Protein AF-A0A813GYJ6-F1 (afdb_monomer)

Solvent-accessible surface area (backbone atoms only — not comparable to full-atom values): 48438 Å² total; per-residue (Å²): 131,76,67,43,45,33,41,33,26,39,100,90,42,81,72,50,76,47,83,39,53,48,81,35,29,43,44,55,50,35,51,55,42,21,75,72,71,69,50,52,55,85,28,58,43,46,24,49,91,55,98,48,74,62,54,53,83,43,44,44,58,82,70,64,86,51,88,63,38,58,32,37,53,44,82,45,87,69,61,91,58,54,68,61,47,43,58,45,17,66,75,37,11,62,54,47,69,80,47,57,72,74,53,24,58,31,66,66,51,41,42,46,9,17,68,64,26,30,72,26,41,68,48,37,31,71,70,56,26,58,33,64,69,54,44,48,54,11,23,77,77,35,34,76,28,43,68,46,38,29,72,71,56,27,57,29,64,69,62,46,48,58,14,30,75,75,38,10,62,36,45,65,46,37,27,70,74,55,25,56,31,66,69,56,44,47,54,13,14,57,73,31,30,78,26,47,80,48,35,30,74,71,55,58,71,31,59,69,52,46,15,43,17,29,60,48,69,42,58,73,91,75,51,60,74,88,46,57,77,30,68,62,33,44,46,28,37,15,63,77,38,8,66,55,51,70,74,46,53,72,79,54,29,61,35,63,71,55,43,45,44,9,16,74,58,28,11,66,24,45,66,51,42,27,74,70,49,27,62,30,67,69,55,44,50,50,11,16,70,63,14,3,59,28,52,69,49,36,31,76,70,57,30,59,33,66,65,58,48,54,47,13,47,74,27,50,31,86,57,73,78,74,85,83,87,80,90,83,92,78,88,88,80,94,82,84,89,85,71,98,60,63,71,51,54,58,30,51,66,55,35,39,73,71,57,33,58,32,64,72,58,46,47,55,34,12,67,72,37,8,65,36,49,67,53,40,35,72,69,54,24,61,32,66,70,52,41,44,48,8,22,73,63,26,32,76,22,44,67,48,36,32,71,70,59,26,56,32,66,68,55,44,50,56,13,37,73,75,37,69,77,36,48,81,47,35,29,72,77,52,41,67,68,53,56,75,75,74,77,86,80,84,83,74,95,66,98,70,82,81,82,76,77,84,78,94,68,98,67,93,71,71,86,70,76,76,80,74,92,62,87,78,75,62,69,39,79,38,47,56,84,46,48,72,58,52,54,54,53,29,49,78,67,40,25,20,40,35,40,29,38,52,92,42,69,68,57,59,53,52,56,71,71,46,88,45,42,74,44,55,48,49,58,51,49,39,33,42,72,71,66,56,77,42,52,71,68,55,52,47,52,52,50,25,51,48,52,32,52,20,58,62,47,86,88,31,30,29,30,38,34,40,36,24,77,74,46,82,64,52,44,65,82,64,42,44,86,66,43,51,60,43,65,43,31,48,80,67,46,44,72,68,56,40,39,77,59,67,55,46,54,76,68,57,46,55,54,36,69,77,39,56,69,38,53,64,50,43,44,40,37,36,40,34,40,39,47,82,77,56,44,62,71,39,53,88,18,39,53,58,48,91,61,36,39,36,36,33,52,40,72,75,32,43,62,50,37,58,75,70,40,91,59,71,84,77,83,82,78,80,76,72,51,60,67,55,48,49,54,46,45,51,51,50,19,63,74,69,76,49,56,62,67,64,57,50,60,65,59,66,75,76,75,84,86,80,90,84,85,87,84,90,83,84,92,82,87,82,86,85,64,84,74,58,51,62,65,44,44,61,63,69,72,43,93,82,64,59,68,72,57,55,53,53,51,49,54,50,50,54,51,50,55,44,51,55,50,39,47,51,34,49,52,42,33,73,44,53,27,72,73,74,42,84,64,62,80,67,76,74,80,78,58,80,64,61,68,70,60,50,51,53,48,52,53,48,52,53,46,40,22,47,62,70,72,20,50,31,67,77,66,85,46,76,92,31,54,43,73,47,66,84,58,98,74,48,46,78,42,80,47,78,67,86,51,67,48,78,50,54,72,69,56,28,53,51,51,53,49,50,54,51,30,63,75,65,69,57,133

Foldseek 3Di:
DDWAWEFEAEPVGTQDIDTHDQADFVLNVLVVCCVRRVQHSVQWFKAFPPRDTGDRGDGNVVQPPDGRGYIYTDGDDDDVCPVVLLVVLLVALLCLQVDPLVLLAVLVSNLSSCLNPVCSLLSHDLVNLAVPVSLLSNLLVALVSLQSHDLVVLQVPVSLVSSLVVALLSLQSHHLVVLAVPVSLLSSLLRPVVSLVSHDPVLLLDLVSLLSNLLSPDAPVPRDPVCLAPPSSLLSNLQAALLCLQSHDLVVLAVPVSNLSSLLRALLSLLNHDLVLLADPVSNLSSLQAALVSLLSHDLVVLQPLVSLLSSLVRQGPDQPDDDDDDDDDDDDPDPDPDRDRPSLCSLLSHDLVSLAPLVSLLSNLLSALLNLQNHDLVLLAVLVSQLSSLLRALVSLLSHDLVNLQPPVSLVSSVVVPVVSLVSHDPVVNVVCVVVPDDDDDDPDDDDPDPPDDPDDDPDDPDDPPPPDPDDDDDADAPVCVVVLCVVCLVVLAFAEEAEAPDVVVVVVVVPAPALEDELVVLCCCVPPVVVDDLVRSLVVLLVSLLCQLPVPLAHGEYEYEQEAHLAAVVVNADLSRHLLLRTSVSDDLVSCVVSVSDDPVSSVSCVVPVVRVSNYHYYYYDNDAPVRCVSNPNRRRPPVRHHYYYHDPVSVVVCVVQPPPPPPDPPPPVCPVVVVVLLVVVCVVVVHDSVVVVVVVVPPDDDDDDDDDDDDDDDDDDDPPSCPVCCVVVVPPPDDVVVVVVVVVVVVVVVLVVVQVVLVVCCVPVVVVPDPRDDRDDDDQDDDVVVVVVVVCVVQLCCVQPVQKHQPDPDPVQWDQDHDDNHRDIDGHCSVDIDGDDNVRSVVVVVVVVCVSVVPD

Sequence (859 aa):
MAKLELRVTNLAGNVCTVLAEASWTVLDVKRSLEESCGVPVDEQRLLGKAPAELSNLAVLSTYAEQEPLELTLVRVPVSPNRDRWLARVQRDGCGLCHAPKTLQADREIVGFAVHRSPQALRFAADELRADREIVTSAVSRNWMALRYAAPGLQADRELVIQALLQDGRALEFAAPVLRADRALVSLAVQQNWPALIHAGDELKVDPDIVALAVQSGMPLARAPEDLHSNRQVLAASFSRDGRSLRLAADEFKEDWQLVAAAVMRSGQALKHAGEVLKNDFGLVMLAIQQDGNALRHASVELRRNRELVSMAVQHPGQGKMDAVDDGIHHDGDLGMQRLGLGHSYSALQYAADSLRSDKDLVLIAVACNGRALQYTSAELRADREVVLAAVRQNWAALRSAAPELRAEREIVSEALRQDSRALRFAAEALQGELGGVAATPRRRRDGRPPAATALRSGLLVRPRPKPVSGLSDYPLTIPFADLAFRIEEAKEQSRMVLVLASDVPAVEAYFSYQMGVVIDCKQLLGEVFIRRRTSMEQAQQELKASLMQALDSHNFCKPLHLRMAGTAFDWHGFCFEGFPAEVFSGTRWTVQEAFVRGLMDESQRMTLELDPARFKDFQTVITSTFDLEGASHLTDKIPFFSELATLVIDPASIDDFVSTSNLTVFGANARGDHDGIMHMAEAIAKMRGKSVEDLIAECGASATKTDAEGPDGQLEPPLKGKRRRWRLRIASAMPSVSDSKKLKLLQLCLSTSRSARNFGVALYNNSAGMLGASPLQYARALPNFDPAEMSRTLWRVHGQQLLLDGLFSTDPHPGNILVCGGDKSGGLGLIDFGQVCELSVQTRVRFARLIVALAAEDD

Radius of gyration: 41.88 Å; Cα contacts (8 Å, |Δi|>4): 1200; chains: 1; bounding box: 97×94×120 Å

Organism: Polarella glacialis (NCBI:txid89957)

pLDDT: mean 70.24, std 20.84, range [22.36, 95.0]

Mean predicted aligned error: 23.68 Å

Nearest PDB structures (foldseek):
  6njd-assembly2_C  TM=9.201E-01  e=1.677E-04  Homo sapiens
  6d4p-assembly1_C  TM=9.053E-01  e=3.407E-04  Homo sapiens
  6oar-assembly4_H  TM=8.679E-01  e=3.411E-03  Ovis aries
  3rcz-assembly1_A  TM=8.480E-01  e=5.810E-02  Schizosaccharomyces pombe

Secondary structure (DSSP, 8-state):
-PEEEEEEEETTEEEEEEEEETT-BHHHHHHHHHHHH---GGGEEEE-SSSPBPPTT-BGGGT-SSSSEEEEEEE-PPPTTHHHHHHHHHH-GGGGGGS-HHHHT-HHHHHHHHHH-GGGGGGS-HHHHS-HHHHHHHHHH-GGGGGGS-HHHHT-HHHHHHHHTT-GGGGGGS-HHHHT-HHHHHHHHHH-GGGGGGS-HHHHS-HHHHHHHHHTT--GGGS-GGGTT-HHHHHHHHHH-GGGGGGS-HHHHS-HHHHHHHHHH-GGGGGGS-HHHHT-HHHHHHHHHH-GGGGGGS-HHHHT-HHHHHHHHHS---------------------SS-----TTTTGGGS-HHHHT-HHHHHHHHHH-GGGGGGS-HHHHS-HHHHHHHHHH-GGGGGGS-TTGGG-HHHHHHHHHH-GGGGGGS-HHHHHHHTTT--------------------------PPPP--SPPPSPEEE-GGGHHHHHHHHHHTT--EEEE-TT-HHHHHHHHHS-PEEEEHHHHHI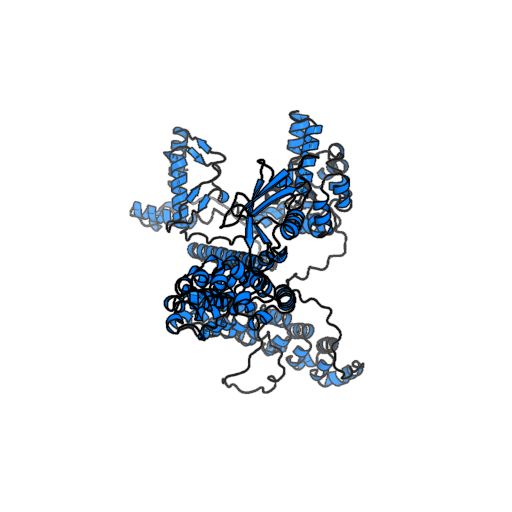IIIIS--S-HHHHHHHHHHHHHHHH-BTTBPPPEEEE-TT----HHHH-BTTB-GGGG-TTT--HHHHHHTTSS-HHHHHHHHH-HHHHHT--EEEEE---TTGGGGGTTTSTTGGGSEEEEE-THHHHHHHHHS--TTSS--SSSHHHHHHHHHHHHHHHHT--HHHHHHHHTTS-------------------TTHHHHHHHHHS-TT--HHHHHHHHHHHHHHHHHHHHHHHHHHHTTTGGGTSPPPPP-PPPP---HHHHHHHHHHHHHIIIIII-EEES---GGGEEEE-SSTT-EEEE----SEEEPPHHHHHHHHHHHHHHHHT--

Structure (mmCIF, N/CA/C/O backbone):
data_AF-A0A813GYJ6-F1
#
_entry.id   AF-A0A813GYJ6-F1
#
loop_
_atom_site.group_PDB
_atom_site.id
_atom_site.type_symbol
_atom_site.label_atom_id
_atom_site.label_alt_id
_atom_site.label_comp_id
_atom_site.label_asym_id
_atom_site.label_entity_id
_atom_site.label_seq_id
_atom_site.pdbx_PDB_ins_code
_atom_site.Cartn_x
_atom_site.Cartn_y
_atom_site.Cartn_z
_atom_site.occupancy
_atom_site.B_iso_or_equiv
_atom_site.auth_seq_id
_atom_site.auth_comp_id
_atom_site.auth_asym_id
_atom_site.auth_atom_id
_atom_site.pdbx_PDB_model_num
ATOM 1 N N . MET A 1 1 ? -14.495 -17.233 73.148 1.00 50.34 1 MET A N 1
ATOM 2 C CA . MET A 1 1 ? -14.587 -16.544 71.844 1.00 50.34 1 MET A CA 1
ATOM 3 C C . MET A 1 1 ? -15.549 -15.380 72.014 1.00 50.34 1 MET A C 1
ATOM 5 O O . MET A 1 1 ? -16.573 -15.583 72.656 1.00 50.34 1 MET A O 1
ATOM 9 N N . ALA A 1 2 ? -15.182 -14.174 71.572 1.00 63.72 2 ALA A N 1
ATOM 10 C CA . ALA A 1 2 ? -16.032 -12.989 71.713 1.00 63.72 2 ALA A CA 1
ATOM 11 C C . ALA A 1 2 ? -17.293 -13.159 70.849 1.00 63.72 2 ALA A C 1
ATOM 13 O O . ALA A 1 2 ? -17.186 -13.504 69.671 1.00 63.72 2 ALA A O 1
ATOM 14 N N . LYS A 1 3 ? -18.471 -13.005 71.460 1.00 75.38 3 LYS A N 1
ATOM 15 C CA . LYS A 1 3 ? -19.765 -13.047 70.770 1.00 75.38 3 LYS A CA 1
ATOM 16 C C . LYS A 1 3 ? -20.149 -11.614 70.409 1.00 75.38 3 LYS A C 1
ATOM 18 O O . LYS A 1 3 ? -20.158 -10.775 71.301 1.00 75.38 3 LYS A O 1
ATOM 23 N N . LEU A 1 4 ? -20.463 -11.374 69.141 1.00 82.00 4 LEU A N 1
ATOM 24 C CA . LEU A 1 4 ? -20.943 -10.095 68.624 1.00 82.00 4 LEU A CA 1
ATOM 25 C C . LEU A 1 4 ? -22.460 -10.018 68.780 1.00 82.00 4 LEU A C 1
ATOM 27 O O . LEU A 1 4 ? -23.182 -10.951 68.422 1.00 82.00 4 LEU A O 1
ATOM 31 N N . GLU A 1 5 ? -22.949 -8.890 69.279 1.00 85.25 5 GLU A N 1
ATOM 32 C CA . GLU A 1 5 ? -24.380 -8.605 69.344 1.00 85.25 5 GLU A CA 1
ATOM 33 C C . GLU A 1 5 ? -24.847 -7.953 68.032 1.00 85.25 5 GLU A C 1
ATOM 35 O O . GLU A 1 5 ? -24.405 -6.861 67.676 1.00 85.25 5 GLU A O 1
ATOM 40 N N . LEU A 1 6 ? -25.735 -8.633 67.300 1.00 85.56 6 LEU A N 1
ATOM 41 C CA . LEU A 1 6 ? -26.362 -8.147 66.071 1.00 85.56 6 LEU A CA 1
ATOM 42 C C . LEU A 1 6 ? -27.758 -7.615 66.383 1.00 85.56 6 LEU A C 1
ATOM 44 O O . LEU A 1 6 ? -28.630 -8.377 66.806 1.00 85.56 6 LEU A O 1
ATOM 48 N N . ARG A 1 7 ? -28.005 -6.333 66.121 1.00 86.56 7 ARG A N 1
ATOM 49 C CA . ARG A 1 7 ? -29.330 -5.725 66.266 1.00 86.56 7 ARG A CA 1
ATOM 50 C C . ARG A 1 7 ? -30.009 -5.641 64.907 1.00 86.56 7 ARG A C 1
ATOM 52 O O . ARG A 1 7 ? -29.613 -4.832 64.070 1.00 86.56 7 ARG A O 1
ATOM 59 N N . VAL A 1 8 ? -31.030 -6.465 64.683 1.00 87.62 8 VAL A N 1
ATOM 60 C CA . VAL A 1 8 ? -31.726 -6.537 63.393 1.00 87.62 8 VAL A CA 1
ATOM 61 C C . VAL A 1 8 ? -33.030 -5.754 63.451 1.00 87.62 8 VAL A C 1
ATOM 63 O O . VAL A 1 8 ? -33.923 -6.055 64.238 1.00 87.62 8 VAL A O 1
ATOM 66 N N . THR A 1 9 ? -33.152 -4.750 62.591 1.00 88.12 9 THR A N 1
ATOM 67 C CA . THR A 1 9 ? -34.298 -3.836 62.507 1.00 88.12 9 THR A CA 1
ATOM 68 C C . THR A 1 9 ? -35.027 -3.988 61.175 1.00 88.12 9 THR A C 1
ATOM 70 O O . THR A 1 9 ? -34.449 -4.413 60.182 1.00 88.12 9 THR A O 1
ATOM 73 N N . ASN A 1 10 ? -36.309 -3.645 61.129 1.00 83.88 10 ASN A N 1
ATOM 74 C CA . ASN A 1 10 ? -37.073 -3.458 59.899 1.00 83.88 10 ASN A CA 1
ATOM 75 C C . ASN A 1 10 ? -37.745 -2.072 59.929 1.00 83.88 10 ASN A C 1
ATOM 77 O O . ASN A 1 10 ? -37.575 -1.304 60.875 1.00 83.88 10 ASN A O 1
ATOM 81 N N . LEU A 1 11 ? -38.545 -1.748 58.909 1.00 76.38 11 LEU A N 1
ATOM 82 C CA . LEU A 1 11 ? -39.273 -0.470 58.833 1.00 76.38 11 LEU A CA 1
ATOM 83 C C . LEU A 1 11 ? -40.286 -0.249 59.977 1.00 76.38 11 LEU A C 1
ATOM 85 O O . LEU A 1 11 ? -40.720 0.879 60.186 1.00 76.38 11 LEU A O 1
ATOM 89 N N . ALA A 1 12 ? -40.666 -1.302 60.707 1.00 73.75 12 ALA A N 1
ATOM 90 C CA . ALA A 1 12 ? -41.582 -1.249 61.846 1.00 73.75 12 ALA A CA 1
ATOM 91 C C . ALA A 1 12 ? -40.863 -1.213 63.213 1.00 73.75 12 ALA A C 1
ATOM 93 O O . ALA A 1 12 ? -41.531 -1.111 64.241 1.00 73.75 12 ALA A O 1
ATOM 94 N N . GLY A 1 13 ? -39.525 -1.272 63.246 1.00 78.56 13 GLY A N 1
ATOM 95 C CA . GLY A 1 13 ? -38.721 -1.202 64.468 1.00 78.56 13 GLY A CA 1
ATOM 96 C C . GLY A 1 13 ? -37.768 -2.386 64.651 1.00 78.56 13 GLY A C 1
ATOM 97 O O . GLY A 1 13 ? -37.355 -3.039 63.694 1.00 78.56 13 GLY A O 1
ATOM 98 N N . ASN A 1 14 ? -37.364 -2.643 65.897 1.00 82.38 14 ASN A N 1
ATOM 99 C CA . ASN A 1 14 ? -36.444 -3.735 66.225 1.00 82.38 14 ASN A CA 1
ATOM 100 C C . ASN A 1 14 ? -37.136 -5.096 66.040 1.00 82.38 14 ASN A C 1
ATOM 102 O O . ASN A 1 14 ? -38.185 -5.327 66.637 1.00 82.38 14 ASN A O 1
ATOM 106 N N . VAL A 1 15 ? -36.550 -5.980 65.230 1.00 81.38 15 VAL A N 1
ATOM 107 C CA . VAL A 1 15 ? -37.088 -7.318 64.934 1.00 81.38 15 VAL A CA 1
ATOM 108 C C . VAL A 1 15 ? -36.582 -8.315 65.964 1.00 81.38 15 VAL A C 1
ATOM 110 O O . VAL A 1 15 ? -37.373 -8.977 66.628 1.00 81.38 15 VAL A O 1
ATOM 113 N N . CYS A 1 16 ? -35.262 -8.410 66.111 1.00 84.38 16 CYS A N 1
ATOM 114 C CA . CYS A 1 16 ? -34.618 -9.321 67.048 1.00 84.38 16 CYS A CA 1
ATOM 115 C C . CYS A 1 16 ? -33.149 -8.945 67.264 1.00 84.38 16 CYS A C 1
ATOM 117 O O . CYS A 1 16 ? -32.527 -8.274 66.437 1.00 84.38 16 CYS A O 1
ATOM 119 N N . THR A 1 17 ? -32.589 -9.444 68.362 1.00 87.25 17 THR A N 1
ATOM 120 C CA . THR A 1 17 ? -31.156 -9.372 68.648 1.00 87.25 17 THR A CA 1
ATOM 121 C C . THR A 1 17 ? -30.567 -10.777 68.560 1.00 87.25 17 THR A C 1
ATOM 123 O O . THR A 1 17 ? -31.070 -11.687 69.218 1.00 87.25 17 THR A O 1
ATOM 126 N N . VAL A 1 18 ? -29.517 -10.959 67.759 1.00 86.00 18 VAL A N 1
ATOM 127 C CA . VAL A 1 18 ? -28.840 -12.251 67.561 1.00 86.00 18 VAL A CA 1
ATOM 128 C C . VAL A 1 18 ? -27.416 -12.162 68.099 1.00 86.00 18 VAL A C 1
ATOM 130 O O . VAL A 1 18 ? -26.683 -11.236 67.766 1.00 86.00 18 VAL A O 1
ATOM 133 N N . LEU A 1 19 ? -27.009 -13.129 68.922 1.00 86.38 19 LEU A N 1
ATOM 134 C CA . LEU A 1 19 ? -25.619 -13.269 69.360 1.00 86.38 19 LEU A CA 1
ATOM 135 C C . LEU A 1 19 ? -24.878 -14.167 68.371 1.00 86.38 19 LEU A C 1
ATOM 137 O O . LEU A 1 19 ? -25.069 -15.382 68.385 1.00 86.38 19 LEU A O 1
ATOM 141 N N . ALA A 1 20 ? -24.040 -13.571 67.531 1.00 83.69 20 ALA A N 1
ATOM 142 C CA . ALA A 1 20 ? -23.293 -14.276 66.498 1.00 83.69 20 ALA A CA 1
ATOM 143 C C . ALA A 1 20 ? -21.809 -14.398 66.860 1.00 83.69 20 ALA A C 1
ATOM 145 O O . ALA A 1 20 ? -21.241 -13.560 67.565 1.00 83.69 20 ALA A O 1
ATOM 146 N N . GLU A 1 21 ? -21.148 -15.444 66.375 1.00 85.44 21 GLU A N 1
ATOM 147 C CA . GLU A 1 21 ? -19.691 -15.535 66.472 1.00 85.44 21 GLU A CA 1
ATOM 148 C C . GLU A 1 21 ? -19.047 -14.681 65.377 1.00 85.44 21 GLU A C 1
ATOM 150 O O . GLU A 1 21 ? -19.568 -14.580 64.269 1.00 85.44 21 GLU A O 1
ATOM 155 N N . ALA A 1 22 ? -17.876 -14.097 65.644 1.00 79.81 22 ALA A N 1
ATOM 156 C CA . ALA A 1 22 ? -17.152 -13.304 64.642 1.00 79.81 22 ALA A CA 1
ATOM 157 C C . ALA A 1 22 ? -16.772 -14.094 63.375 1.00 79.81 22 ALA A C 1
ATOM 159 O O . ALA A 1 22 ? -16.493 -13.492 62.342 1.00 79.81 22 ALA A O 1
ATOM 160 N N . SER A 1 23 ? -16.768 -15.427 63.457 1.00 82.75 23 SER A N 1
ATOM 161 C CA . SER A 1 23 ? -16.549 -16.378 62.363 1.00 82.75 23 SER A CA 1
ATOM 162 C C . SER A 1 23 ? -17.796 -16.665 61.521 1.00 82.75 23 SER A C 1
ATOM 164 O O . SER A 1 23 ? -17.657 -17.283 60.466 1.00 82.75 23 SER A O 1
ATOM 166 N N . TRP A 1 24 ? -18.995 -16.264 61.958 1.00 87.56 24 TRP A N 1
ATOM 167 C CA . TRP A 1 24 ? -20.223 -16.532 61.209 1.00 87.56 24 TRP A CA 1
ATOM 168 C C . TRP A 1 24 ? -20.226 -15.791 59.880 1.00 87.56 24 TRP A C 1
ATOM 170 O O . TRP A 1 24 ? -19.828 -14.625 59.783 1.00 87.56 24 TRP A O 1
ATOM 180 N N . THR A 1 25 ? -20.726 -16.472 58.856 1.00 86.50 25 THR A N 1
ATOM 181 C CA . THR A 1 25 ? -21.058 -15.833 57.589 1.00 86.50 25 THR A CA 1
ATOM 182 C C . THR A 1 25 ? -22.413 -15.140 57.684 1.00 86.50 25 THR A C 1
ATOM 184 O O . THR A 1 25 ? -23.251 -15.463 58.529 1.00 86.50 25 THR A O 1
ATOM 187 N N . VAL A 1 26 ? -22.677 -14.201 56.779 1.00 84.19 26 VAL A N 1
ATOM 188 C CA . VAL A 1 26 ? -24.004 -13.581 56.642 1.00 84.19 26 VAL A CA 1
ATOM 189 C C . VAL A 1 26 ? -25.089 -14.639 56.381 1.00 84.19 26 VAL A C 1
ATOM 191 O O . VAL A 1 26 ? -26.221 -14.463 56.821 1.00 84.19 26 VAL A O 1
ATOM 194 N N . LEU A 1 27 ? -24.767 -15.762 55.726 1.00 80.88 27 LEU A N 1
ATOM 195 C CA . LEU A 1 27 ? -25.696 -16.886 55.569 1.00 80.88 27 LEU A CA 1
ATOM 196 C C . LEU A 1 27 ? -26.050 -17.552 56.907 1.00 80.88 27 LEU A C 1
ATOM 198 O O . LEU A 1 27 ? -27.212 -17.889 57.127 1.00 80.88 27 LEU A O 1
ATOM 202 N N . ASP A 1 28 ? -25.077 -17.717 57.803 1.00 85.19 28 ASP A N 1
ATOM 203 C CA . ASP A 1 28 ? -25.312 -18.276 59.141 1.00 85.19 28 ASP A CA 1
ATOM 204 C C . ASP A 1 28 ? -26.193 -17.337 59.976 1.00 85.19 28 ASP A C 1
ATOM 206 O O . ASP A 1 28 ? -27.117 -17.783 60.656 1.00 85.19 28 ASP A O 1
ATOM 210 N N . VAL A 1 29 ? -25.996 -16.021 59.829 1.00 86.12 29 VAL A N 1
ATOM 211 C CA . VAL A 1 29 ? -26.890 -15.006 60.407 1.00 86.12 29 VAL A CA 1
ATOM 212 C C . VAL A 1 29 ? -28.297 -15.127 59.841 1.00 86.12 29 VAL A C 1
ATOM 214 O O . VAL A 1 29 ? -29.251 -15.133 60.610 1.00 86.12 29 VAL A O 1
ATOM 217 N N . LYS A 1 30 ? -28.451 -15.268 58.520 1.00 86.06 30 LYS A N 1
ATOM 218 C CA . LYS A 1 30 ? -29.772 -15.439 57.898 1.00 86.06 30 LYS A CA 1
ATOM 219 C C . LYS A 1 30 ? -30.490 -16.694 58.394 1.00 86.06 30 LYS A C 1
ATOM 221 O O . LYS A 1 30 ? -31.683 -16.636 58.672 1.00 86.06 30 LYS A O 1
ATOM 226 N N . ARG A 1 31 ? -29.777 -17.814 58.560 1.00 86.44 31 ARG A N 1
ATOM 227 C CA . ARG A 1 31 ? -30.342 -19.042 59.152 1.00 86.44 31 ARG A CA 1
ATOM 228 C C . ARG A 1 31 ? -30.787 -18.816 60.595 1.00 86.44 31 ARG A C 1
ATOM 230 O O . ARG A 1 31 ? -31.899 -19.176 60.956 1.00 86.44 31 ARG A O 1
ATOM 237 N N . SER A 1 32 ? -29.965 -18.140 61.395 1.00 86.50 32 SER A N 1
ATOM 238 C CA . SER A 1 32 ? -30.328 -17.791 62.773 1.00 86.50 32 SER A CA 1
ATOM 239 C C . SER A 1 32 ? -31.528 -16.832 62.844 1.00 86.50 32 SER A C 1
ATOM 241 O O . S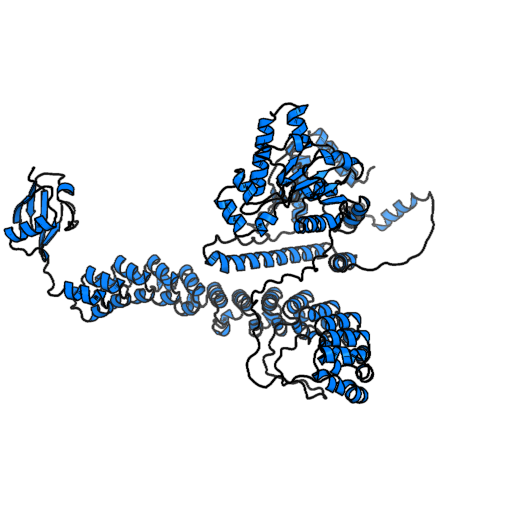ER A 1 32 ? -32.369 -16.933 63.741 1.00 86.50 32 SER A O 1
ATOM 243 N N . LEU A 1 33 ? -31.655 -15.925 61.872 1.00 86.81 33 LEU A N 1
ATOM 244 C CA . LEU A 1 33 ? -32.820 -15.055 61.735 1.00 86.81 33 LEU A CA 1
ATOM 245 C C . LEU A 1 33 ? -34.063 -15.821 61.290 1.00 86.81 33 LEU A C 1
ATOM 247 O O . LEU A 1 33 ? -35.134 -15.546 61.814 1.00 86.81 33 LEU A O 1
ATOM 251 N N . GLU A 1 34 ? -33.945 -16.806 60.400 1.00 86.12 34 GLU A N 1
ATOM 252 C CA . GLU A 1 34 ? -35.070 -17.663 60.005 1.00 86.12 34 GLU A CA 1
ATOM 253 C C . GLU A 1 34 ? -35.651 -18.395 61.219 1.00 86.12 34 GLU A C 1
ATOM 255 O O . GLU A 1 34 ? -36.865 -18.377 61.422 1.00 86.12 34 GLU A O 1
ATOM 260 N N . GLU A 1 35 ? -34.789 -18.934 62.083 1.00 84.00 35 GLU A N 1
ATOM 261 C CA . GLU A 1 35 ? -35.197 -19.556 63.347 1.00 84.00 35 GLU A CA 1
ATOM 262 C C . GLU A 1 35 ? -35.861 -18.559 64.314 1.00 84.00 35 GLU A C 1
ATOM 264 O O . GLU A 1 35 ? -36.802 -18.915 65.022 1.00 84.00 35 GLU A O 1
ATOM 269 N N . SER A 1 36 ? -35.395 -17.305 64.342 1.00 83.69 36 SER A N 1
ATOM 270 C CA . SER A 1 36 ? -35.833 -16.301 65.325 1.00 83.69 36 SER A CA 1
ATOM 271 C C . SER A 1 36 ? -37.086 -15.523 64.912 1.00 83.69 36 SER A C 1
ATOM 273 O O . SER A 1 36 ? -37.926 -15.212 65.755 1.00 83.69 36 SER A O 1
ATOM 275 N N . CYS A 1 37 ? -37.210 -15.158 63.635 1.00 81.81 37 CYS A N 1
ATOM 276 C CA . CYS A 1 37 ? -38.282 -14.301 63.122 1.00 81.81 37 CYS A CA 1
ATOM 277 C C . CYS A 1 37 ? -39.189 -14.990 62.090 1.00 81.81 37 CYS A C 1
ATOM 279 O O . CYS A 1 37 ? -40.167 -14.384 61.649 1.00 81.81 37 CYS A O 1
ATOM 281 N N . GLY A 1 38 ? -38.904 -16.245 61.716 1.00 78.81 38 GLY A N 1
ATOM 282 C CA . GLY A 1 38 ? -39.742 -17.047 60.819 1.00 78.81 38 GLY A CA 1
ATOM 283 C C . GLY A 1 38 ? -39.762 -16.564 59.366 1.00 78.81 38 GLY A C 1
ATOM 284 O O . GLY A 1 38 ? -40.629 -16.979 58.596 1.00 78.81 38 GLY A O 1
ATOM 285 N N . VAL A 1 39 ? -38.852 -15.663 58.985 1.00 80.06 39 VAL A N 1
ATOM 286 C CA . VAL A 1 39 ? -38.689 -15.221 57.595 1.00 80.06 39 VAL A CA 1
ATOM 287 C C . VAL A 1 39 ? -37.751 -16.208 56.901 1.00 80.06 39 VAL A C 1
ATOM 289 O O . VAL A 1 39 ? -36.609 -16.320 57.343 1.00 80.06 39 VAL A O 1
ATOM 292 N N . PRO A 1 40 ? -38.172 -16.905 55.831 1.00 79.62 40 PRO A N 1
ATOM 293 C CA . PRO A 1 40 ? -37.311 -17.864 55.145 1.00 79.62 40 PRO A CA 1
ATOM 294 C C . PRO A 1 40 ? -36.006 -17.227 54.671 1.00 79.62 40 PRO A C 1
ATOM 296 O O . PRO A 1 40 ? -36.049 -16.089 54.205 1.00 79.62 40 PRO A O 1
ATOM 299 N N . VAL A 1 41 ? -34.870 -17.934 54.735 1.00 77.06 41 VAL A N 1
ATOM 300 C CA . VAL A 1 41 ? -33.545 -17.393 54.331 1.00 77.06 41 VAL A CA 1
ATOM 301 C C . VAL A 1 41 ? -33.582 -16.730 52.947 1.00 77.06 41 VAL A C 1
ATOM 303 O O . VAL A 1 41 ? -32.965 -15.682 52.744 1.00 77.06 41 VAL A O 1
ATOM 306 N N . ASP A 1 42 ? -34.359 -17.295 52.024 1.00 66.31 42 ASP A N 1
ATOM 307 C CA . ASP A 1 42 ? -34.497 -16.826 50.641 1.00 66.31 42 ASP A CA 1
ATOM 308 C C . ASP A 1 42 ? -35.331 -15.536 50.510 1.00 66.31 42 ASP A C 1
ATOM 310 O O . ASP A 1 42 ? -35.208 -14.810 49.524 1.00 66.31 42 ASP A O 1
ATOM 314 N N . GLU A 1 43 ? -36.156 -15.215 51.512 1.00 76.75 43 GLU A N 1
ATOM 315 C CA . GLU A 1 43 ? -36.926 -13.967 51.601 1.00 76.75 43 GLU A CA 1
ATOM 316 C C . GLU A 1 43 ? -36.170 -12.857 52.359 1.00 76.75 43 GLU A C 1
ATOM 318 O O . GLU A 1 43 ? -36.667 -11.729 52.448 1.00 76.75 43 GLU A O 1
ATOM 323 N N . GLN A 1 44 ? -34.979 -13.145 52.905 1.00 81.56 44 GLN A N 1
ATOM 324 C CA . GLN A 1 44 ? -34.195 -12.209 53.715 1.00 81.56 44 GLN A CA 1
ATOM 325 C C . GLN A 1 44 ? -33.135 -11.452 52.898 1.00 81.56 44 GLN A C 1
ATOM 327 O O . GLN A 1 44 ? -32.127 -12.021 52.457 1.00 81.56 44 GLN A O 1
ATOM 332 N N . ARG A 1 45 ? -33.276 -10.123 52.811 1.00 83.25 45 ARG A N 1
ATOM 333 C CA . ARG A 1 45 ? -32.180 -9.215 52.425 1.00 83.25 45 ARG A CA 1
ATOM 334 C C . ARG A 1 45 ? -31.694 -8.447 53.647 1.00 83.25 45 ARG A C 1
ATOM 336 O O . ARG A 1 45 ? -32.490 -7.796 54.321 1.00 83.25 45 ARG A O 1
ATOM 343 N N . LEU A 1 46 ? -30.395 -8.543 53.924 1.00 84.00 46 LEU A N 1
ATOM 344 C CA . LEU A 1 46 ? -29.739 -7.863 55.041 1.00 84.00 46 LEU A CA 1
ATOM 345 C C . LEU A 1 46 ? -28.900 -6.706 54.505 1.00 84.00 46 LEU A C 1
ATOM 347 O O . LEU A 1 46 ? -28.038 -6.908 53.649 1.00 84.00 46 LEU A O 1
ATOM 351 N N . LEU A 1 47 ? -29.163 -5.506 55.010 1.00 83.81 47 LEU A N 1
ATOM 352 C CA . LEU A 1 47 ? -28.418 -4.289 54.696 1.00 83.81 47 LEU A CA 1
ATOM 353 C C . LEU A 1 47 ? -27.568 -3.886 55.907 1.00 83.81 47 LEU A C 1
ATOM 355 O O . LEU A 1 47 ? -28.024 -4.011 57.047 1.00 83.81 47 LEU A O 1
ATOM 359 N N . GLY A 1 48 ? -26.344 -3.417 55.658 1.00 77.12 48 GLY A N 1
ATOM 360 C CA . GLY A 1 48 ? -25.476 -2.835 56.690 1.00 77.12 48 GLY A CA 1
ATOM 361 C C . GLY A 1 48 ? -25.757 -1.343 56.939 1.00 77.12 48 GLY A C 1
ATOM 362 O O . GLY A 1 48 ? -26.744 -0.796 56.453 1.00 77.12 48 GLY A O 1
ATOM 363 N N . LYS A 1 49 ? -24.856 -0.654 57.663 1.00 68.81 49 LYS A N 1
ATOM 364 C CA . LYS A 1 49 ? -24.949 0.805 57.920 1.00 68.81 49 LYS A CA 1
ATOM 365 C C . LYS A 1 49 ? -24.893 1.666 56.652 1.00 68.81 49 LYS A C 1
ATOM 367 O O . LYS A 1 49 ? -25.470 2.749 56.620 1.00 68.81 49 LYS A O 1
ATOM 372 N N . ALA A 1 50 ? -24.210 1.196 55.611 1.00 62.22 50 ALA A N 1
ATOM 373 C CA . ALA A 1 50 ? -24.365 1.722 54.259 1.00 62.22 50 ALA A CA 1
ATOM 374 C C . ALA A 1 50 ? -25.471 0.918 53.551 1.00 62.22 50 ALA A C 1
ATOM 376 O O . ALA A 1 50 ? -25.539 -0.289 53.782 1.00 62.22 50 ALA A O 1
ATOM 377 N N . PRO A 1 51 ? -26.295 1.517 52.666 1.00 59.81 51 PRO A N 1
ATOM 378 C CA . PRO A 1 51 ? -27.420 0.855 51.983 1.00 59.81 51 PRO A CA 1
ATOM 379 C C . PRO A 1 51 ? -26.993 -0.207 50.941 1.00 59.81 51 PRO A C 1
ATOM 381 O O . PRO A 1 51 ? -27.647 -0.394 49.918 1.00 59.81 51 PRO A O 1
ATOM 384 N N . ALA A 1 52 ? -25.881 -0.897 51.182 1.00 66.44 52 ALA A N 1
ATOM 385 C CA . ALA A 1 52 ? -25.375 -2.013 50.412 1.00 66.44 52 ALA A CA 1
ATOM 386 C C . ALA A 1 52 ? -25.855 -3.336 51.024 1.00 66.44 52 ALA A C 1
ATOM 388 O O . ALA A 1 52 ? -25.827 -3.539 52.241 1.00 66.44 52 ALA A O 1
ATOM 389 N N . GLU A 1 53 ? -26.290 -4.242 50.153 1.00 79.88 53 GLU A N 1
ATOM 390 C CA . GLU A 1 53 ? -26.680 -5.596 50.528 1.00 79.88 53 GLU A CA 1
ATOM 391 C C . GLU A 1 53 ? -25.464 -6.426 50.943 1.00 79.88 53 GLU A C 1
ATOM 393 O O . GLU A 1 53 ? -24.439 -6.451 50.258 1.00 79.88 53 GLU A O 1
ATOM 398 N N . LEU A 1 54 ? -25.592 -7.120 52.074 1.00 80.50 54 LEU A N 1
ATOM 399 C CA . LEU A 1 54 ? -24.555 -8.003 52.585 1.00 80.50 54 LEU A CA 1
ATOM 400 C C . LEU A 1 54 ? -24.546 -9.327 51.812 1.00 80.50 54 LEU A C 1
ATOM 402 O O . LEU A 1 54 ? -25.561 -10.017 51.697 1.00 80.50 54 LEU A O 1
ATOM 406 N N . SER A 1 55 ? -23.368 -9.698 51.311 1.00 77.25 55 SER A N 1
ATOM 407 C CA . SER A 1 55 ? -23.147 -10.964 50.609 1.00 77.25 55 SER A CA 1
ATOM 408 C C . SER A 1 55 ? -23.198 -12.148 51.573 1.00 77.25 55 SER A C 1
ATOM 410 O O . SER A 1 55 ? -22.539 -12.123 52.609 1.00 77.25 55 SER A O 1
ATOM 412 N N . ASN A 1 56 ? -23.899 -13.222 51.195 1.00 75.00 56 ASN A N 1
ATOM 413 C CA . ASN A 1 56 ? -24.055 -14.443 52.000 1.00 75.00 56 ASN A CA 1
ATOM 414 C C . ASN A 1 56 ? -22.722 -15.081 52.443 1.00 75.00 56 ASN A C 1
ATOM 416 O O . ASN A 1 56 ? -22.683 -15.730 53.483 1.00 75.00 56 ASN A O 1
ATOM 420 N N . LEU A 1 57 ? -21.646 -14.910 51.668 1.00 73.75 57 LEU A N 1
ATOM 421 C CA . LEU A 1 57 ? -20.327 -15.499 51.943 1.00 73.75 57 LEU A CA 1
ATOM 422 C C . LEU A 1 57 ? -19.436 -14.624 52.831 1.00 73.75 57 LEU A C 1
ATOM 424 O O . LEU A 1 57 ? -18.360 -15.059 53.236 1.00 73.75 57 LEU A O 1
ATOM 428 N N . ALA A 1 58 ? -19.839 -13.382 53.094 1.00 78.19 58 ALA A N 1
ATOM 429 C CA . ALA A 1 58 ? -19.020 -12.464 53.862 1.00 78.19 58 ALA A CA 1
ATOM 430 C C . ALA A 1 58 ? -19.051 -12.835 55.351 1.00 78.19 58 ALA A C 1
ATOM 432 O O . ALA A 1 58 ? -20.093 -13.216 55.885 1.00 78.19 58 ALA A O 1
ATOM 433 N N . VAL A 1 59 ? -17.898 -12.735 56.012 1.00 82.12 59 VAL A N 1
ATOM 434 C CA . VAL A 1 59 ? -17.736 -13.065 57.434 1.00 82.12 59 VAL A CA 1
ATOM 435 C C . VAL A 1 59 ? -18.021 -11.822 58.273 1.00 82.12 59 VAL A C 1
ATOM 437 O O . VAL A 1 59 ? -17.548 -10.734 57.940 1.00 82.12 59 VAL A O 1
ATOM 440 N N . LEU A 1 60 ? -18.762 -11.971 59.373 1.00 77.00 60 LEU A N 1
ATOM 441 C CA . LEU A 1 60 ? -19.190 -10.861 60.232 1.00 77.00 60 LEU A CA 1
ATOM 442 C C . LEU A 1 60 ? -18.045 -9.997 60.764 1.00 77.00 60 LEU A C 1
ATOM 444 O O . LEU A 1 60 ? -18.208 -8.784 60.880 1.00 77.00 60 LEU A O 1
ATOM 448 N N . SER A 1 61 ? -16.879 -10.591 61.029 1.00 73.25 61 SER A N 1
ATOM 449 C CA . SER A 1 61 ? -15.666 -9.866 61.434 1.00 73.25 61 SER A CA 1
ATOM 450 C C . SER A 1 61 ? -15.257 -8.753 60.464 1.00 73.25 61 SER A C 1
ATOM 452 O O . SER A 1 61 ? -14.620 -7.792 60.880 1.00 73.25 61 SER A O 1
ATOM 454 N N . THR A 1 62 ? -15.665 -8.840 59.194 1.00 72.94 62 THR A N 1
ATOM 455 C CA . THR A 1 62 ? -15.369 -7.833 58.160 1.00 72.94 62 THR A CA 1
ATOM 456 C C . THR A 1 62 ? -16.196 -6.553 58.339 1.00 72.94 62 THR A C 1
ATOM 458 O O . THR A 1 62 ? -15.839 -5.515 57.796 1.00 72.94 62 THR A O 1
ATOM 461 N N . TYR A 1 63 ? -17.290 -6.611 59.105 1.00 71.19 63 TYR A N 1
ATOM 462 C CA . TYR A 1 63 ? -18.223 -5.497 59.317 1.00 71.19 63 TYR A CA 1
ATOM 463 C C . TYR A 1 63 ? -18.301 -5.045 60.783 1.00 71.19 63 TYR A C 1
ATOM 465 O O . TYR A 1 63 ? -19.045 -4.122 61.111 1.00 71.19 63 TYR A O 1
ATOM 473 N N . ALA A 1 64 ? -17.542 -5.692 61.671 1.00 63.22 64 ALA A N 1
ATOM 474 C CA . ALA A 1 64 ? -17.565 -5.492 63.116 1.00 63.22 64 ALA A CA 1
ATOM 475 C C . ALA A 1 64 ? -16.746 -4.261 63.560 1.00 63.22 64 ALA A C 1
ATOM 477 O O . ALA A 1 64 ? -15.825 -4.375 64.363 1.00 63.22 64 ALA A O 1
ATOM 478 N N . GLU A 1 65 ? -17.060 -3.073 63.035 1.00 60.78 65 GLU A N 1
ATOM 479 C CA . GLU A 1 65 ? -16.393 -1.826 63.449 1.00 60.78 65 GLU A CA 1
ATOM 480 C C . GLU A 1 65 ? -16.999 -1.218 64.731 1.00 60.78 65 GLU A C 1
ATOM 482 O O . GLU A 1 65 ? -16.341 -0.423 65.402 1.00 60.78 65 GLU A O 1
ATOM 487 N N . GLN A 1 66 ? -18.239 -1.582 65.099 1.00 60.53 66 GLN A N 1
ATOM 488 C CA . GLN A 1 66 ? -18.938 -1.110 66.306 1.00 60.53 66 GLN A CA 1
ATOM 489 C C . GLN A 1 66 ? -19.885 -2.192 66.862 1.00 60.53 66 GLN A C 1
ATOM 491 O O . GLN A 1 66 ? -20.663 -2.771 66.105 1.00 60.53 66 GLN A O 1
ATOM 496 N N . GLU A 1 67 ? -19.843 -2.433 68.178 1.00 66.88 67 GLU A N 1
ATOM 497 C CA . GLU A 1 67 ? -20.806 -3.277 68.904 1.00 66.88 67 GLU A CA 1
ATOM 498 C C . GLU A 1 67 ? -21.880 -2.401 69.587 1.00 66.88 67 GLU A C 1
ATOM 500 O O . GLU A 1 67 ? -21.512 -1.449 70.283 1.00 66.88 67 GLU A O 1
ATOM 505 N N . PRO A 1 68 ? -23.191 -2.694 69.434 1.00 71.38 68 PRO A N 1
ATOM 506 C CA . PRO A 1 68 ? -23.788 -3.761 68.619 1.00 71.38 68 PRO A CA 1
ATOM 507 C C . PRO A 1 68 ? -23.820 -3.430 67.111 1.00 71.38 68 PRO A C 1
ATOM 509 O O . PRO A 1 68 ? -24.002 -2.276 66.718 1.00 71.38 68 PRO A O 1
ATOM 512 N N . LEU A 1 69 ? -23.692 -4.455 66.258 1.00 80.81 69 LEU A N 1
ATOM 513 C CA . LEU A 1 69 ? -23.757 -4.314 64.798 1.00 80.81 69 LEU A CA 1
ATOM 514 C C . LEU A 1 69 ? -25.220 -4.191 64.352 1.00 80.81 69 LEU A C 1
ATOM 516 O O . LEU A 1 69 ? -26.009 -5.124 64.502 1.00 80.81 69 LEU A O 1
ATOM 520 N N . GLU A 1 70 ? -25.585 -3.041 63.792 1.00 83.75 70 GLU A N 1
ATOM 521 C CA . GLU A 1 70 ? -26.946 -2.771 63.321 1.00 83.75 70 GLU A CA 1
ATOM 522 C C . GLU A 1 70 ? -27.147 -3.262 61.883 1.00 83.75 70 GLU A C 1
ATOM 524 O O . GLU A 1 70 ? -26.420 -2.865 60.970 1.00 83.75 70 GLU A O 1
ATOM 529 N N . LEU A 1 71 ? -28.158 -4.111 61.685 1.00 86.38 71 LEU A N 1
ATOM 530 C CA . LEU A 1 71 ? -28.557 -4.654 60.388 1.00 86.38 71 LEU A CA 1
ATOM 531 C C . LEU A 1 71 ? -30.019 -4.308 60.105 1.00 86.38 71 LEU A C 1
ATOM 533 O O . LEU A 1 71 ? -30.859 -4.337 61.007 1.00 86.38 71 LEU A O 1
ATOM 537 N N . THR A 1 72 ? -30.349 -4.034 58.846 1.00 86.19 72 THR A N 1
ATOM 538 C CA . THR A 1 72 ? -31.741 -3.860 58.414 1.00 86.19 72 THR A CA 1
ATOM 539 C C . THR A 1 72 ? -32.196 -5.068 57.601 1.00 86.19 72 THR A C 1
ATOM 541 O O . THR A 1 72 ? -31.599 -5.390 56.575 1.00 86.19 72 THR A O 1
ATOM 544 N N . LEU A 1 73 ? -33.265 -5.727 58.049 1.00 85.62 73 LEU A N 1
ATOM 545 C CA . LEU A 1 73 ? -33.923 -6.833 57.365 1.00 85.62 73 LEU A CA 1
ATOM 546 C C . LEU A 1 73 ? -35.055 -6.311 56.475 1.00 85.62 73 LEU A C 1
ATOM 548 O O . LEU A 1 73 ? -36.039 -5.741 56.953 1.00 85.62 73 LEU A O 1
ATOM 552 N N . VAL A 1 74 ? -34.937 -6.572 55.176 1.00 84.50 74 VAL A N 1
ATOM 553 C CA . VAL A 1 74 ? -35.977 -6.316 54.178 1.00 84.50 74 VAL A CA 1
ATOM 554 C C . VAL A 1 74 ? -36.517 -7.653 53.688 1.00 84.50 74 VAL A C 1
ATOM 556 O O . VAL A 1 74 ? -35.771 -8.470 53.145 1.00 84.50 74 VAL A O 1
ATOM 559 N N . ARG A 1 75 ? -37.824 -7.870 53.869 1.00 81.19 75 ARG A N 1
ATOM 560 C CA . ARG A 1 75 ? -38.517 -9.047 53.342 1.00 81.19 75 ARG A CA 1
ATOM 561 C C . ARG A 1 75 ? -38.818 -8.838 51.864 1.00 81.19 75 ARG A C 1
ATOM 563 O O . ARG A 1 75 ? -39.557 -7.916 51.519 1.00 81.19 75 ARG A O 1
ATOM 570 N N . VAL A 1 76 ? -38.283 -9.698 51.004 1.00 68.88 76 VAL A N 1
ATOM 571 C CA . VAL A 1 76 ? -38.569 -9.669 49.565 1.00 68.88 76 VAL A CA 1
ATOM 572 C C . VAL A 1 76 ? -39.297 -10.955 49.180 1.00 68.88 76 VAL A C 1
ATOM 574 O O . VAL A 1 76 ? -38.757 -12.035 49.406 1.00 68.88 76 VAL A O 1
ATOM 577 N N . PRO A 1 77 ? -40.521 -10.881 48.624 1.00 57.16 77 PRO A N 1
ATOM 578 C CA . PRO A 1 77 ? -41.253 -12.074 48.225 1.00 57.16 77 PRO A CA 1
ATOM 579 C C . PRO A 1 77 ? -40.513 -12.791 47.091 1.00 57.16 77 PRO A C 1
ATOM 581 O O . PRO A 1 77 ? -40.334 -12.244 45.999 1.00 57.16 77 PRO A O 1
ATOM 584 N N . VAL A 1 78 ? -40.098 -14.032 47.344 1.00 56.72 78 VAL A N 1
ATOM 585 C CA . VAL A 1 78 ? -39.500 -14.896 46.324 1.00 56.72 78 VAL A CA 1
ATOM 586 C C . VAL A 1 78 ? -40.591 -15.262 45.323 1.00 56.72 78 VAL A C 1
ATOM 588 O O . VAL A 1 78 ? -41.604 -15.865 45.672 1.00 56.72 78 VAL A O 1
ATOM 591 N N . SER A 1 79 ? -40.403 -14.893 44.055 1.00 58.16 79 SER A N 1
ATOM 592 C CA . SER A 1 79 ? -41.305 -15.339 42.993 1.00 58.16 79 SER A CA 1
ATOM 593 C C . SER A 1 79 ? -41.199 -16.865 42.864 1.00 58.16 79 SER A C 1
ATOM 595 O O . SER A 1 79 ? -40.122 -17.364 42.515 1.00 58.16 79 SER A O 1
ATOM 597 N N . PRO A 1 80 ? -42.276 -17.634 43.111 1.00 54.72 80 PRO A N 1
ATOM 598 C CA . PRO A 1 80 ? -42.229 -19.084 42.994 1.00 54.72 80 PRO A CA 1
ATOM 599 C C . PRO A 1 80 ? -41.857 -19.429 41.547 1.00 54.72 80 PRO A C 1
ATOM 601 O O . PRO A 1 80 ? -42.535 -18.995 40.616 1.00 54.72 80 PRO A O 1
ATOM 604 N N . ASN A 1 81 ? -40.770 -20.189 41.363 1.00 65.81 81 ASN A N 1
ATOM 605 C CA . ASN A 1 81 ? -40.092 -20.534 40.095 1.00 65.81 81 ASN A CA 1
ATOM 606 C C . ASN A 1 81 ? -38.897 -19.663 39.658 1.00 65.81 81 ASN A C 1
ATOM 608 O O . ASN A 1 81 ? -38.419 -19.867 38.540 1.00 65.81 81 ASN A O 1
ATOM 612 N N . ARG A 1 82 ? -38.365 -18.760 40.491 1.00 70.44 82 ARG A N 1
ATOM 613 C CA . ARG A 1 82 ? -37.172 -17.959 40.150 1.00 70.44 82 ARG A CA 1
ATOM 614 C C . ARG A 1 82 ? -35.985 -18.809 39.666 1.00 70.44 82 ARG A C 1
ATOM 616 O O . ARG A 1 82 ? -35.516 -18.613 38.547 1.00 70.44 82 ARG A O 1
ATOM 623 N N . ASP A 1 83 ? -35.580 -19.817 40.436 1.00 71.06 83 ASP A N 1
ATOM 624 C CA . ASP A 1 83 ? -34.432 -20.681 40.099 1.00 71.06 83 ASP A CA 1
ATOM 625 C C . ASP A 1 83 ? -34.678 -21.529 38.853 1.00 71.06 83 ASP A C 1
ATOM 627 O O . ASP A 1 83 ? -33.796 -21.744 38.019 1.00 71.06 83 ASP A O 1
ATOM 631 N N . ARG A 1 84 ? -35.926 -21.967 38.674 1.00 77.44 84 ARG A N 1
ATOM 632 C CA . ARG A 1 84 ? -36.349 -22.699 37.481 1.00 77.44 84 ARG A CA 1
ATOM 633 C C . ARG A 1 84 ? -36.268 -21.817 36.234 1.00 77.44 84 ARG A C 1
ATOM 635 O O . ARG A 1 84 ? -35.910 -22.308 35.163 1.00 77.44 84 ARG A O 1
ATOM 642 N N . TRP A 1 85 ? -36.582 -20.529 36.366 1.00 78.56 85 TRP A N 1
ATOM 643 C CA . TRP A 1 85 ? -36.427 -19.546 35.299 1.00 78.56 85 TRP A CA 1
ATOM 644 C C . TRP A 1 85 ? -34.966 -19.194 35.043 1.00 78.56 85 TRP A C 1
ATOM 646 O O . TRP A 1 85 ? -34.584 -19.177 33.878 1.00 78.56 85 TRP A O 1
ATOM 656 N N . LEU A 1 86 ? -34.134 -19.031 36.075 1.00 78.56 86 LEU A N 1
ATOM 657 C CA . LEU A 1 86 ? -32.683 -18.869 35.921 1.00 78.56 86 LEU A CA 1
ATOM 658 C C . LEU A 1 86 ? -32.077 -20.033 35.127 1.00 78.56 86 LEU A C 1
ATOM 660 O O . LEU A 1 86 ? -31.432 -19.811 34.102 1.00 78.56 86 LEU A O 1
ATOM 664 N N . ALA A 1 87 ? -32.375 -21.278 35.509 1.00 78.06 87 ALA A N 1
ATOM 665 C CA . ALA A 1 87 ? -31.904 -22.464 34.792 1.00 78.06 87 ALA A CA 1
ATOM 666 C C . ALA A 1 87 ? -32.420 -22.528 33.340 1.00 78.06 87 ALA A C 1
ATOM 668 O O . ALA A 1 87 ? -31.707 -22.961 32.429 1.00 78.06 87 ALA A O 1
ATOM 669 N N . ARG A 1 88 ? -33.663 -22.091 33.097 1.00 82.81 88 ARG A N 1
ATOM 670 C CA . ARG A 1 88 ? -34.259 -22.051 31.753 1.00 82.81 88 ARG A CA 1
ATOM 671 C C . ARG A 1 88 ? -33.596 -20.998 30.868 1.00 82.81 88 ARG A C 1
ATOM 673 O O . ARG A 1 88 ? -33.261 -21.296 29.727 1.00 82.81 88 ARG A O 1
ATOM 680 N N . VAL A 1 89 ? -33.386 -19.805 31.405 1.00 83.62 89 VAL A N 1
ATOM 681 C CA . VAL A 1 89 ? -32.799 -18.652 30.720 1.00 83.62 89 VAL A CA 1
ATOM 682 C C . VAL A 1 89 ? -31.307 -18.862 30.432 1.00 83.62 89 VAL A C 1
ATOM 684 O O . VAL A 1 89 ? -30.820 -18.478 29.371 1.00 83.62 89 VAL A O 1
ATOM 687 N N . GLN A 1 90 ? -30.583 -19.546 31.321 1.00 81.88 90 GLN A N 1
ATOM 688 C CA . GLN A 1 90 ? -29.194 -19.951 31.074 1.00 81.88 90 GLN A CA 1
ATOM 689 C C . GLN A 1 90 ? -29.066 -20.932 29.898 1.00 81.88 90 GLN A C 1
ATOM 691 O O . GLN A 1 90 ? -28.079 -20.894 29.159 1.00 81.88 90 GLN A O 1
ATOM 696 N N . ARG A 1 91 ? -30.066 -21.802 29.694 1.00 81.88 91 ARG A N 1
ATOM 697 C CA . ARG A 1 91 ? -30.120 -22.705 28.533 1.00 81.88 91 ARG A CA 1
ATOM 698 C C . ARG A 1 91 ? -30.521 -21.961 27.260 1.00 81.88 91 ARG A C 1
ATOM 700 O O . ARG A 1 91 ? -29.824 -22.073 26.252 1.00 81.88 91 ARG A O 1
ATOM 707 N N . ASP A 1 92 ? -31.604 -21.193 27.331 1.00 85.06 92 ASP A N 1
ATOM 708 C CA . ASP A 1 92 ? -32.165 -20.407 26.232 1.00 85.06 92 ASP A CA 1
ATOM 709 C C . ASP A 1 92 ? -32.596 -19.019 26.729 1.00 85.06 92 ASP A C 1
ATOM 711 O O . ASP A 1 92 ? -33.653 -18.859 27.348 1.00 85.06 92 ASP A O 1
ATOM 715 N N . GLY A 1 93 ? -31.785 -18.000 26.426 1.00 82.31 93 GLY A N 1
ATOM 716 C CA . GLY A 1 93 ? -32.035 -16.628 26.869 1.00 82.31 93 GLY A CA 1
ATOM 717 C C . GLY A 1 93 ? -33.314 -16.034 26.273 1.00 82.31 93 GLY A C 1
ATOM 718 O O . GLY A 1 93 ? -33.997 -15.246 26.927 1.00 82.31 93 GLY A O 1
ATOM 719 N N . CYS A 1 94 ? -33.719 -16.468 25.074 1.00 84.69 94 CYS A N 1
ATOM 720 C CA . CYS A 1 94 ? -34.979 -16.047 24.458 1.00 84.69 94 CYS A CA 1
ATOM 721 C C . CYS A 1 94 ? -36.213 -16.620 25.174 1.00 84.69 94 CYS A C 1
ATOM 723 O O . CYS A 1 94 ? -37.318 -16.107 24.980 1.00 84.69 94 CYS A O 1
ATOM 725 N N . GLY A 1 95 ? -36.038 -17.614 26.053 1.00 83.12 95 GLY A N 1
ATOM 726 C CA . GLY A 1 95 ? -37.088 -18.166 26.905 1.00 83.12 95 GLY A CA 1
ATOM 727 C C . GLY A 1 95 ? -37.773 -17.129 27.803 1.00 83.12 95 GLY A C 1
ATOM 728 O O . GLY A 1 95 ? -38.921 -17.353 28.190 1.00 83.12 95 GLY A O 1
ATOM 729 N N . LEU A 1 96 ? -37.130 -15.979 28.053 1.00 87.38 96 LEU A N 1
ATOM 730 C CA . LEU A 1 96 ? -37.656 -14.846 28.828 1.00 87.38 96 LEU A CA 1
ATOM 731 C C . LEU A 1 96 ? -39.034 -14.346 28.347 1.00 87.38 96 LEU A C 1
ATOM 733 O O . LEU A 1 96 ? -39.830 -13.865 29.150 1.00 87.38 96 LEU A O 1
ATOM 737 N N . CYS A 1 97 ? -39.372 -14.515 27.065 1.00 87.88 97 CYS A N 1
ATOM 738 C CA . CYS A 1 97 ? -40.684 -14.120 26.533 1.00 87.88 97 CYS A CA 1
ATOM 739 C C . CYS A 1 97 ? -41.879 -14.824 27.186 1.00 87.88 97 CYS A C 1
ATOM 741 O O . CYS A 1 97 ? -42.973 -14.269 27.218 1.00 87.88 97 CYS A O 1
ATOM 743 N N . HIS A 1 98 ? -41.668 -16.027 27.719 1.00 85.19 98 HIS A N 1
ATOM 744 C CA . HIS A 1 98 ? -42.697 -16.806 28.404 1.00 85.19 98 HIS A CA 1
ATOM 745 C C . HIS A 1 98 ? -42.716 -16.541 29.918 1.00 85.19 98 HIS A C 1
ATOM 747 O O . HIS A 1 98 ? -43.524 -17.138 30.631 1.00 85.19 98 HIS A O 1
ATOM 753 N N . ALA A 1 99 ? -41.801 -15.709 30.425 1.00 84.88 99 ALA A N 1
ATOM 754 C CA . ALA A 1 99 ? -41.742 -15.368 31.835 1.00 84.88 99 ALA A CA 1
ATOM 755 C C . ALA A 1 99 ? -42.857 -14.366 32.193 1.00 84.88 99 ALA A C 1
ATOM 757 O O . ALA A 1 99 ? -43.194 -13.502 31.382 1.00 84.88 99 ALA A O 1
ATOM 758 N N . PRO A 1 100 ? -43.443 -14.452 33.399 1.00 86.00 100 PRO A N 1
ATOM 759 C CA . PRO A 1 100 ? -44.371 -13.438 33.886 1.00 86.00 100 PRO A CA 1
ATOM 760 C C . PRO A 1 100 ? -43.691 -12.064 33.971 1.00 86.00 100 PRO A C 1
ATOM 762 O O . PRO A 1 100 ? -42.481 -11.973 34.185 1.00 86.00 100 PRO A O 1
ATOM 765 N N . LYS A 1 101 ? -44.481 -10.986 33.859 1.00 82.81 101 LYS A N 1
ATOM 766 C CA . LYS A 1 101 ? -43.980 -9.597 33.847 1.00 82.81 101 LYS A CA 1
ATOM 767 C C . LYS A 1 101 ? -43.086 -9.254 35.047 1.00 82.81 101 LYS A C 1
ATOM 769 O O . LYS A 1 101 ? -42.142 -8.493 34.893 1.00 82.81 101 LYS A O 1
ATOM 774 N N . THR A 1 102 ? -43.343 -9.852 36.212 1.00 83.44 102 THR A N 1
ATOM 775 C CA . THR A 1 102 ? -42.514 -9.683 37.417 1.00 83.44 102 THR A CA 1
ATOM 776 C C . THR A 1 102 ? -41.079 -10.180 37.222 1.00 83.44 102 THR A C 1
ATOM 778 O O . THR A 1 102 ? -40.151 -9.531 37.681 1.00 83.44 102 THR A O 1
ATOM 781 N N . LEU A 1 103 ? -40.877 -11.285 36.495 1.00 82.75 103 LEU A N 1
ATOM 782 C CA . LEU A 1 103 ? -39.549 -11.839 36.196 1.00 82.75 103 LEU A CA 1
ATOM 783 C C . LEU A 1 103 ? -38.901 -11.193 34.964 1.00 82.75 103 LEU A C 1
ATOM 785 O O . LEU A 1 103 ? -37.681 -11.188 34.850 1.00 82.75 103 LEU A O 1
ATOM 789 N N . GLN A 1 104 ? -39.694 -10.608 34.061 1.00 84.88 104 GLN A N 1
ATOM 790 C CA . GLN A 1 104 ? -39.186 -9.733 32.991 1.00 84.88 104 GLN A CA 1
ATOM 791 C C . GLN A 1 104 ? -38.660 -8.389 33.524 1.00 84.88 104 GLN A C 1
ATOM 793 O O . GLN A 1 104 ? -37.941 -7.693 32.808 1.00 84.88 104 GLN A O 1
ATOM 798 N N . ALA A 1 105 ? -39.004 -8.040 34.766 1.00 83.75 105 ALA A N 1
ATOM 799 C CA . ALA A 1 105 ? -38.458 -6.911 35.515 1.00 83.75 105 ALA A CA 1
ATOM 800 C C . ALA A 1 105 ? -37.374 -7.328 36.536 1.00 83.75 105 ALA A C 1
ATOM 802 O O . ALA A 1 105 ? -36.790 -6.467 37.189 1.00 83.75 105 ALA A O 1
ATOM 803 N N . ASP A 1 106 ? -37.065 -8.626 36.676 1.00 84.12 106 ASP A N 1
ATOM 804 C CA . ASP A 1 106 ? -35.976 -9.092 37.546 1.00 84.12 106 ASP A CA 1
ATOM 805 C C . ASP A 1 106 ? -34.630 -8.869 36.841 1.00 84.12 106 ASP A C 1
ATOM 807 O O . ASP A 1 106 ? -34.293 -9.535 35.856 1.00 84.12 106 ASP A O 1
ATOM 811 N N . ARG A 1 107 ? -33.856 -7.914 37.367 1.00 83.00 107 ARG A N 1
ATOM 812 C CA . ARG A 1 107 ? -32.555 -7.489 36.835 1.00 83.00 107 ARG A CA 1
ATOM 813 C C . ARG A 1 107 ? -31.584 -8.654 36.632 1.00 83.00 107 ARG A C 1
ATOM 815 O O . ARG A 1 107 ? -30.869 -8.679 35.633 1.00 83.00 107 ARG A O 1
ATOM 822 N N . GLU A 1 108 ? -31.552 -9.617 37.552 1.00 82.56 108 GLU A N 1
ATOM 823 C CA . GLU A 1 108 ? -30.604 -10.731 37.506 1.00 82.56 108 GLU A CA 1
ATOM 824 C C . GLU A 1 108 ? -31.009 -11.744 36.427 1.00 82.56 108 GLU A C 1
ATOM 826 O O . GLU A 1 108 ? -30.187 -12.121 35.590 1.00 82.56 108 GLU A O 1
ATOM 831 N N . ILE A 1 109 ? -32.292 -12.123 36.373 1.00 83.75 109 ILE A N 1
ATOM 832 C CA . ILE A 1 109 ? -32.803 -13.041 35.340 1.00 83.75 109 ILE A CA 1
ATOM 833 C C . ILE A 1 109 ? -32.618 -12.441 33.949 1.00 83.75 109 ILE A C 1
ATOM 835 O O . ILE A 1 109 ? -32.141 -13.124 33.041 1.00 83.75 109 ILE A O 1
ATOM 839 N N . VAL A 1 110 ? -32.972 -11.166 33.774 1.00 84.88 110 VAL A N 1
ATOM 840 C CA . VAL A 1 110 ? -32.792 -10.461 32.502 1.00 84.88 110 VAL A CA 1
ATOM 841 C C . VAL A 1 110 ? -31.312 -10.330 32.159 1.00 84.88 110 VAL A C 1
ATOM 843 O O . VAL A 1 110 ? -30.945 -10.587 31.015 1.00 84.88 110 VAL A O 1
ATOM 846 N N . GLY A 1 111 ? -30.448 -10.016 33.128 1.00 82.69 111 GLY A N 1
ATOM 847 C CA . GLY A 1 111 ? -28.999 -9.970 32.934 1.00 82.69 111 GLY A CA 1
ATOM 848 C C . GLY A 1 111 ? -28.444 -11.288 32.388 1.00 82.69 111 GLY A C 1
ATOM 849 O O . GLY A 1 111 ? -27.766 -11.294 31.359 1.00 82.69 111 GLY A O 1
ATOM 850 N N . PHE A 1 112 ? -28.809 -12.424 32.995 1.00 83.81 112 PHE A N 1
ATOM 851 C CA . PHE A 1 112 ? -28.433 -13.749 32.488 1.00 83.81 112 PHE A CA 1
ATOM 852 C C . PHE A 1 112 ? -29.044 -14.049 31.109 1.00 83.81 112 PHE A C 1
ATOM 854 O O . PHE A 1 112 ? -28.357 -14.600 30.243 1.00 83.81 112 PHE A O 1
ATOM 861 N N . ALA A 1 113 ? -30.302 -13.657 30.871 1.00 86.94 113 ALA A N 1
ATOM 862 C CA . ALA A 1 113 ? -30.984 -13.848 29.587 1.00 86.94 113 ALA A CA 1
ATOM 863 C C . ALA A 1 113 ? -30.273 -13.133 28.449 1.00 86.94 113 ALA A C 1
ATOM 865 O O . ALA A 1 113 ? -29.987 -13.730 27.411 1.00 86.94 113 ALA A O 1
ATOM 866 N N . VAL A 1 114 ? -29.972 -11.859 28.672 1.00 88.50 114 VAL A N 1
ATOM 867 C CA . VAL A 1 114 ? -29.317 -10.965 27.726 1.00 88.50 114 VAL A CA 1
ATOM 868 C C . VAL A 1 114 ? -27.880 -11.410 27.483 1.00 88.50 114 VAL A C 1
ATOM 870 O O . VAL A 1 114 ? -27.444 -11.464 26.332 1.00 88.50 114 VAL A O 1
ATOM 873 N N . HIS A 1 115 ? -27.166 -11.816 28.536 1.00 86.00 115 HIS A N 1
ATOM 874 C CA . HIS A 1 115 ? -25.813 -12.345 28.407 1.00 86.00 115 HIS A CA 1
ATOM 875 C C . HIS A 1 115 ? -25.765 -13.611 27.538 1.00 86.00 115 HIS A C 1
ATOM 877 O O . HIS A 1 115 ? -24.843 -13.784 26.734 1.00 86.00 115 HIS A O 1
ATOM 883 N N . ARG A 1 116 ? -26.761 -14.500 27.674 1.00 86.94 116 ARG A N 1
ATOM 884 C CA . ARG A 1 116 ? -26.866 -15.726 26.870 1.00 86.94 116 ARG A CA 1
ATOM 885 C C . ARG A 1 116 ? -27.364 -15.457 25.451 1.00 86.94 116 ARG A C 1
ATOM 887 O O . ARG A 1 116 ? -26.895 -16.081 24.501 1.00 86.94 116 ARG A O 1
ATOM 894 N N . SER A 1 117 ? -28.346 -14.580 25.301 1.00 89.88 117 SER A N 1
ATOM 895 C CA . SER A 1 117 ? -28.987 -14.245 24.032 1.00 89.88 117 SER A CA 1
ATOM 896 C C . SER A 1 117 ? -29.305 -12.749 24.014 1.00 89.88 117 SER A C 1
ATOM 898 O O . SER A 1 117 ? -30.335 -12.346 24.548 1.00 89.88 117 SER A O 1
ATOM 900 N N . PRO A 1 118 ? -28.489 -11.913 23.345 1.00 89.00 118 PRO A N 1
ATOM 901 C CA . PRO A 1 118 ? -28.664 -10.455 23.361 1.00 89.00 118 PRO A CA 1
ATOM 902 C C . PRO A 1 118 ? -30.042 -9.972 22.876 1.00 89.00 118 PRO A C 1
ATOM 904 O O . PRO A 1 118 ? -30.520 -8.912 23.265 1.00 89.00 118 PRO A O 1
ATOM 907 N N . GLN A 1 119 ? -30.727 -10.778 22.058 1.00 89.19 119 GLN A N 1
ATOM 908 C CA . GLN A 1 119 ? -32.087 -10.518 21.575 1.00 89.19 119 GLN A CA 1
ATOM 909 C C . GLN A 1 119 ? -33.159 -10.621 22.674 1.00 89.19 119 GLN A C 1
ATOM 911 O O . GLN A 1 119 ? -34.272 -10.136 22.472 1.00 89.19 119 GLN A O 1
ATOM 916 N N . ALA A 1 120 ? -32.847 -11.231 23.824 1.00 90.56 120 ALA A N 1
ATOM 917 C CA . ALA A 1 120 ? -33.747 -11.334 24.970 1.00 90.56 120 ALA A CA 1
ATOM 918 C C . ALA A 1 120 ? -34.103 -9.962 25.561 1.00 90.56 120 ALA A C 1
ATOM 920 O O . ALA A 1 120 ? -35.172 -9.821 26.149 1.00 90.56 120 ALA A O 1
ATOM 921 N N . LEU A 1 121 ? -33.272 -8.938 25.319 1.00 91.00 121 LEU A N 1
ATOM 922 C CA . LEU A 1 121 ? -33.503 -7.559 25.756 1.00 91.00 121 LEU A CA 1
ATOM 923 C C . LEU A 1 121 ? -34.869 -7.009 25.306 1.00 91.00 121 LEU A C 1
ATOM 925 O O . LEU A 1 121 ? -35.467 -6.201 26.007 1.00 91.00 121 LEU A O 1
ATOM 929 N N . ARG A 1 122 ? -35.418 -7.493 24.182 1.00 92.81 122 ARG A N 1
ATOM 930 C CA . ARG A 1 122 ? -36.753 -7.097 23.694 1.00 92.81 122 ARG A CA 1
ATOM 931 C C . ARG A 1 122 ? -37.908 -7.478 24.621 1.00 92.81 122 ARG A C 1
ATOM 933 O O . ARG A 1 122 ? -38.996 -6.939 24.468 1.00 92.81 122 ARG A O 1
ATOM 940 N N . PHE A 1 123 ? -37.690 -8.451 25.505 1.00 90.81 123 PHE A N 1
ATOM 941 C CA . PHE A 1 123 ? -38.685 -8.958 26.451 1.00 90.81 123 PHE A CA 1
ATOM 942 C C . PHE A 1 123 ? -38.478 -8.419 27.869 1.00 90.81 123 PHE A C 1
ATOM 944 O O . PHE A 1 123 ? -39.258 -8.752 28.754 1.00 90.81 123 PHE A O 1
ATOM 951 N N . ALA A 1 124 ? -37.425 -7.632 28.095 1.00 90.06 124 ALA A N 1
ATOM 952 C CA . ALA A 1 124 ? -37.177 -6.990 29.376 1.00 90.06 124 ALA A CA 1
ATOM 953 C C . ALA A 1 124 ? -38.164 -5.836 29.610 1.00 90.06 124 ALA A C 1
ATOM 955 O O . ALA A 1 124 ? -38.608 -5.184 28.660 1.00 90.06 124 ALA A O 1
ATOM 956 N N . ALA A 1 125 ? -38.470 -5.563 30.879 1.00 90.81 125 ALA A N 1
ATOM 957 C CA . ALA A 1 125 ? -39.238 -4.388 31.275 1.00 90.81 125 ALA A CA 1
ATOM 958 C C . ALA A 1 125 ? -38.537 -3.084 30.849 1.00 90.81 125 ALA A C 1
ATOM 960 O O . ALA A 1 125 ? -37.311 -3.029 30.746 1.00 90.81 125 ALA A O 1
ATOM 961 N N . ASP A 1 126 ? -39.315 -2.025 30.620 1.00 89.44 126 ASP A N 1
ATOM 962 C CA . ASP A 1 126 ? -38.834 -0.742 30.080 1.00 89.44 126 ASP A CA 1
ATOM 963 C C . ASP A 1 126 ? -37.700 -0.127 30.911 1.00 89.44 126 ASP A C 1
ATOM 965 O O . ASP A 1 126 ? -36.736 0.391 30.350 1.00 89.44 126 ASP A O 1
ATOM 969 N N . GLU A 1 127 ? -37.772 -0.276 32.234 1.00 90.69 127 GLU A N 1
ATOM 970 C CA . GLU A 1 127 ? -36.746 0.141 33.197 1.00 90.69 127 GLU A CA 1
ATOM 971 C C . GLU A 1 127 ? -35.394 -0.538 32.928 1.00 90.69 127 GLU A C 1
ATOM 973 O O . GLU A 1 127 ? -34.357 0.118 32.908 1.00 90.69 127 GLU A O 1
ATOM 978 N N . LEU A 1 128 ? -35.400 -1.842 32.633 1.00 88.69 128 LEU A N 1
ATOM 979 C CA . LEU A 1 128 ? -34.189 -2.617 32.345 1.00 88.69 128 LEU A CA 1
ATOM 980 C C . LEU A 1 128 ? -33.688 -2.418 30.910 1.00 88.69 128 LEU A C 1
ATOM 982 O O . LEU A 1 128 ? -32.501 -2.586 30.644 1.00 88.69 128 LEU A O 1
ATOM 986 N N . ARG A 1 129 ? -34.562 -2.015 29.979 1.00 90.69 129 ARG A N 1
ATOM 987 C CA . ARG A 1 129 ? -34.150 -1.549 28.640 1.00 90.69 129 ARG A CA 1
ATOM 988 C C . ARG A 1 129 ? -33.484 -0.171 28.691 1.00 90.69 129 ARG A C 1
ATOM 990 O O . ARG A 1 129 ? -32.811 0.202 27.730 1.00 90.69 129 ARG A O 1
ATOM 997 N N . ALA A 1 130 ? -33.667 0.566 29.788 1.00 90.19 130 ALA A N 1
ATOM 998 C CA . ALA A 1 130 ? -32.968 1.808 30.107 1.00 90.19 130 ALA A CA 1
ATOM 999 C C . ALA A 1 130 ? -31.760 1.609 31.050 1.00 90.19 130 ALA A C 1
ATOM 1001 O O . ALA A 1 130 ? -31.004 2.557 31.257 1.00 90.19 130 ALA A O 1
ATOM 1002 N N . ASP A 1 131 ? -31.537 0.400 31.585 1.00 90.19 131 ASP A N 1
ATOM 1003 C CA . ASP A 1 131 ? -30.348 0.074 32.384 1.00 90.19 131 ASP A CA 1
ATOM 1004 C C . ASP A 1 131 ? -29.121 -0.026 31.463 1.00 90.19 131 ASP A C 1
ATOM 1006 O O . ASP A 1 131 ? -28.995 -0.932 30.628 1.00 90.19 131 ASP A O 1
ATOM 1010 N N . ARG A 1 132 ? -28.198 0.930 31.620 1.00 89.00 132 ARG A N 1
ATOM 1011 C CA . ARG A 1 132 ? -26.991 1.035 30.796 1.00 89.00 132 ARG A CA 1
ATOM 1012 C C . ARG A 1 132 ? -26.110 -0.210 30.897 1.00 89.00 132 ARG A C 1
ATOM 1014 O O . ARG A 1 132 ? -25.548 -0.606 29.879 1.00 89.00 132 ARG A O 1
ATOM 1021 N N . GLU A 1 133 ? -25.980 -0.847 32.059 1.00 88.75 133 GLU A N 1
ATOM 1022 C CA . GLU A 1 133 ? -25.086 -2.001 32.237 1.00 88.75 133 GLU A CA 1
ATOM 1023 C C . GLU A 1 133 ? -25.601 -3.229 31.481 1.00 88.75 133 GLU A C 1
ATOM 1025 O O . GLU A 1 133 ? -24.847 -3.871 30.742 1.00 88.75 133 GLU A O 1
ATOM 1030 N N . ILE A 1 134 ? -26.900 -3.521 31.601 1.00 87.94 134 ILE A N 1
ATOM 1031 C CA . ILE A 1 134 ? -27.538 -4.647 30.901 1.00 87.94 134 ILE A CA 1
ATOM 1032 C C . ILE A 1 134 ? -27.453 -4.446 29.389 1.00 87.94 134 ILE A C 1
ATOM 1034 O O . ILE A 1 134 ? -27.071 -5.361 28.653 1.00 87.94 134 ILE A O 1
ATOM 1038 N N . VAL A 1 135 ? -27.779 -3.242 28.918 1.00 89.62 135 VAL A N 1
ATOM 1039 C CA . VAL A 1 135 ? -27.774 -2.919 27.488 1.00 89.62 135 VAL A CA 1
ATOM 1040 C C . VAL A 1 135 ? -26.349 -2.935 26.931 1.00 89.62 135 VAL A C 1
ATOM 1042 O O . VAL A 1 135 ? -26.131 -3.494 25.858 1.00 89.62 135 VAL A O 1
ATOM 1045 N N . THR A 1 136 ? -25.361 -2.417 27.667 1.00 89.25 136 THR A N 1
ATOM 1046 C CA . THR A 1 136 ? -23.940 -2.486 27.277 1.00 89.25 136 THR A CA 1
ATOM 1047 C C . THR A 1 136 ? -23.476 -3.937 27.169 1.00 89.25 136 THR A C 1
ATOM 1049 O O . THR A 1 136 ? -22.855 -4.318 26.176 1.00 89.25 136 THR A O 1
ATOM 1052 N N . SER A 1 137 ? -23.845 -4.786 28.136 1.00 85.56 137 SER A N 1
ATOM 1053 C CA . SER A 1 137 ? -23.563 -6.225 28.081 1.00 85.56 137 SER A CA 1
ATOM 1054 C C . SER A 1 137 ? -24.181 -6.876 26.835 1.00 85.56 137 SER A C 1
ATOM 1056 O O . SER A 1 137 ? -23.507 -7.637 26.139 1.00 85.56 137 SER A O 1
ATOM 1058 N N . ALA A 1 138 ? -25.419 -6.513 26.482 1.00 89.88 138 ALA A N 1
ATOM 1059 C CA . ALA A 1 138 ? -26.096 -6.992 25.275 1.00 89.88 138 ALA A CA 1
ATOM 1060 C C . ALA A 1 138 ? -25.362 -6.574 23.992 1.00 89.88 138 ALA A C 1
ATOM 1062 O O . ALA A 1 138 ? -25.032 -7.413 23.148 1.00 89.88 138 ALA A O 1
ATOM 1063 N N . VAL A 1 139 ? -25.101 -5.269 23.862 1.00 91.38 139 VAL A N 1
ATOM 1064 C CA . VAL A 1 139 ? -24.497 -4.648 22.679 1.00 91.38 139 VAL A CA 1
ATOM 1065 C C . VAL A 1 139 ? -23.083 -5.165 22.468 1.00 91.38 139 VAL A C 1
ATOM 1067 O O . VAL A 1 139 ? -22.739 -5.482 21.336 1.00 91.38 139 VAL A O 1
ATOM 1070 N N . SER A 1 140 ? -22.296 -5.352 23.534 1.00 89.00 140 SER A N 1
ATOM 1071 C CA . SER A 1 140 ? -20.923 -5.876 23.455 1.00 89.00 140 SER A CA 1
ATOM 1072 C C . SER A 1 140 ? -20.817 -7.246 22.771 1.00 89.00 140 SER A C 1
ATOM 1074 O O . SER A 1 140 ? -19.781 -7.573 22.197 1.00 89.00 140 SER A O 1
ATOM 1076 N N . ARG A 1 141 ? -21.890 -8.047 22.807 1.00 88.25 141 ARG A N 1
ATOM 1077 C CA . ARG A 1 141 ? -21.949 -9.369 22.169 1.00 88.25 141 ARG A CA 1
ATOM 1078 C C . ARG A 1 141 ? -22.617 -9.345 20.803 1.00 88.25 141 ARG A C 1
ATOM 1080 O O . ARG A 1 141 ? -22.303 -10.183 19.960 1.00 88.25 141 ARG A O 1
ATOM 1087 N N . ASN A 1 142 ? -23.612 -8.482 20.625 1.00 91.94 142 ASN A N 1
ATOM 1088 C CA . ASN A 1 142 ? -24.315 -8.327 19.363 1.00 91.94 142 ASN A CA 1
ATOM 1089 C C . ASN A 1 142 ? -24.869 -6.907 19.241 1.00 91.94 142 ASN A C 1
ATOM 1091 O O . ASN A 1 142 ? -25.839 -6.548 19.913 1.00 91.94 142 ASN A O 1
ATOM 1095 N N . TRP A 1 143 ? -24.305 -6.146 18.307 1.00 91.75 143 TRP A N 1
ATOM 1096 C CA . TRP A 1 143 ? -24.732 -4.790 17.960 1.00 91.75 143 TRP A CA 1
ATOM 1097 C C . TRP A 1 143 ? -26.244 -4.644 17.712 1.00 91.75 143 TRP A C 1
ATOM 1099 O O . TRP A 1 143 ? -26.820 -3.608 18.040 1.00 91.75 143 TRP A O 1
ATOM 1109 N N . MET A 1 144 ? -26.925 -5.683 17.205 1.00 92.06 144 MET A N 1
ATOM 1110 C CA . MET A 1 144 ? -28.372 -5.647 16.955 1.00 92.06 144 MET A CA 1
ATOM 1111 C C . MET A 1 144 ? -29.196 -5.470 18.233 1.00 92.06 144 MET A C 1
ATOM 1113 O O . MET A 1 144 ? -30.376 -5.144 18.137 1.00 92.06 144 MET A O 1
ATOM 1117 N N . ALA A 1 145 ? -28.624 -5.692 19.421 1.00 92.69 145 ALA A N 1
ATOM 1118 C CA . ALA A 1 145 ? -29.313 -5.469 20.690 1.00 92.69 145 ALA A CA 1
ATOM 1119 C C . ALA A 1 145 ? -29.686 -3.992 20.912 1.00 92.69 145 ALA A C 1
ATOM 1121 O O . ALA A 1 145 ? -30.693 -3.717 21.565 1.00 92.69 145 ALA A O 1
ATOM 1122 N N . LEU A 1 146 ? -28.950 -3.053 20.300 1.00 93.38 146 LEU A N 1
ATOM 1123 C CA . LEU A 1 146 ? -29.198 -1.609 20.395 1.00 93.38 146 LEU A CA 1
ATOM 1124 C C . LEU A 1 146 ? -30.632 -1.222 19.984 1.00 93.38 146 LEU A C 1
ATOM 1126 O O . LEU A 1 146 ? -31.227 -0.312 20.559 1.00 93.38 146 LEU A O 1
ATOM 1130 N N . ARG A 1 147 ? -31.244 -1.971 19.057 1.00 95.00 147 ARG A N 1
ATOM 1131 C CA . ARG A 1 147 ? -32.629 -1.743 18.607 1.00 95.00 147 ARG A CA 1
ATOM 1132 C C . ARG A 1 147 ? -33.677 -1.841 19.718 1.00 95.00 147 ARG A C 1
ATOM 1134 O O . ARG A 1 147 ? -34.783 -1.340 19.549 1.00 95.00 147 ARG A O 1
ATOM 1141 N N . TYR A 1 148 ? -33.368 -2.564 20.796 1.00 93.25 148 TYR A N 1
ATOM 1142 C CA . TYR A 1 148 ? -34.289 -2.811 21.906 1.00 93.25 148 TYR A CA 1
ATOM 1143 C C . TYR A 1 148 ? -34.016 -1.910 23.112 1.00 93.25 148 TYR A C 1
ATOM 1145 O O . TYR A 1 148 ? -34.841 -1.879 24.027 1.00 93.25 148 TYR A O 1
ATOM 1153 N N . ALA A 1 149 ? -32.894 -1.185 23.107 1.00 93.19 149 ALA A N 1
ATOM 1154 C CA . ALA A 1 149 ? -32.549 -0.218 24.137 1.00 93.19 149 ALA A CA 1
ATOM 1155 C C . ALA A 1 149 ? -33.571 0.927 24.191 1.00 93.19 149 ALA A C 1
ATOM 1157 O O . ALA A 1 149 ? -34.224 1.252 23.196 1.00 93.19 149 ALA A O 1
ATOM 1158 N N . ALA A 1 150 ? -33.705 1.552 25.358 1.00 94.12 150 ALA A N 1
ATOM 1159 C CA . ALA A 1 150 ? -34.533 2.739 25.511 1.00 94.12 150 ALA A CA 1
ATOM 1160 C C . ALA A 1 150 ? -33.996 3.909 24.654 1.00 94.12 150 ALA A C 1
ATOM 1162 O O . ALA A 1 150 ? -32.782 4.006 24.450 1.00 94.12 150 ALA A O 1
ATOM 1163 N N . PRO A 1 151 ? -34.856 4.848 24.206 1.00 92.62 151 PRO A N 1
ATOM 1164 C CA . PRO A 1 151 ? -34.445 5.962 23.344 1.00 92.62 151 PRO A CA 1
ATOM 1165 C C . PRO A 1 151 ? -33.288 6.803 23.904 1.00 92.62 151 PRO A C 1
ATOM 1167 O O . PRO A 1 151 ? -32.440 7.263 23.145 1.00 92.62 151 PRO A O 1
ATOM 1170 N N . GLY A 1 152 ? -33.214 6.961 25.232 1.00 91.38 152 GLY A N 1
ATOM 1171 C CA . GLY A 1 152 ? -32.109 7.665 25.893 1.00 91.38 152 GLY A CA 1
ATOM 1172 C C . GLY A 1 152 ? -30.750 6.990 25.683 1.00 91.38 152 GLY A C 1
ATOM 1173 O O . GLY A 1 152 ? -29.765 7.674 25.437 1.00 91.38 152 GLY A O 1
ATOM 1174 N N . LEU A 1 153 ? -30.705 5.654 25.687 1.00 91.94 153 LEU A N 1
ATOM 1175 C CA . LEU A 1 153 ? -29.484 4.886 25.419 1.00 91.94 153 LEU A CA 1
ATOM 1176 C C . LEU A 1 153 ? -29.181 4.766 23.920 1.00 91.94 153 LEU A C 1
ATOM 1178 O O . LEU A 1 153 ? -28.026 4.651 23.533 1.00 91.94 153 LEU A O 1
ATOM 1182 N N . GLN A 1 154 ? -30.184 4.855 23.046 1.00 93.31 154 GLN A N 1
ATOM 1183 C CA . GLN A 1 154 ? -29.952 4.989 21.599 1.00 93.31 154 GLN A CA 1
ATOM 1184 C C . GLN A 1 154 ? -29.346 6.350 21.220 1.00 93.31 154 GLN A C 1
ATOM 1186 O O . GLN A 1 154 ? -28.758 6.484 20.146 1.00 93.31 154 GLN A O 1
ATOM 1191 N N . ALA A 1 155 ? -29.492 7.358 22.085 1.00 92.62 155 ALA A N 1
ATOM 1192 C CA . ALA A 1 155 ? -28.826 8.655 21.984 1.00 92.62 155 ALA A CA 1
ATOM 1193 C C . ALA A 1 155 ? -27.469 8.697 22.713 1.00 92.62 155 ALA A C 1
ATOM 1195 O O . ALA A 1 155 ? -26.777 9.714 22.659 1.00 92.62 155 ALA A O 1
ATOM 1196 N N . ASP A 1 156 ? -27.073 7.609 23.374 1.00 93.31 156 ASP A N 1
ATOM 1197 C CA . ASP A 1 156 ? -25.798 7.508 24.070 1.00 93.31 156 ASP A CA 1
ATOM 1198 C C . ASP A 1 156 ? -24.668 7.241 23.074 1.00 93.31 156 ASP A C 1
ATOM 1200 O O . ASP A 1 156 ? -24.532 6.156 22.500 1.00 93.31 156 ASP A O 1
ATOM 1204 N N . ARG A 1 157 ? -23.844 8.266 22.865 1.00 91.81 157 ARG A N 1
ATOM 1205 C CA . ARG A 1 157 ? -22.773 8.252 21.871 1.00 91.81 157 ARG A CA 1
ATOM 1206 C C . ARG A 1 157 ? -21.784 7.105 22.083 1.00 91.81 157 ARG A C 1
ATOM 1208 O O . ARG A 1 157 ? -21.347 6.507 21.105 1.00 91.81 157 ARG A O 1
ATOM 1215 N N . GLU A 1 158 ? -21.420 6.792 23.323 1.00 91.94 158 GLU A N 1
ATOM 1216 C CA . GLU A 1 158 ? -20.408 5.766 23.609 1.00 91.94 158 GLU A CA 1
ATOM 1217 C C . GLU A 1 158 ? -20.931 4.364 23.302 1.00 91.94 158 GLU A C 1
ATOM 1219 O O . GLU A 1 158 ? -20.247 3.567 22.656 1.00 91.94 158 GLU A O 1
ATOM 1224 N N . LEU A 1 159 ? -22.173 4.089 23.702 1.00 90.81 159 LEU A N 1
ATOM 1225 C CA . LEU A 1 159 ? -22.836 2.817 23.437 1.00 90.81 159 LEU A CA 1
ATOM 1226 C C . LEU A 1 159 ? -23.048 2.600 21.929 1.00 90.81 159 LEU A C 1
ATOM 1228 O O . LEU A 1 159 ? -22.822 1.502 21.414 1.00 90.81 159 LEU A O 1
ATOM 1232 N N . VAL A 1 160 ? -23.438 3.652 21.201 1.00 91.44 160 VAL A N 1
ATOM 1233 C CA . VAL A 1 160 ? -23.591 3.596 19.740 1.00 91.44 160 VAL A CA 1
ATOM 1234 C C . VAL A 1 160 ? -22.246 3.356 19.055 1.00 91.44 160 VAL A C 1
ATOM 1236 O O . VAL A 1 160 ? -22.182 2.524 18.154 1.00 91.44 160 VAL A O 1
ATOM 1239 N N . ILE A 1 161 ? -21.156 3.994 19.501 1.00 88.12 161 ILE A N 1
ATOM 1240 C CA . ILE A 1 161 ? -19.807 3.710 18.979 1.00 88.12 161 ILE A CA 1
ATOM 1241 C C . ILE A 1 161 ? -19.445 2.237 19.188 1.00 88.12 161 ILE A C 1
ATOM 1243 O O . ILE A 1 161 ? -18.970 1.596 18.255 1.00 88.12 161 ILE A O 1
ATOM 1247 N N . GLN A 1 162 ? -19.705 1.669 20.369 1.00 89.50 162 GLN A N 1
ATOM 1248 C CA . GLN A 1 162 ? -19.441 0.247 20.624 1.00 89.50 162 GLN A CA 1
ATOM 1249 C C . GLN A 1 162 ? -20.209 -0.681 19.672 1.00 89.50 162 GLN A C 1
ATOM 1251 O O . GLN A 1 162 ? -19.670 -1.703 19.242 1.00 89.50 162 GLN A O 1
ATOM 1256 N N . ALA A 1 163 ? -21.448 -0.329 19.319 1.00 92.19 163 ALA A N 1
ATOM 1257 C CA . ALA A 1 163 ? -22.229 -1.068 18.331 1.00 92.19 163 ALA A CA 1
ATOM 1258 C C . ALA A 1 163 ? -21.669 -0.887 16.905 1.00 92.19 163 ALA A C 1
ATOM 1260 O O . ALA A 1 163 ? -21.516 -1.866 16.176 1.00 92.19 163 ALA A O 1
ATOM 1261 N N . LEU A 1 164 ? -21.307 0.346 16.531 1.00 90.56 164 LEU A N 1
ATOM 1262 C CA . LEU A 1 164 ? -20.732 0.689 15.225 1.00 90.56 164 LEU A CA 1
ATOM 1263 C C . LEU A 1 164 ? -19.367 0.049 14.981 1.00 90.56 164 LEU A C 1
ATOM 1265 O O . LEU A 1 164 ? -19.056 -0.275 13.846 1.00 90.56 164 LEU A O 1
ATOM 1269 N N . LEU A 1 165 ? -18.556 -0.164 16.020 1.00 89.06 165 LEU A N 1
ATOM 1270 C CA . LEU A 1 165 ? -17.277 -0.868 15.889 1.00 89.06 165 LEU A CA 1
ATOM 1271 C C . LEU A 1 165 ? -17.459 -2.338 15.481 1.00 89.06 165 LEU A C 1
ATOM 1273 O O . LEU A 1 165 ? -16.551 -2.923 14.894 1.00 89.06 165 LEU A O 1
ATOM 1277 N N . GLN A 1 166 ? -18.621 -2.938 15.754 1.00 89.00 166 GLN A N 1
ATOM 1278 C CA . GLN A 1 166 ? -18.936 -4.299 15.315 1.00 89.00 166 GLN A CA 1
ATOM 1279 C C . GLN A 1 166 ? -19.523 -4.328 13.899 1.00 89.00 166 GLN A C 1
ATOM 1281 O O . GLN A 1 166 ? -19.086 -5.141 13.087 1.00 89.00 166 GLN A O 1
ATOM 1286 N N . ASP A 1 167 ? -20.510 -3.474 13.604 1.00 90.00 167 ASP A N 1
ATOM 1287 C CA . ASP A 1 167 ? -21.115 -3.348 12.271 1.00 90.00 167 ASP A CA 1
ATOM 1288 C C . ASP A 1 167 ? -21.708 -1.946 12.059 1.00 90.00 167 ASP A C 1
ATOM 1290 O O . ASP A 1 167 ? -22.563 -1.494 12.824 1.00 90.00 167 ASP A O 1
ATOM 1294 N N . GLY A 1 168 ? -21.325 -1.286 10.963 1.00 89.38 168 GLY A N 1
ATOM 1295 C CA . GLY A 1 168 ? -21.799 0.050 10.601 1.00 89.38 168 GLY A CA 1
ATOM 1296 C C . GLY A 1 168 ? -23.320 0.161 10.447 1.00 89.38 168 GLY A C 1
ATOM 1297 O O . GLY A 1 168 ? -23.877 1.244 10.615 1.00 89.38 168 GLY A O 1
ATOM 1298 N N . ARG A 1 169 ? -24.033 -0.951 10.207 1.00 90.31 169 ARG A N 1
ATOM 1299 C CA . ARG A 1 169 ? -25.510 -0.976 10.174 1.00 90.31 169 ARG A CA 1
ATOM 1300 C C . ARG A 1 169 ? -26.153 -0.665 11.522 1.00 90.31 169 ARG A C 1
ATOM 1302 O O . ARG A 1 169 ? -27.330 -0.317 11.553 1.00 90.31 169 ARG A O 1
ATOM 1309 N N . ALA A 1 170 ? -25.401 -0.715 12.623 1.00 92.81 170 ALA A N 1
ATOM 1310 C CA . ALA A 1 170 ? -25.894 -0.290 13.930 1.00 92.81 170 ALA A CA 1
ATOM 1311 C C . ALA A 1 170 ? -26.374 1.173 13.945 1.00 92.81 170 ALA A C 1
ATOM 1313 O O . ALA A 1 170 ? -27.214 1.521 14.776 1.00 92.81 170 ALA A O 1
ATOM 1314 N N . LEU A 1 171 ? -25.916 2.000 12.992 1.00 93.00 171 LEU A N 1
ATOM 1315 C CA . LEU A 1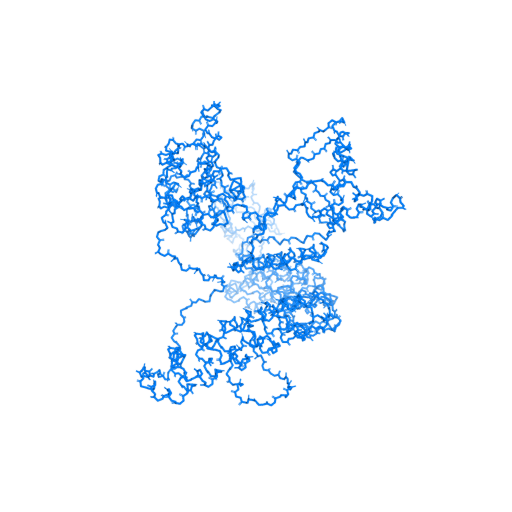 171 ? -26.389 3.370 12.799 1.00 93.00 171 LEU A CA 1
ATOM 1316 C C . LEU A 1 171 ? -27.915 3.455 12.618 1.00 93.00 171 LEU A C 1
ATOM 1318 O O . LEU A 1 171 ? -28.505 4.449 13.026 1.00 93.00 171 LEU A O 1
ATOM 1322 N N . GLU A 1 172 ? -28.563 2.422 12.063 1.00 94.31 172 GLU A N 1
ATOM 1323 C CA . GLU A 1 172 ? -30.027 2.339 11.915 1.00 94.31 172 GLU A CA 1
ATOM 1324 C C . GLU A 1 172 ? -30.766 2.573 13.239 1.00 94.31 172 GLU A C 1
ATOM 1326 O O . GLU A 1 172 ? -31.812 3.222 13.265 1.00 94.31 172 GLU A O 1
ATOM 1331 N N . PHE A 1 173 ? -30.210 2.058 14.338 1.00 93.50 173 PHE A N 1
ATOM 1332 C CA . PHE A 1 173 ? -30.836 2.074 15.659 1.00 93.50 173 PHE A CA 1
ATOM 1333 C C . PHE A 1 173 ? -30.382 3.245 16.535 1.00 93.50 173 PHE A C 1
ATOM 1335 O O . PHE A 1 173 ? -30.827 3.358 17.676 1.00 93.50 173 PHE A O 1
ATOM 1342 N N . ALA A 1 174 ? -29.503 4.109 16.025 1.00 93.75 174 ALA A N 1
ATOM 1343 C CA . ALA A 1 174 ? -29.069 5.304 16.732 1.00 93.75 174 ALA A CA 1
ATOM 1344 C C . ALA A 1 174 ? -30.145 6.402 16.689 1.00 93.75 174 ALA A C 1
ATOM 1346 O O . ALA A 1 174 ? -30.913 6.538 15.726 1.00 93.75 174 ALA A O 1
ATOM 1347 N N . ALA A 1 175 ? -30.176 7.241 17.724 1.00 94.00 175 ALA A N 1
ATOM 1348 C CA . ALA A 1 175 ? -31.078 8.385 17.767 1.00 94.00 175 ALA A CA 1
ATOM 1349 C C . ALA A 1 175 ? -30.818 9.351 16.589 1.00 94.00 175 ALA A C 1
ATOM 1351 O O . ALA A 1 175 ? -29.673 9.482 16.148 1.00 94.00 175 ALA A O 1
ATOM 1352 N N . PRO A 1 176 ? -31.840 10.078 16.091 1.00 92.94 176 PRO A N 1
ATOM 1353 C CA . PRO A 1 176 ? -31.696 10.989 14.948 1.00 92.94 176 PRO A CA 1
ATOM 1354 C C . PRO A 1 176 ? -30.541 11.992 15.080 1.00 92.94 176 PRO A C 1
ATOM 1356 O O . PRO A 1 176 ? -29.847 12.246 14.102 1.00 92.94 176 PRO A O 1
ATOM 1359 N N . VAL A 1 177 ? -30.290 12.493 16.296 1.00 92.62 177 VAL A N 1
ATOM 1360 C CA . VAL A 1 177 ? -29.184 13.420 16.598 1.00 92.62 177 VAL A CA 1
ATOM 1361 C C . VAL A 1 177 ? -27.822 12.803 16.263 1.00 92.62 177 VAL A C 1
ATOM 1363 O O . VAL A 1 177 ? -26.982 13.459 15.661 1.00 92.62 177 VAL A O 1
ATOM 1366 N N . LEU A 1 178 ? -27.616 11.524 16.590 1.00 91.81 178 LEU A N 1
ATOM 1367 C CA . LEU A 1 178 ? -26.369 10.811 16.297 1.00 91.81 178 LEU A CA 1
ATOM 1368 C C . LEU A 1 178 ? -26.276 10.365 14.833 1.00 91.81 178 LEU A C 1
ATOM 1370 O O . LEU A 1 178 ? -25.179 10.240 14.299 1.00 91.81 178 LEU A O 1
ATOM 1374 N N . ARG A 1 179 ? -27.413 10.167 14.153 1.00 93.19 179 ARG A N 1
ATOM 1375 C CA . ARG A 1 179 ? -27.448 9.894 12.703 1.00 93.19 179 ARG A CA 1
ATOM 1376 C C . ARG A 1 179 ? -27.098 11.128 11.864 1.00 93.19 179 ARG A C 1
ATOM 1378 O O . ARG A 1 179 ? -26.740 10.977 10.699 1.00 93.19 179 ARG A O 1
ATOM 1385 N N . ALA A 1 180 ? -27.174 12.319 12.455 1.00 91.19 180 ALA A N 1
ATOM 1386 C CA . ALA A 1 180 ? -26.674 13.571 11.893 1.00 91.19 180 ALA A CA 1
ATOM 1387 C C . ALA A 1 180 ? -25.232 13.906 12.336 1.00 91.19 180 ALA A C 1
ATOM 1389 O O . ALA A 1 180 ? -24.661 14.885 11.860 1.00 91.19 180 ALA A O 1
ATOM 1390 N N . ASP A 1 181 ? -24.611 13.111 13.220 1.00 91.44 181 ASP A N 1
ATOM 1391 C CA . ASP A 1 181 ? -23.210 13.308 13.610 1.00 91.44 181 ASP A CA 1
ATOM 1392 C C . ASP A 1 181 ? -22.284 12.798 12.497 1.00 91.44 181 ASP A C 1
ATOM 1394 O O . ASP A 1 181 ? -22.115 11.592 12.280 1.00 91.44 181 ASP A O 1
ATOM 1398 N N . ARG A 1 182 ? -21.639 13.743 11.809 1.00 91.56 182 ARG A N 1
ATOM 1399 C CA . ARG A 1 182 ? -20.708 13.480 10.709 1.00 91.56 182 ARG A CA 1
ATOM 1400 C C . ARG A 1 182 ? -19.607 12.479 11.079 1.00 91.56 182 ARG A C 1
ATOM 1402 O O . ARG A 1 182 ? -19.234 11.658 10.238 1.00 91.56 182 ARG A O 1
ATOM 1409 N N . ALA A 1 183 ? -19.086 12.508 12.307 1.00 90.62 183 ALA A N 1
ATOM 1410 C CA . ALA A 1 183 ? -18.001 11.619 12.724 1.00 90.62 183 ALA A CA 1
ATOM 1411 C C . ALA A 1 183 ? -18.477 10.166 12.879 1.00 90.62 183 ALA A C 1
ATOM 1413 O O . ALA A 1 183 ? -17.791 9.241 12.437 1.00 90.62 183 ALA A O 1
ATOM 1414 N N . LEU A 1 184 ? -19.666 9.959 13.455 1.00 89.38 184 LEU A N 1
ATOM 1415 C CA . LEU A 1 184 ? -20.250 8.622 13.609 1.00 89.38 184 LEU A CA 1
ATOM 1416 C C . LEU A 1 184 ? -20.666 8.026 12.267 1.00 89.38 184 LEU A C 1
ATOM 1418 O O . LEU A 1 184 ? -20.402 6.852 12.010 1.00 89.38 184 LEU A O 1
ATOM 1422 N N . VAL A 1 185 ? -21.268 8.837 11.394 1.00 90.75 185 VAL A N 1
ATOM 1423 C CA . VAL A 1 185 ? -21.639 8.402 10.042 1.00 90.75 185 VAL A CA 1
ATOM 1424 C C . VAL A 1 185 ? -20.398 8.029 9.234 1.00 90.75 185 VAL A C 1
ATOM 1426 O O . VAL A 1 185 ? -20.395 6.982 8.591 1.00 90.75 185 VAL A O 1
ATOM 1429 N N . SER A 1 186 ? -19.318 8.814 9.321 1.00 88.56 186 SER A N 1
ATOM 1430 C CA . SER A 1 186 ? -18.048 8.482 8.658 1.00 88.56 186 SER A CA 1
ATOM 1431 C C . SER A 1 186 ? -17.514 7.119 9.112 1.00 88.56 186 SER A C 1
ATOM 1433 O O . SER A 1 186 ? -17.163 6.289 8.275 1.00 88.56 186 SER A O 1
ATOM 1435 N N . LEU A 1 187 ? -17.517 6.853 10.425 1.00 89.00 187 LEU A N 1
ATOM 1436 C CA . LEU A 1 187 ? -17.092 5.569 10.992 1.00 89.00 187 LEU A CA 1
ATOM 1437 C C . LEU A 1 187 ? -17.960 4.406 10.481 1.00 89.00 187 LEU A C 1
ATOM 1439 O O . LEU A 1 187 ? -17.436 3.380 10.047 1.00 89.00 187 LEU A O 1
ATOM 1443 N N . ALA A 1 188 ? -19.284 4.587 10.492 1.00 89.88 188 ALA A N 1
ATOM 1444 C CA . ALA A 1 188 ? -20.242 3.582 10.040 1.00 89.88 188 ALA A CA 1
ATOM 1445 C C . ALA A 1 188 ? -20.054 3.233 8.554 1.00 89.88 188 ALA A C 1
ATOM 1447 O O . ALA A 1 188 ? -19.999 2.060 8.181 1.00 89.88 188 ALA A O 1
ATOM 1448 N N . VAL A 1 189 ? -19.921 4.259 7.709 1.00 90.31 189 VAL A N 1
ATOM 1449 C CA . VAL A 1 189 ? -19.767 4.136 6.253 1.00 90.31 189 VAL A CA 1
ATOM 1450 C C . VAL A 1 189 ? -18.426 3.513 5.876 1.00 90.31 189 VAL A C 1
ATOM 1452 O O . VAL A 1 189 ? -18.384 2.680 4.970 1.00 90.31 189 VAL A O 1
ATOM 1455 N N . GLN A 1 190 ? -17.346 3.872 6.577 1.00 89.00 190 GLN A N 1
ATOM 1456 C CA . GLN A 1 190 ? -16.015 3.314 6.334 1.00 89.00 190 GLN A CA 1
ATOM 1457 C C . GLN A 1 190 ? -15.972 1.802 6.574 1.00 89.00 190 GLN A C 1
ATOM 1459 O O . GLN A 1 190 ? -15.307 1.071 5.841 1.00 89.00 190 GLN A O 1
ATOM 1464 N N . GLN A 1 191 ? -16.682 1.326 7.599 1.00 85.94 191 GLN A N 1
ATOM 1465 C CA . GLN A 1 191 ? -16.765 -0.101 7.881 1.00 85.94 191 GLN A CA 1
ATOM 1466 C C . GLN A 1 191 ? -17.740 -0.812 6.932 1.00 85.94 191 GLN A C 1
ATOM 1468 O O . GLN A 1 191 ? -17.438 -1.896 6.431 1.00 85.94 191 GLN A O 1
ATOM 1473 N N . ASN A 1 192 ? -18.915 -0.219 6.694 1.00 87.81 192 ASN A N 1
ATOM 1474 C CA . ASN A 1 192 ? -19.964 -0.804 5.867 1.00 87.81 192 ASN A CA 1
ATOM 1475 C C . ASN A 1 192 ? -20.764 0.295 5.148 1.00 87.81 192 ASN A C 1
ATOM 1477 O O . ASN A 1 192 ? -21.712 0.857 5.697 1.00 87.81 192 ASN A O 1
ATOM 1481 N N . TRP A 1 193 ? -20.422 0.569 3.886 1.00 88.94 193 TRP A N 1
ATOM 1482 C CA . TRP A 1 193 ? -21.007 1.673 3.112 1.00 88.94 193 TRP A CA 1
ATOM 1483 C C . TRP A 1 193 ? -22.553 1.715 3.046 1.00 88.94 193 TRP A C 1
ATOM 1485 O O . TRP A 1 193 ? -23.089 2.826 3.020 1.00 88.94 193 TRP A O 1
ATOM 1495 N N . PRO A 1 194 ? -23.317 0.593 3.065 1.00 90.94 194 PRO A N 1
ATOM 1496 C CA . PRO A 1 194 ? -24.777 0.634 3.105 1.00 90.94 194 PRO A CA 1
ATOM 1497 C C . PRO A 1 194 ? -25.337 1.352 4.336 1.00 90.94 194 PRO A C 1
ATOM 1499 O O . PRO A 1 194 ? -26.494 1.747 4.302 1.00 90.94 194 PRO A O 1
ATOM 1502 N N . ALA A 1 195 ? -24.543 1.571 5.392 1.00 90.62 195 ALA A N 1
ATOM 1503 C CA . ALA A 1 195 ? -24.940 2.370 6.550 1.00 90.62 195 ALA A CA 1
ATOM 1504 C C . ALA A 1 195 ? -25.347 3.810 6.182 1.00 90.62 195 ALA A C 1
ATOM 1506 O O . ALA A 1 195 ? -26.153 4.412 6.892 1.00 90.62 195 ALA A O 1
ATOM 1507 N N . LEU A 1 196 ? -24.867 4.338 5.045 1.00 91.38 196 LEU A N 1
ATOM 1508 C CA . LEU A 1 196 ? -25.213 5.672 4.544 1.00 91.38 196 LEU A CA 1
ATOM 1509 C C . LEU A 1 196 ? -26.730 5.887 4.409 1.00 91.38 196 LEU A C 1
ATOM 1511 O O . LEU A 1 196 ? -27.214 6.992 4.634 1.00 91.38 196 LEU A O 1
ATOM 1515 N N . ILE A 1 197 ? -27.505 4.835 4.112 1.00 90.56 197 ILE A N 1
ATOM 1516 C CA . ILE A 1 197 ? -28.969 4.944 3.971 1.00 90.56 197 ILE A CA 1
ATOM 1517 C C . ILE A 1 197 ? -29.656 5.401 5.267 1.00 90.56 197 ILE A C 1
ATOM 1519 O O . ILE A 1 197 ? -30.747 5.970 5.215 1.00 90.56 197 ILE A O 1
ATOM 1523 N N . HIS A 1 198 ? -29.019 5.168 6.418 1.00 91.31 198 HIS A N 1
ATOM 1524 C CA . HIS A 1 198 ? -29.550 5.501 7.738 1.00 91.31 198 HIS A CA 1
ATOM 1525 C C . HIS A 1 198 ? -29.080 6.861 8.261 1.00 91.31 198 HIS A C 1
ATOM 1527 O O . HIS A 1 198 ? -29.638 7.333 9.254 1.00 91.31 198 HIS A O 1
ATOM 1533 N N . ALA A 1 199 ? -28.101 7.495 7.610 1.00 92.25 199 ALA A N 1
ATOM 1534 C CA . ALA A 1 199 ? -27.621 8.825 7.972 1.00 92.25 199 ALA A CA 1
ATOM 1535 C C . ALA A 1 199 ? -28.732 9.889 7.863 1.00 92.25 199 ALA A C 1
ATOM 1537 O O . ALA A 1 199 ? -29.775 9.665 7.240 1.00 92.25 199 ALA A O 1
ATOM 1538 N N . GLY A 1 200 ? -28.513 11.057 8.468 1.00 90.62 200 GLY A N 1
ATOM 1539 C CA . GLY A 1 200 ? -29.348 12.236 8.230 1.00 90.62 200 GLY A CA 1
ATOM 1540 C C . GLY A 1 200 ? -29.320 12.649 6.754 1.00 90.62 200 GLY A C 1
ATOM 1541 O O . GLY A 1 200 ? -28.319 12.434 6.071 1.00 90.62 200 GLY A O 1
ATOM 1542 N N . ASP A 1 201 ? -30.412 13.229 6.255 1.00 88.75 201 ASP A N 1
ATOM 1543 C CA . ASP A 1 201 ? -30.569 13.513 4.820 1.00 88.75 201 ASP A CA 1
ATOM 1544 C C . ASP A 1 201 ? -29.503 14.480 4.279 1.00 88.75 201 ASP A C 1
ATOM 1546 O O . ASP A 1 201 ? -29.022 14.287 3.165 1.00 88.75 201 ASP A O 1
ATOM 1550 N N . GLU A 1 202 ? -29.040 15.428 5.098 1.00 89.62 202 GLU A N 1
ATOM 1551 C CA . GLU A 1 202 ? -27.931 16.336 4.763 1.00 89.62 202 GLU A CA 1
ATOM 1552 C C . GLU A 1 202 ? -26.610 15.589 4.510 1.00 89.62 202 GLU A C 1
ATOM 1554 O O . GLU A 1 202 ? -25.876 15.912 3.580 1.00 89.62 202 GLU A O 1
ATOM 1559 N N . LEU A 1 203 ? -26.319 14.542 5.290 1.00 90.44 203 LEU A N 1
ATOM 1560 C CA . LEU A 1 203 ? -25.075 13.772 5.170 1.00 90.44 203 LEU A CA 1
ATOM 1561 C C . LEU A 1 203 ? -25.107 12.754 4.024 1.00 90.44 203 LEU A C 1
ATOM 1563 O O . LEU A 1 203 ? -24.054 12.316 3.566 1.00 90.44 203 LEU A O 1
ATOM 1567 N N . LYS A 1 204 ? -26.295 12.377 3.534 1.00 88.31 204 LYS A N 1
ATOM 1568 C CA . LYS A 1 204 ? -26.437 11.493 2.361 1.00 88.31 204 LYS A CA 1
ATOM 1569 C C . LYS A 1 204 ? -25.989 12.159 1.065 1.00 88.31 204 LYS A C 1
ATOM 1571 O O . LYS A 1 204 ? -25.613 11.458 0.129 1.00 88.31 204 LYS A O 1
ATOM 1576 N N . VAL A 1 205 ? -26.058 13.488 1.016 1.00 89.19 205 VAL A N 1
ATOM 1577 C CA . VAL A 1 205 ? -25.633 14.314 -0.121 1.00 89.19 205 VAL A CA 1
ATOM 1578 C C . VAL A 1 205 ? -24.309 15.039 0.146 1.00 89.19 205 VAL A C 1
ATOM 1580 O O . VAL A 1 205 ? -23.846 15.792 -0.706 1.00 89.19 205 VAL A O 1
ATOM 1583 N N . ASP A 1 206 ? -23.676 14.804 1.301 1.00 89.56 206 ASP A N 1
ATOM 1584 C CA . ASP A 1 206 ? -22.363 15.364 1.627 1.00 89.56 206 ASP A CA 1
ATOM 1585 C C . ASP A 1 206 ? -21.281 14.697 0.748 1.00 89.56 206 ASP A C 1
ATOM 1587 O O . ASP A 1 206 ? -21.099 13.472 0.816 1.00 89.56 206 ASP A O 1
ATOM 1591 N N . PRO A 1 207 ? -20.542 15.469 -0.074 1.00 87.62 207 PRO A N 1
ATOM 1592 C CA . PRO A 1 207 ? -19.527 14.926 -0.971 1.00 87.62 207 PRO A CA 1
ATOM 1593 C C . PRO A 1 207 ? -18.436 14.114 -0.271 1.00 87.62 207 PRO A C 1
ATOM 1595 O O . PRO A 1 207 ? -17.979 13.119 -0.832 1.00 87.62 207 PRO A O 1
ATOM 1598 N N . ASP A 1 208 ? -18.031 14.497 0.943 1.00 89.19 208 ASP A N 1
ATOM 1599 C CA . ASP A 1 208 ? -16.954 13.826 1.670 1.00 89.19 208 ASP A CA 1
ATOM 1600 C C . ASP A 1 208 ? -17.417 12.453 2.178 1.00 89.19 208 ASP A C 1
ATOM 1602 O O . ASP A 1 208 ? -16.691 11.460 2.072 1.00 89.19 208 ASP A O 1
ATOM 1606 N N . ILE A 1 209 ? -18.654 12.370 2.682 1.00 88.19 209 ILE A N 1
ATOM 1607 C CA . ILE A 1 209 ? -19.249 11.112 3.157 1.00 88.19 209 ILE A CA 1
ATOM 1608 C C . ILE A 1 209 ? -19.542 10.173 1.985 1.00 88.19 209 ILE A C 1
ATOM 1610 O O . ILE A 1 209 ? -19.256 8.974 2.059 1.00 88.19 209 ILE A O 1
ATOM 1614 N N . VAL A 1 210 ? -20.071 10.701 0.881 1.00 87.44 210 VAL A N 1
ATOM 1615 C CA . VAL A 1 210 ? -20.336 9.911 -0.328 1.00 87.44 210 VAL A CA 1
ATOM 1616 C C . VAL A 1 210 ? -19.027 9.431 -0.958 1.00 87.44 210 VAL A C 1
ATOM 1618 O O . VAL A 1 210 ? -18.928 8.262 -1.334 1.00 87.44 210 VAL A O 1
ATOM 1621 N N . ALA A 1 211 ? -17.984 10.267 -1.007 1.00 86.25 211 ALA A N 1
ATOM 1622 C CA . ALA A 1 211 ? -16.657 9.851 -1.458 1.00 86.25 211 ALA A CA 1
ATOM 1623 C C . ALA A 1 211 ? -16.092 8.721 -0.581 1.00 86.25 211 ALA A C 1
ATOM 1625 O O . ALA A 1 211 ? -15.566 7.740 -1.112 1.00 86.25 211 ALA A O 1
ATOM 1626 N N . LEU A 1 212 ? -16.266 8.798 0.743 1.00 86.88 212 LEU A N 1
ATOM 1627 C CA . LEU A 1 212 ? -15.879 7.733 1.671 1.00 86.88 212 LEU A CA 1
ATOM 1628 C C . LEU A 1 212 ? -16.675 6.438 1.432 1.00 86.88 212 LEU A C 1
ATOM 1630 O O . LEU A 1 212 ? -16.097 5.348 1.446 1.00 86.88 212 LEU A O 1
ATOM 1634 N N . ALA A 1 213 ? -17.979 6.532 1.157 1.00 87.94 213 ALA A N 1
ATOM 1635 C CA . ALA A 1 213 ? -18.822 5.382 0.827 1.00 87.94 213 ALA A CA 1
ATOM 1636 C C . ALA A 1 213 ? -18.364 4.697 -0.469 1.00 87.94 213 ALA A C 1
ATOM 1638 O O . ALA A 1 213 ? -18.219 3.471 -0.518 1.00 87.94 213 ALA A O 1
ATOM 1639 N N . VAL A 1 214 ? -18.062 5.485 -1.503 1.00 87.12 214 VAL A N 1
ATOM 1640 C CA . VAL A 1 214 ? -17.516 5.004 -2.781 1.00 87.12 214 VAL A CA 1
ATOM 1641 C C . VAL A 1 214 ? -16.148 4.356 -2.578 1.00 87.12 214 VAL A C 1
ATOM 1643 O O . VAL A 1 214 ? -15.908 3.235 -3.040 1.00 87.12 214 VAL A O 1
ATOM 1646 N N . GLN A 1 215 ? -15.278 4.985 -1.787 1.00 85.25 215 GLN A N 1
ATOM 1647 C CA . GLN A 1 215 ? -14.000 4.405 -1.383 1.00 85.25 215 GLN A CA 1
ATOM 1648 C C . GLN A 1 215 ? -14.169 3.129 -0.546 1.00 85.25 215 GLN A C 1
ATOM 1650 O O . GLN A 1 215 ? -13.269 2.295 -0.535 1.00 85.25 215 GLN A O 1
ATOM 1655 N N . SER A 1 216 ? -15.311 2.916 0.099 1.00 83.69 216 SER A N 1
ATOM 1656 C CA . SER A 1 216 ? -15.608 1.711 0.885 1.00 83.69 216 SER A CA 1
ATOM 1657 C C . SER A 1 216 ? -16.331 0.623 0.073 1.00 83.69 216 SER A C 1
ATOM 1659 O O . SER A 1 216 ? -16.584 -0.467 0.580 1.00 83.69 216 SER A O 1
ATOM 1661 N N . GLY A 1 217 ? -16.597 0.865 -1.218 1.00 83.62 217 GLY A N 1
ATOM 1662 C CA . GLY A 1 217 ? -17.132 -0.129 -2.156 1.00 83.62 217 GLY A CA 1
ATOM 1663 C C . GLY A 1 217 ? -18.528 0.167 -2.707 1.00 83.62 217 GLY A C 1
ATOM 1664 O O . GLY A 1 217 ? -19.078 -0.678 -3.414 1.00 83.62 217 GLY A O 1
ATOM 1665 N N . MET A 1 218 ? -19.100 1.339 -2.422 1.00 83.62 218 MET A N 1
ATOM 1666 C CA . MET A 1 218 ? -20.331 1.796 -3.066 1.00 83.62 218 MET A CA 1
ATOM 1667 C C . MET A 1 218 ? -20.085 2.053 -4.566 1.00 83.62 218 MET A C 1
ATOM 1669 O O . MET A 1 218 ? -19.185 2.818 -4.914 1.00 83.62 218 MET A O 1
ATOM 1673 N N . PRO A 1 219 ? -20.861 1.446 -5.484 1.00 81.88 219 PRO A N 1
ATOM 1674 C CA . PRO A 1 219 ? -20.782 1.785 -6.901 1.00 81.88 219 PRO A CA 1
ATOM 1675 C C . PRO A 1 219 ? -21.206 3.236 -7.138 1.00 81.88 219 PRO A C 1
ATOM 1677 O O . PRO A 1 219 ? -22.219 3.661 -6.583 1.00 81.88 219 PRO A O 1
ATOM 1680 N N . LEU A 1 220 ? -20.505 3.953 -8.026 1.00 81.19 220 LEU A N 1
ATOM 1681 C CA . LEU A 1 220 ? -20.840 5.341 -8.378 1.00 81.19 220 LEU A CA 1
ATOM 1682 C C . LEU A 1 220 ? -22.307 5.494 -8.804 1.00 81.19 220 LEU A C 1
ATOM 1684 O O . LEU A 1 220 ? -22.943 6.447 -8.400 1.00 81.19 220 LEU A O 1
ATOM 1688 N N . ALA A 1 221 ? -22.880 4.507 -9.503 1.00 79.00 221 ALA A N 1
ATOM 1689 C CA . ALA A 1 221 ? -24.281 4.516 -9.942 1.00 79.00 221 ALA A CA 1
ATOM 1690 C C . ALA A 1 221 ? -25.330 4.571 -8.809 1.00 79.00 221 ALA A C 1
ATOM 1692 O O . ALA A 1 221 ? -26.514 4.725 -9.090 1.00 79.00 221 ALA A O 1
ATOM 1693 N N . ARG A 1 222 ? -24.932 4.365 -7.546 1.00 82.19 222 ARG A N 1
ATOM 1694 C CA . ARG A 1 222 ? -25.807 4.544 -6.377 1.00 82.19 222 ARG A CA 1
ATOM 1695 C C . ARG A 1 222 ? -25.634 5.902 -5.699 1.00 82.19 222 ARG A C 1
ATOM 1697 O O . ARG A 1 222 ? -26.377 6.179 -4.760 1.00 82.19 222 ARG A O 1
ATOM 1704 N N . ALA A 1 223 ? -24.638 6.692 -6.096 1.00 82.31 223 ALA A N 1
ATOM 1705 C CA . ALA A 1 223 ? -24.456 8.033 -5.566 1.00 82.31 223 ALA A CA 1
ATOM 1706 C C . ALA A 1 223 ? -25.584 8.948 -6.081 1.00 82.31 223 ALA A C 1
ATOM 1708 O O . ALA A 1 223 ? -26.158 8.671 -7.136 1.00 82.31 223 ALA A O 1
ATOM 1709 N N . PRO A 1 224 ? -25.927 10.018 -5.344 1.00 83.62 224 PRO A N 1
ATOM 1710 C CA . PRO A 1 224 ? -26.827 11.049 -5.846 1.00 83.62 224 PRO A CA 1
ATOM 1711 C C . PRO A 1 224 ? -26.340 11.593 -7.194 1.00 83.62 224 PRO A C 1
ATOM 1713 O O . PRO A 1 224 ? -25.141 11.827 -7.362 1.00 83.62 224 PRO A O 1
ATOM 1716 N N . GLU A 1 225 ? -27.261 11.817 -8.136 1.00 80.12 225 GLU A N 1
ATOM 1717 C CA . GLU A 1 225 ? -26.914 12.252 -9.497 1.00 80.12 225 GLU A CA 1
ATOM 1718 C C . GLU A 1 225 ? -26.135 13.573 -9.506 1.00 80.12 225 GLU A C 1
ATOM 1720 O O . GLU A 1 225 ? -25.159 13.704 -10.244 1.00 80.12 225 GLU A O 1
ATOM 1725 N N . ASP A 1 226 ? -26.478 14.490 -8.598 1.00 82.06 226 ASP A N 1
ATOM 1726 C CA . ASP A 1 226 ? -25.796 15.776 -8.405 1.00 82.06 226 ASP A CA 1
ATOM 1727 C C . ASP A 1 226 ? -24.298 15.622 -8.077 1.00 82.06 226 ASP A C 1
ATOM 1729 O O . ASP A 1 226 ? -23.493 16.520 -8.328 1.00 82.06 226 ASP A O 1
ATOM 1733 N N . LEU A 1 227 ? -23.895 14.470 -7.528 1.00 81.50 227 LEU A N 1
ATOM 1734 C CA . LEU A 1 227 ? -22.517 14.176 -7.137 1.00 81.50 227 LEU A CA 1
ATOM 1735 C C . LEU A 1 227 ? -21.751 13.346 -8.170 1.00 81.50 227 LEU A C 1
ATOM 1737 O O . LEU A 1 227 ? -20.551 13.125 -7.992 1.00 81.50 227 LEU A O 1
ATOM 1741 N N . HIS A 1 228 ? -22.379 12.927 -9.272 1.00 77.25 228 HIS A N 1
ATOM 1742 C CA . HIS A 1 228 ? -21.672 12.258 -10.370 1.00 77.25 228 HIS A CA 1
ATOM 1743 C C . HIS A 1 228 ? -20.652 13.171 -11.062 1.00 77.25 228 HIS A C 1
ATOM 1745 O O . HIS A 1 228 ? -19.668 12.677 -11.606 1.00 77.25 228 HIS A O 1
ATOM 1751 N N . SER A 1 229 ? -20.844 14.489 -10.984 1.00 77.88 229 SER A N 1
ATOM 1752 C CA . SER A 1 229 ? -19.882 15.497 -11.449 1.00 77.88 229 SER A CA 1
ATOM 1753 C C . SER A 1 229 ? -19.001 16.046 -10.322 1.00 77.88 229 SER A C 1
ATOM 1755 O O . SER A 1 229 ? -18.245 16.994 -10.517 1.00 77.88 229 SER A O 1
ATOM 1757 N N . ASN A 1 230 ? -19.064 15.481 -9.113 1.00 84.94 230 ASN A N 1
ATOM 1758 C CA . ASN A 1 230 ? -18.219 15.942 -8.022 1.00 84.94 230 ASN A CA 1
ATOM 1759 C C . ASN A 1 230 ? -16.808 15.344 -8.137 1.00 84.94 230 ASN A C 1
ATOM 1761 O O . ASN A 1 230 ? -16.609 14.129 -8.073 1.00 84.94 230 ASN A O 1
ATOM 1765 N N . ARG A 1 231 ? -15.803 16.221 -8.229 1.00 83.12 231 ARG A N 1
ATOM 1766 C CA . ARG A 1 231 ? -14.386 15.854 -8.375 1.00 83.12 231 ARG A CA 1
ATOM 1767 C C . ARG A 1 231 ? -13.879 14.883 -7.301 1.00 83.12 231 ARG A C 1
ATOM 1769 O O . ARG A 1 231 ? -13.106 13.984 -7.625 1.00 83.12 231 ARG A O 1
ATOM 1776 N N . GLN A 1 232 ? -14.281 15.048 -6.040 1.00 83.00 232 GLN A N 1
ATOM 1777 C CA . GLN A 1 232 ? -13.824 14.193 -4.936 1.00 83.00 232 GLN A CA 1
ATOM 1778 C C . GLN A 1 232 ? -14.448 12.796 -5.013 1.00 83.00 232 GLN A C 1
ATOM 1780 O O . GLN A 1 232 ? -13.741 11.797 -4.878 1.00 83.00 232 GLN A O 1
ATOM 1785 N N . VAL A 1 233 ? -15.753 12.723 -5.286 1.00 82.00 233 VAL A N 1
ATOM 1786 C CA . VAL A 1 233 ? -16.486 11.455 -5.436 1.00 82.00 233 VAL A CA 1
ATOM 1787 C C . VAL A 1 233 ? -15.959 10.670 -6.640 1.00 82.00 233 VAL A C 1
ATOM 1789 O O . VAL A 1 233 ? -15.708 9.466 -6.539 1.00 82.00 233 VAL A O 1
ATOM 1792 N N . LEU A 1 234 ? -15.695 11.359 -7.753 1.00 82.44 234 LEU A N 1
ATOM 1793 C CA . LEU A 1 234 ? -15.060 10.774 -8.933 1.00 82.44 234 LEU A CA 1
ATOM 1794 C C . LEU A 1 234 ? -13.650 10.253 -8.629 1.00 82.44 234 LEU A C 1
ATOM 1796 O O . LEU A 1 234 ? -13.348 9.103 -8.945 1.00 82.44 234 LEU A O 1
ATOM 1800 N N . ALA A 1 235 ? -12.805 11.039 -7.953 1.00 80.56 235 ALA A N 1
ATOM 1801 C CA . ALA A 1 235 ? -11.466 10.599 -7.557 1.00 80.56 235 ALA A CA 1
ATOM 1802 C C . ALA A 1 235 ? -11.506 9.341 -6.668 1.00 80.56 235 ALA A C 1
ATOM 1804 O O . ALA A 1 235 ? -10.745 8.392 -6.892 1.00 80.56 235 ALA A O 1
ATOM 1805 N N . ALA A 1 236 ? -12.428 9.295 -5.700 1.00 80.31 236 ALA A N 1
ATOM 1806 C CA . ALA A 1 236 ? -12.644 8.124 -4.856 1.00 80.31 236 ALA A CA 1
ATOM 1807 C C . ALA A 1 236 ? -13.083 6.902 -5.682 1.00 80.31 236 ALA A C 1
ATOM 1809 O O . ALA A 1 236 ? -12.524 5.815 -5.506 1.00 80.31 236 ALA A O 1
ATOM 1810 N N . SER A 1 237 ? -14.001 7.083 -6.638 1.00 82.06 237 SER A N 1
ATOM 1811 C CA . SER A 1 237 ? -14.447 6.027 -7.560 1.00 82.06 237 SER A CA 1
ATOM 1812 C C . SER A 1 237 ? -13.292 5.468 -8.392 1.00 82.06 237 SER A C 1
ATOM 1814 O O . SER A 1 237 ? -13.066 4.254 -8.421 1.00 82.06 237 SER A O 1
ATOM 1816 N N . PHE A 1 238 ? -12.510 6.347 -9.024 1.00 82.94 238 PHE A N 1
ATOM 1817 C CA . PHE A 1 238 ? -11.403 5.968 -9.905 1.00 82.94 238 PHE A CA 1
ATOM 1818 C C . PHE A 1 238 ? -10.293 5.224 -9.166 1.00 82.94 238 PHE A C 1
ATOM 1820 O O . PHE A 1 238 ? -9.718 4.279 -9.710 1.00 82.94 238 PHE A O 1
ATOM 1827 N N . SER A 1 239 ? -10.035 5.594 -7.907 1.00 78.25 239 SER A N 1
ATOM 1828 C CA . SER A 1 239 ? -9.037 4.923 -7.068 1.00 78.25 239 SER A CA 1
ATOM 1829 C C . SER A 1 239 ? -9.352 3.437 -6.833 1.00 78.25 239 SER A C 1
ATOM 1831 O O . SER A 1 239 ? -8.437 2.614 -6.729 1.00 78.25 239 SER A O 1
ATOM 1833 N N . ARG A 1 240 ? -10.640 3.062 -6.799 1.00 80.12 240 ARG A N 1
ATOM 1834 C CA . ARG A 1 240 ? -11.076 1.666 -6.647 1.00 80.12 240 ARG A CA 1
ATOM 1835 C C . ARG A 1 240 ? -11.229 0.953 -7.980 1.00 80.12 240 ARG A C 1
ATOM 1837 O O . ARG A 1 240 ? -10.697 -0.151 -8.144 1.00 80.12 240 ARG A O 1
ATOM 1844 N N . ASP A 1 241 ? -11.956 1.570 -8.906 1.00 80.06 241 ASP A N 1
ATOM 1845 C CA . ASP A 1 241 ? -12.229 1.038 -10.236 1.00 80.06 241 ASP A CA 1
ATOM 1846 C C . ASP A 1 241 ? -11.942 2.093 -11.306 1.00 80.06 241 ASP A C 1
ATOM 1848 O O . ASP A 1 241 ? -12.783 2.933 -11.629 1.00 80.06 241 ASP A O 1
ATOM 1852 N N . GLY A 1 242 ? -10.764 2.002 -11.923 1.00 78.31 242 GLY A N 1
ATOM 1853 C CA . GLY A 1 242 ? -10.366 2.899 -13.006 1.00 78.31 242 GLY A CA 1
ATOM 1854 C C . GLY A 1 242 ? -11.288 2.845 -14.231 1.00 78.31 242 GLY A C 1
ATOM 1855 O O . GLY A 1 242 ? -11.331 3.793 -15.008 1.00 78.31 242 GLY A O 1
ATOM 1856 N N . ARG A 1 243 ? -12.084 1.778 -14.413 1.00 78.00 243 ARG A N 1
ATOM 1857 C CA . ARG A 1 243 ? -13.044 1.678 -15.530 1.00 78.00 243 ARG A CA 1
ATOM 1858 C C . ARG A 1 243 ? -14.289 2.538 -15.319 1.00 78.00 243 ARG A C 1
ATOM 1860 O O . ARG A 1 243 ? -15.027 2.771 -16.278 1.00 78.00 243 ARG A O 1
ATOM 1867 N N . SER A 1 244 ? -14.512 3.034 -14.101 1.00 79.94 244 SER A N 1
ATOM 1868 C CA . SER A 1 244 ? -15.612 3.953 -13.799 1.00 79.94 244 SER A CA 1
ATOM 1869 C C . SER A 1 244 ? -15.458 5.324 -14.471 1.00 79.94 244 SER A C 1
ATOM 1871 O O . SER A 1 244 ? -16.452 6.033 -14.586 1.00 79.94 244 SER A O 1
ATOM 1873 N N . LEU A 1 245 ? -14.287 5.643 -15.050 1.00 82.31 245 LEU A N 1
ATOM 1874 C CA . LEU A 1 245 ? -14.089 6.828 -15.902 1.00 82.31 245 LEU A CA 1
ATOM 1875 C C . LEU A 1 245 ? -15.103 6.913 -17.057 1.00 82.31 245 LEU A C 1
ATOM 1877 O O . LEU A 1 245 ? -15.466 8.004 -17.481 1.00 82.31 245 LEU A O 1
ATOM 1881 N N . ARG A 1 246 ? -15.630 5.773 -17.530 1.00 83.19 246 ARG A N 1
ATOM 1882 C CA . ARG A 1 246 ? -16.681 5.742 -18.562 1.00 83.19 246 ARG A CA 1
ATOM 1883 C C . ARG A 1 246 ? -17.964 6.486 -18.166 1.00 83.19 246 ARG A C 1
ATOM 1885 O O . ARG A 1 246 ? -18.718 6.869 -19.051 1.00 83.19 246 ARG A O 1
ATOM 1892 N N . LEU A 1 247 ? -18.231 6.604 -16.863 1.00 77.00 247 LEU A N 1
ATOM 1893 C CA . LEU A 1 247 ? -19.433 7.226 -16.302 1.00 77.00 247 LEU A CA 1
ATOM 1894 C C . LEU A 1 247 ? -19.242 8.723 -16.028 1.00 77.00 247 LEU A C 1
ATOM 1896 O O . LEU A 1 247 ? -20.212 9.402 -15.718 1.00 77.00 247 LEU A O 1
ATOM 1900 N N . ALA A 1 248 ? -18.009 9.229 -16.116 1.00 79.31 248 ALA A N 1
ATOM 1901 C CA . ALA A 1 248 ? -17.716 10.634 -15.878 1.00 79.31 248 ALA A CA 1
ATOM 1902 C C . ALA A 1 248 ? -18.223 11.512 -17.033 1.00 79.31 248 ALA A C 1
ATOM 1904 O O . ALA A 1 248 ? -18.231 11.082 -18.193 1.00 79.31 248 ALA A O 1
ATOM 1905 N N . ALA A 1 249 ? -18.596 12.752 -16.716 1.00 80.94 249 ALA A N 1
ATOM 1906 C CA . ALA A 1 249 ? -18.871 13.777 -17.717 1.00 80.94 249 ALA A CA 1
ATOM 1907 C C . ALA A 1 249 ? -17.604 14.118 -18.523 1.00 80.94 249 ALA A C 1
ATOM 1909 O O . ALA A 1 249 ? -16.478 13.914 -18.057 1.00 80.94 249 ALA A O 1
ATOM 1910 N N . ASP A 1 250 ? -17.784 14.635 -19.739 1.00 80.81 250 ASP A N 1
ATOM 1911 C CA . ASP A 1 250 ? -16.678 14.861 -20.678 1.00 80.81 250 ASP A CA 1
ATOM 1912 C C . ASP A 1 250 ? -15.649 15.876 -20.166 1.00 80.81 250 ASP A C 1
ATOM 1914 O O . ASP A 1 250 ? -14.454 15.698 -20.388 1.00 80.81 250 ASP A O 1
ATOM 1918 N N . GLU A 1 251 ? -16.080 16.856 -19.372 1.00 81.62 251 GLU A N 1
ATOM 1919 C CA . GLU A 1 251 ? -15.196 17.826 -18.713 1.00 81.62 251 GLU A CA 1
ATOM 1920 C C . GLU A 1 251 ? -14.108 17.164 -17.844 1.00 81.62 251 GLU A C 1
ATOM 1922 O O . GLU A 1 251 ? -12.960 17.605 -17.834 1.00 81.62 251 GLU A O 1
ATOM 1927 N N . PHE A 1 252 ? -14.421 16.051 -17.171 1.00 80.31 252 PHE A N 1
ATOM 1928 C CA . PHE A 1 252 ? -13.473 15.338 -16.305 1.00 80.31 252 PHE A CA 1
ATOM 1929 C C . PHE A 1 252 ? -12.618 14.321 -17.056 1.00 80.31 252 PHE A C 1
ATOM 1931 O O . PHE A 1 252 ? -11.597 13.876 -16.530 1.00 80.31 252 PHE A O 1
ATOM 1938 N N . LYS A 1 253 ? -13.006 13.957 -18.283 1.00 83.56 253 LYS A N 1
ATOM 1939 C CA . LYS A 1 253 ? -12.191 13.110 -19.167 1.00 83.56 253 LYS A CA 1
ATOM 1940 C C . LYS A 1 253 ? -11.001 13.867 -19.751 1.00 83.56 253 LYS A C 1
ATOM 1942 O O . LYS A 1 253 ? -10.106 13.218 -20.285 1.00 83.56 253 LYS A O 1
ATOM 1947 N N . GLU A 1 254 ? -10.980 15.192 -19.622 1.00 82.00 254 GLU A N 1
ATOM 1948 C CA . GLU A 1 254 ? -9.855 16.061 -19.985 1.00 82.00 254 GLU A CA 1
ATOM 1949 C C . GLU A 1 254 ? -9.005 16.483 -18.759 1.00 82.00 254 GLU A C 1
ATOM 1951 O O . GLU A 1 254 ? -7.902 17.004 -18.926 1.00 82.00 254 GLU A O 1
ATOM 1956 N N . ASP A 1 255 ? -9.446 16.220 -17.515 1.00 81.81 255 ASP A N 1
ATOM 1957 C CA . ASP A 1 255 ? -8.633 16.468 -16.308 1.00 81.81 255 ASP A CA 1
ATOM 1958 C C . ASP A 1 255 ? -7.553 15.386 -16.166 1.00 81.81 255 ASP A C 1
ATOM 1960 O O . ASP A 1 255 ? -7.808 14.249 -15.751 1.00 81.81 255 ASP A O 1
ATOM 1964 N N . TRP A 1 256 ? -6.310 15.771 -16.462 1.00 78.81 256 TRP A N 1
ATOM 1965 C CA . TRP A 1 256 ? -5.152 14.885 -16.386 1.00 78.81 256 TRP A CA 1
ATOM 1966 C C . TRP A 1 256 ? -5.020 14.185 -15.026 1.00 78.81 256 TRP A C 1
ATOM 1968 O O . TRP A 1 256 ? -4.699 13.000 -14.989 1.00 78.81 256 TRP A O 1
ATOM 1978 N N . GLN A 1 257 ? -5.283 14.866 -13.902 1.00 77.62 257 GLN A N 1
ATOM 1979 C CA . GLN A 1 257 ? -5.086 14.287 -12.565 1.00 77.62 257 GLN A CA 1
ATOM 1980 C C . GLN A 1 257 ? -6.099 13.175 -12.274 1.00 77.62 257 GLN A C 1
ATOM 1982 O O . GLN A 1 257 ? -5.732 12.119 -11.752 1.00 77.62 257 GLN A O 1
ATOM 1987 N N . LEU A 1 258 ? -7.364 13.397 -12.634 1.00 77.94 258 LEU A N 1
ATOM 1988 C CA . LEU A 1 258 ? -8.434 12.417 -12.453 1.00 77.94 258 LEU A CA 1
ATOM 1989 C C . LEU A 1 258 ? -8.254 11.212 -13.376 1.00 77.94 258 LEU A C 1
ATOM 1991 O O . LEU A 1 258 ? -8.343 10.063 -12.933 1.00 77.94 258 LEU A O 1
ATOM 1995 N N . VAL A 1 259 ? -7.951 11.468 -14.648 1.00 77.00 259 VAL A N 1
ATOM 1996 C CA . VAL A 1 259 ? -7.730 10.410 -15.633 1.00 77.00 259 VAL A CA 1
ATOM 1997 C C . VAL A 1 259 ? -6.479 9.607 -15.290 1.00 77.00 259 VAL A C 1
ATOM 1999 O O . VAL A 1 259 ? -6.516 8.380 -15.355 1.00 77.00 259 VAL A O 1
ATOM 2002 N N . ALA A 1 260 ? -5.397 10.248 -14.838 1.00 74.69 260 ALA A N 1
ATOM 2003 C CA . ALA A 1 260 ? -4.205 9.548 -14.368 1.00 74.69 260 ALA A CA 1
ATOM 2004 C C . ALA A 1 260 ? -4.514 8.632 -13.174 1.00 74.69 260 ALA A C 1
ATOM 2006 O O . ALA A 1 260 ? -4.060 7.488 -13.164 1.00 74.69 260 ALA A O 1
ATOM 2007 N N . ALA A 1 261 ? -5.330 9.076 -12.210 1.00 76.81 261 ALA A N 1
ATOM 2008 C CA . ALA A 1 261 ? -5.754 8.235 -11.089 1.00 76.81 261 ALA A CA 1
ATOM 2009 C C . ALA A 1 261 ? -6.527 6.987 -11.564 1.00 76.81 261 ALA A C 1
ATOM 2011 O O . ALA A 1 261 ? -6.266 5.877 -11.091 1.00 76.81 261 ALA A O 1
ATOM 2012 N N . ALA A 1 262 ? -7.418 7.140 -12.550 1.00 80.88 262 ALA A N 1
ATOM 2013 C CA . ALA A 1 262 ? -8.140 6.025 -13.162 1.00 80.88 262 ALA A CA 1
ATOM 2014 C C . ALA A 1 262 ? -7.207 5.073 -13.938 1.00 80.88 262 ALA A C 1
ATOM 2016 O O . ALA A 1 262 ? -7.287 3.850 -13.792 1.00 80.88 262 ALA A O 1
ATOM 2017 N N . VAL A 1 263 ? -6.286 5.625 -14.731 1.00 80.75 263 VAL A N 1
ATOM 2018 C CA . VAL A 1 263 ? -5.308 4.881 -15.540 1.00 80.75 263 VAL A CA 1
ATOM 2019 C C . VAL A 1 263 ? -4.331 4.096 -14.666 1.00 80.75 263 VAL A C 1
ATOM 2021 O O . VAL A 1 263 ? -4.054 2.933 -14.960 1.00 80.75 263 VAL A O 1
ATOM 2024 N N . MET A 1 264 ? -3.863 4.679 -13.558 1.00 79.88 264 MET A N 1
ATOM 2025 C CA . MET A 1 264 ? -3.013 3.992 -12.579 1.00 79.88 264 MET A CA 1
ATOM 2026 C C . MET A 1 264 ? -3.697 2.760 -11.985 1.00 79.88 264 MET A C 1
ATOM 2028 O O . MET A 1 264 ? -3.022 1.782 -11.667 1.00 79.88 264 MET A O 1
ATOM 2032 N N . ARG A 1 265 ? -5.029 2.785 -11.849 1.00 84.00 265 ARG A N 1
ATOM 2033 C CA . ARG A 1 265 ? -5.798 1.632 -11.373 1.00 84.00 265 ARG A CA 1
ATOM 2034 C C . ARG A 1 265 ? -6.081 0.610 -12.474 1.00 84.00 265 ARG A C 1
ATOM 2036 O O . ARG A 1 265 ? -6.115 -0.588 -12.197 1.00 84.00 265 ARG A O 1
ATOM 2043 N N . SER A 1 266 ? -6.322 1.062 -13.702 1.00 81.94 266 SER A N 1
ATOM 2044 C CA . SER A 1 266 ? -6.583 0.209 -14.863 1.00 81.94 266 SER A CA 1
ATOM 2045 C C . SER A 1 266 ? -6.115 0.902 -16.141 1.00 81.94 266 SER A C 1
ATOM 2047 O O . SER A 1 266 ? -6.779 1.825 -16.605 1.00 81.94 266 SER A O 1
ATOM 2049 N N . GLY A 1 267 ? -5.061 0.394 -16.792 1.00 81.50 267 GLY A N 1
ATOM 2050 C CA . GLY A 1 267 ? -4.536 0.970 -18.043 1.00 81.50 267 GLY A CA 1
ATOM 2051 C C . GLY A 1 267 ? -5.574 1.074 -19.174 1.00 81.50 267 GLY A C 1
ATOM 2052 O O . GLY A 1 267 ? -5.525 1.989 -19.992 1.00 81.50 267 GLY A O 1
ATOM 2053 N N . GLN A 1 268 ? -6.599 0.212 -19.175 1.00 82.50 268 GLN A N 1
ATOM 2054 C CA . GLN A 1 268 ? -7.724 0.285 -20.122 1.00 82.50 268 GLN A CA 1
ATOM 2055 C C . GLN A 1 268 ? -8.640 1.506 -19.926 1.00 82.50 268 GLN A C 1
ATOM 2057 O O . GLN A 1 268 ? -9.450 1.788 -20.808 1.00 82.50 268 GLN A O 1
ATOM 2062 N N . ALA A 1 269 ? -8.518 2.240 -18.813 1.00 86.56 269 ALA A N 1
ATOM 2063 C CA . ALA A 1 269 ? -9.260 3.480 -18.583 1.00 86.56 269 ALA A CA 1
ATOM 2064 C C . ALA A 1 269 ? -8.940 4.542 -19.646 1.00 86.56 269 ALA A C 1
ATOM 2066 O O . ALA A 1 269 ? -9.815 5.330 -19.989 1.00 86.56 269 ALA A O 1
ATOM 2067 N N . LEU A 1 270 ? -7.745 4.485 -20.256 1.00 87.38 270 LEU A N 1
ATOM 2068 C CA . LEU A 1 270 ? -7.331 5.369 -21.350 1.00 87.38 270 LEU A CA 1
ATOM 2069 C C . LEU A 1 270 ? -8.328 5.385 -22.527 1.00 87.38 270 LEU A C 1
ATOM 2071 O O . LEU A 1 270 ? -8.471 6.408 -23.188 1.00 87.38 270 LEU A O 1
ATOM 2075 N N . LYS A 1 271 ? -9.083 4.295 -22.753 1.00 88.50 271 LYS A N 1
ATOM 2076 C CA . LYS A 1 271 ? -10.167 4.239 -23.756 1.00 88.50 271 LYS A CA 1
ATOM 2077 C C . LYS A 1 271 ? -11.155 5.401 -23.614 1.00 88.50 271 LYS A C 1
ATOM 2079 O O . LYS A 1 271 ? -11.659 5.910 -24.612 1.00 88.50 271 LYS A O 1
ATOM 2084 N N . HIS A 1 272 ? -11.454 5.761 -22.369 1.00 88.25 272 HIS A N 1
ATOM 2085 C CA . HIS A 1 272 ? -12.475 6.734 -21.999 1.00 88.25 272 HIS A CA 1
ATOM 2086 C C . HIS A 1 272 ? -11.901 8.127 -21.727 1.00 88.25 272 HIS A C 1
ATOM 2088 O O . HIS A 1 272 ? -12.670 9.016 -21.388 1.00 88.25 272 HIS A O 1
ATOM 2094 N N . ALA A 1 273 ? -10.586 8.321 -21.852 1.00 87.69 273 ALA A N 1
ATOM 2095 C CA . ALA A 1 273 ? -9.976 9.640 -21.748 1.00 87.69 273 ALA A CA 1
ATOM 2096 C C . ALA A 1 273 ? -10.343 10.518 -22.956 1.00 87.69 273 ALA A C 1
ATOM 2098 O O . ALA A 1 273 ? -10.701 10.006 -24.022 1.00 87.69 273 ALA A O 1
ATOM 2099 N N . GLY A 1 274 ? -10.219 11.830 -22.784 1.00 86.94 274 GLY A N 1
ATOM 2100 C CA . GLY A 1 274 ? -10.314 12.806 -23.859 1.00 86.94 274 GLY A CA 1
ATOM 2101 C C . GLY A 1 274 ? -9.239 12.620 -24.931 1.00 86.94 274 GLY A C 1
ATOM 2102 O O . GLY A 1 274 ? -8.180 12.034 -24.681 1.00 86.94 274 GLY A O 1
ATOM 2103 N N . GLU A 1 275 ? -9.496 13.108 -26.144 1.00 85.62 275 GLU A N 1
ATOM 2104 C CA . GLU A 1 275 ? -8.572 12.939 -27.277 1.00 85.62 275 GLU A CA 1
ATOM 2105 C C . GLU A 1 275 ? -7.241 13.670 -27.053 1.00 85.62 275 GLU A C 1
ATOM 2107 O O . GLU A 1 275 ? -6.186 13.166 -27.444 1.00 85.62 275 GLU A O 1
ATOM 2112 N N . VAL A 1 276 ? -7.261 14.808 -26.345 1.00 84.75 276 VAL A N 1
ATOM 2113 C CA . VAL A 1 276 ? -6.042 15.548 -25.977 1.00 84.75 276 VAL A CA 1
ATOM 2114 C C . VAL A 1 276 ? -5.151 14.683 -25.086 1.00 84.75 276 VAL A C 1
ATOM 2116 O O . VAL A 1 276 ? -3.955 14.540 -25.339 1.00 84.75 276 VAL A O 1
ATOM 2119 N N . LEU A 1 277 ? -5.746 14.039 -24.082 1.00 79.88 277 LEU A N 1
ATOM 2120 C CA . LEU A 1 277 ? -5.039 13.176 -23.140 1.00 79.88 277 LEU A CA 1
ATOM 2121 C C . LEU A 1 277 ? -4.584 11.843 -23.752 1.00 79.88 277 LEU A C 1
ATOM 2123 O O . LEU A 1 277 ? -3.542 11.315 -23.366 1.00 79.88 277 LEU A O 1
ATOM 2127 N N . LYS A 1 278 ? -5.294 11.306 -24.750 1.00 83.19 278 LYS A N 1
ATOM 2128 C CA . LYS A 1 278 ? -4.831 10.138 -25.528 1.00 83.19 278 LYS A CA 1
ATOM 2129 C C . LYS A 1 278 ? -3.589 10.426 -26.374 1.00 83.19 278 LYS A C 1
ATOM 2131 O O . LYS A 1 278 ? -2.917 9.483 -26.801 1.00 83.19 278 LYS A O 1
ATOM 2136 N N . ASN A 1 279 ? -3.286 11.701 -26.615 1.00 79.31 279 ASN A N 1
ATOM 2137 C CA . ASN A 1 279 ? -2.053 12.159 -27.247 1.00 79.31 279 ASN A CA 1
ATOM 2138 C C . ASN A 1 279 ? -0.998 12.646 -26.228 1.00 79.31 279 ASN A C 1
ATOM 2140 O O . ASN A 1 279 ? 0.082 13.083 -26.625 1.00 79.31 279 ASN A O 1
ATOM 2144 N N . ASP A 1 280 ? -1.267 12.558 -24.919 1.00 78.62 280 ASP A N 1
ATOM 2145 C CA . ASP A 1 280 ? -0.289 12.885 -23.880 1.00 78.62 280 ASP A CA 1
ATOM 2146 C C . ASP A 1 280 ? 0.675 11.714 -23.658 1.00 78.62 280 ASP A C 1
ATOM 2148 O O . ASP A 1 280 ? 0.296 10.622 -23.226 1.00 78.62 280 ASP A O 1
ATOM 2152 N N . PHE A 1 281 ? 1.958 11.947 -23.932 1.00 71.12 281 PHE A N 1
ATOM 2153 C CA . PHE A 1 281 ? 2.991 10.917 -23.816 1.00 71.12 281 PHE A CA 1
ATOM 2154 C C . PHE A 1 281 ? 3.075 10.334 -22.395 1.00 71.12 281 PHE A C 1
ATOM 2156 O O . PHE A 1 281 ? 3.229 9.122 -22.232 1.00 71.12 281 PHE A O 1
ATOM 2163 N N . GLY A 1 282 ? 2.967 11.182 -21.365 1.00 70.81 282 GLY A N 1
ATOM 2164 C CA . GLY A 1 282 ? 3.093 10.771 -19.967 1.00 70.81 282 GLY A CA 1
ATOM 2165 C C . GLY A 1 282 ? 1.953 9.857 -19.527 1.00 70.81 282 GLY A C 1
ATOM 2166 O O . GLY A 1 282 ? 2.194 8.792 -18.956 1.00 70.81 282 GLY A O 1
ATOM 2167 N N . LEU A 1 283 ? 0.715 10.233 -19.842 1.00 74.44 283 LEU A N 1
ATOM 2168 C CA . LEU A 1 283 ? -0.473 9.457 -19.511 1.00 74.44 283 LEU A CA 1
ATOM 2169 C C . LEU A 1 283 ? -0.516 8.121 -20.264 1.00 74.44 283 LEU A C 1
ATOM 2171 O O . LEU A 1 283 ? -0.798 7.082 -19.662 1.00 74.44 283 LEU A O 1
ATOM 2175 N N . VAL A 1 284 ? -0.194 8.123 -21.561 1.00 71.94 284 VAL A N 1
ATOM 2176 C CA . VAL A 1 284 ? -0.145 6.896 -22.370 1.00 71.94 284 VAL A CA 1
ATOM 2177 C C . VAL A 1 284 ? 0.934 5.944 -21.854 1.00 71.94 284 VAL A C 1
ATOM 2179 O O . VAL A 1 284 ? 0.690 4.743 -21.743 1.00 71.94 284 VAL A O 1
ATOM 2182 N N . MET A 1 285 ? 2.102 6.462 -21.465 1.00 74.69 285 MET A N 1
ATOM 2183 C CA . MET A 1 285 ? 3.150 5.662 -20.832 1.00 74.69 285 MET A CA 1
ATOM 2184 C C . MET A 1 285 ? 2.667 5.028 -19.517 1.00 74.69 285 MET A C 1
ATOM 2186 O O . MET A 1 285 ? 2.877 3.833 -19.309 1.00 74.69 285 MET A O 1
ATOM 2190 N N . LEU A 1 286 ? 1.983 5.791 -18.653 1.00 75.44 286 LEU A N 1
ATOM 2191 C CA . LEU A 1 286 ? 1.401 5.268 -17.409 1.00 75.44 286 LEU A CA 1
ATOM 2192 C C . LEU A 1 286 ? 0.381 4.153 -17.682 1.00 75.44 286 LEU A C 1
ATOM 2194 O O . LEU A 1 286 ? 0.382 3.130 -16.995 1.00 75.44 286 LEU A O 1
ATOM 2198 N N . ALA A 1 287 ? -0.451 4.317 -18.713 1.00 79.44 287 ALA A N 1
ATOM 2199 C CA . ALA A 1 287 ? -1.421 3.305 -19.117 1.00 79.44 287 ALA A CA 1
ATOM 2200 C C . ALA A 1 287 ? -0.743 2.018 -19.602 1.00 79.44 287 ALA A C 1
ATOM 2202 O O . ALA A 1 287 ? -1.143 0.926 -19.202 1.00 79.44 287 ALA A O 1
ATOM 2203 N N . ILE A 1 288 ? 0.312 2.154 -20.411 1.00 76.00 288 ILE A N 1
ATOM 2204 C CA . ILE A 1 288 ? 1.101 1.045 -20.959 1.00 76.00 288 ILE A CA 1
ATOM 2205 C C . ILE A 1 288 ? 1.838 0.267 -19.862 1.00 76.00 288 ILE A C 1
ATOM 2207 O O . ILE A 1 288 ? 1.902 -0.959 -19.928 1.00 76.00 288 ILE A O 1
ATOM 2211 N N . GLN A 1 289 ? 2.367 0.950 -18.843 1.00 78.31 289 GLN A N 1
ATOM 2212 C CA . GLN A 1 289 ? 3.027 0.295 -17.706 1.00 78.31 289 GLN A CA 1
ATOM 2213 C C . GLN A 1 289 ? 2.078 -0.622 -16.922 1.00 78.31 289 GLN A C 1
ATOM 2215 O O . GLN A 1 289 ? 2.518 -1.644 -16.395 1.00 78.31 289 GLN A O 1
ATOM 2220 N N . GLN A 1 290 ? 0.790 -0.269 -16.851 1.00 77.38 290 GLN A N 1
ATOM 2221 C CA . GLN A 1 290 ? -0.243 -1.101 -16.227 1.00 77.38 290 GLN A CA 1
ATOM 2222 C C . GLN A 1 290 ? -0.757 -2.195 -17.170 1.00 77.38 290 GLN A C 1
ATOM 2224 O O . GLN A 1 290 ? -0.939 -3.343 -16.764 1.00 77.38 290 GLN A O 1
ATOM 2229 N N . ASP A 1 291 ? -1.018 -1.843 -18.429 1.00 77.44 291 ASP A N 1
ATOM 2230 C CA . ASP A 1 291 ? -1.510 -2.752 -19.457 1.00 77.44 291 ASP A CA 1
ATOM 2231 C C . ASP A 1 291 ? -0.982 -2.325 -20.833 1.00 77.44 291 ASP A C 1
ATOM 2233 O O . ASP A 1 291 ? -1.460 -1.351 -21.413 1.00 77.44 291 ASP A O 1
ATOM 2237 N N . GLY A 1 292 ? -0.048 -3.087 -21.409 1.00 73.56 292 GLY A N 1
ATOM 2238 C CA . GLY A 1 292 ? 0.513 -2.801 -22.732 1.00 73.56 292 GLY A CA 1
ATOM 2239 C C . GLY A 1 292 ? -0.521 -2.761 -23.862 1.00 73.56 292 GLY A C 1
ATOM 2240 O O . GLY A 1 292 ? -0.298 -2.107 -24.880 1.00 73.56 292 GLY A O 1
ATOM 2241 N N . ASN A 1 293 ? -1.704 -3.363 -23.685 1.00 78.62 293 ASN A N 1
ATOM 2242 C CA . ASN A 1 293 ? -2.800 -3.242 -24.649 1.00 78.62 293 ASN A CA 1
ATOM 2243 C C . ASN A 1 293 ? -3.491 -1.874 -24.608 1.00 78.62 293 ASN A C 1
ATOM 2245 O O . ASN A 1 293 ? -4.313 -1.596 -25.482 1.00 78.62 293 ASN A O 1
ATOM 2249 N N . ALA A 1 294 ? -3.181 -1.016 -23.633 1.00 83.69 294 ALA A N 1
ATOM 2250 C CA . ALA A 1 294 ? -3.645 0.367 -23.604 1.00 83.69 294 ALA A CA 1
ATOM 2251 C C . ALA A 1 294 ? -3.117 1.181 -24.797 1.00 83.69 294 ALA A C 1
ATOM 2253 O O . ALA A 1 294 ? -3.787 2.120 -25.219 1.00 83.69 294 ALA A O 1
ATOM 2254 N N . LEU A 1 295 ? -1.997 0.767 -25.411 1.00 82.19 295 LEU A N 1
ATOM 2255 C CA . LEU A 1 295 ? -1.428 1.397 -26.609 1.00 82.19 295 LEU A CA 1
ATOM 2256 C C . LEU A 1 295 ? -2.443 1.535 -27.759 1.00 82.19 295 LEU A C 1
ATOM 2258 O O . LEU A 1 295 ? -2.359 2.477 -28.539 1.00 82.19 295 LEU A O 1
ATOM 2262 N N . ARG A 1 296 ? -3.434 0.638 -27.859 1.00 84.88 296 ARG A N 1
ATOM 2263 C CA . ARG A 1 296 ? -4.480 0.707 -28.897 1.00 84.88 296 ARG A CA 1
ATOM 2264 C C . ARG A 1 296 ? -5.347 1.964 -28.819 1.00 84.88 296 ARG A C 1
ATOM 2266 O O . ARG A 1 296 ? -5.935 2.344 -29.823 1.00 84.88 296 ARG A O 1
ATOM 2273 N N . HIS A 1 297 ? -5.450 2.551 -27.627 1.00 86.19 297 HIS A N 1
ATOM 2274 C CA . HIS A 1 297 ? -6.253 3.745 -27.357 1.00 86.19 297 HIS A CA 1
ATOM 2275 C C . HIS A 1 297 ? -5.433 5.031 -27.461 1.00 86.19 297 HIS A C 1
ATOM 2277 O O . HIS A 1 297 ? -5.999 6.110 -27.329 1.00 86.19 297 HIS A O 1
ATOM 2283 N N . ALA A 1 298 ? -4.118 4.926 -27.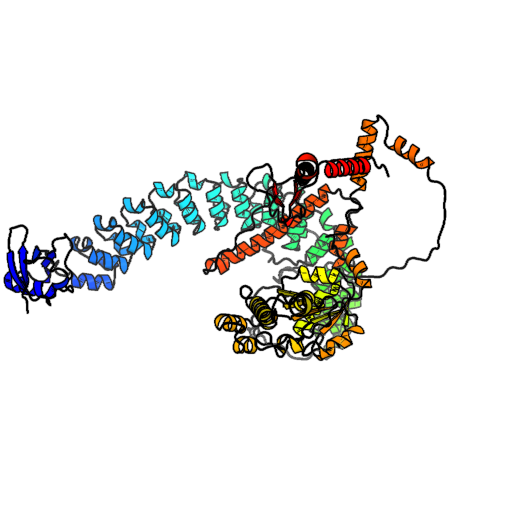666 1.00 85.00 298 ALA A N 1
ATOM 2284 C CA . ALA A 1 298 ? -3.262 6.078 -27.893 1.00 85.00 298 ALA A CA 1
ATOM 2285 C C . ALA A 1 298 ? -3.475 6.654 -29.301 1.00 85.00 298 ALA A C 1
ATOM 2287 O O . ALA A 1 298 ? -3.868 5.946 -30.241 1.00 85.00 298 ALA A O 1
ATOM 2288 N N . SER A 1 299 ? -3.148 7.935 -29.448 1.00 85.94 299 SER A N 1
ATOM 2289 C CA . SER A 1 299 ? -3.158 8.634 -30.732 1.00 85.94 299 SER A CA 1
ATOM 2290 C C . SER A 1 299 ? -2.311 7.918 -31.798 1.00 85.94 299 SER A C 1
ATOM 2292 O O . SER A 1 299 ? -1.418 7.112 -31.505 1.00 85.94 299 SER A O 1
ATOM 2294 N N . VAL A 1 300 ? -2.598 8.182 -33.076 1.00 81.44 300 VAL A N 1
ATOM 2295 C CA . VAL A 1 300 ? -1.850 7.583 -34.198 1.00 81.44 300 VAL A CA 1
ATOM 2296 C C . VAL A 1 300 ? -0.370 7.982 -34.129 1.00 81.44 300 VAL A C 1
ATOM 2298 O O . VAL A 1 300 ? 0.508 7.169 -34.424 1.00 81.44 300 VAL A O 1
ATOM 2301 N N . GLU A 1 301 ? -0.092 9.208 -33.691 1.00 82.19 301 GLU A N 1
ATOM 2302 C CA . GLU A 1 301 ? 1.240 9.775 -33.504 1.00 82.19 301 GLU A CA 1
ATOM 2303 C C . GLU A 1 301 ? 2.031 8.990 -32.454 1.00 82.19 301 GLU A C 1
ATOM 2305 O O . GLU A 1 301 ? 3.158 8.562 -32.713 1.00 82.19 301 GLU A O 1
ATOM 2310 N N . LEU A 1 302 ? 1.433 8.723 -31.289 1.00 76.88 302 LEU A N 1
ATOM 2311 C CA . LEU A 1 302 ? 2.100 7.987 -30.215 1.00 76.88 302 LEU A CA 1
ATOM 2312 C C . LEU A 1 302 ? 2.250 6.492 -30.520 1.00 76.88 302 LEU A C 1
ATOM 2314 O O . LEU A 1 302 ? 3.223 5.878 -30.084 1.00 76.88 302 LEU A O 1
ATOM 2318 N N . ARG A 1 303 ? 1.375 5.907 -31.347 1.00 80.62 303 ARG A N 1
ATOM 2319 C CA . ARG A 1 303 ? 1.541 4.531 -31.858 1.00 80.62 303 ARG A CA 1
ATOM 2320 C C . ARG A 1 303 ? 2.702 4.373 -32.848 1.00 80.62 303 ARG A C 1
ATOM 2322 O O . ARG A 1 303 ? 3.167 3.255 -33.073 1.00 80.62 303 ARG A O 1
ATOM 2329 N N . ARG A 1 304 ? 3.203 5.474 -33.418 1.00 77.06 304 ARG A N 1
ATOM 2330 C CA . ARG A 1 304 ? 4.451 5.513 -34.207 1.00 77.06 304 ARG A CA 1
ATOM 2331 C C . ARG A 1 304 ? 5.694 5.693 -33.335 1.00 77.06 304 ARG A C 1
ATOM 2333 O O . ARG A 1 304 ? 6.810 5.598 -33.843 1.00 77.06 304 ARG A O 1
ATOM 2340 N N . ASN A 1 305 ? 5.536 5.943 -32.036 1.00 75.44 305 ASN A N 1
ATOM 2341 C CA . ASN A 1 305 ? 6.665 6.110 -31.137 1.00 75.44 305 ASN A CA 1
ATOM 2342 C C . ASN A 1 305 ? 7.267 4.744 -30.773 1.00 75.44 305 ASN A C 1
ATOM 2344 O O . ASN A 1 305 ? 6.682 3.955 -30.028 1.00 75.44 305 ASN A O 1
ATOM 2348 N N . ARG A 1 306 ? 8.482 4.489 -31.271 1.00 74.88 306 ARG A N 1
ATOM 2349 C CA . ARG A 1 306 ? 9.235 3.248 -31.035 1.00 74.88 306 ARG A CA 1
ATOM 2350 C C . ARG A 1 306 ? 9.379 2.906 -29.549 1.00 74.88 306 ARG A C 1
ATOM 2352 O O . ARG A 1 306 ? 9.343 1.731 -29.192 1.00 74.88 306 ARG A O 1
ATOM 2359 N N . GLU A 1 307 ? 9.551 3.903 -28.683 1.00 72.38 307 GLU A N 1
ATOM 2360 C CA . GLU A 1 307 ? 9.792 3.691 -27.252 1.00 72.38 307 GLU A CA 1
ATOM 2361 C C . GLU A 1 307 ? 8.525 3.228 -26.528 1.00 72.38 307 GLU A C 1
ATOM 2363 O O . GLU A 1 307 ? 8.579 2.252 -25.778 1.00 72.38 307 GLU A O 1
ATOM 2368 N N . LEU A 1 308 ? 7.375 3.846 -26.818 1.00 69.25 308 LEU A N 1
ATOM 2369 C CA . LEU A 1 308 ? 6.083 3.419 -26.267 1.00 69.25 308 LEU A CA 1
ATOM 2370 C C . LEU A 1 308 ? 5.692 2.025 -26.764 1.00 69.25 308 LEU A C 1
ATOM 2372 O O . LEU A 1 308 ? 5.250 1.195 -25.971 1.00 69.25 308 LEU A O 1
ATOM 2376 N N . VAL A 1 309 ? 5.918 1.732 -28.049 1.00 70.69 309 VAL A N 1
ATOM 2377 C CA . VAL A 1 309 ? 5.663 0.400 -28.618 1.00 70.69 309 VAL A CA 1
ATOM 2378 C C . VAL A 1 309 ? 6.568 -0.651 -27.974 1.00 70.69 309 VAL A C 1
ATOM 2380 O O . VAL A 1 309 ? 6.086 -1.707 -27.563 1.00 70.69 309 VAL A O 1
ATOM 2383 N N . SER A 1 310 ? 7.863 -0.361 -27.812 1.00 69.88 310 SER A N 1
ATOM 2384 C CA . SER A 1 310 ? 8.791 -1.264 -27.122 1.00 69.88 310 SER A CA 1
ATOM 2385 C C . SER A 1 310 ? 8.372 -1.520 -25.676 1.00 69.88 310 SER A C 1
ATOM 2387 O O . SER A 1 310 ? 8.513 -2.643 -25.195 1.00 69.88 310 SER A O 1
ATOM 2389 N N . MET A 1 311 ? 7.876 -0.501 -24.975 1.00 67.06 311 MET A N 1
ATOM 2390 C CA . MET A 1 311 ? 7.404 -0.634 -23.598 1.00 67.06 311 MET A CA 1
ATOM 2391 C C . MET A 1 311 ? 6.119 -1.468 -23.531 1.00 67.06 311 MET A C 1
ATOM 2393 O O . MET A 1 311 ? 6.024 -2.387 -22.723 1.00 67.06 311 MET A O 1
ATOM 2397 N N . ALA A 1 312 ? 5.170 -1.231 -24.435 1.00 72.62 312 ALA A N 1
ATOM 2398 C CA . ALA A 1 312 ? 3.918 -1.982 -24.512 1.00 72.62 312 ALA A CA 1
ATOM 2399 C C . ALA A 1 312 ? 4.122 -3.469 -24.810 1.00 72.62 312 ALA A C 1
ATOM 2401 O O . ALA A 1 312 ? 3.420 -4.316 -24.263 1.00 72.62 312 ALA A O 1
ATOM 2402 N N . VAL A 1 313 ? 5.121 -3.799 -25.627 1.00 70.44 313 VAL A N 1
ATOM 2403 C CA . VAL A 1 313 ? 5.526 -5.184 -25.893 1.00 70.44 313 VAL A CA 1
ATOM 2404 C C . VAL A 1 313 ? 6.124 -5.856 -24.647 1.00 70.44 313 VAL A C 1
ATOM 2406 O O . VAL A 1 313 ? 5.904 -7.046 -24.429 1.00 70.44 313 VAL A O 1
ATOM 2409 N N . GLN A 1 314 ? 6.858 -5.108 -23.819 1.00 69.44 314 GLN A N 1
ATOM 2410 C CA . GLN A 1 314 ? 7.503 -5.619 -22.601 1.00 69.44 314 GLN A CA 1
ATOM 2411 C C . GLN A 1 314 ? 6.555 -5.726 -21.398 1.00 69.44 314 GLN A C 1
ATOM 2413 O O . GLN A 1 314 ? 6.856 -6.468 -20.462 1.00 69.44 314 GLN A O 1
ATOM 2418 N N . HIS A 1 315 ? 5.416 -5.030 -21.428 1.00 66.25 315 HIS A N 1
ATOM 2419 C CA . HIS A 1 315 ? 4.392 -5.037 -20.380 1.00 66.25 315 HIS A CA 1
ATOM 2420 C C . HIS A 1 315 ? 3.084 -5.689 -20.872 1.00 66.25 315 HIS A C 1
ATOM 2422 O O . HIS A 1 315 ? 2.071 -5.008 -21.041 1.00 66.25 315 HIS A O 1
ATOM 2428 N N . PRO A 1 316 ? 3.077 -7.015 -21.117 1.00 60.19 316 PRO A N 1
ATOM 2429 C CA . PRO A 1 316 ? 1.907 -7.732 -21.608 1.00 60.19 316 PRO A CA 1
ATOM 2430 C C . PRO A 1 316 ? 0.727 -7.599 -20.622 1.00 60.19 316 PRO A C 1
ATOM 2432 O O . PRO A 1 316 ? 0.803 -8.022 -19.468 1.00 60.19 316 PRO A O 1
ATOM 2435 N N . GLY A 1 317 ? -0.380 -7.008 -21.088 1.00 58.72 317 GLY A N 1
ATOM 2436 C CA . GLY A 1 317 ? -1.611 -6.795 -20.325 1.00 58.72 317 GLY A CA 1
ATOM 2437 C C . GLY A 1 317 ? -2.190 -8.036 -19.640 1.00 58.72 317 GLY A C 1
ATOM 2438 O O . GLY A 1 317 ? -2.300 -9.107 -20.241 1.00 58.72 317 GLY A O 1
ATOM 2439 N N . GLN A 1 318 ? -2.651 -7.883 -18.396 1.00 51.44 318 GLN A N 1
ATOM 2440 C CA . GLN A 1 318 ? -3.296 -8.951 -17.611 1.00 51.44 318 GLN A CA 1
ATOM 2441 C C . GLN A 1 318 ? -4.784 -9.188 -17.971 1.00 51.44 318 GLN A C 1
ATOM 2443 O O . GLN A 1 318 ? -5.476 -9.963 -17.308 1.00 51.44 318 GLN A O 1
ATOM 2448 N N . GLY A 1 319 ? -5.313 -8.522 -19.004 1.00 45.00 319 GLY A N 1
ATOM 2449 C CA . GLY A 1 319 ? -6.743 -8.513 -19.319 1.00 45.00 319 GLY A CA 1
ATOM 2450 C C . GLY A 1 319 ? -7.270 -9.799 -19.970 1.00 45.00 319 GLY A C 1
ATOM 2451 O O . GLY A 1 319 ? -6.887 -10.150 -21.086 1.00 45.00 319 GLY A O 1
ATOM 2452 N N . LYS A 1 320 ? -8.251 -10.446 -19.325 1.00 36.34 320 LYS A N 1
ATOM 2453 C CA . LYS A 1 320 ? -9.301 -11.192 -20.040 1.00 36.34 320 LYS A CA 1
ATOM 2454 C C . LYS A 1 320 ? -9.999 -10.199 -20.980 1.00 36.34 320 LYS A C 1
ATOM 2456 O O . LYS A 1 320 ? -10.472 -9.165 -20.519 1.00 36.34 320 LYS A O 1
ATOM 2461 N N . MET A 1 321 ? -10.037 -10.493 -22.280 1.00 35.53 321 MET A N 1
ATOM 2462 C CA . MET A 1 321 ? -10.972 -9.830 -23.192 1.00 35.53 321 MET A CA 1
ATOM 2463 C C . MET A 1 321 ? -12.379 -10.219 -22.736 1.00 35.53 321 MET A C 1
ATOM 2465 O O . MET A 1 321 ? -12.779 -11.370 -22.913 1.00 35.53 321 MET A O 1
ATOM 2469 N N . ASP A 1 322 ? -13.094 -9.290 -22.110 1.00 32.47 322 ASP A N 1
ATOM 2470 C CA . ASP A 1 322 ? -14.539 -9.413 -21.985 1.00 32.47 322 ASP A CA 1
ATOM 2471 C C . ASP A 1 322 ? -15.118 -9.236 -23.391 1.00 32.47 322 ASP A C 1
ATOM 2473 O O . ASP A 1 322 ? -14.765 -8.306 -24.121 1.00 32.47 322 ASP A O 1
ATOM 2477 N N . ALA A 1 323 ? -15.914 -10.218 -23.800 1.00 33.94 323 ALA A N 1
ATOM 2478 C CA . ALA A 1 323 ? -16.632 -10.196 -25.056 1.00 33.94 323 ALA A CA 1
ATOM 2479 C C . ALA A 1 323 ? -17.610 -9.009 -25.100 1.00 33.94 323 ALA A C 1
ATOM 2481 O O . ALA A 1 323 ? -18.121 -8.594 -24.060 1.00 33.94 323 ALA A O 1
ATOM 2482 N N . VAL A 1 324 ? -17.927 -8.610 -26.336 1.00 29.69 324 VAL A N 1
ATOM 2483 C CA . VAL A 1 324 ? -19.087 -7.829 -26.808 1.00 29.69 324 VAL A CA 1
ATOM 2484 C C . VAL A 1 324 ? -18.781 -6.396 -27.305 1.00 29.69 324 VAL A C 1
ATOM 2486 O O . VAL A 1 324 ? -18.242 -5.567 -26.573 1.00 29.69 324 VAL A O 1
ATOM 2489 N N . ASP A 1 325 ? -19.189 -6.205 -28.574 1.00 28.27 325 ASP A N 1
ATOM 2490 C CA . ASP A 1 325 ? -19.453 -5.015 -29.414 1.00 28.27 325 ASP A CA 1
ATOM 2491 C C . ASP A 1 325 ? -18.317 -4.041 -29.800 1.00 28.27 325 ASP A C 1
ATOM 2493 O O . ASP A 1 325 ? -17.580 -3.545 -28.954 1.00 28.27 325 ASP A O 1
ATOM 2497 N N . ASP A 1 326 ? -18.140 -3.618 -31.061 1.00 30.06 326 ASP A N 1
ATOM 2498 C CA . ASP A 1 326 ? -18.717 -4.035 -32.348 1.00 30.06 326 ASP A CA 1
ATOM 2499 C C . ASP A 1 326 ? -17.912 -3.392 -33.509 1.00 30.06 326 ASP A C 1
ATOM 2501 O O . ASP A 1 326 ? -17.252 -2.369 -33.319 1.00 30.06 326 ASP A O 1
ATOM 2505 N N . GLY A 1 327 ? -17.981 -4.011 -34.692 1.00 29.75 327 GLY A N 1
ATOM 2506 C CA . GLY A 1 327 ? -17.845 -3.427 -36.040 1.00 29.75 327 GLY A CA 1
ATOM 2507 C C . GLY A 1 327 ? -16.692 -2.480 -36.413 1.00 29.75 327 GLY A C 1
ATOM 2508 O O . GLY A 1 327 ? -16.887 -1.273 -36.415 1.00 29.75 327 GLY A O 1
ATOM 2509 N N . ILE A 1 328 ? -15.589 -3.017 -36.961 1.00 28.11 328 ILE A N 1
ATOM 2510 C CA . ILE A 1 328 ? -14.917 -2.426 -38.141 1.00 28.11 328 ILE A CA 1
ATOM 2511 C C . ILE A 1 328 ? -14.438 -3.568 -39.048 1.00 28.11 328 ILE A C 1
ATOM 2513 O O . ILE A 1 328 ? -13.596 -4.381 -38.667 1.00 28.11 328 ILE A O 1
ATOM 2517 N N . HIS A 1 329 ? -15.009 -3.621 -40.250 1.00 30.41 329 HIS A N 1
ATOM 2518 C CA . HIS A 1 329 ? -14.624 -4.505 -41.344 1.00 30.41 329 HIS A CA 1
ATOM 2519 C C . HIS A 1 329 ? -13.224 -4.167 -41.868 1.00 30.41 329 HIS A C 1
ATOM 2521 O O . HIS A 1 329 ? -12.989 -3.026 -42.247 1.00 30.41 329 HIS A O 1
ATOM 2527 N N . HIS A 1 330 ? -12.360 -5.175 -42.000 1.00 28.94 330 HIS A N 1
ATOM 2528 C CA . HIS A 1 330 ? -11.557 -5.382 -43.208 1.00 28.94 330 HIS A CA 1
ATOM 2529 C C . HIS A 1 330 ? -11.293 -6.878 -43.397 1.00 28.94 330 HIS A C 1
ATOM 2531 O O . HIS A 1 330 ? -11.011 -7.609 -42.447 1.00 28.94 330 HIS A O 1
ATOM 2537 N N . ASP A 1 331 ? -11.504 -7.306 -44.635 1.00 27.38 331 ASP A N 1
ATOM 2538 C CA . ASP A 1 331 ? -11.667 -8.683 -45.073 1.00 27.38 331 ASP A CA 1
ATOM 2539 C C . ASP A 1 331 ? -10.407 -9.544 -44.919 1.00 27.38 331 ASP A C 1
ATOM 2541 O O . ASP A 1 331 ? -9.294 -9.113 -45.212 1.00 27.38 331 ASP A O 1
ATOM 2545 N N . GLY A 1 332 ? -10.634 -10.810 -44.547 1.00 29.48 332 GLY A N 1
ATOM 2546 C CA . GLY A 1 332 ? -9.739 -11.924 -44.865 1.00 29.48 332 GLY A CA 1
ATOM 2547 C C . GLY A 1 332 ? -8.831 -12.446 -43.747 1.00 29.48 332 GLY A C 1
ATOM 2548 O O . GLY A 1 332 ? -7.623 -12.351 -43.890 1.00 29.48 332 GLY A O 1
ATOM 2549 N N . ASP A 1 333 ? -9.387 -13.042 -42.679 1.00 28.12 333 ASP A N 1
ATOM 2550 C CA . ASP A 1 333 ? -8.895 -14.325 -42.112 1.00 28.12 333 ASP A CA 1
ATOM 2551 C C . ASP A 1 333 ? -9.783 -14.809 -40.939 1.00 28.12 333 ASP A C 1
ATOM 2553 O O . ASP A 1 333 ? -9.584 -14.499 -39.759 1.00 28.12 333 ASP A O 1
ATOM 2557 N N . LEU A 1 334 ? -10.822 -15.585 -41.257 1.00 31.86 334 LEU A N 1
ATOM 2558 C CA . LEU A 1 334 ? -11.722 -16.198 -40.275 1.00 31.86 334 LEU A CA 1
ATOM 2559 C C . LEU A 1 334 ? -11.110 -17.496 -39.728 1.00 31.86 334 LEU A C 1
ATOM 2561 O O . LEU A 1 334 ? -11.258 -18.562 -40.319 1.00 31.86 334 LEU A O 1
ATOM 2565 N N . GLY A 1 335 ? -10.456 -17.430 -38.561 1.00 28.11 335 GLY A N 1
ATOM 2566 C CA . GLY A 1 335 ? -9.961 -18.649 -37.902 1.00 28.11 335 GLY A CA 1
ATOM 2567 C C . GLY A 1 335 ? -9.487 -18.570 -36.445 1.00 28.11 335 GLY A C 1
ATOM 2568 O O . GLY A 1 335 ? -8.959 -19.562 -35.946 1.00 28.11 335 GLY A O 1
ATOM 2569 N N . MET A 1 336 ? -9.626 -17.445 -35.729 1.00 31.84 336 MET A N 1
ATOM 2570 C CA . MET A 1 336 ? -8.912 -17.242 -34.446 1.00 31.84 336 MET A CA 1
ATOM 2571 C C . MET A 1 336 ? -9.767 -16.693 -33.285 1.00 31.84 336 MET A C 1
ATOM 2573 O O . MET A 1 336 ? -9.234 -16.054 -32.386 1.00 31.84 336 MET A O 1
ATOM 2577 N N . GLN A 1 337 ? -11.076 -16.971 -33.236 1.00 31.50 337 GLN A N 1
ATOM 2578 C CA . GLN A 1 337 ? -11.956 -16.449 -32.167 1.00 31.50 337 GLN A CA 1
ATOM 2579 C C . GLN A 1 337 ? -12.407 -17.475 -31.102 1.00 31.50 337 GLN A C 1
ATOM 2581 O O . GLN A 1 337 ? -13.263 -17.167 -30.281 1.00 31.50 337 GLN A O 1
ATOM 2586 N N . ARG A 1 338 ? -11.855 -18.702 -31.070 1.00 26.56 338 ARG A N 1
ATOM 2587 C CA . ARG A 1 338 ? -12.429 -19.814 -30.267 1.00 26.56 338 ARG A CA 1
ATOM 2588 C C . ARG A 1 338 ? -11.566 -20.448 -29.170 1.00 26.56 338 ARG A C 1
ATOM 2590 O O . ARG A 1 338 ? -11.972 -21.458 -28.604 1.00 26.56 338 ARG A O 1
ATOM 2597 N N . LEU A 1 339 ? -10.422 -19.877 -28.800 1.00 27.91 339 LEU A N 1
ATOM 2598 C CA . LEU A 1 339 ? -9.613 -20.403 -27.689 1.00 27.91 339 LEU A CA 1
ATOM 2599 C C . LEU A 1 339 ? -9.271 -19.276 -26.715 1.00 27.91 339 LEU A C 1
ATOM 2601 O O . LEU A 1 339 ? -8.270 -18.592 -26.893 1.00 27.91 339 LEU A O 1
ATOM 2605 N N . GLY A 1 340 ? -10.128 -19.085 -25.705 1.00 29.97 340 GLY A N 1
ATOM 2606 C CA . GLY A 1 340 ? -10.044 -18.055 -24.663 1.00 29.97 340 GLY A CA 1
ATOM 2607 C C . GLY A 1 340 ? -8.769 -18.094 -23.812 1.00 29.97 340 GLY A C 1
ATOM 2608 O O . GLY A 1 340 ? -8.803 -18.430 -22.632 1.00 29.97 340 GLY A O 1
ATOM 2609 N N . LEU A 1 341 ? -7.646 -17.700 -24.405 1.00 30.23 341 LEU A N 1
ATOM 2610 C CA . LEU A 1 341 ? -6.381 -17.409 -23.747 1.00 30.23 341 LEU A CA 1
ATOM 2611 C C . LEU A 1 341 ? -6.047 -15.956 -24.079 1.00 30.23 341 LEU A C 1
ATOM 2613 O O . LEU A 1 341 ? -5.688 -15.674 -25.216 1.00 30.23 341 LEU A O 1
ATOM 2617 N N . GLY A 1 342 ? -6.200 -15.040 -23.116 1.00 36.00 342 GLY A N 1
ATOM 2618 C CA . GLY A 1 342 ? -5.937 -13.606 -23.292 1.00 36.00 342 GLY A CA 1
ATOM 2619 C C . GLY A 1 342 ? -4.607 -13.364 -24.010 1.00 36.00 342 GLY A C 1
ATOM 2620 O O . GLY A 1 342 ? -3.538 -13.721 -23.511 1.00 36.00 342 GLY A O 1
ATOM 2621 N N . HIS A 1 343 ? -4.677 -12.848 -25.236 1.00 42.03 343 HIS A N 1
ATOM 2622 C CA . HIS A 1 343 ? -3.522 -12.712 -26.114 1.00 42.03 343 HIS A CA 1
ATOM 2623 C C . HIS A 1 343 ? -2.728 -11.463 -25.747 1.00 42.03 343 HIS A C 1
ATOM 2625 O O . HIS A 1 343 ? -2.919 -10.390 -26.299 1.00 42.03 343 HIS A O 1
ATOM 2631 N N . SER A 1 344 ? -1.808 -11.619 -24.802 1.00 47.62 344 SER A N 1
ATOM 2632 C CA . SER A 1 344 ? -0.961 -10.542 -24.290 1.00 47.62 344 SER A CA 1
ATOM 2633 C C . SER A 1 344 ? 0.243 -10.198 -25.191 1.00 47.62 344 SER A C 1
ATOM 2635 O O . SER A 1 344 ? 1.349 -9.953 -24.736 1.00 47.62 344 SER A O 1
ATOM 2637 N N . TYR A 1 345 ? 0.053 -10.243 -26.509 1.00 52.66 345 TYR A N 1
ATOM 2638 C CA . TYR A 1 345 ? 1.071 -9.927 -27.527 1.00 52.66 345 TYR A CA 1
ATOM 2639 C C . TYR A 1 345 ? 0.504 -9.020 -28.635 1.00 52.66 345 TYR A C 1
ATOM 2641 O O . TYR A 1 345 ? 1.136 -8.794 -29.665 1.00 52.66 345 TYR A O 1
ATOM 2649 N N . SER A 1 346 ? -0.690 -8.468 -28.393 1.00 61.16 346 SER A N 1
ATOM 2650 C CA . SER A 1 346 ? -1.415 -7.544 -29.259 1.00 61.16 346 SER A CA 1
ATOM 2651 C C . SER A 1 346 ? -0.852 -6.121 -29.286 1.00 61.16 346 SER A C 1
ATOM 2653 O O . SER A 1 346 ? -1.355 -5.305 -30.040 1.00 61.16 346 SER A O 1
ATOM 2655 N N . ALA A 1 347 ? 0.180 -5.764 -28.521 1.00 63.97 347 ALA A N 1
ATOM 2656 C CA . ALA A 1 347 ? 0.741 -4.413 -28.625 1.00 63.97 347 ALA A CA 1
ATOM 2657 C C . ALA A 1 347 ? 1.364 -4.152 -30.014 1.00 63.97 347 ALA A C 1
ATOM 2659 O O . ALA A 1 347 ? 1.172 -3.081 -30.585 1.00 63.97 347 ALA A O 1
ATOM 2660 N N . LEU A 1 348 ? 2.036 -5.158 -30.598 1.00 75.06 348 LEU A N 1
ATOM 2661 C CA . LEU A 1 348 ? 2.730 -5.016 -31.884 1.00 75.06 348 LEU A CA 1
ATOM 2662 C C . LEU A 1 348 ? 1.771 -4.845 -33.076 1.00 75.06 348 LEU A C 1
ATOM 2664 O O . LEU A 1 348 ? 2.116 -4.149 -34.022 1.00 75.06 348 LEU A O 1
ATOM 2668 N N . GLN A 1 349 ? 0.555 -5.407 -33.029 1.00 80.06 349 GLN A N 1
ATOM 2669 C CA . GLN A 1 349 ? -0.449 -5.183 -34.090 1.00 80.06 349 GLN A CA 1
ATOM 2670 C C . GLN A 1 349 ? -0.947 -3.734 -34.149 1.00 80.06 349 GLN A C 1
ATOM 2672 O O . GLN A 1 349 ? -1.469 -3.323 -35.178 1.00 80.06 349 GLN A O 1
ATOM 2677 N N . TYR A 1 350 ? -0.810 -2.968 -33.062 1.00 75.94 350 TYR A N 1
ATOM 2678 C CA . TYR A 1 350 ? -1.223 -1.564 -33.024 1.00 75.94 350 TYR A CA 1
ATOM 2679 C C . TYR A 1 350 ? -0.099 -0.602 -33.424 1.00 75.94 350 TYR A C 1
ATOM 2681 O O . TYR A 1 350 ? -0.358 0.591 -33.578 1.00 75.94 350 TYR A O 1
ATOM 2689 N N . ALA A 1 351 ? 1.129 -1.102 -33.585 1.00 76.38 351 ALA A N 1
ATOM 2690 C CA . ALA A 1 351 ? 2.265 -0.319 -34.046 1.00 76.38 351 ALA A CA 1
ATOM 2691 C C . ALA A 1 351 ? 2.161 -0.024 -35.549 1.00 76.38 351 ALA A C 1
ATOM 2693 O O . ALA A 1 351 ? 1.604 -0.810 -36.316 1.00 76.38 351 ALA A O 1
ATOM 2694 N N . ALA A 1 352 ? 2.741 1.096 -35.980 1.00 78.00 352 ALA A N 1
ATOM 2695 C CA . ALA A 1 352 ? 2.825 1.431 -37.398 1.00 78.00 352 ALA A CA 1
ATOM 2696 C C . ALA A 1 352 ? 3.675 0.418 -38.189 1.00 78.00 352 ALA A C 1
ATOM 2698 O O . ALA A 1 352 ? 4.612 -0.175 -37.654 1.00 78.00 352 ALA A O 1
ATOM 2699 N N . ASP A 1 353 ? 3.387 0.266 -39.482 1.00 78.75 353 ASP A N 1
ATOM 2700 C CA . ASP A 1 353 ? 4.012 -0.729 -40.372 1.00 78.75 353 ASP A CA 1
ATOM 2701 C C . ASP A 1 353 ? 5.542 -0.645 -40.417 1.00 78.75 353 ASP A C 1
ATOM 2703 O O . ASP A 1 353 ? 6.224 -1.672 -40.464 1.00 78.75 353 ASP A O 1
ATOM 2707 N N . SER A 1 354 ? 6.090 0.568 -40.304 1.00 81.50 354 SER A N 1
ATOM 2708 C CA . SER A 1 354 ? 7.532 0.807 -40.208 1.00 81.50 354 SER A CA 1
ATOM 2709 C C . SER A 1 354 ? 8.158 0.157 -38.970 1.00 81.50 354 SER A C 1
ATOM 2711 O O . SER A 1 354 ? 9.238 -0.416 -39.057 1.00 81.50 354 SER A O 1
ATOM 2713 N N . LEU A 1 355 ? 7.466 0.174 -37.827 1.00 77.75 355 LEU A N 1
ATOM 2714 C CA . LEU A 1 355 ? 7.919 -0.459 -36.585 1.00 77.75 355 LEU A CA 1
ATOM 2715 C C . LEU A 1 355 ? 7.681 -1.973 -36.581 1.00 77.75 355 LEU A C 1
ATOM 2717 O O . LEU A 1 355 ? 8.454 -2.713 -35.981 1.00 77.75 355 LEU A O 1
ATOM 2721 N N . ARG A 1 356 ? 6.652 -2.459 -37.286 1.00 81.69 356 ARG A N 1
ATOM 2722 C CA . ARG A 1 356 ? 6.424 -3.906 -37.492 1.00 81.69 356 ARG A CA 1
ATOM 2723 C C . ARG A 1 356 ? 7.477 -4.550 -38.406 1.00 81.69 356 ARG A C 1
ATOM 2725 O O . ARG A 1 356 ? 7.564 -5.778 -38.460 1.00 81.69 356 ARG A O 1
ATOM 2732 N N . SER A 1 357 ? 8.264 -3.717 -39.084 1.00 82.75 357 SER A N 1
ATOM 2733 C CA . SER A 1 357 ? 9.403 -4.084 -39.931 1.00 82.75 357 SER A CA 1
ATOM 2734 C C . SER A 1 357 ? 10.760 -3.792 -39.264 1.00 82.75 357 SER A C 1
ATOM 2736 O O . SER A 1 357 ? 11.801 -4.065 -39.852 1.00 82.75 357 SER A O 1
ATOM 2738 N N . ASP A 1 358 ? 10.782 -3.265 -38.032 1.00 82.12 358 ASP A N 1
ATOM 2739 C CA . ASP A 1 358 ? 12.015 -3.030 -37.269 1.00 82.12 358 ASP A CA 1
ATOM 2740 C C . ASP A 1 358 ? 12.488 -4.337 -36.619 1.00 82.12 358 ASP A C 1
ATOM 2742 O O . ASP A 1 358 ? 11.922 -4.802 -35.623 1.00 82.12 358 ASP A O 1
ATOM 2746 N N . LYS A 1 359 ? 13.551 -4.922 -37.180 1.00 80.62 359 LYS A N 1
ATOM 2747 C CA . LYS A 1 359 ? 14.121 -6.201 -36.738 1.00 80.62 359 LYS A CA 1
ATOM 2748 C C . LYS A 1 359 ? 14.471 -6.219 -35.244 1.00 80.62 359 LYS A C 1
ATOM 2750 O O . LYS A 1 359 ? 14.166 -7.203 -34.574 1.00 80.62 359 LYS A O 1
ATOM 2755 N N . ASP A 1 360 ? 15.041 -5.144 -34.693 1.00 78.62 360 ASP A N 1
ATOM 2756 C CA . ASP A 1 360 ? 15.441 -5.088 -33.276 1.00 78.62 360 ASP A CA 1
ATOM 2757 C C . ASP A 1 360 ? 14.222 -5.124 -32.345 1.00 78.62 360 ASP A C 1
ATOM 2759 O O . ASP A 1 360 ? 14.209 -5.826 -31.329 1.00 78.62 360 ASP A O 1
ATOM 2763 N N . LEU A 1 361 ? 13.184 -4.357 -32.688 1.00 74.62 361 LEU A N 1
ATOM 2764 C CA . LEU A 1 361 ? 11.938 -4.303 -31.926 1.00 74.62 361 LEU A CA 1
ATOM 2765 C C . LEU A 1 361 ? 11.192 -5.639 -32.004 1.00 74.62 361 LEU A C 1
ATOM 2767 O O . LEU A 1 361 ? 10.673 -6.135 -31.002 1.00 74.62 361 LEU A O 1
ATOM 2771 N N . VAL A 1 362 ? 11.174 -6.236 -33.192 1.00 77.19 362 VAL A N 1
ATOM 2772 C CA . VAL A 1 362 ? 10.545 -7.528 -33.450 1.00 77.19 362 VAL A CA 1
ATOM 2773 C C . VAL A 1 362 ? 11.251 -8.641 -32.681 1.00 77.19 362 VAL A C 1
ATOM 2775 O O . VAL A 1 362 ? 10.563 -9.443 -32.055 1.00 77.19 362 VAL A O 1
ATOM 2778 N N . LEU A 1 363 ? 12.588 -8.648 -32.624 1.00 75.06 363 LEU A N 1
ATOM 2779 C CA . LEU A 1 363 ? 13.367 -9.588 -31.807 1.00 75.06 363 LEU A CA 1
ATOM 2780 C C . LEU A 1 363 ? 13.020 -9.488 -30.315 1.00 75.06 363 LEU A C 1
ATOM 2782 O O . LEU A 1 363 ? 12.857 -10.514 -29.654 1.00 75.06 363 LEU A O 1
ATOM 2786 N N . ILE A 1 364 ? 12.837 -8.272 -29.787 1.00 73.06 364 ILE A N 1
ATOM 2787 C CA . ILE A 1 364 ? 12.356 -8.064 -28.410 1.00 73.06 364 ILE A CA 1
ATOM 2788 C C . ILE A 1 364 ? 10.946 -8.654 -28.243 1.00 73.06 364 ILE A C 1
ATOM 2790 O O . ILE A 1 364 ? 10.684 -9.353 -27.263 1.00 73.06 364 ILE A O 1
ATOM 2794 N N . ALA A 1 365 ? 10.050 -8.429 -29.209 1.00 72.19 365 ALA A N 1
ATOM 2795 C CA . ALA A 1 365 ? 8.677 -8.924 -29.157 1.00 72.19 365 ALA A CA 1
ATOM 2796 C C . ALA A 1 365 ? 8.581 -10.455 -29.195 1.00 72.19 365 ALA A C 1
ATOM 2798 O O . ALA A 1 365 ? 7.866 -11.041 -28.379 1.00 72.19 365 ALA A O 1
ATOM 2799 N N . VAL A 1 366 ? 9.320 -11.114 -30.094 1.00 79.69 366 VAL A N 1
ATOM 2800 C CA . VAL A 1 366 ? 9.316 -12.582 -30.194 1.00 79.69 366 VAL A CA 1
ATOM 2801 C C . VAL A 1 366 ? 10.022 -13.251 -29.015 1.00 79.69 366 VAL A C 1
ATOM 2803 O O . VAL A 1 366 ? 9.607 -14.338 -28.610 1.00 79.69 366 VAL A O 1
ATOM 2806 N N . ALA A 1 367 ? 11.014 -12.589 -28.406 1.00 77.06 367 ALA A N 1
ATOM 2807 C CA . ALA A 1 367 ? 11.648 -13.056 -27.175 1.00 77.06 367 ALA A CA 1
ATOM 2808 C C . ALA A 1 367 ? 10.677 -13.040 -25.982 1.00 77.06 367 ALA A C 1
ATOM 2810 O O . ALA A 1 367 ? 10.694 -13.958 -25.163 1.00 77.06 367 ALA A O 1
ATOM 2811 N N . CYS A 1 368 ? 9.796 -12.037 -25.894 1.00 70.00 368 CYS A N 1
ATOM 2812 C CA . CYS A 1 368 ? 8.727 -12.009 -24.895 1.00 70.00 368 CYS A CA 1
ATOM 2813 C C . CYS A 1 368 ? 7.638 -13.054 -25.204 1.00 70.00 368 CYS A C 1
ATOM 2815 O O . CYS A 1 368 ? 7.197 -13.783 -24.313 1.00 70.00 368 CYS A O 1
ATOM 2817 N N . ASN A 1 369 ? 7.205 -13.167 -26.464 1.00 72.19 369 ASN A N 1
ATOM 2818 C CA . ASN A 1 369 ? 6.221 -14.157 -26.895 1.00 72.19 369 ASN A CA 1
ATOM 2819 C C . ASN A 1 369 ? 6.397 -14.520 -28.374 1.00 72.19 369 ASN A C 1
ATOM 2821 O O . ASN A 1 369 ? 6.101 -13.713 -29.253 1.00 72.19 369 ASN A O 1
ATOM 2825 N N . GLY A 1 370 ? 6.759 -15.776 -28.660 1.00 74.88 370 GLY A N 1
ATOM 2826 C CA . GLY A 1 370 ? 7.006 -16.243 -30.030 1.00 74.88 370 GLY A CA 1
ATOM 2827 C C . GLY A 1 370 ? 5.829 -16.054 -31.000 1.00 74.88 370 GLY A C 1
ATOM 2828 O O . GLY A 1 370 ? 6.037 -15.927 -32.203 1.00 74.88 370 GLY A O 1
ATOM 2829 N N . ARG A 1 371 ? 4.582 -15.941 -30.510 1.00 79.19 371 ARG A N 1
ATOM 2830 C CA . ARG A 1 371 ? 3.410 -15.663 -31.366 1.00 79.19 371 ARG A CA 1
ATOM 2831 C C . ARG A 1 371 ? 3.369 -14.241 -31.926 1.00 79.19 371 ARG A C 1
ATOM 2833 O O . ARG A 1 371 ? 2.603 -14.005 -32.857 1.00 79.19 371 ARG A O 1
ATOM 2840 N N . ALA A 1 372 ? 4.185 -13.317 -31.414 1.00 79.44 372 ALA A N 1
ATOM 2841 C CA . ALA A 1 372 ? 4.303 -11.961 -31.949 1.00 79.44 372 ALA A CA 1
ATOM 2842 C C . ALA A 1 372 ? 4.743 -11.941 -33.425 1.00 79.44 372 ALA A C 1
ATOM 2844 O O . ALA A 1 372 ? 4.380 -11.013 -34.144 1.00 79.44 372 ALA A O 1
ATOM 2845 N N . LEU A 1 373 ? 5.419 -13.002 -33.897 1.00 83.31 373 LEU A N 1
ATOM 2846 C CA . LEU A 1 373 ? 5.839 -13.184 -35.292 1.00 83.31 373 LEU A CA 1
ATOM 2847 C C . LEU A 1 373 ? 4.687 -13.029 -36.300 1.00 83.31 373 LEU A C 1
ATOM 2849 O O . LEU A 1 373 ? 4.901 -12.615 -37.430 1.00 83.31 373 LEU A O 1
ATOM 2853 N N . GLN A 1 374 ? 3.441 -13.324 -35.912 1.00 85.50 374 GLN A N 1
ATOM 2854 C CA . GLN A 1 374 ? 2.299 -13.195 -36.825 1.00 85.50 374 GLN A CA 1
ATOM 2855 C C . GLN A 1 374 ? 1.973 -11.744 -37.218 1.00 85.50 374 GLN A C 1
ATOM 2857 O O . GLN A 1 374 ? 1.280 -11.530 -38.205 1.00 85.50 374 GLN A O 1
ATOM 2862 N N . TYR A 1 375 ? 2.434 -10.761 -36.439 1.00 82.25 375 TYR A N 1
ATOM 2863 C CA . TYR A 1 375 ? 2.120 -9.345 -36.644 1.00 82.25 375 TYR A CA 1
ATOM 2864 C C . TYR A 1 375 ? 3.230 -8.567 -37.358 1.00 82.25 375 TYR A C 1
ATOM 2866 O O . TYR A 1 375 ? 3.062 -7.374 -37.615 1.00 82.25 375 TYR A O 1
ATOM 2874 N N . THR A 1 376 ? 4.348 -9.221 -37.666 1.00 83.88 376 THR A N 1
ATOM 2875 C CA . THR A 1 376 ? 5.525 -8.609 -38.289 1.00 83.88 376 THR A CA 1
ATOM 2876 C C . THR A 1 376 ? 5.375 -8.549 -39.809 1.00 83.88 376 THR A C 1
ATOM 2878 O O . THR A 1 376 ? 4.518 -9.222 -40.396 1.00 83.88 376 THR A O 1
ATOM 2881 N N . SER A 1 377 ? 6.229 -7.766 -40.471 1.00 86.88 377 SER A N 1
ATOM 2882 C CA . SER A 1 377 ? 6.277 -7.722 -41.937 1.00 86.88 377 SER A CA 1
ATOM 2883 C C . SER A 1 377 ? 6.571 -9.098 -42.548 1.00 86.88 377 SER A C 1
ATOM 2885 O O . SER A 1 377 ? 7.133 -9.983 -41.897 1.00 86.88 377 SER A O 1
ATOM 2887 N N . ALA A 1 378 ? 6.167 -9.301 -43.806 1.00 85.56 378 ALA A N 1
ATOM 2888 C CA . ALA A 1 378 ? 6.448 -10.543 -44.531 1.00 85.56 378 ALA A CA 1
ATOM 2889 C C . ALA A 1 378 ? 7.960 -10.822 -44.632 1.00 85.56 378 ALA A C 1
ATOM 2891 O O . ALA A 1 378 ? 8.372 -11.967 -44.473 1.00 85.56 378 ALA A O 1
ATOM 2892 N N . GLU A 1 379 ? 8.769 -9.772 -44.786 1.00 87.94 379 GLU A N 1
ATOM 2893 C CA . GLU A 1 379 ? 10.234 -9.842 -44.828 1.00 87.94 379 GLU A CA 1
ATOM 2894 C C . GLU A 1 379 ? 10.817 -10.446 -43.544 1.00 87.94 379 GLU A C 1
ATOM 2896 O O . GLU A 1 379 ? 11.583 -11.402 -43.602 1.00 87.94 379 GLU A O 1
ATOM 2901 N N . LEU A 1 380 ? 10.389 -9.977 -42.365 1.00 87.00 380 LEU A N 1
ATOM 2902 C CA . LEU A 1 380 ? 10.877 -10.510 -41.087 1.00 87.00 380 LEU A CA 1
ATOM 2903 C C . LEU A 1 380 ? 10.299 -11.888 -40.737 1.00 87.00 380 LEU A C 1
ATOM 2905 O O . LEU A 1 380 ? 10.880 -12.608 -39.929 1.00 87.00 380 LEU A O 1
ATOM 2909 N N . ARG A 1 381 ? 9.184 -12.292 -41.362 1.00 87.50 381 ARG A N 1
ATOM 2910 C CA . ARG A 1 381 ? 8.679 -13.677 -41.291 1.00 87.50 381 ARG A CA 1
ATOM 2911 C C . ARG A 1 381 ? 9.488 -14.648 -42.155 1.00 87.50 381 ARG A C 1
ATOM 2913 O O . ARG A 1 381 ? 9.368 -15.856 -41.952 1.00 87.50 381 ARG A O 1
ATOM 2920 N N . ALA A 1 382 ? 10.291 -14.133 -43.084 1.00 86.94 382 ALA A N 1
ATOM 2921 C CA . ALA A 1 382 ? 11.275 -14.877 -43.867 1.00 86.94 382 ALA A CA 1
ATOM 2922 C C . ALA A 1 382 ? 12.712 -14.717 -43.327 1.00 86.94 382 ALA A C 1
ATOM 2924 O O . ALA A 1 382 ? 13.632 -15.353 -43.836 1.00 86.94 382 ALA A O 1
ATOM 2925 N N . ASP A 1 383 ? 12.921 -13.912 -42.278 1.00 90.00 383 ASP A N 1
ATOM 2926 C CA . ASP A 1 383 ? 14.221 -13.774 -41.621 1.00 90.00 383 ASP A CA 1
ATOM 2927 C C . ASP A 1 383 ? 14.464 -14.957 -40.674 1.00 90.00 383 ASP A C 1
ATOM 2929 O O . ASP A 1 383 ? 13.768 -15.162 -39.672 1.00 90.00 383 ASP A O 1
ATOM 2933 N N . ARG A 1 384 ? 15.490 -15.743 -41.002 1.00 88.50 384 ARG A N 1
ATOM 2934 C CA . ARG A 1 384 ? 15.868 -16.957 -40.276 1.00 88.50 384 ARG A CA 1
ATOM 2935 C C . ARG A 1 384 ? 16.109 -16.715 -38.784 1.00 88.50 384 ARG A C 1
ATOM 2937 O O . ARG A 1 384 ? 15.698 -17.526 -37.957 1.00 88.50 384 ARG A O 1
ATOM 2944 N N . GLU A 1 385 ? 16.784 -15.624 -38.431 1.00 89.12 385 GLU A N 1
ATOM 2945 C CA . GLU A 1 385 ? 17.163 -15.311 -37.050 1.00 89.12 385 GLU A CA 1
ATOM 2946 C C . GLU A 1 385 ? 15.925 -15.003 -36.203 1.00 89.12 385 GLU A C 1
ATOM 2948 O O . GLU A 1 385 ? 15.760 -15.545 -35.106 1.00 89.12 385 GLU A O 1
ATOM 2953 N N . VAL A 1 386 ? 15.019 -14.186 -36.747 1.00 85.75 386 VAL A N 1
ATOM 2954 C CA . VAL A 1 386 ? 13.764 -13.801 -36.091 1.00 85.75 386 VAL A CA 1
ATOM 2955 C C . VAL A 1 386 ? 12.847 -15.010 -35.906 1.00 85.75 386 VAL A C 1
ATOM 2957 O O . VAL A 1 386 ? 12.315 -15.226 -34.812 1.00 85.75 386 VAL A O 1
ATOM 2960 N N . VAL A 1 387 ? 12.686 -15.833 -36.946 1.00 85.00 387 VAL A N 1
ATOM 2961 C CA . VAL A 1 387 ? 11.839 -17.033 -36.899 1.00 85.00 387 VAL A CA 1
ATOM 2962 C C . VAL A 1 387 ? 12.394 -18.069 -35.929 1.00 85.00 387 VAL A C 1
ATOM 2964 O O . VAL A 1 387 ? 11.639 -18.607 -35.119 1.00 85.00 387 VAL A O 1
ATOM 2967 N N . LEU A 1 388 ? 13.703 -18.325 -35.944 1.00 85.12 388 LEU A N 1
ATOM 2968 C CA . LEU A 1 388 ? 14.325 -19.267 -35.016 1.00 85.12 388 LEU A CA 1
ATOM 2969 C C . LEU A 1 388 ? 14.187 -18.796 -33.559 1.00 85.12 388 LEU A C 1
ATOM 2971 O O . LEU A 1 388 ? 13.876 -19.605 -32.684 1.00 85.12 388 LEU A O 1
ATOM 2975 N N . ALA A 1 389 ? 14.360 -17.497 -33.287 1.00 84.06 389 ALA A N 1
ATOM 2976 C CA . ALA A 1 389 ? 14.127 -16.924 -31.960 1.00 84.06 389 ALA A CA 1
ATOM 2977 C C . ALA A 1 389 ? 12.661 -17.083 -31.512 1.00 84.06 389 ALA A C 1
ATOM 2979 O O . ALA A 1 389 ? 12.402 -17.487 -30.376 1.00 84.06 389 ALA A O 1
ATOM 2980 N N . ALA A 1 390 ? 11.703 -16.844 -32.413 1.00 82.94 390 ALA A N 1
ATOM 2981 C CA . ALA A 1 390 ? 10.277 -17.007 -32.141 1.00 82.94 390 ALA A CA 1
ATOM 2982 C C . ALA A 1 390 ? 9.889 -18.471 -31.871 1.00 82.94 390 ALA A C 1
ATOM 2984 O O . ALA A 1 390 ? 9.154 -18.748 -30.923 1.00 82.94 390 ALA A O 1
ATOM 2985 N N . VAL A 1 391 ? 10.409 -19.408 -32.670 1.00 84.06 391 VAL A N 1
ATOM 2986 C CA . VAL A 1 391 ? 10.161 -20.852 -32.538 1.00 84.06 391 VAL A CA 1
ATOM 2987 C C . VAL A 1 391 ? 10.782 -21.407 -31.258 1.00 84.06 391 VAL A C 1
ATOM 2989 O O . VAL A 1 391 ? 10.124 -22.181 -30.565 1.00 84.06 391 VAL A O 1
ATOM 2992 N N . ARG A 1 392 ? 11.993 -20.970 -30.884 1.00 85.50 392 ARG A N 1
ATOM 2993 C CA . ARG A 1 392 ? 12.626 -21.324 -29.599 1.00 85.50 392 ARG A CA 1
ATOM 2994 C C . ARG A 1 392 ? 11.787 -20.909 -28.393 1.00 85.50 392 ARG A C 1
ATOM 2996 O O . ARG A 1 392 ? 11.790 -21.620 -27.395 1.00 85.50 392 ARG A O 1
ATOM 3003 N N . GLN A 1 393 ? 11.070 -19.789 -28.486 1.00 83.94 393 GLN A N 1
ATOM 3004 C CA . GLN A 1 393 ? 10.153 -19.359 -27.430 1.00 83.94 393 GLN A CA 1
ATOM 3005 C C . GLN A 1 393 ? 8.820 -20.132 -27.487 1.00 83.94 393 GLN A C 1
ATOM 3007 O O . GLN A 1 393 ? 8.276 -20.573 -26.480 1.00 83.94 393 GLN A O 1
ATOM 3012 N N . ASN A 1 394 ? 8.229 -20.274 -28.673 1.00 82.06 394 ASN A N 1
ATOM 3013 C CA . ASN A 1 394 ? 6.951 -20.957 -28.827 1.00 82.06 394 ASN A CA 1
ATOM 3014 C C . ASN A 1 394 ? 6.886 -21.669 -30.172 1.00 82.06 394 ASN A C 1
ATOM 3016 O O . ASN A 1 394 ? 6.754 -21.020 -31.208 1.00 82.06 394 ASN A O 1
ATOM 3020 N N . TRP A 1 395 ? 6.861 -23.001 -30.148 1.00 83.12 395 TRP A N 1
ATOM 3021 C CA . TRP A 1 395 ? 6.718 -23.838 -31.344 1.00 83.12 395 TRP A CA 1
ATOM 3022 C C . TRP A 1 395 ? 5.568 -23.415 -32.276 1.00 83.12 395 TRP A C 1
ATOM 3024 O O . TRP A 1 395 ? 5.669 -23.561 -33.493 1.00 83.12 395 TRP A O 1
ATOM 3034 N N . ALA A 1 396 ? 4.474 -22.854 -31.736 1.00 81.56 396 ALA A N 1
ATOM 3035 C CA . ALA A 1 396 ? 3.324 -22.411 -32.527 1.00 81.56 396 ALA A CA 1
ATOM 3036 C C . ALA A 1 396 ? 3.639 -21.206 -33.436 1.00 81.56 396 ALA A C 1
ATOM 3038 O O . ALA A 1 396 ? 2.857 -20.913 -34.341 1.00 81.56 396 ALA A O 1
ATOM 3039 N N . ALA A 1 397 ? 4.768 -20.522 -33.217 1.00 85.19 397 ALA A N 1
ATOM 3040 C CA . ALA A 1 397 ? 5.275 -19.469 -34.091 1.00 85.19 397 ALA A CA 1
ATOM 3041 C C . ALA A 1 397 ? 5.635 -19.992 -35.490 1.00 85.19 397 ALA A C 1
ATOM 3043 O O . ALA A 1 397 ? 5.516 -19.241 -36.454 1.00 85.19 397 ALA A O 1
ATOM 3044 N N . LEU A 1 398 ? 5.975 -21.285 -35.625 1.00 84.56 398 LEU A N 1
ATOM 3045 C CA . LEU A 1 398 ? 6.315 -21.914 -36.908 1.00 84.56 398 LEU A CA 1
ATOM 3046 C C . LEU A 1 398 ? 5.205 -21.747 -37.956 1.00 84.56 398 LEU A C 1
ATOM 3048 O O . LEU A 1 398 ? 5.490 -21.591 -39.136 1.00 84.56 398 LEU A O 1
ATOM 3052 N N . ARG A 1 399 ? 3.935 -21.705 -37.527 1.00 86.19 399 ARG A N 1
ATOM 3053 C CA . ARG A 1 399 ? 2.782 -21.453 -38.409 1.00 86.19 399 ARG A CA 1
ATOM 3054 C C . ARG A 1 399 ? 2.894 -20.123 -39.159 1.00 86.19 399 ARG A C 1
ATOM 3056 O O . ARG A 1 399 ? 2.429 -20.026 -40.287 1.00 86.19 399 ARG A O 1
ATOM 3063 N N . SER A 1 400 ? 3.451 -19.107 -38.509 1.00 83.88 400 SER A N 1
ATOM 3064 C CA . SER A 1 400 ? 3.543 -17.751 -39.048 1.00 83.88 400 SER A CA 1
ATOM 3065 C C . SER A 1 400 ? 4.815 -17.525 -39.869 1.00 83.88 400 SER A C 1
ATOM 3067 O O . SER A 1 400 ? 4.949 -16.459 -40.462 1.00 83.88 400 SER A O 1
ATOM 3069 N N . ALA A 1 401 ? 5.736 -18.491 -39.905 1.00 87.31 401 ALA A N 1
ATOM 3070 C CA . ALA A 1 401 ? 6.971 -18.405 -40.674 1.00 87.31 401 ALA A CA 1
ATOM 3071 C C . ALA A 1 401 ? 6.722 -18.543 -42.185 1.00 87.31 401 ALA A C 1
ATOM 3073 O O . ALA A 1 401 ? 5.774 -19.207 -42.627 1.00 87.31 401 ALA A O 1
ATOM 3074 N N . ALA A 1 402 ? 7.604 -17.943 -42.982 1.00 89.12 402 ALA A N 1
ATOM 3075 C CA . ALA A 1 402 ? 7.573 -18.073 -44.433 1.00 89.12 402 ALA A CA 1
ATOM 3076 C C . ALA A 1 402 ? 7.719 -19.552 -44.872 1.00 89.12 402 ALA A C 1
ATOM 3078 O O . ALA A 1 402 ? 8.333 -20.348 -44.151 1.00 89.12 402 ALA A O 1
ATOM 3079 N N . PRO A 1 403 ? 7.106 -19.964 -46.001 1.00 85.19 403 PRO A N 1
ATOM 3080 C CA . PRO A 1 403 ? 7.144 -21.350 -46.486 1.00 85.19 403 PRO A CA 1
ATOM 3081 C C . PRO A 1 403 ? 8.549 -21.964 -46.548 1.00 85.19 403 PRO A C 1
ATOM 3083 O O . PRO A 1 403 ? 8.716 -23.136 -46.218 1.00 85.19 403 PRO A O 1
ATOM 3086 N N . GLU A 1 404 ? 9.552 -21.165 -46.903 1.00 87.12 404 GLU A N 1
ATOM 3087 C CA . GLU A 1 404 ? 10.947 -21.568 -47.076 1.00 87.12 404 GLU A CA 1
ATOM 3088 C C . GLU A 1 404 ? 11.564 -22.012 -45.742 1.00 87.12 404 GLU A C 1
ATOM 3090 O O . GLU A 1 404 ? 12.183 -23.069 -45.653 1.00 87.12 404 GLU A O 1
ATOM 3095 N N . LEU A 1 405 ? 11.314 -21.260 -44.667 1.00 86.56 405 LEU A N 1
ATOM 3096 C CA . LEU A 1 405 ? 11.811 -21.576 -43.322 1.00 86.56 405 LEU A CA 1
ATOM 3097 C C . LEU A 1 405 ? 11.016 -22.701 -42.646 1.00 86.56 405 LEU A C 1
ATOM 3099 O O . LEU A 1 405 ? 11.526 -23.383 -41.758 1.00 86.56 405 LEU A O 1
ATOM 3103 N N . ARG A 1 406 ? 9.779 -22.955 -43.092 1.00 84.75 406 ARG A N 1
ATOM 3104 C CA . ARG A 1 406 ? 9.003 -24.145 -42.698 1.00 84.75 406 ARG A CA 1
ATOM 3105 C C . ARG A 1 406 ? 9.531 -25.432 -43.342 1.00 84.75 406 ARG A C 1
ATOM 3107 O O . ARG A 1 406 ? 9.167 -26.518 -42.890 1.00 84.75 406 ARG A O 1
ATOM 3114 N N . ALA A 1 407 ? 10.379 -25.321 -44.365 1.00 82.06 407 ALA A N 1
ATOM 3115 C CA . ALA A 1 407 ? 11.127 -26.424 -44.964 1.00 82.06 407 ALA A CA 1
ATOM 3116 C C . ALA A 1 407 ? 12.553 -26.560 -44.395 1.00 82.06 407 ALA A C 1
ATOM 3118 O O . ALA A 1 407 ? 13.289 -27.458 -44.798 1.00 82.06 407 ALA A O 1
ATOM 3119 N N . GLU A 1 408 ? 12.960 -25.703 -43.451 1.00 85.94 408 GLU A N 1
ATOM 3120 C CA . GLU A 1 408 ? 14.293 -25.770 -42.859 1.00 85.94 408 GLU A CA 1
ATOM 3121 C C . GLU A 1 408 ? 14.332 -26.778 -41.705 1.00 85.94 408 GLU A C 1
ATOM 3123 O O . GLU A 1 408 ? 13.677 -26.619 -40.668 1.00 85.94 408 GLU A O 1
ATOM 3128 N N . ARG A 1 409 ? 15.147 -27.824 -41.874 1.00 82.44 409 ARG A N 1
ATOM 3129 C CA . ARG A 1 409 ? 15.230 -28.956 -40.943 1.00 82.44 409 ARG A CA 1
ATOM 3130 C C . ARG A 1 409 ? 15.556 -28.530 -39.512 1.00 82.44 409 ARG A C 1
ATOM 3132 O O . ARG A 1 409 ? 14.950 -29.057 -38.582 1.00 82.44 409 ARG A O 1
ATOM 3139 N N . GLU A 1 410 ? 16.471 -27.580 -39.325 1.00 84.81 410 GLU A N 1
ATOM 3140 C CA . GLU A 1 410 ? 16.873 -27.110 -37.993 1.00 84.81 410 GLU A CA 1
ATOM 3141 C C . GLU A 1 410 ? 15.717 -26.425 -37.252 1.00 84.81 410 GLU A C 1
ATOM 3143 O O . GLU A 1 410 ? 15.401 -26.804 -36.123 1.00 84.81 410 GLU A O 1
ATOM 3148 N N . ILE A 1 411 ? 15.027 -25.482 -37.901 1.00 85.50 411 ILE A N 1
ATOM 3149 C CA . ILE A 1 411 ? 13.906 -24.736 -37.305 1.00 85.50 411 ILE A CA 1
ATOM 3150 C C . ILE A 1 411 ? 12.749 -25.682 -36.967 1.00 85.50 411 ILE A C 1
ATOM 3152 O O . ILE A 1 411 ? 12.190 -25.628 -35.867 1.00 85.50 411 ILE A O 1
ATOM 3156 N N . VAL A 1 412 ? 12.408 -26.583 -37.892 1.00 81.62 412 VAL A N 1
ATOM 3157 C CA . VAL A 1 412 ? 11.343 -27.572 -37.689 1.00 81.62 412 VAL A CA 1
ATOM 3158 C C . VAL A 1 412 ? 11.705 -28.539 -36.562 1.00 81.62 412 VAL A C 1
ATOM 3160 O O . VAL A 1 412 ? 10.860 -28.826 -35.715 1.00 81.62 412 VAL A O 1
ATOM 3163 N N . SER A 1 413 ? 12.958 -28.996 -36.488 1.00 81.81 413 SER A N 1
ATOM 3164 C CA . SER A 1 413 ? 13.413 -29.887 -35.415 1.00 81.81 413 SER A CA 1
ATOM 3165 C C . SER A 1 413 ? 13.342 -29.232 -34.029 1.00 81.81 413 SER A C 1
ATOM 3167 O O . SER A 1 413 ? 12.897 -29.879 -33.079 1.00 81.81 413 SER A O 1
ATOM 3169 N N . GLU A 1 414 ? 13.666 -27.939 -33.911 1.00 84.50 414 GLU A N 1
ATOM 3170 C CA . GLU A 1 414 ? 13.556 -27.205 -32.643 1.00 84.50 414 GLU A CA 1
ATOM 3171 C C . GLU A 1 414 ? 12.089 -27.026 -32.212 1.00 84.50 414 GLU A C 1
ATOM 3173 O O . GLU A 1 414 ? 11.771 -27.150 -31.028 1.00 84.50 414 GLU A O 1
ATOM 3178 N N . ALA A 1 415 ? 11.170 -26.808 -33.162 1.00 83.81 415 ALA A N 1
ATOM 3179 C CA . ALA A 1 415 ? 9.734 -26.756 -32.878 1.00 83.81 415 ALA A CA 1
ATOM 3180 C C . ALA A 1 415 ? 9.188 -28.122 -32.415 1.00 83.81 415 ALA A C 1
ATOM 3182 O O . ALA A 1 415 ? 8.419 -28.196 -31.453 1.00 83.81 415 ALA A O 1
ATOM 3183 N N . LEU A 1 416 ? 9.612 -29.208 -33.073 1.00 81.50 416 LEU A N 1
ATOM 3184 C CA . LEU A 1 416 ? 9.219 -30.583 -32.740 1.00 81.50 416 LEU A CA 1
ATOM 3185 C C . LEU A 1 416 ? 9.738 -31.032 -31.374 1.00 81.50 416 LEU A C 1
ATOM 3187 O O . LEU A 1 416 ? 9.049 -31.782 -30.682 1.00 81.50 416 LEU A O 1
ATOM 3191 N N . ARG A 1 417 ? 10.916 -30.543 -30.968 1.00 82.06 417 ARG A N 1
ATOM 3192 C CA . ARG A 1 417 ? 11.489 -30.791 -29.639 1.00 82.06 417 ARG A CA 1
ATOM 3193 C C . ARG A 1 417 ? 10.586 -30.279 -28.514 1.00 82.06 417 ARG A C 1
ATOM 3195 O O . ARG A 1 417 ? 10.573 -30.862 -27.434 1.00 82.06 417 ARG A O 1
ATOM 3202 N N . GLN A 1 418 ? 9.836 -29.203 -28.758 1.00 81.62 418 GLN A N 1
ATOM 3203 C CA . GLN A 1 418 ? 8.885 -28.642 -27.796 1.00 81.62 418 GLN A CA 1
ATOM 3204 C C . GLN A 1 418 ? 7.508 -29.313 -27.873 1.00 81.62 418 GLN A C 1
ATOM 3206 O O . GLN A 1 418 ? 6.931 -29.644 -26.837 1.00 81.62 418 GLN A O 1
ATOM 3211 N N . ASP A 1 419 ? 6.957 -29.500 -29.078 1.00 81.62 419 ASP A N 1
ATOM 3212 C CA . ASP A 1 419 ? 5.661 -30.156 -29.271 1.00 81.62 419 ASP A CA 1
ATOM 3213 C C . ASP A 1 419 ? 5.554 -30.822 -30.652 1.00 81.62 419 ASP A C 1
ATOM 3215 O O . ASP A 1 419 ? 5.650 -30.175 -31.695 1.00 81.62 419 ASP A O 1
ATOM 3219 N N . SER A 1 420 ? 5.239 -32.119 -30.660 1.00 80.56 420 SER A N 1
ATOM 3220 C CA . SER A 1 420 ? 4.985 -32.915 -31.874 1.00 80.56 420 SER A CA 1
ATOM 3221 C C . SER A 1 420 ? 3.920 -32.322 -32.809 1.00 80.56 420 SER A C 1
ATOM 3223 O O . SER A 1 420 ? 3.943 -32.550 -34.018 1.00 80.56 420 SER A O 1
ATOM 3225 N N . ARG A 1 421 ? 2.990 -31.516 -32.278 1.00 79.88 421 ARG A N 1
ATOM 3226 C CA . ARG A 1 421 ? 1.957 -30.832 -33.065 1.00 79.88 421 ARG A CA 1
ATOM 3227 C C . ARG A 1 421 ? 2.531 -29.806 -34.035 1.00 79.88 421 ARG A C 1
ATOM 3229 O O . ARG A 1 421 ? 1.791 -29.431 -34.945 1.00 79.88 421 ARG A O 1
ATOM 3236 N N . ALA A 1 422 ? 3.783 -29.380 -33.862 1.00 79.12 422 ALA A N 1
ATOM 3237 C CA . ALA A 1 422 ? 4.489 -28.499 -34.785 1.00 79.12 422 ALA A CA 1
ATOM 3238 C C . ALA A 1 422 ? 4.669 -29.119 -36.180 1.00 79.12 422 ALA A C 1
ATOM 3240 O O . ALA A 1 422 ? 4.683 -28.375 -37.157 1.00 79.12 422 ALA A O 1
ATOM 3241 N N . LEU A 1 423 ? 4.707 -30.459 -36.292 1.00 80.88 423 LEU A N 1
ATOM 3242 C CA . LEU A 1 423 ? 4.919 -31.168 -37.563 1.00 80.88 423 LEU A CA 1
ATOM 3243 C C . LEU A 1 423 ? 3.898 -30.768 -38.632 1.00 80.88 423 LEU A C 1
ATOM 3245 O O . LEU A 1 423 ? 4.254 -30.612 -39.791 1.00 80.88 423 LEU A O 1
ATOM 3249 N N . ARG A 1 424 ? 2.647 -30.508 -38.226 1.00 82.00 424 ARG A N 1
ATOM 3250 C CA . ARG A 1 424 ? 1.560 -30.093 -39.132 1.00 82.00 424 ARG A CA 1
ATOM 3251 C C . ARG A 1 424 ? 1.850 -28.790 -39.886 1.00 82.00 424 ARG A C 1
ATOM 3253 O O . ARG A 1 424 ? 1.169 -28.487 -40.857 1.00 82.00 424 ARG A O 1
ATOM 3260 N N . PHE A 1 425 ? 2.759 -27.971 -39.355 1.00 80.75 425 PHE A N 1
ATOM 3261 C CA . PHE A 1 425 ? 3.117 -26.668 -39.904 1.00 80.75 425 PHE A CA 1
ATOM 3262 C C . PHE A 1 425 ? 4.438 -26.709 -40.683 1.00 80.75 425 PHE A C 1
ATOM 3264 O O . PHE A 1 425 ? 4.767 -25.717 -41.324 1.00 80.75 425 PHE A O 1
ATOM 3271 N N . ALA A 1 426 ? 5.177 -27.823 -40.654 1.00 81.50 426 ALA A N 1
ATOM 3272 C CA . ALA A 1 426 ? 6.358 -28.024 -41.489 1.00 81.50 426 ALA A CA 1
ATOM 3273 C C . ALA A 1 426 ? 5.965 -28.214 -42.964 1.00 81.50 426 ALA A C 1
ATOM 3275 O O . ALA A 1 426 ? 4.826 -28.580 -43.258 1.00 81.50 426 ALA A O 1
ATOM 3276 N N . ALA A 1 427 ? 6.894 -27.989 -43.891 1.00 82.81 427 ALA A N 1
ATOM 3277 C CA . ALA A 1 427 ? 6.679 -28.278 -45.308 1.00 82.81 427 ALA A CA 1
ATOM 3278 C C . ALA A 1 427 ? 6.471 -29.786 -45.546 1.00 82.81 427 ALA A C 1
ATOM 3280 O O . ALA A 1 427 ? 7.097 -30.608 -44.875 1.00 82.81 427 ALA A O 1
ATOM 3281 N N . GLU A 1 428 ? 5.624 -30.150 -46.515 1.00 76.38 428 GLU A N 1
ATOM 3282 C CA . GLU A 1 428 ? 5.223 -31.544 -46.788 1.00 76.38 428 GLU A CA 1
ATOM 3283 C C . GLU A 1 428 ? 6.419 -32.495 -46.968 1.00 76.38 428 GLU A C 1
ATOM 3285 O O . GLU A 1 428 ? 6.401 -33.610 -46.449 1.00 76.38 428 GLU A O 1
ATOM 3290 N N . ALA A 1 429 ? 7.500 -32.022 -47.598 1.00 76.81 429 ALA A N 1
ATOM 3291 C CA . ALA A 1 429 ? 8.740 -32.779 -47.778 1.00 76.81 429 ALA A CA 1
ATOM 3292 C C . ALA A 1 429 ? 9.377 -33.237 -46.447 1.00 76.81 429 ALA A C 1
ATOM 3294 O O . ALA A 1 429 ? 9.811 -34.380 -46.327 1.00 76.81 429 ALA A O 1
ATOM 3295 N N . LEU A 1 430 ? 9.375 -32.384 -45.414 1.00 72.31 430 LEU A N 1
ATOM 3296 C CA . LEU A 1 430 ? 9.928 -32.708 -44.091 1.00 72.31 430 LEU A CA 1
ATOM 3297 C C . LEU A 1 430 ? 8.959 -33.502 -43.208 1.00 72.31 430 LEU A C 1
ATOM 3299 O O . LEU A 1 430 ? 9.396 -34.175 -42.272 1.00 72.31 430 LEU A O 1
ATOM 3303 N N . GLN A 1 431 ? 7.652 -33.435 -43.478 1.00 73.38 431 GLN A N 1
ATOM 3304 C CA . GLN A 1 431 ? 6.651 -34.193 -42.722 1.00 73.38 431 GLN A CA 1
ATOM 3305 C C . GLN A 1 431 ? 6.824 -35.708 -42.916 1.00 73.38 431 GLN A C 1
ATOM 3307 O O . GLN A 1 431 ? 6.650 -36.464 -41.958 1.00 73.38 431 GLN A O 1
ATOM 3312 N N . GLY A 1 432 ? 7.215 -36.140 -44.122 1.00 64.19 432 GLY A N 1
ATOM 3313 C CA . GLY A 1 432 ? 7.519 -37.541 -44.435 1.00 64.19 432 GLY A CA 1
ATOM 3314 C C . GLY A 1 432 ? 8.826 -38.041 -43.808 1.00 64.19 432 GLY A C 1
ATOM 3315 O O . GLY A 1 432 ? 8.853 -39.133 -43.245 1.00 64.19 432 GLY A O 1
ATOM 3316 N N . GLU A 1 433 ? 9.891 -37.232 -43.840 1.00 64.00 433 GLU A N 1
ATOM 3317 C CA . GLU A 1 433 ? 11.212 -37.602 -43.302 1.00 64.00 433 GLU A CA 1
ATOM 3318 C C . GLU A 1 433 ? 11.263 -37.620 -41.766 1.00 64.00 433 GLU A C 1
ATOM 3320 O O . GLU A 1 433 ? 11.832 -38.529 -41.160 1.00 64.00 433 GLU A O 1
ATOM 3325 N N . LEU A 1 434 ? 10.657 -36.626 -41.108 1.00 62.34 434 LEU A N 1
ATOM 3326 C CA . LEU A 1 434 ? 10.675 -36.490 -39.644 1.00 62.34 434 LEU A CA 1
ATOM 3327 C C . LEU A 1 434 ? 9.506 -37.217 -38.959 1.00 62.34 434 LEU A C 1
ATOM 3329 O O . LEU A 1 434 ? 9.498 -37.351 -37.733 1.00 62.34 434 LEU A O 1
ATOM 3333 N N . GLY A 1 435 ? 8.552 -37.745 -39.734 1.00 54.78 435 GLY A N 1
ATOM 3334 C CA . GLY A 1 435 ? 7.423 -38.539 -39.243 1.00 54.78 435 GLY A CA 1
ATOM 3335 C C . GLY A 1 435 ? 7.830 -39.844 -38.542 1.00 54.78 435 GLY A C 1
ATOM 3336 O O . GLY A 1 435 ? 7.078 -40.340 -37.704 1.00 54.78 435 GLY A O 1
ATOM 3337 N N . GLY A 1 436 ? 9.035 -40.367 -38.815 1.00 50.00 436 GLY A N 1
ATOM 3338 C CA . GLY A 1 436 ? 9.577 -41.577 -38.180 1.00 50.00 436 GLY A CA 1
ATOM 3339 C C . GLY A 1 436 ? 10.213 -41.368 -36.797 1.00 50.00 436 GLY A C 1
ATOM 3340 O O . GLY A 1 436 ? 10.320 -42.318 -36.027 1.00 50.00 436 GLY A O 1
ATOM 3341 N N . VAL A 1 437 ? 10.602 -40.135 -36.445 1.00 48.75 437 VAL A N 1
ATOM 3342 C CA . VAL A 1 437 ? 11.274 -39.810 -35.164 1.00 48.75 437 VAL A CA 1
ATOM 3343 C C . VAL A 1 437 ? 10.254 -39.476 -34.056 1.00 48.75 437 VAL A C 1
ATOM 3345 O O . VAL A 1 437 ? 10.583 -39.437 -32.873 1.00 48.75 437 VAL A O 1
ATOM 3348 N N . ALA A 1 438 ? 8.979 -39.291 -34.415 1.00 40.81 438 ALA A N 1
ATOM 3349 C CA . ALA A 1 438 ? 7.898 -38.872 -33.523 1.00 40.81 438 ALA A CA 1
ATOM 3350 C C . ALA A 1 438 ? 7.028 -40.042 -33.006 1.00 40.81 438 ALA A C 1
ATOM 3352 O O . ALA A 1 438 ? 5.800 -40.004 -33.095 1.00 40.81 438 ALA A O 1
ATOM 3353 N N . ALA A 1 439 ? 7.641 -41.083 -32.435 1.00 33.81 439 ALA A N 1
ATOM 3354 C CA . ALA A 1 439 ? 6.932 -42.160 -31.729 1.00 33.81 439 ALA A CA 1
ATOM 3355 C C . ALA A 1 439 ? 7.554 -42.361 -30.331 1.00 33.81 439 ALA A C 1
ATOM 3357 O O . ALA A 1 439 ? 8.580 -43.013 -30.189 1.00 33.81 439 ALA A O 1
ATOM 3358 N N . THR A 1 440 ? 7.036 -41.773 -29.244 1.00 32.69 440 THR A N 1
ATOM 3359 C CA . THR A 1 440 ? 5.957 -42.306 -28.366 1.00 32.69 440 THR A CA 1
ATOM 3360 C C . THR A 1 440 ? 5.899 -41.472 -27.053 1.00 32.69 440 THR A C 1
ATOM 3362 O O . THR A 1 440 ? 6.848 -40.732 -26.797 1.00 32.69 440 THR A O 1
ATOM 3365 N N . PRO A 1 441 ? 4.889 -41.589 -26.148 1.00 37.28 441 PRO A N 1
ATOM 3366 C CA . PRO A 1 441 ? 3.572 -42.212 -26.260 1.00 37.28 441 PRO A CA 1
ATOM 3367 C C . PRO A 1 441 ? 2.398 -41.218 -26.077 1.00 37.28 441 PRO A C 1
ATOM 3369 O O . PRO A 1 441 ? 2.491 -40.149 -25.473 1.00 37.28 441 PRO A O 1
ATOM 3372 N N . ARG A 1 442 ? 1.231 -41.645 -26.567 1.00 34.09 442 ARG A N 1
ATOM 3373 C CA . ARG A 1 442 ? -0.083 -41.012 -26.382 1.00 34.09 442 ARG A CA 1
ATOM 3374 C C . ARG A 1 442 ? -0.402 -40.795 -24.894 1.00 34.09 442 ARG A C 1
ATOM 3376 O O . ARG A 1 442 ? -0.556 -41.767 -24.157 1.00 34.09 442 ARG A O 1
ATOM 3383 N N . ARG A 1 443 ? -0.636 -39.546 -24.467 1.00 28.61 443 ARG A N 1
ATOM 3384 C CA . ARG A 1 443 ? -1.387 -39.286 -23.227 1.00 28.61 443 ARG A CA 1
ATOM 3385 C C . ARG A 1 443 ? -2.848 -39.664 -23.451 1.00 28.61 443 ARG A C 1
ATOM 3387 O O . ARG A 1 443 ? -3.535 -39.066 -24.280 1.00 28.61 443 ARG A O 1
ATOM 3394 N N . ARG A 1 444 ? -3.297 -40.686 -22.719 1.00 26.61 444 ARG A N 1
ATOM 3395 C CA . ARG A 1 444 ? -4.706 -41.056 -22.618 1.00 26.61 444 ARG A CA 1
ATOM 3396 C C . ARG A 1 444 ? -5.514 -39.898 -22.041 1.00 26.61 444 ARG A C 1
ATOM 3398 O O . ARG A 1 444 ? -5.068 -39.142 -21.180 1.00 26.61 444 ARG A O 1
ATOM 3405 N N . ARG A 1 445 ? -6.714 -39.801 -22.591 1.00 34.47 445 ARG A N 1
ATOM 3406 C CA . ARG A 1 445 ? -7.819 -38.929 -22.236 1.00 34.47 445 ARG A CA 1
ATOM 3407 C C . ARG A 1 445 ? -8.393 -39.393 -20.899 1.00 34.47 445 ARG A C 1
ATOM 3409 O O . ARG A 1 445 ? -9.382 -40.096 -20.918 1.00 34.47 445 ARG A O 1
ATOM 3416 N N . ASP A 1 446 ? -7.783 -38.996 -19.789 1.00 26.86 446 ASP A N 1
ATOM 3417 C CA . ASP A 1 446 ? -8.413 -39.059 -18.470 1.00 26.86 446 ASP A CA 1
ATOM 3418 C C . ASP A 1 446 ? -8.086 -37.769 -17.713 1.00 26.86 446 ASP A C 1
ATOM 3420 O O . ASP A 1 446 ? -6.931 -37.360 -17.574 1.00 26.86 446 ASP A O 1
ATOM 3424 N N . GLY A 1 447 ? -9.143 -37.057 -17.325 1.00 40.34 447 GLY A N 1
ATOM 3425 C CA . GLY A 1 447 ? -9.062 -35.745 -16.708 1.00 40.34 447 GLY A CA 1
ATOM 3426 C C . GLY A 1 447 ? -8.398 -35.803 -15.338 1.00 40.34 447 GLY A C 1
ATOM 3427 O O . GLY A 1 447 ? -9.007 -36.266 -14.382 1.00 40.34 447 GLY A O 1
ATOM 3428 N N . ARG A 1 448 ? -7.171 -35.283 -15.253 1.00 26.38 448 ARG A N 1
ATOM 3429 C CA . ARG A 1 448 ? -6.583 -34.558 -14.109 1.00 26.38 448 ARG A CA 1
ATOM 3430 C C . ARG A 1 448 ? -5.188 -34.051 -14.514 1.00 26.38 448 ARG A C 1
ATOM 3432 O O . ARG A 1 448 ? -4.398 -34.834 -15.042 1.00 26.38 448 ARG A O 1
ATOM 3439 N N . PRO A 1 449 ? -4.854 -32.764 -14.315 1.00 29.22 449 PRO A N 1
ATOM 3440 C CA . PRO A 1 449 ? -3.492 -32.290 -14.535 1.00 29.22 449 PRO A CA 1
ATOM 3441 C C . PRO A 1 449 ? -2.564 -32.842 -13.435 1.00 29.22 449 PRO A C 1
ATOM 3443 O O . PRO A 1 449 ? -3.009 -32.984 -12.293 1.00 29.22 449 PRO A O 1
ATOM 3446 N N . PRO A 1 450 ? -1.290 -33.163 -13.735 1.00 24.88 450 PRO A N 1
ATOM 3447 C CA . PRO A 1 450 ? -0.327 -33.506 -12.698 1.00 24.88 450 PRO A CA 1
ATOM 3448 C C . PRO A 1 450 ? -0.017 -32.260 -11.863 1.00 24.88 450 PRO A C 1
ATOM 3450 O O . PRO A 1 450 ? 0.009 -31.144 -12.385 1.00 24.88 450 PRO A O 1
ATOM 3453 N N . ALA A 1 451 ? 0.165 -32.480 -10.562 1.00 25.11 451 ALA A N 1
ATOM 3454 C CA . ALA A 1 451 ? 0.301 -31.467 -9.529 1.00 25.11 451 ALA A CA 1
ATOM 3455 C C . ALA A 1 451 ? 1.285 -30.353 -9.918 1.00 25.11 451 ALA A C 1
ATOM 3457 O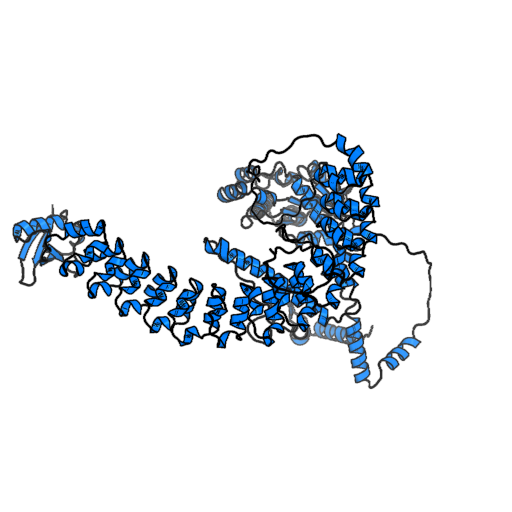 O . ALA A 1 451 ? 2.495 -30.552 -9.988 1.00 25.11 451 ALA A O 1
ATOM 3458 N N . ALA A 1 452 ? 0.729 -29.162 -10.132 1.00 26.70 452 ALA A N 1
ATOM 3459 C CA . ALA A 1 452 ? 1.454 -27.919 -9.980 1.00 26.70 452 ALA A CA 1
ATOM 3460 C C . ALA A 1 452 ? 1.796 -27.791 -8.494 1.00 26.70 452 ALA A C 1
ATOM 3462 O O . ALA A 1 452 ? 0.934 -27.464 -7.676 1.00 26.70 452 ALA A O 1
ATOM 3463 N N . THR A 1 453 ? 3.038 -28.110 -8.139 1.00 25.64 453 THR A N 1
ATOM 3464 C CA . THR A 1 453 ? 3.576 -27.785 -6.823 1.00 25.64 453 THR A CA 1
ATOM 3465 C C . THR A 1 453 ? 3.481 -26.275 -6.654 1.00 25.64 453 THR A C 1
ATOM 3467 O O . THR A 1 453 ? 3.926 -25.499 -7.501 1.00 25.64 453 THR A O 1
ATOM 3470 N N . ALA A 1 454 ? 2.781 -25.884 -5.600 1.00 27.94 454 ALA A N 1
ATOM 3471 C CA . ALA A 1 454 ? 2.401 -24.525 -5.296 1.00 27.94 454 ALA A CA 1
ATOM 3472 C C . ALA A 1 454 ? 3.603 -23.574 -5.246 1.00 27.94 454 ALA A C 1
ATOM 3474 O O . ALA A 1 454 ? 4.579 -23.841 -4.559 1.00 27.94 454 ALA A O 1
ATOM 3475 N N . LEU A 1 455 ? 3.455 -22.422 -5.901 1.00 25.28 455 LEU A N 1
ATOM 3476 C CA . LEU A 1 455 ? 3.962 -21.135 -5.426 1.00 25.28 455 LEU A CA 1
ATOM 3477 C C . LEU A 1 455 ? 3.067 -20.035 -6.009 1.00 25.28 455 LEU A C 1
ATOM 3479 O O . LEU A 1 455 ? 3.386 -19.330 -6.962 1.00 25.28 455 LEU A O 1
ATOM 3483 N N . ARG A 1 456 ? 1.873 -19.921 -5.417 1.00 29.09 456 ARG A N 1
ATOM 3484 C CA . ARG A 1 456 ? 1.208 -18.626 -5.281 1.00 29.09 456 ARG A CA 1
ATOM 3485 C C . ARG A 1 456 ? 1.875 -17.911 -4.107 1.00 29.09 456 ARG A C 1
ATOM 3487 O O . ARG A 1 456 ? 1.460 -18.076 -2.969 1.00 29.09 456 ARG A O 1
ATOM 3494 N N . SER A 1 457 ? 2.881 -17.107 -4.407 1.00 26.33 457 SER A N 1
ATOM 3495 C CA . SER A 1 457 ? 3.218 -15.899 -3.656 1.00 26.33 457 SER A CA 1
ATOM 3496 C C . SER A 1 457 ? 3.910 -14.954 -4.635 1.00 26.33 457 SER A C 1
ATOM 3498 O O . SER A 1 457 ? 5.027 -15.173 -5.093 1.00 26.33 457 SER A O 1
ATOM 3500 N N . GLY A 1 458 ? 3.163 -13.943 -5.074 1.00 30.11 458 GLY A N 1
ATOM 3501 C CA . GLY A 1 458 ? 3.651 -12.919 -5.984 1.00 30.11 458 GLY A CA 1
ATOM 3502 C C . GLY A 1 458 ? 4.588 -11.970 -5.253 1.00 30.11 458 GLY A C 1
ATOM 3503 O O . GLY A 1 458 ? 4.141 -10.983 -4.683 1.00 30.11 458 GLY A O 1
ATOM 3504 N N . LEU A 1 459 ? 5.881 -12.267 -5.312 1.00 24.50 459 LEU A N 1
ATOM 3505 C CA . LEU A 1 459 ? 6.976 -11.320 -5.148 1.00 24.50 459 LEU A CA 1
ATOM 3506 C C . LEU A 1 459 ? 7.921 -11.574 -6.324 1.00 24.50 459 LEU A C 1
ATOM 3508 O O . LEU A 1 459 ? 8.448 -12.671 -6.489 1.00 24.50 459 LEU A O 1
ATOM 3512 N N . LEU A 1 460 ? 8.072 -10.570 -7.189 1.00 26.61 460 LEU A N 1
ATOM 3513 C CA . LEU A 1 460 ? 9.010 -10.571 -8.310 1.00 26.61 460 LEU A CA 1
ATOM 3514 C C . LEU A 1 460 ? 10.448 -10.600 -7.771 1.00 26.61 460 LEU A C 1
ATOM 3516 O O . LEU A 1 460 ? 11.112 -9.572 -7.668 1.00 26.61 460 LEU A O 1
ATOM 3520 N N . VAL A 1 461 ? 10.945 -11.790 -7.448 1.00 23.61 461 VAL A N 1
ATOM 3521 C CA . VAL A 1 461 ? 12.380 -12.054 -7.382 1.00 23.61 461 VAL A CA 1
ATOM 3522 C C . VAL A 1 461 ? 12.852 -12.169 -8.829 1.00 23.61 461 VAL A C 1
ATOM 3524 O O . VAL A 1 461 ? 12.392 -13.024 -9.586 1.00 23.61 461 VAL A O 1
ATOM 3527 N N . ARG A 1 462 ? 13.736 -11.256 -9.247 1.00 25.38 462 ARG A N 1
ATOM 3528 C CA . ARG A 1 462 ? 14.477 -11.379 -10.514 1.00 25.38 462 ARG A CA 1
ATOM 3529 C C . ARG A 1 462 ? 15.115 -12.775 -10.573 1.00 25.38 462 ARG A C 1
ATOM 3531 O O . ARG A 1 462 ? 15.567 -13.236 -9.526 1.00 25.38 462 ARG A O 1
ATOM 3538 N N . PRO A 1 463 ? 15.246 -13.430 -11.740 1.00 23.75 463 PRO A N 1
ATOM 3539 C CA . PRO A 1 463 ? 16.130 -14.584 -11.816 1.00 23.75 463 PRO A CA 1
ATOM 3540 C C . PRO A 1 463 ? 17.525 -14.108 -11.394 1.00 23.75 463 PRO A C 1
ATOM 3542 O O . PRO A 1 463 ? 18.109 -13.240 -12.049 1.00 23.75 463 PRO A O 1
ATOM 3545 N N . ARG A 1 464 ? 18.021 -14.610 -10.255 1.00 24.41 464 ARG A N 1
ATOM 3546 C CA . ARG A 1 464 ? 19.431 -14.456 -9.896 1.00 24.41 464 ARG A CA 1
ATOM 3547 C C . ARG A 1 464 ? 20.238 -15.052 -11.058 1.00 24.41 464 ARG A C 1
ATOM 3549 O O . ARG A 1 464 ? 19.843 -16.113 -11.560 1.00 24.41 464 ARG A O 1
ATOM 3556 N N . PRO A 1 465 ? 21.320 -14.406 -11.528 1.00 29.19 465 PRO A N 1
ATOM 3557 C CA . PRO A 1 465 ? 22.287 -15.129 -12.341 1.00 29.19 465 PRO A CA 1
ATOM 3558 C C . PRO A 1 465 ? 22.670 -16.386 -11.554 1.00 29.19 465 PRO A C 1
ATOM 3560 O O . PRO A 1 465 ? 22.797 -16.332 -10.329 1.00 29.19 465 PRO A O 1
ATOM 3563 N N . LYS A 1 466 ? 22.741 -17.538 -12.227 1.00 25.97 466 LYS A N 1
ATOM 3564 C CA . LYS A 1 466 ? 23.198 -18.765 -11.566 1.00 25.97 466 LYS A CA 1
ATOM 3565 C C . LYS A 1 466 ? 24.531 -18.451 -10.870 1.00 25.97 466 LYS A C 1
ATOM 3567 O O . LYS A 1 466 ? 25.349 -17.786 -11.512 1.00 25.97 466 LYS A O 1
ATOM 3572 N N . PRO A 1 467 ? 24.752 -18.896 -9.619 1.00 31.00 467 PRO A N 1
ATOM 3573 C CA . PRO A 1 467 ? 26.056 -18.756 -8.995 1.00 31.00 467 PRO A CA 1
ATOM 3574 C C . PRO A 1 467 ? 27.074 -19.383 -9.942 1.00 31.00 467 PRO A C 1
ATOM 3576 O O . PRO A 1 467 ? 26.901 -20.524 -10.384 1.00 31.00 467 PRO A O 1
ATOM 3579 N N . VAL A 1 468 ? 28.080 -18.602 -10.324 1.00 35.47 468 VAL A N 1
ATOM 3580 C CA . VAL A 1 468 ? 29.245 -19.145 -11.008 1.00 35.47 468 VAL A CA 1
ATOM 3581 C C . VAL A 1 468 ? 29.896 -20.053 -9.975 1.00 35.47 468 VAL A C 1
ATOM 3583 O O . VAL A 1 468 ? 30.449 -19.591 -8.985 1.00 35.47 468 VAL A O 1
ATOM 3586 N N . SER A 1 469 ? 29.723 -21.361 -10.136 1.00 34.84 469 SER A N 1
ATOM 3587 C CA . SER A 1 469 ? 30.357 -22.370 -9.295 1.00 34.84 469 SER A CA 1
ATOM 3588 C C . SER A 1 469 ? 31.839 -22.456 -9.662 1.00 34.84 469 SER A C 1
ATOM 3590 O O . SER A 1 469 ? 32.264 -23.371 -10.366 1.00 34.84 469 SER A O 1
ATOM 3592 N N . GLY A 1 470 ? 32.600 -21.462 -9.224 1.00 41.75 470 GLY A N 1
ATOM 3593 C CA . GLY A 1 470 ? 34.053 -21.416 -9.248 1.00 41.75 470 GLY A CA 1
ATOM 3594 C C . GLY A 1 470 ? 34.491 -20.489 -8.124 1.00 41.75 470 GLY A C 1
ATOM 3595 O O . GLY A 1 470 ? 33.967 -19.384 -8.016 1.00 41.75 470 GLY A O 1
ATOM 3596 N N . LEU A 1 471 ? 35.381 -20.957 -7.247 1.00 45.34 471 LEU A N 1
ATOM 3597 C CA . LEU A 1 471 ? 36.040 -20.088 -6.276 1.00 45.34 471 LEU A CA 1
ATOM 3598 C C . LEU A 1 471 ? 36.743 -18.976 -7.062 1.00 45.34 471 LEU A C 1
ATOM 3600 O O . LEU A 1 471 ? 37.595 -19.268 -7.895 1.00 45.34 471 LEU A O 1
ATOM 3604 N N . SER A 1 472 ? 36.357 -17.722 -6.843 1.00 54.12 472 SER A N 1
ATOM 3605 C CA . SER A 1 472 ? 37.147 -16.598 -7.335 1.00 54.12 472 SER A CA 1
ATOM 3606 C C . SER A 1 472 ? 38.449 -16.581 -6.534 1.00 54.12 472 SER A C 1
ATOM 3608 O O . SER A 1 472 ? 38.408 -16.435 -5.311 1.00 54.12 472 SER A O 1
ATOM 3610 N N . ASP A 1 473 ? 39.590 -16.771 -7.192 1.00 69.56 473 ASP A N 1
ATOM 3611 C CA . ASP A 1 473 ? 40.893 -16.625 -6.546 1.00 69.56 473 ASP A CA 1
ATOM 3612 C C . ASP A 1 473 ? 41.110 -15.137 -6.222 1.00 69.56 473 ASP A C 1
ATOM 3614 O O . ASP A 1 473 ? 41.136 -14.288 -7.113 1.00 69.56 473 ASP A O 1
ATOM 3618 N N . TYR A 1 474 ? 41.202 -14.813 -4.931 1.00 79.12 474 TYR A N 1
ATOM 3619 C CA . TYR A 1 474 ? 41.585 -13.488 -4.440 1.00 79.12 474 TYR A CA 1
ATOM 3620 C C . TYR A 1 474 ? 43.114 -13.431 -4.317 1.00 79.12 474 TYR A C 1
ATOM 3622 O O . TYR A 1 474 ? 43.724 -14.455 -3.999 1.00 79.12 474 TYR A O 1
ATOM 3630 N N . PRO A 1 475 ? 43.756 -12.269 -4.522 1.00 87.25 475 PRO A N 1
ATOM 3631 C CA . PRO A 1 475 ? 43.193 -10.918 -4.637 1.00 87.25 475 PRO A CA 1
ATOM 3632 C C . PRO A 1 475 ? 42.563 -10.605 -6.007 1.00 87.25 475 PRO A C 1
ATOM 3634 O O . PRO A 1 475 ? 43.054 -11.046 -7.041 1.00 87.25 475 PRO A O 1
ATOM 3637 N N . LEU A 1 476 ? 41.503 -9.788 -6.026 1.00 89.00 476 LEU A N 1
ATOM 3638 C CA . LEU A 1 476 ? 40.847 -9.318 -7.254 1.00 89.00 476 LEU A CA 1
ATOM 3639 C C . LEU A 1 476 ? 41.051 -7.814 -7.435 1.00 89.00 476 LEU A C 1
ATOM 3641 O O . LEU A 1 476 ? 40.658 -7.037 -6.569 1.00 89.00 476 LEU A O 1
ATOM 3645 N N . THR A 1 477 ? 41.589 -7.403 -8.585 1.00 89.50 477 THR A N 1
ATOM 3646 C CA . THR A 1 477 ? 41.578 -5.988 -8.991 1.00 89.50 477 THR A CA 1
ATOM 3647 C C . THR A 1 477 ? 40.255 -5.675 -9.678 1.00 89.50 477 THR A C 1
ATOM 3649 O O . THR A 1 477 ? 39.870 -6.365 -10.624 1.00 89.50 477 THR A O 1
ATOM 3652 N N . ILE A 1 478 ? 39.529 -4.681 -9.171 1.00 87.94 478 ILE A N 1
ATOM 3653 C CA . ILE A 1 478 ? 38.162 -4.369 -9.592 1.00 87.94 478 ILE A CA 1
ATOM 3654 C C . ILE A 1 478 ? 37.999 -2.872 -9.877 1.00 87.94 478 ILE A C 1
ATOM 3656 O O . ILE A 1 478 ? 38.620 -2.044 -9.204 1.00 87.94 478 ILE A O 1
ATOM 3660 N N . PRO A 1 479 ? 37.128 -2.496 -10.831 1.00 85.69 479 PRO A N 1
ATOM 3661 C CA . PRO A 1 479 ? 36.736 -1.106 -10.979 1.00 85.69 479 PRO A CA 1
ATOM 3662 C C . PRO A 1 479 ? 35.888 -0.668 -9.776 1.00 85.69 479 PRO A C 1
ATOM 3664 O O . PRO A 1 479 ? 35.096 -1.450 -9.242 1.00 85.69 479 PRO A O 1
ATOM 3667 N N . PHE A 1 480 ? 35.990 0.600 -9.375 1.00 81.88 480 PHE A N 1
ATOM 3668 C CA . PHE A 1 480 ? 35.284 1.138 -8.206 1.00 81.88 480 PHE A CA 1
ATOM 3669 C C . PHE A 1 480 ? 33.756 0.949 -8.283 1.00 81.88 480 PHE A C 1
ATOM 3671 O O . PHE A 1 480 ? 33.106 0.671 -7.276 1.00 81.88 480 PHE A O 1
ATOM 3678 N N . ALA A 1 481 ? 33.184 0.997 -9.491 1.00 77.31 481 ALA A N 1
ATOM 3679 C CA . ALA A 1 481 ? 31.761 0.759 -9.744 1.00 77.31 481 ALA A CA 1
ATOM 3680 C C . ALA A 1 481 ? 31.257 -0.617 -9.264 1.00 77.31 481 ALA A C 1
ATOM 3682 O O . ALA A 1 481 ? 30.081 -0.759 -8.921 1.00 77.31 481 ALA A O 1
ATOM 3683 N N . ASP A 1 482 ? 32.141 -1.615 -9.244 1.00 83.00 482 ASP A N 1
ATOM 3684 C CA . ASP A 1 482 ? 31.809 -2.997 -8.910 1.00 83.00 482 ASP A CA 1
ATOM 3685 C C . ASP A 1 482 ? 32.025 -3.310 -7.423 1.00 83.00 482 ASP A C 1
ATOM 3687 O O . ASP A 1 482 ? 31.646 -4.393 -6.975 1.00 83.00 482 ASP A O 1
ATOM 3691 N N . LEU A 1 483 ? 32.569 -2.373 -6.634 1.00 84.75 483 LEU A N 1
ATOM 3692 C CA . LEU A 1 483 ? 32.884 -2.568 -5.214 1.00 84.75 483 LEU A CA 1
ATOM 3693 C C . LEU A 1 483 ? 31.689 -3.124 -4.423 1.00 84.75 483 LEU A C 1
ATOM 3695 O O . LEU A 1 483 ? 31.809 -4.152 -3.762 1.00 84.75 483 LEU A O 1
ATOM 3699 N N . ALA A 1 484 ? 30.511 -2.510 -4.558 1.00 82.19 484 ALA A N 1
ATOM 3700 C CA . ALA A 1 484 ? 29.294 -2.956 -3.875 1.00 82.19 484 ALA A CA 1
ATOM 3701 C C . ALA A 1 484 ? 28.878 -4.385 -4.267 1.00 82.19 484 ALA A C 1
ATOM 3703 O O . ALA A 1 484 ? 28.475 -5.182 -3.424 1.00 82.19 484 ALA A O 1
ATOM 3704 N N . PHE A 1 485 ? 28.988 -4.714 -5.556 1.00 83.31 485 PHE A N 1
ATOM 3705 C CA . PHE A 1 485 ? 28.641 -6.038 -6.067 1.00 83.31 485 PHE A CA 1
ATOM 3706 C C . PHE A 1 485 ? 29.612 -7.109 -5.555 1.00 83.31 485 PHE A C 1
ATOM 3708 O O . PHE A 1 485 ? 29.183 -8.192 -5.168 1.00 83.31 485 PHE A O 1
ATOM 3715 N N . ARG A 1 486 ? 30.910 -6.796 -5.510 1.00 85.12 486 ARG A N 1
ATOM 3716 C CA . ARG A 1 486 ? 31.964 -7.721 -5.071 1.00 85.12 486 ARG A CA 1
ATOM 3717 C C . ARG A 1 486 ? 31.956 -7.975 -3.566 1.00 85.12 486 ARG A C 1
ATOM 3719 O O . ARG A 1 486 ? 32.290 -9.078 -3.145 1.00 85.12 486 ARG A O 1
ATOM 3726 N N . ILE A 1 487 ? 31.525 -6.998 -2.768 1.00 86.31 487 ILE A N 1
ATOM 3727 C CA . ILE A 1 487 ? 31.284 -7.177 -1.329 1.00 86.31 487 ILE A CA 1
ATOM 3728 C C . ILE A 1 487 ? 30.148 -8.185 -1.087 1.00 86.31 487 ILE A C 1
ATOM 3730 O O . ILE A 1 487 ? 30.300 -9.096 -0.272 1.00 86.31 487 ILE A O 1
ATOM 3734 N N . GLU A 1 488 ? 29.039 -8.068 -1.827 1.00 83.69 488 GLU A N 1
ATOM 3735 C CA . GLU A 1 488 ? 27.919 -9.020 -1.748 1.00 83.69 488 GLU A CA 1
ATOM 3736 C C . GLU A 1 488 ? 28.299 -10.414 -2.274 1.00 83.69 488 GLU A C 1
ATOM 3738 O O . GLU A 1 488 ? 27.914 -11.423 -1.690 1.00 83.69 488 GLU A O 1
ATOM 3743 N N . GLU A 1 489 ? 29.109 -10.499 -3.331 1.00 84.25 489 GLU A N 1
ATOM 3744 C CA . GLU A 1 489 ? 29.640 -11.778 -3.822 1.00 84.25 489 GLU A CA 1
ATOM 3745 C C . GLU A 1 489 ? 30.520 -12.475 -2.767 1.00 84.25 489 GLU A C 1
ATOM 3747 O O . GLU A 1 489 ? 30.347 -13.666 -2.508 1.00 84.25 489 GLU A O 1
ATOM 3752 N N . ALA A 1 490 ? 31.416 -11.737 -2.102 1.00 84.50 490 ALA A N 1
ATOM 3753 C CA . ALA A 1 490 ? 32.245 -12.268 -1.016 1.00 84.50 490 ALA A CA 1
ATOM 3754 C C . ALA A 1 490 ? 31.401 -12.761 0.173 1.00 84.50 490 ALA A C 1
ATOM 3756 O O . ALA A 1 490 ? 31.680 -13.814 0.753 1.00 84.50 490 ALA A O 1
ATOM 3757 N N . LYS A 1 491 ? 30.320 -12.039 0.491 1.00 82.69 491 LYS A N 1
ATOM 3758 C CA . LYS A 1 491 ? 29.341 -12.407 1.521 1.00 82.69 491 LYS A CA 1
ATOM 3759 C C . LYS A 1 491 ? 28.618 -13.715 1.186 1.00 82.69 491 LYS A C 1
ATOM 3761 O O . LYS A 1 491 ? 28.478 -14.572 2.057 1.00 82.69 491 LYS A O 1
ATOM 3766 N N . GLU A 1 492 ? 28.213 -13.919 -0.072 1.00 82.81 492 GLU A N 1
ATOM 3767 C CA . GLU A 1 492 ? 27.625 -15.191 -0.528 1.00 82.81 492 GLU A CA 1
ATOM 3768 C C . GLU A 1 492 ? 28.610 -16.372 -0.421 1.00 82.81 492 GLU A C 1
ATOM 3770 O O . GLU A 1 492 ? 28.177 -17.512 -0.248 1.00 82.81 492 GLU A O 1
ATOM 3775 N N . GLN A 1 493 ? 29.919 -16.102 -0.460 1.00 81.44 493 GLN A N 1
ATOM 3776 C CA . GLN A 1 493 ? 30.992 -17.085 -0.264 1.00 81.44 493 GLN A CA 1
ATOM 3777 C C . GLN A 1 493 ? 31.435 -17.244 1.204 1.00 81.44 493 GLN A C 1
ATOM 3779 O O . GLN A 1 493 ? 32.415 -17.942 1.465 1.00 81.44 493 GLN A O 1
ATOM 3784 N N . SER A 1 494 ? 30.741 -16.613 2.161 1.00 83.88 494 SER A N 1
ATOM 3785 C CA . SER A 1 494 ? 31.110 -16.608 3.587 1.00 83.88 494 SER A CA 1
ATOM 3786 C C . SER A 1 494 ? 32.530 -16.081 3.854 1.00 83.88 494 SER A C 1
ATOM 3788 O O . SER A 1 494 ? 33.210 -16.551 4.768 1.00 83.88 494 SER A O 1
ATOM 3790 N N . ARG A 1 495 ? 32.981 -15.092 3.070 1.00 86.06 495 ARG A N 1
ATOM 3791 C CA . ARG A 1 495 ? 34.270 -14.410 3.247 1.00 86.06 495 ARG A CA 1
ATOM 3792 C C . ARG A 1 495 ? 34.077 -12.981 3.756 1.00 86.06 495 ARG A C 1
ATOM 3794 O O . ARG A 1 495 ? 33.195 -12.255 3.293 1.00 86.06 495 ARG A O 1
ATOM 3801 N N . MET A 1 496 ? 34.931 -12.571 4.692 1.00 89.12 496 MET A N 1
ATOM 3802 C CA . MET A 1 496 ? 35.048 -11.165 5.100 1.00 89.12 496 MET A CA 1
ATOM 3803 C C . MET A 1 496 ? 35.875 -10.395 4.067 1.00 89.12 496 MET A C 1
ATOM 3805 O O . MET A 1 496 ? 36.619 -11.003 3.298 1.00 89.12 496 MET A O 1
ATOM 3809 N N . VAL A 1 497 ? 35.733 -9.071 4.008 1.00 92.19 497 VAL A N 1
ATOM 3810 C CA . VAL A 1 497 ? 36.278 -8.273 2.897 1.00 92.19 497 VAL A CA 1
ATOM 3811 C C . VAL A 1 497 ? 37.417 -7.380 3.368 1.00 92.19 497 VAL A C 1
ATOM 3813 O O . VAL A 1 497 ? 37.270 -6.638 4.338 1.00 92.19 497 VAL A O 1
ATOM 3816 N N . LEU A 1 498 ? 38.524 -7.404 2.626 1.00 92.75 498 LEU A N 1
ATOM 3817 C CA . LEU A 1 498 ? 39.613 -6.439 2.739 1.00 92.75 498 LEU A CA 1
ATOM 3818 C C . LEU A 1 498 ? 39.651 -5.592 1.468 1.00 92.75 498 LEU A C 1
ATOM 3820 O O . LEU A 1 498 ? 39.856 -6.125 0.382 1.00 92.75 498 LEU A O 1
ATOM 3824 N N . VAL A 1 499 ? 39.474 -4.281 1.598 1.00 92.62 499 VAL A N 1
ATOM 3825 C CA . VAL A 1 499 ? 39.559 -3.329 0.487 1.00 92.62 499 VAL A CA 1
ATOM 3826 C C . VAL A 1 499 ? 40.883 -2.579 0.568 1.00 92.62 499 VAL A C 1
ATOM 3828 O O . VAL A 1 499 ? 41.129 -1.828 1.515 1.00 92.62 499 VAL A O 1
ATOM 3831 N N . LEU A 1 500 ? 41.721 -2.788 -0.443 1.00 91.12 500 LEU A N 1
ATOM 3832 C CA . LEU A 1 500 ? 42.979 -2.088 -0.667 1.00 91.12 500 LEU A CA 1
ATOM 3833 C C . LEU A 1 500 ? 42.725 -0.951 -1.659 1.00 91.12 500 LEU A C 1
ATOM 3835 O O . LEU A 1 500 ? 42.380 -1.183 -2.821 1.00 91.12 500 LEU A O 1
ATOM 3839 N N . ALA A 1 501 ? 42.834 0.281 -1.173 1.00 82.31 501 ALA A N 1
ATOM 3840 C CA . ALA A 1 501 ? 42.450 1.484 -1.901 1.00 82.31 501 ALA A CA 1
ATOM 3841 C C . ALA A 1 501 ? 43.422 2.628 -1.584 1.00 82.31 501 ALA A C 1
ATOM 3843 O O . ALA A 1 501 ? 43.071 3.609 -0.925 1.00 82.31 501 ALA A O 1
ATOM 3844 N N . SER A 1 502 ? 44.674 2.458 -2.012 1.00 78.25 502 SER A N 1
ATOM 3845 C CA . SER A 1 502 ? 45.735 3.443 -1.796 1.00 78.25 502 SER A CA 1
ATOM 3846 C C . SER A 1 502 ? 45.376 4.785 -2.436 1.00 78.25 502 SER A C 1
ATOM 3848 O O . SER A 1 502 ? 45.079 4.836 -3.626 1.00 78.25 502 SER A O 1
ATOM 3850 N N . ASP A 1 503 ? 45.346 5.847 -1.625 1.00 67.31 503 ASP A N 1
ATOM 3851 C CA . ASP A 1 503 ? 45.045 7.224 -2.036 1.00 67.31 503 ASP A CA 1
ATOM 3852 C C . ASP A 1 503 ? 43.744 7.401 -2.845 1.00 67.31 503 ASP A C 1
ATOM 3854 O O . ASP A 1 503 ? 43.659 8.244 -3.736 1.00 67.31 503 ASP A O 1
ATOM 3858 N N . VAL A 1 504 ? 42.694 6.637 -2.505 1.00 76.12 504 VAL A N 1
ATOM 3859 C CA . VAL A 1 504 ? 41.363 6.747 -3.130 1.00 76.12 504 VAL A CA 1
ATOM 3860 C C . VAL A 1 504 ? 40.330 7.377 -2.174 1.00 76.12 504 VAL A C 1
ATOM 3862 O O . VAL A 1 504 ? 39.670 6.662 -1.411 1.00 76.12 504 VAL A O 1
ATOM 3865 N N . PRO A 1 505 ? 40.076 8.702 -2.245 1.00 73.12 505 PRO A N 1
ATOM 3866 C CA . PRO A 1 505 ? 39.068 9.371 -1.412 1.00 73.12 505 PRO A CA 1
ATOM 3867 C C . PRO A 1 505 ? 37.640 8.847 -1.620 1.00 73.12 505 PRO A C 1
ATOM 3869 O O . PRO A 1 505 ? 36.828 8.850 -0.695 1.00 73.12 505 PRO A O 1
ATOM 3872 N N . ALA A 1 506 ? 37.324 8.374 -2.830 1.00 74.06 506 ALA A N 1
ATOM 3873 C CA . ALA A 1 506 ? 35.995 7.877 -3.180 1.00 74.06 506 ALA A CA 1
ATOM 3874 C C . ALA A 1 506 ? 35.593 6.622 -2.382 1.00 74.06 506 ALA A C 1
ATOM 3876 O O . ALA A 1 506 ? 34.414 6.435 -2.086 1.00 74.06 506 ALA A O 1
ATOM 3877 N N . VAL A 1 507 ? 36.560 5.783 -2.000 1.00 76.88 507 VAL A N 1
ATOM 3878 C CA . VAL A 1 507 ? 36.328 4.556 -1.220 1.00 76.88 507 VAL A CA 1
ATOM 3879 C C . VAL A 1 507 ? 36.011 4.897 0.230 1.00 76.88 507 VAL A C 1
ATOM 3881 O O . VAL A 1 507 ? 35.048 4.375 0.786 1.00 76.88 507 VAL A O 1
ATOM 3884 N N . GLU A 1 508 ? 36.753 5.835 0.816 1.00 72.88 508 GLU A N 1
ATOM 3885 C CA . GLU A 1 508 ? 36.466 6.361 2.154 1.00 72.88 508 GLU A CA 1
ATOM 3886 C C . GLU A 1 508 ? 35.086 7.033 2.207 1.00 72.88 508 GLU A C 1
ATOM 3888 O O . GLU A 1 508 ? 34.308 6.782 3.128 1.00 72.88 508 GLU A O 1
ATOM 3893 N N . ALA A 1 509 ? 34.730 7.808 1.175 1.00 71.44 509 ALA A N 1
ATOM 3894 C CA . ALA A 1 509 ? 33.392 8.378 1.045 1.00 71.44 509 ALA A CA 1
ATOM 3895 C C . ALA A 1 509 ? 32.313 7.292 0.894 1.00 71.44 509 ALA A C 1
ATOM 3897 O O . ALA A 1 509 ? 31.261 7.380 1.513 1.00 71.44 509 ALA A O 1
ATOM 3898 N N . TYR A 1 510 ? 32.555 6.244 0.103 1.00 80.81 510 TYR A N 1
ATOM 3899 C CA . TYR A 1 510 ? 31.596 5.149 -0.056 1.00 80.81 510 TYR A CA 1
ATOM 3900 C C . TYR A 1 510 ? 31.259 4.489 1.284 1.00 80.81 510 TYR A C 1
ATOM 3902 O O . TYR A 1 510 ? 30.079 4.312 1.587 1.00 80.81 510 TYR A O 1
ATOM 3910 N N . PHE A 1 511 ? 32.268 4.163 2.095 1.00 76.94 511 PHE A N 1
ATOM 3911 C CA . PHE A 1 511 ? 32.050 3.503 3.381 1.00 76.94 511 PHE A CA 1
ATOM 3912 C C . PHE A 1 511 ? 31.515 4.437 4.469 1.00 76.94 511 PHE A C 1
ATOM 3914 O O . PHE A 1 511 ? 30.757 3.968 5.312 1.00 76.94 511 PHE A O 1
ATOM 3921 N N . SER A 1 512 ? 31.793 5.745 4.419 1.00 66.06 512 SER A N 1
ATOM 3922 C CA . SER A 1 512 ? 31.184 6.700 5.357 1.00 66.06 512 SER A CA 1
ATOM 3923 C C . SER A 1 512 ? 29.667 6.848 5.171 1.00 66.06 512 SER A C 1
ATOM 3925 O O . SER A 1 512 ? 28.959 7.142 6.134 1.00 66.06 512 SER A O 1
ATOM 3927 N N . TYR A 1 513 ? 29.146 6.593 3.962 1.00 62.72 513 TYR A N 1
ATOM 3928 C CA . TYR A 1 513 ? 27.703 6.558 3.685 1.00 62.72 513 TYR A CA 1
ATOM 3929 C C . TYR A 1 513 ? 27.041 5.203 3.970 1.00 62.72 513 TYR A C 1
ATOM 3931 O O . TYR A 1 513 ? 25.809 5.125 4.026 1.00 62.72 513 TYR A O 1
ATOM 3939 N N . GLN A 1 514 ? 27.814 4.128 4.136 1.00 64.88 514 GLN A N 1
ATOM 3940 C CA . GLN A 1 514 ? 27.267 2.835 4.544 1.00 64.88 514 GLN A CA 1
ATOM 3941 C C . GLN A 1 514 ? 26.973 2.886 6.046 1.00 64.88 514 GLN A C 1
ATOM 3943 O O . GLN A 1 514 ? 27.836 3.237 6.842 1.00 64.88 514 GLN A O 1
ATOM 3948 N N . MET A 1 515 ? 25.747 2.545 6.455 1.00 56.03 515 MET A N 1
ATOM 3949 C CA . MET A 1 515 ? 25.311 2.608 7.860 1.00 56.03 515 MET A CA 1
ATOM 3950 C C . MET A 1 515 ? 25.904 1.469 8.719 1.00 56.03 515 MET A C 1
ATOM 3952 O O . MET A 1 515 ? 25.161 0.663 9.282 1.00 56.03 515 MET A O 1
ATOM 3956 N N . GLY A 1 516 ? 27.234 1.384 8.792 1.00 74.62 516 GLY A N 1
ATOM 3957 C CA . GLY A 1 516 ? 27.995 0.440 9.612 1.00 74.62 516 GLY A CA 1
ATOM 3958 C C . GLY A 1 516 ? 28.482 1.038 10.932 1.00 74.62 516 GLY A C 1
ATOM 3959 O O . GLY A 1 516 ? 28.449 2.252 11.134 1.00 74.62 516 GLY A O 1
ATOM 3960 N N . VAL A 1 517 ? 28.934 0.176 11.842 1.00 86.44 517 VAL A N 1
ATOM 3961 C CA . VAL A 1 517 ? 29.678 0.606 13.036 1.00 86.44 517 VAL A CA 1
ATOM 3962 C C . VAL A 1 517 ? 31.146 0.739 12.639 1.00 86.44 517 VAL A C 1
ATOM 3964 O O . VAL A 1 517 ? 31.743 -0.236 12.188 1.00 86.44 517 VAL A O 1
ATOM 3967 N N . VAL A 1 518 ? 31.713 1.941 12.761 1.00 89.31 518 VAL A N 1
ATOM 3968 C CA . VAL A 1 518 ? 33.078 2.249 12.303 1.00 89.31 518 VAL A CA 1
ATOM 3969 C C . VAL A 1 518 ? 34.048 2.248 13.481 1.00 89.31 518 VAL A C 1
ATOM 3971 O O . VAL A 1 518 ? 33.813 2.923 14.480 1.00 89.31 518 VAL A O 1
ATOM 3974 N N . ILE A 1 519 ? 35.166 1.537 13.336 1.00 89.31 519 ILE A N 1
ATOM 3975 C CA . ILE A 1 519 ? 36.297 1.549 14.266 1.00 89.31 519 ILE A CA 1
ATOM 3976 C C . ILE A 1 519 ? 37.505 2.149 13.542 1.00 89.31 519 ILE A C 1
ATOM 3978 O O . ILE A 1 519 ? 38.074 1.535 12.634 1.00 89.31 519 ILE A O 1
ATOM 3982 N N . ASP A 1 520 ? 37.910 3.354 13.951 1.00 89.06 520 ASP A N 1
ATOM 3983 C CA . ASP A 1 520 ? 39.129 3.992 13.452 1.00 89.06 520 ASP A CA 1
ATOM 3984 C C . ASP A 1 520 ? 40.357 3.451 14.196 1.00 89.06 520 ASP A C 1
ATOM 3986 O O . ASP A 1 520 ? 40.665 3.826 15.330 1.00 89.06 520 ASP A O 1
ATOM 3990 N N . CYS A 1 521 ? 41.082 2.558 13.528 1.00 88.31 521 CYS A N 1
ATOM 3991 C CA . CYS A 1 521 ? 42.225 1.853 14.097 1.00 88.31 521 CYS A CA 1
ATOM 3992 C C . CYS A 1 521 ? 43.402 2.802 14.383 1.00 88.31 521 CYS A C 1
ATOM 3994 O O . CYS A 1 521 ? 44.148 2.609 15.345 1.00 88.31 521 CYS A O 1
ATOM 3996 N N . LYS A 1 522 ? 43.570 3.854 13.571 1.00 86.31 522 LYS A N 1
ATOM 3997 C CA . LYS A 1 522 ? 44.648 4.838 13.735 1.00 86.31 522 LYS A CA 1
ATOM 3998 C C . LYS A 1 522 ? 44.391 5.732 14.942 1.00 86.31 522 LYS A C 1
ATOM 4000 O O . LYS A 1 522 ? 45.323 6.015 15.698 1.00 86.31 522 LYS A O 1
ATOM 4005 N N . GLN A 1 523 ? 43.143 6.155 15.138 1.00 87.12 523 GLN A N 1
ATOM 4006 C CA . GLN A 1 523 ? 42.739 6.890 16.332 1.00 87.12 523 GLN A CA 1
ATOM 4007 C C . GLN A 1 523 ? 42.919 6.031 17.587 1.00 87.12 523 GLN A C 1
ATOM 4009 O O . GLN A 1 523 ? 43.544 6.496 18.540 1.00 87.12 523 GLN A O 1
ATOM 4014 N N . LEU A 1 524 ? 42.475 4.771 17.552 1.00 84.69 524 LEU A N 1
ATOM 4015 C CA . LEU A 1 524 ? 42.590 3.840 18.674 1.00 84.69 524 LEU A CA 1
ATOM 4016 C C . LEU A 1 524 ? 44.052 3.626 19.109 1.00 84.69 524 LEU A C 1
ATOM 4018 O O . LEU A 1 524 ? 44.377 3.777 20.287 1.00 84.69 524 LEU A O 1
ATOM 4022 N N . LEU A 1 525 ? 44.972 3.374 18.164 1.00 84.38 525 LEU A N 1
ATOM 4023 C CA . LEU A 1 525 ? 46.416 3.305 18.463 1.00 84.38 525 LEU A CA 1
ATOM 4024 C C . LEU A 1 525 ? 46.942 4.615 19.056 1.00 84.38 525 LEU A C 1
ATOM 4026 O O . LEU A 1 525 ? 47.748 4.610 19.992 1.00 84.38 525 LEU A O 1
ATOM 4030 N N . GLY A 1 526 ? 46.496 5.740 18.495 1.00 83.44 526 GLY A N 1
ATOM 4031 C CA . GLY A 1 526 ? 46.869 7.070 18.947 1.00 83.44 526 GLY A CA 1
ATOM 4032 C C . GLY A 1 526 ? 46.438 7.349 20.384 1.00 83.44 526 GLY A C 1
ATOM 4033 O O . GLY A 1 526 ? 47.188 7.972 21.131 1.00 83.44 526 GLY A O 1
ATOM 4034 N N . GLU A 1 527 ? 45.266 6.889 20.799 1.00 83.94 527 GLU A N 1
ATOM 4035 C CA . GLU A 1 527 ? 44.733 7.125 22.141 1.00 83.94 527 GLU A CA 1
ATOM 4036 C C . GLU A 1 527 ? 45.358 6.209 23.194 1.00 83.94 527 GLU A C 1
ATOM 4038 O O . GLU A 1 527 ? 45.752 6.706 24.256 1.00 83.94 527 GLU A O 1
ATOM 4043 N N . VAL A 1 528 ? 45.549 4.927 22.865 1.00 83.50 528 VAL A N 1
ATOM 4044 C CA . VAL A 1 528 ? 46.086 3.913 23.785 1.00 83.50 528 VAL A CA 1
ATOM 4045 C C . VAL A 1 528 ? 47.604 4.034 23.946 1.00 83.50 528 VAL A C 1
ATOM 4047 O O . VAL A 1 528 ? 48.111 4.118 25.064 1.00 83.50 528 VAL A O 1
ATOM 4050 N N . PHE A 1 529 ? 48.359 4.080 22.843 1.00 78.12 529 PHE A N 1
ATOM 4051 C CA . PHE A 1 529 ? 49.822 3.964 22.900 1.00 78.12 529 PHE A CA 1
ATOM 4052 C C . PHE A 1 529 ? 50.561 5.297 22.783 1.00 78.12 529 PHE A C 1
ATOM 4054 O O . PHE A 1 529 ? 51.591 5.473 23.440 1.00 78.12 529 PHE A O 1
ATOM 4061 N N . ILE A 1 530 ? 50.053 6.241 21.979 1.00 78.00 530 ILE A N 1
ATOM 4062 C CA . ILE A 1 530 ? 50.742 7.520 21.725 1.00 78.00 530 ILE A CA 1
ATOM 4063 C C . ILE A 1 530 ? 50.378 8.558 22.791 1.00 78.00 530 ILE A C 1
ATOM 4065 O O . ILE A 1 530 ? 51.248 9.094 23.472 1.00 78.00 530 ILE A O 1
ATOM 4069 N N . ARG A 1 531 ? 49.083 8.851 22.940 1.00 80.81 531 ARG A N 1
ATOM 4070 C CA . ARG A 1 531 ? 48.555 9.874 23.855 1.00 80.81 531 ARG A CA 1
ATOM 4071 C C . ARG A 1 531 ? 48.313 9.336 25.265 1.00 80.81 531 ARG A C 1
ATOM 4073 O O . ARG A 1 531 ? 48.194 10.149 26.177 1.00 80.81 531 ARG A O 1
ATOM 4080 N N . ARG A 1 532 ? 48.230 8.006 25.428 1.00 82.62 532 ARG A N 1
ATOM 4081 C CA . ARG A 1 532 ? 47.962 7.287 26.691 1.00 82.62 532 ARG A CA 1
ATOM 4082 C C . ARG A 1 532 ? 46.770 7.860 27.468 1.00 82.62 532 ARG A C 1
ATOM 4084 O O . ARG A 1 532 ? 46.820 7.989 28.689 1.00 82.62 532 ARG A O 1
ATOM 4091 N N . ARG A 1 533 ? 45.723 8.273 26.747 1.00 79.00 533 ARG A N 1
ATOM 4092 C CA . ARG A 1 533 ? 44.500 8.848 27.338 1.00 79.00 533 ARG A CA 1
ATOM 4093 C C . ARG A 1 533 ? 43.536 7.770 27.821 1.00 79.00 533 ARG A C 1
ATOM 4095 O O . ARG A 1 533 ? 42.773 8.031 28.743 1.00 79.00 533 ARG A O 1
ATOM 4102 N N . THR A 1 534 ? 43.598 6.590 27.214 1.00 84.19 534 THR A N 1
ATOM 4103 C CA . THR A 1 534 ? 42.778 5.418 27.526 1.00 84.19 534 THR A CA 1
ATOM 4104 C C . THR A 1 534 ? 43.681 4.230 27.844 1.00 84.19 534 THR A C 1
ATOM 4106 O O . THR A 1 534 ? 44.771 4.090 27.279 1.00 84.19 534 THR A O 1
ATOM 4109 N N . SER A 1 535 ? 43.268 3.384 28.792 1.00 87.06 535 SER A N 1
ATOM 4110 C CA . SER A 1 535 ? 43.968 2.123 29.059 1.00 87.06 535 SER A CA 1
ATOM 4111 C C . SER A 1 535 ? 43.610 1.069 28.005 1.00 87.06 535 SER A C 1
ATOM 4113 O O . SER A 1 535 ? 42.569 1.155 27.353 1.00 87.06 535 SER A O 1
ATOM 4115 N N . MET A 1 536 ? 44.451 0.040 27.860 1.00 83.56 536 MET A N 1
ATOM 4116 C CA . MET A 1 536 ? 44.165 -1.091 26.965 1.00 83.56 536 MET A CA 1
ATOM 4117 C C . MET A 1 536 ? 42.835 -1.776 27.321 1.00 83.56 536 MET A C 1
ATOM 4119 O O . MET A 1 536 ? 42.062 -2.117 26.434 1.00 83.56 536 MET A O 1
ATOM 4123 N N . GLU A 1 537 ? 42.534 -1.913 28.615 1.00 83.75 537 GLU A N 1
ATOM 4124 C CA . GLU A 1 537 ? 41.279 -2.499 29.106 1.00 83.75 537 GLU A CA 1
ATOM 4125 C C . GLU A 1 537 ? 40.055 -1.650 28.728 1.00 83.75 537 GLU A C 1
ATOM 4127 O O . GLU A 1 537 ? 39.024 -2.186 28.326 1.00 83.75 537 GLU A O 1
ATOM 4132 N N . GLN A 1 538 ? 40.165 -0.319 28.809 1.00 84.44 538 GLN A N 1
ATOM 4133 C CA . GLN A 1 538 ? 39.092 0.595 28.401 1.00 84.44 538 GLN A CA 1
ATOM 4134 C C . GLN A 1 538 ? 38.848 0.532 26.891 1.00 84.44 538 GLN A C 1
ATOM 4136 O O . GLN A 1 538 ? 37.705 0.395 26.464 1.00 84.44 538 GLN A O 1
ATOM 4141 N N . ALA A 1 539 ? 39.919 0.540 26.094 1.00 83.12 539 ALA A N 1
ATOM 4142 C CA . ALA A 1 539 ? 39.837 0.383 24.645 1.00 83.12 539 ALA A CA 1
ATOM 4143 C C . ALA A 1 539 ? 39.202 -0.961 24.244 1.00 83.12 539 ALA A C 1
ATOM 4145 O O . ALA A 1 539 ? 38.353 -1.014 23.358 1.00 83.12 539 ALA A O 1
ATOM 4146 N N . GLN A 1 540 ? 39.556 -2.050 24.931 1.00 86.62 540 GLN A N 1
ATOM 4147 C CA . GLN A 1 540 ? 38.919 -3.355 24.744 1.00 86.62 540 GLN A CA 1
ATOM 4148 C C . GLN A 1 540 ? 37.420 -3.301 25.066 1.00 86.62 540 GLN A C 1
ATOM 4150 O O . GLN A 1 540 ? 36.603 -3.789 24.285 1.00 86.62 540 GLN A O 1
ATOM 4155 N N . GLN A 1 541 ? 37.022 -2.648 26.157 1.00 86.44 541 GLN A N 1
ATOM 4156 C CA . GLN A 1 541 ? 35.609 -2.514 26.505 1.00 86.44 541 GLN A CA 1
ATOM 4157 C C . GLN A 1 541 ? 34.810 -1.708 25.460 1.00 86.44 541 GLN A C 1
ATOM 4159 O O . GLN A 1 541 ? 33.677 -2.075 25.142 1.00 86.44 541 GLN A O 1
ATOM 4164 N N . GLU A 1 542 ? 35.399 -0.661 24.880 1.00 87.12 542 GLU A N 1
ATOM 4165 C CA . GLU A 1 542 ? 34.804 0.117 23.783 1.00 87.12 542 GLU A CA 1
ATOM 4166 C C . GLU A 1 542 ? 34.668 -0.704 22.490 1.00 87.12 542 GLU A C 1
ATOM 4168 O O . GLU A 1 542 ? 33.635 -0.640 21.816 1.00 87.12 542 GLU A O 1
ATOM 4173 N N . LEU A 1 543 ? 35.660 -1.545 22.175 1.00 88.75 543 LEU A N 1
ATOM 4174 C CA . LEU A 1 543 ? 35.586 -2.495 21.059 1.00 88.75 543 LEU A CA 1
ATOM 4175 C C . LEU A 1 543 ? 34.452 -3.509 21.259 1.00 88.75 543 LEU A C 1
ATOM 4177 O O . LEU A 1 543 ? 33.667 -3.741 20.338 1.00 88.75 543 LEU A O 1
ATOM 4181 N N . LYS A 1 544 ? 34.316 -4.069 22.470 1.00 90.38 544 LYS A N 1
ATOM 4182 C CA . LYS A 1 544 ? 33.207 -4.974 22.816 1.00 90.38 544 LYS A CA 1
ATOM 4183 C C . LYS A 1 544 ? 31.855 -4.286 22.638 1.00 90.38 544 LYS A C 1
ATOM 4185 O O . LYS A 1 544 ? 30.957 -4.860 22.028 1.00 90.38 544 LYS A O 1
ATOM 4190 N N . ALA A 1 545 ? 31.711 -3.055 23.131 1.00 88.69 545 ALA A N 1
ATOM 4191 C CA . ALA A 1 545 ? 30.476 -2.287 22.990 1.00 88.69 545 ALA A CA 1
ATOM 4192 C C . ALA A 1 545 ? 30.135 -2.011 21.516 1.00 88.69 545 ALA A C 1
ATOM 4194 O O . ALA A 1 545 ? 28.982 -2.159 21.114 1.00 88.69 545 ALA A O 1
ATOM 4195 N N . SER A 1 546 ? 31.141 -1.690 20.701 1.00 89.81 546 SER A N 1
ATOM 4196 C CA . SER A 1 546 ? 30.985 -1.461 19.260 1.00 89.81 546 SER A CA 1
ATOM 4197 C C . SER A 1 546 ? 30.528 -2.731 18.532 1.00 89.81 546 SER A C 1
ATOM 4199 O O . SER A 1 546 ? 29.628 -2.683 17.693 1.00 89.81 546 SER A O 1
ATOM 4201 N N . LEU A 1 547 ? 31.089 -3.891 18.892 1.00 90.38 547 LEU A N 1
ATOM 4202 C CA . LEU A 1 547 ? 30.675 -5.181 18.340 1.00 90.38 547 LEU A CA 1
ATOM 4203 C C . LEU A 1 547 ? 29.239 -5.542 18.751 1.00 90.38 547 LEU A C 1
ATOM 4205 O O . LEU A 1 547 ? 28.445 -5.938 17.902 1.00 90.38 547 LEU A O 1
ATOM 4209 N N . MET A 1 548 ? 28.875 -5.347 20.021 1.00 89.19 548 MET A N 1
ATOM 4210 C CA . MET A 1 548 ? 27.500 -5.559 20.493 1.00 89.19 548 MET A CA 1
ATOM 4211 C C . MET A 1 548 ? 26.509 -4.627 19.782 1.00 89.19 548 MET A C 1
ATOM 4213 O O . MET A 1 548 ? 25.451 -5.071 19.344 1.00 89.19 548 MET A O 1
ATOM 4217 N N . GLN A 1 549 ? 26.872 -3.358 19.575 1.00 87.69 549 GLN A N 1
ATOM 4218 C CA . GLN A 1 549 ? 26.063 -2.402 18.814 1.00 87.69 549 GLN A CA 1
ATOM 4219 C C . GLN A 1 549 ? 25.866 -2.840 17.354 1.00 87.69 549 GLN A C 1
ATOM 4221 O O . GLN A 1 549 ? 24.787 -2.643 16.789 1.00 87.69 549 GLN A O 1
ATOM 4226 N N . ALA A 1 550 ? 26.892 -3.430 16.734 1.00 86.81 550 ALA A N 1
ATOM 4227 C CA . ALA A 1 550 ? 26.790 -3.963 15.380 1.00 86.81 550 ALA A CA 1
ATOM 4228 C C . ALA A 1 550 ? 25.842 -5.174 15.311 1.00 86.81 550 ALA A C 1
ATOM 4230 O O . ALA A 1 550 ? 25.135 -5.336 14.316 1.00 86.81 550 ALA A O 1
ATOM 4231 N N . LEU A 1 551 ? 25.781 -5.991 16.365 1.00 84.00 551 LEU A N 1
ATOM 4232 C CA . LEU A 1 551 ? 24.913 -7.168 16.442 1.00 84.00 551 LEU A CA 1
ATOM 4233 C C . LEU A 1 551 ? 23.451 -6.832 16.805 1.00 84.00 551 LEU A C 1
ATOM 4235 O O . LEU A 1 551 ? 22.554 -7.522 16.325 1.00 84.00 551 LEU A O 1
ATOM 4239 N N . ASP A 1 552 ? 23.200 -5.768 17.579 1.00 74.00 552 ASP A N 1
ATOM 4240 C CA . ASP A 1 552 ? 21.887 -5.427 18.170 1.00 74.00 552 ASP A CA 1
ATOM 4241 C C . ASP A 1 552 ? 21.176 -4.206 17.535 1.00 74.00 552 ASP A C 1
ATOM 4243 O O . ASP A 1 552 ? 20.384 -3.488 18.152 1.00 74.00 552 ASP A O 1
ATOM 4247 N N . SER A 1 553 ? 21.436 -3.900 16.264 1.00 61.41 553 SER A N 1
ATOM 4248 C CA . SER A 1 553 ? 20.827 -2.724 15.632 1.00 61.41 553 SER A CA 1
ATOM 4249 C C . SER A 1 553 ? 19.367 -2.969 15.210 1.00 61.41 553 SER A C 1
ATOM 4251 O O . SER A 1 553 ? 19.077 -3.166 14.029 1.00 61.41 553 SER A O 1
ATOM 4253 N N . HIS A 1 554 ? 18.419 -2.863 16.147 1.00 59.94 554 HIS A N 1
ATOM 4254 C CA . HIS A 1 554 ? 16.968 -2.905 15.878 1.00 59.94 554 HIS A CA 1
ATOM 4255 C C . HIS A 1 554 ? 16.525 -4.152 15.081 1.00 59.94 554 HIS A C 1
ATOM 4257 O O . HIS A 1 554 ? 15.807 -4.042 14.085 1.00 59.94 554 HIS A O 1
ATOM 4263 N N . ASN A 1 555 ? 16.933 -5.344 15.531 1.00 55.50 555 ASN A N 1
ATOM 4264 C CA . ASN A 1 555 ? 16.661 -6.650 14.905 1.00 55.50 555 ASN A CA 1
ATOM 4265 C C . ASN A 1 555 ? 17.374 -6.929 13.563 1.00 55.50 555 ASN A C 1
ATOM 4267 O O . ASN A 1 555 ? 16.994 -7.889 12.884 1.00 55.50 555 ASN A O 1
ATOM 4271 N N . PHE A 1 556 ? 18.386 -6.138 13.186 1.00 67.50 556 PHE A N 1
ATOM 4272 C CA . PHE A 1 556 ? 19.293 -6.408 12.062 1.00 67.50 556 PHE A CA 1
ATOM 4273 C C . PHE A 1 556 ? 20.747 -6.217 12.495 1.00 67.50 556 PHE A C 1
ATOM 4275 O O . PHE A 1 556 ? 21.054 -5.305 13.263 1.00 67.50 556 PHE A O 1
ATOM 4282 N N . CYS A 1 557 ? 21.650 -7.038 11.964 1.00 78.88 557 CYS A N 1
ATOM 4283 C CA . CYS A 1 557 ? 23.075 -6.817 12.152 1.00 78.88 557 CYS A CA 1
ATOM 4284 C C . CYS A 1 557 ? 23.584 -5.764 11.155 1.00 78.88 557 CYS A C 1
ATOM 4286 O O . CYS A 1 557 ? 23.197 -5.761 9.986 1.00 78.88 557 CYS A O 1
ATOM 4288 N N . LYS A 1 558 ? 24.451 -4.863 11.616 1.00 84.88 558 LYS A N 1
ATOM 4289 C CA . LYS A 1 558 ? 25.151 -3.878 10.784 1.00 84.88 558 LYS A CA 1
ATOM 4290 C C . LYS A 1 558 ? 26.548 -4.381 10.420 1.00 84.88 558 LYS A C 1
ATOM 4292 O O . LYS A 1 558 ? 27.141 -5.124 11.204 1.00 84.88 558 LYS A O 1
ATOM 4297 N N . PRO A 1 559 ? 27.109 -3.952 9.277 1.00 86.62 559 PRO A N 1
ATOM 4298 C CA . PRO A 1 559 ? 28.498 -4.238 8.969 1.00 86.62 559 PRO A CA 1
ATOM 4299 C C . PRO A 1 559 ? 29.422 -3.531 9.968 1.00 86.62 559 PRO A C 1
ATOM 4301 O O . PRO A 1 559 ? 29.164 -2.396 10.385 1.00 86.62 559 PRO A O 1
ATOM 4304 N N . LEU A 1 560 ? 30.503 -4.211 10.331 1.00 90.56 560 LEU A N 1
ATOM 4305 C CA . LEU A 1 560 ? 31.574 -3.679 11.160 1.00 90.56 560 LEU A CA 1
ATOM 4306 C C . LEU A 1 560 ? 32.698 -3.190 10.245 1.00 90.56 560 LEU A C 1
ATOM 4308 O O . LEU A 1 560 ? 33.333 -3.991 9.559 1.00 90.56 560 LEU A O 1
ATOM 4312 N N . HIS A 1 561 ? 32.936 -1.882 10.216 1.00 91.31 561 HIS A N 1
ATOM 4313 C CA . HIS A 1 561 ? 33.940 -1.264 9.354 1.00 91.31 561 HIS A CA 1
ATOM 4314 C C . HIS A 1 561 ? 35.205 -0.934 10.149 1.00 91.31 561 HIS A C 1
ATOM 4316 O O . HIS A 1 561 ? 35.204 -0.059 11.010 1.00 91.31 561 HIS A O 1
ATOM 4322 N N . LEU A 1 562 ? 36.296 -1.633 9.847 1.00 91.12 562 LEU A N 1
ATOM 4323 C CA . LEU A 1 562 ? 37.604 -1.436 10.466 1.00 91.12 562 LEU A CA 1
ATOM 4324 C C . LEU A 1 562 ? 38.465 -0.561 9.550 1.00 91.12 562 LEU A C 1
ATOM 4326 O O . LEU A 1 562 ? 38.973 -1.020 8.523 1.00 91.12 562 LEU A O 1
ATOM 4330 N N . ARG A 1 563 ? 38.622 0.714 9.914 1.00 90.75 563 ARG A N 1
ATOM 4331 C CA . ARG A 1 563 ? 39.378 1.691 9.125 1.00 90.75 563 ARG A CA 1
ATOM 4332 C C . ARG A 1 563 ? 40.833 1.739 9.581 1.00 90.75 563 ARG A C 1
ATOM 4334 O O . ARG A 1 563 ? 41.129 2.284 10.643 1.00 90.75 563 ARG A O 1
ATOM 4341 N N . MET A 1 564 ? 41.752 1.217 8.766 1.00 86.06 564 MET A N 1
ATOM 4342 C CA . MET A 1 564 ? 43.176 1.122 9.122 1.00 86.06 564 MET A CA 1
ATOM 4343 C C . MET A 1 564 ? 43.996 2.379 8.785 1.00 86.06 564 MET A C 1
ATOM 4345 O O . MET A 1 564 ? 45.029 2.603 9.410 1.00 86.06 564 MET A O 1
ATOM 4349 N N . ALA A 1 565 ? 43.558 3.221 7.840 1.00 73.06 565 ALA A N 1
ATOM 4350 C CA . ALA A 1 565 ? 44.138 4.544 7.529 1.00 73.06 565 ALA A CA 1
ATOM 4351 C C . ALA A 1 565 ? 45.691 4.615 7.535 1.00 73.06 565 ALA A C 1
ATOM 4353 O O . ALA A 1 565 ? 46.297 5.406 8.268 1.00 73.06 565 ALA A O 1
ATOM 4354 N N . GLY A 1 566 ? 46.345 3.775 6.725 1.00 74.19 566 GLY A N 1
ATOM 4355 C CA . GLY A 1 566 ? 47.809 3.711 6.577 1.00 74.19 566 GLY A CA 1
ATOM 4356 C C . GLY A 1 566 ? 48.564 3.072 7.740 1.00 74.19 566 GLY A C 1
ATOM 4357 O O . GLY A 1 566 ? 49.791 3.111 7.766 1.00 74.19 566 GLY A O 1
ATOM 4358 N N . THR A 1 567 ? 47.861 2.492 8.712 1.00 81.12 567 THR A N 1
ATOM 4359 C CA . THR A 1 567 ? 48.475 1.788 9.841 1.00 81.12 567 THR A CA 1
ATOM 4360 C C . THR A 1 567 ? 48.383 0.278 9.655 1.00 81.12 567 THR A C 1
ATOM 4362 O O . THR A 1 567 ? 47.334 -0.247 9.290 1.00 81.12 567 THR A O 1
ATOM 4365 N N . ALA A 1 568 ? 49.468 -0.445 9.935 1.00 81.19 568 ALA A N 1
ATOM 4366 C CA . ALA A 1 568 ? 49.460 -1.905 10.028 1.00 81.19 568 ALA A CA 1
ATOM 4367 C C . ALA A 1 568 ? 48.988 -2.333 11.432 1.00 81.19 568 ALA A C 1
ATOM 4369 O O . ALA A 1 568 ? 49.772 -2.823 12.244 1.00 81.19 568 ALA A O 1
ATOM 4370 N N . PHE A 1 569 ? 47.720 -2.045 11.743 1.00 84.50 569 PHE A N 1
ATOM 4371 C CA . PHE A 1 569 ? 47.114 -2.334 13.045 1.00 84.50 569 PHE A CA 1
ATOM 4372 C C . PHE A 1 569 ? 47.143 -3.838 13.351 1.00 84.50 569 PHE A C 1
ATOM 4374 O O . PHE A 1 569 ? 46.704 -4.649 12.537 1.00 84.50 569 PHE A O 1
ATOM 4381 N N . ASP A 1 570 ? 47.653 -4.200 14.530 1.00 87.50 570 ASP A N 1
ATOM 4382 C CA . ASP A 1 570 ? 47.832 -5.589 14.954 1.00 87.50 570 ASP A CA 1
ATOM 4383 C C . ASP A 1 570 ? 46.579 -6.134 15.650 1.00 87.50 570 ASP A C 1
ATOM 4385 O O . ASP A 1 570 ? 46.431 -6.044 16.870 1.00 87.50 570 ASP A O 1
ATOM 4389 N N . TRP A 1 571 ? 45.663 -6.707 14.871 1.00 89.31 571 TRP A N 1
ATOM 4390 C CA . TRP A 1 571 ? 44.436 -7.292 15.403 1.00 89.31 571 TRP A CA 1
ATOM 4391 C C . TRP A 1 571 ? 44.684 -8.561 16.219 1.00 89.31 571 TRP A C 1
ATOM 4393 O O . TRP A 1 571 ? 43.904 -8.825 17.131 1.00 89.31 571 TRP A O 1
ATOM 4403 N N . HIS A 1 572 ? 45.775 -9.302 15.993 1.00 85.25 572 HIS A N 1
ATOM 4404 C CA . HIS A 1 572 ? 46.121 -10.445 16.849 1.00 85.25 572 HIS A CA 1
ATOM 4405 C C . HIS A 1 572 ? 46.365 -10.015 18.301 1.00 85.25 572 HIS A C 1
ATOM 4407 O O . HIS A 1 572 ? 45.919 -10.697 19.221 1.00 85.25 572 HIS A O 1
ATOM 4413 N N . GLY A 1 573 ? 47.022 -8.870 18.512 1.00 80.56 573 GLY A N 1
ATOM 4414 C CA . GLY A 1 573 ? 47.270 -8.319 19.850 1.00 80.56 573 GLY A CA 1
ATOM 4415 C C . GLY A 1 573 ? 46.063 -7.629 20.499 1.00 80.56 573 GLY A C 1
ATOM 4416 O O . GLY A 1 573 ? 46.053 -7.439 21.715 1.00 80.56 573 GLY A O 1
ATOM 4417 N N . PHE A 1 574 ? 45.057 -7.244 19.708 1.00 82.00 574 PHE A N 1
ATOM 4418 C CA . PHE A 1 574 ? 43.863 -6.529 20.177 1.00 82.00 574 PHE A CA 1
ATOM 4419 C C . PHE A 1 574 ? 42.622 -7.411 20.338 1.00 82.00 574 PHE A C 1
ATOM 4421 O O . PHE A 1 574 ? 41.697 -7.003 21.040 1.00 82.00 574 PHE A O 1
ATOM 4428 N N . CYS A 1 575 ? 42.587 -8.601 19.729 1.00 87.38 575 CYS A N 1
ATOM 4429 C CA . CYS A 1 575 ? 41.520 -9.571 19.962 1.00 87.38 575 CYS A CA 1
ATOM 4430 C C . CYS A 1 575 ? 41.574 -10.103 21.402 1.00 87.38 575 CYS A C 1
ATOM 4432 O O . CYS A 1 575 ? 42.637 -10.415 21.935 1.00 87.38 575 CYS A O 1
ATOM 4434 N N . PHE A 1 576 ? 40.410 -10.234 22.028 1.00 86.31 576 PHE A N 1
ATOM 4435 C CA . PHE A 1 576 ? 40.244 -10.753 23.388 1.00 86.31 576 PHE A CA 1
ATOM 4436 C C . PHE A 1 576 ? 38.862 -11.410 23.518 1.00 86.31 576 PHE A C 1
ATOM 4438 O O . PHE A 1 576 ? 38.122 -11.505 22.542 1.00 86.31 576 PHE A O 1
ATOM 4445 N N . GLU A 1 577 ? 38.481 -11.867 24.712 1.00 80.31 577 GLU A N 1
ATOM 4446 C CA . GLU A 1 577 ? 37.213 -12.586 24.920 1.00 80.31 577 GLU A CA 1
ATOM 4447 C C . GLU A 1 577 ? 35.976 -11.816 24.407 1.00 80.31 577 GLU A C 1
ATOM 4449 O O . GLU A 1 577 ? 35.083 -12.414 23.810 1.00 80.31 577 GLU A O 1
ATOM 4454 N N . GLY A 1 578 ? 35.953 -10.486 24.570 1.00 81.75 578 GLY A N 1
ATOM 4455 C CA . GLY A 1 578 ? 34.859 -9.607 24.136 1.00 81.75 578 GLY A CA 1
ATOM 4456 C C . GLY A 1 578 ? 34.950 -9.085 22.698 1.00 81.75 578 GLY A C 1
ATOM 4457 O O . GLY A 1 578 ? 34.007 -8.449 22.235 1.00 81.75 578 GLY A O 1
ATOM 4458 N N . PHE A 1 579 ? 36.052 -9.343 21.994 1.00 89.06 579 PHE A N 1
ATOM 4459 C CA . PHE A 1 579 ? 36.217 -9.047 20.570 1.00 89.06 579 PHE A CA 1
ATOM 4460 C C . PHE A 1 579 ? 37.062 -10.167 19.944 1.00 89.06 579 PHE A C 1
ATOM 4462 O O . PHE A 1 579 ? 38.293 -10.071 19.896 1.00 89.06 579 PHE A O 1
ATOM 4469 N N . PRO A 1 580 ? 36.425 -11.286 19.569 1.00 90.38 580 PRO A N 1
ATOM 4470 C CA . PRO A 1 580 ? 37.133 -12.518 19.260 1.00 90.38 580 PRO A CA 1
ATOM 4471 C C . PRO A 1 580 ? 37.644 -12.539 17.809 1.00 90.38 580 PRO A C 1
ATOM 4473 O O . PRO A 1 580 ? 37.065 -11.916 16.918 1.00 90.38 580 PRO A O 1
ATOM 4476 N N . ALA A 1 581 ? 38.727 -13.279 17.556 1.00 89.81 581 ALA A N 1
ATOM 4477 C CA . ALA A 1 581 ? 39.362 -13.365 16.235 1.00 89.81 581 ALA A CA 1
ATOM 4478 C C . ALA A 1 581 ? 38.421 -13.943 15.162 1.00 89.81 581 ALA A C 1
ATOM 4480 O O . ALA A 1 581 ? 38.556 -13.670 13.971 1.00 89.81 581 ALA A O 1
ATOM 4481 N N . GLU A 1 582 ? 37.440 -14.734 15.581 1.00 89.94 582 GLU A N 1
ATOM 4482 C CA . GLU A 1 582 ? 36.425 -15.362 14.749 1.00 89.94 582 GLU A CA 1
ATOM 4483 C C . GLU A 1 582 ? 35.586 -14.332 13.977 1.00 89.94 582 GLU A C 1
ATOM 4485 O O . GLU A 1 582 ? 35.138 -14.658 12.884 1.00 89.94 582 GLU A O 1
ATOM 4490 N N . VAL A 1 583 ? 35.474 -13.079 14.447 1.00 88.81 583 VAL A N 1
ATOM 4491 C CA . VAL A 1 583 ? 34.809 -11.956 13.740 1.00 88.81 583 VAL A CA 1
ATOM 4492 C C . VAL A 1 583 ? 35.424 -11.683 12.357 1.00 88.81 583 VAL A C 1
ATOM 4494 O O . VAL A 1 583 ? 34.769 -11.114 11.481 1.00 88.81 583 VAL A O 1
ATOM 4497 N N . PHE A 1 584 ? 36.665 -12.118 12.124 1.00 89.56 584 PHE A N 1
ATOM 4498 C CA . PHE A 1 584 ? 37.361 -11.995 10.842 1.00 89.56 584 PHE A CA 1
ATOM 4499 C C . PHE A 1 584 ? 37.096 -13.165 9.876 1.00 89.56 584 PHE A C 1
ATOM 4501 O O . PHE A 1 584 ? 37.542 -13.116 8.732 1.00 89.56 584 PHE A O 1
ATOM 4508 N N . SER A 1 585 ? 36.339 -14.194 10.280 1.00 85.69 585 SER A N 1
ATOM 4509 C CA . SER A 1 585 ? 36.005 -15.352 9.439 1.00 85.69 585 SER A CA 1
ATOM 4510 C C . SER A 1 585 ? 34.494 -15.550 9.312 1.00 85.69 585 SER A C 1
ATOM 4512 O O . SER A 1 585 ? 33.793 -15.810 10.288 1.00 85.69 585 SER A O 1
ATOM 4514 N N . GLY A 1 586 ? 33.980 -15.516 8.079 1.00 79.06 586 GLY A N 1
ATOM 4515 C CA . GLY A 1 586 ? 32.553 -15.727 7.802 1.00 79.06 586 GLY A CA 1
ATOM 4516 C C . GLY A 1 586 ? 32.074 -17.171 7.979 1.00 79.06 586 GLY A C 1
ATOM 4517 O O . GLY A 1 586 ? 30.871 -17.417 7.937 1.00 79.06 586 GLY A O 1
ATOM 4518 N N . THR A 1 587 ? 32.985 -18.129 8.186 1.00 81.62 587 THR A N 1
ATOM 4519 C CA . THR A 1 587 ? 32.637 -19.533 8.472 1.00 81.62 587 THR A CA 1
ATOM 4520 C C . THR A 1 587 ? 32.657 -19.858 9.963 1.00 81.62 587 THR A C 1
ATOM 4522 O O . THR A 1 587 ? 31.905 -20.724 10.408 1.00 81.62 587 THR A O 1
ATOM 4525 N N . ARG A 1 588 ? 33.509 -19.171 10.735 1.00 82.50 588 ARG A N 1
ATOM 4526 C CA . ARG A 1 588 ? 33.699 -19.411 12.175 1.00 82.50 588 ARG A CA 1
ATOM 4527 C C . ARG A 1 588 ? 32.821 -18.495 13.029 1.00 82.50 588 ARG A C 1
ATOM 4529 O O . ARG A 1 588 ? 32.442 -18.877 14.132 1.00 82.50 588 ARG A O 1
ATOM 4536 N N . TRP A 1 589 ? 32.451 -17.322 12.514 1.00 87.75 589 TRP A N 1
ATOM 4537 C CA . TRP A 1 589 ? 31.527 -16.404 13.174 1.00 87.75 589 TRP A CA 1
ATOM 4538 C C . TRP A 1 589 ? 30.070 -16.839 12.995 1.00 87.75 589 TRP A C 1
ATOM 4540 O O . TRP A 1 589 ? 29.515 -16.764 11.899 1.00 87.75 589 TRP A O 1
ATOM 4550 N N . THR A 1 590 ? 29.433 -17.295 14.074 1.00 85.31 590 THR A N 1
ATOM 4551 C CA . THR A 1 590 ? 28.045 -17.786 14.055 1.00 85.31 590 THR A CA 1
ATOM 4552 C C . THR A 1 590 ? 27.212 -17.163 15.174 1.00 85.31 590 THR A C 1
ATOM 4554 O O . THR A 1 590 ? 27.757 -16.692 16.171 1.00 85.31 590 THR A O 1
ATOM 4557 N N . VAL A 1 591 ? 25.880 -17.203 15.035 1.00 84.94 591 VAL A N 1
ATOM 4558 C CA . VAL A 1 591 ? 24.936 -16.763 16.085 1.00 84.94 591 VAL A CA 1
ATOM 4559 C C . VAL A 1 591 ? 25.219 -17.490 17.404 1.00 84.94 591 VAL A C 1
ATOM 4561 O O . VAL A 1 591 ? 25.269 -16.872 18.464 1.00 84.94 591 VAL A O 1
ATOM 4564 N N . GLN A 1 592 ? 25.473 -18.801 17.332 1.00 83.25 592 GLN A N 1
ATOM 4565 C CA . GLN A 1 592 ? 25.789 -19.623 18.497 1.00 83.25 592 GLN A CA 1
ATOM 4566 C C . GLN A 1 592 ? 27.078 -19.164 19.189 1.00 83.25 592 GLN A C 1
ATOM 4568 O O . GLN A 1 592 ? 27.113 -19.082 20.414 1.00 83.25 592 GLN A O 1
ATOM 4573 N N . GLU A 1 593 ? 28.118 -18.852 18.413 1.00 85.50 593 GLU A N 1
ATOM 4574 C CA . GLU A 1 593 ? 29.412 -18.409 18.940 1.00 85.50 593 GLU A CA 1
ATOM 4575 C C . GLU A 1 593 ? 29.299 -17.051 19.644 1.00 85.50 593 GLU A C 1
ATOM 4577 O O . GLU A 1 593 ? 29.798 -16.870 20.755 1.00 85.50 593 GLU A O 1
ATOM 4582 N N . ALA A 1 594 ? 28.576 -16.108 19.038 1.00 86.06 594 ALA A N 1
ATOM 4583 C CA . ALA A 1 594 ? 28.354 -14.792 19.623 1.00 86.06 594 ALA A CA 1
ATOM 4584 C C . ALA A 1 594 ? 27.501 -14.857 20.908 1.00 86.06 594 ALA A C 1
ATOM 4586 O O . ALA A 1 594 ? 27.763 -14.120 21.862 1.00 86.06 594 ALA A O 1
ATOM 4587 N N . PHE A 1 595 ? 26.529 -15.773 20.974 1.00 87.12 595 PHE A N 1
ATOM 4588 C CA . PHE A 1 595 ? 25.729 -16.009 22.177 1.00 87.12 595 PHE A CA 1
ATOM 4589 C C . PHE A 1 595 ? 26.549 -16.621 23.321 1.00 87.12 595 PHE A C 1
ATOM 4591 O O . PHE A 1 595 ? 26.506 -16.120 24.443 1.00 87.12 595 PHE A O 1
ATOM 4598 N N . VAL A 1 596 ? 27.346 -17.662 23.046 1.00 86.44 596 VAL A N 1
ATOM 4599 C CA . VAL A 1 596 ? 28.188 -18.324 24.065 1.00 86.44 596 VAL A CA 1
ATOM 4600 C C . VAL A 1 596 ? 29.168 -17.341 24.710 1.00 86.44 596 VAL A C 1
ATOM 4602 O O . VAL A 1 596 ? 29.447 -17.446 25.902 1.00 86.44 596 VAL A O 1
ATOM 4605 N N . ARG A 1 597 ? 29.643 -16.348 23.951 1.00 85.00 597 ARG A N 1
ATOM 4606 C CA . ARG A 1 597 ? 30.558 -15.301 24.434 1.00 85.00 597 ARG A CA 1
ATOM 4607 C C . ARG A 1 597 ? 29.862 -14.100 25.086 1.00 85.00 597 ARG A C 1
ATOM 4609 O O . ARG A 1 597 ? 30.518 -13.114 25.418 1.00 85.00 597 ARG A O 1
ATOM 4616 N N . GLY A 1 598 ? 28.541 -14.158 25.271 1.00 85.12 598 GLY A N 1
ATOM 4617 C CA . GLY A 1 598 ? 27.766 -13.102 25.923 1.00 85.12 598 GLY A CA 1
ATOM 4618 C C . GLY A 1 598 ? 27.741 -11.781 25.147 1.00 85.12 598 GLY A C 1
ATOM 4619 O O . GLY A 1 598 ? 27.679 -10.716 25.761 1.00 85.12 598 GLY A O 1
ATOM 4620 N N . LEU A 1 599 ? 27.837 -11.837 23.813 1.00 86.31 599 LEU A N 1
ATOM 4621 C CA . LEU A 1 599 ? 27.757 -10.668 22.924 1.00 86.31 599 LEU A CA 1
ATOM 4622 C C . LEU A 1 599 ? 26.333 -10.403 22.414 1.00 86.31 599 LEU A C 1
ATOM 4624 O O . LEU A 1 599 ? 26.093 -9.371 21.794 1.00 86.31 599 LEU A O 1
ATOM 4628 N N . MET A 1 600 ? 25.404 -11.323 22.679 1.00 85.50 600 MET A N 1
ATOM 4629 C CA . MET A 1 600 ? 23.974 -11.202 22.395 1.00 85.50 600 MET A CA 1
ATOM 4630 C C . MET A 1 600 ? 23.154 -11.900 23.484 1.00 85.50 600 MET A C 1
ATOM 4632 O O . MET A 1 600 ? 23.646 -12.827 24.133 1.00 85.50 600 MET A O 1
ATOM 4636 N N . ASP A 1 601 ? 21.912 -11.467 23.678 1.00 84.25 601 ASP A N 1
ATOM 4637 C CA . ASP A 1 601 ? 20.970 -12.082 24.613 1.00 84.25 601 ASP A CA 1
ATOM 4638 C C . ASP A 1 601 ? 20.164 -13.239 23.978 1.00 84.25 601 ASP A C 1
ATOM 4640 O O . ASP A 1 601 ? 20.191 -13.475 22.767 1.00 84.25 601 ASP A O 1
ATOM 4644 N N . GLU A 1 602 ? 19.442 -13.997 24.810 1.00 82.69 602 GLU A N 1
ATOM 4645 C CA . GLU A 1 602 ? 18.647 -15.156 24.367 1.00 82.69 602 GLU A CA 1
ATOM 4646 C C . GLU A 1 602 ? 17.519 -14.752 23.395 1.00 82.69 602 GLU A C 1
ATOM 4648 O O . GLU A 1 602 ? 17.179 -15.497 22.476 1.00 82.69 602 GLU A O 1
ATOM 4653 N N . SER A 1 603 ? 16.954 -13.550 23.551 1.00 80.25 603 SER A N 1
ATOM 4654 C CA . SER A 1 603 ? 15.879 -13.039 22.692 1.00 80.25 603 SER A CA 1
ATOM 4655 C C . SER A 1 603 ? 16.393 -12.707 21.286 1.00 80.25 603 SER A C 1
ATOM 4657 O O . SER A 1 603 ? 15.768 -13.054 20.276 1.00 80.25 603 SER A O 1
ATOM 4659 N N . GLN A 1 604 ? 17.558 -12.068 21.205 1.00 77.88 604 GLN A N 1
ATOM 4660 C CA . GLN A 1 604 ? 18.277 -11.762 19.972 1.00 77.88 604 GLN A CA 1
ATOM 4661 C C . GLN A 1 604 ? 18.694 -13.044 19.264 1.00 77.88 604 GLN A C 1
ATOM 4663 O O . GLN A 1 604 ? 18.446 -13.188 18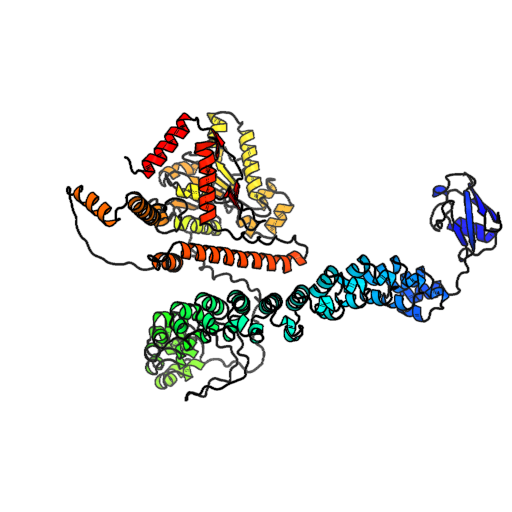.066 1.00 77.88 604 GLN A O 1
ATOM 4668 N N . ARG A 1 605 ? 19.248 -14.006 20.010 1.00 84.12 605 ARG A N 1
ATOM 4669 C CA . ARG A 1 605 ? 19.606 -15.324 19.489 1.00 84.12 605 ARG A CA 1
ATOM 4670 C C . ARG A 1 605 ? 18.406 -16.001 18.827 1.00 84.12 605 ARG A C 1
ATOM 4672 O O . ARG A 1 605 ? 18.496 -16.352 17.653 1.00 84.12 605 ARG A O 1
ATOM 4679 N N . MET A 1 606 ? 17.273 -16.126 19.526 1.00 80.44 606 MET A N 1
ATOM 4680 C CA . MET A 1 606 ? 16.069 -16.743 18.953 1.00 80.44 606 MET A CA 1
ATOM 4681 C C . MET A 1 606 ? 15.580 -16.000 17.703 1.00 80.44 606 MET A C 1
ATOM 4683 O O . MET A 1 606 ? 15.174 -16.624 16.725 1.00 80.44 606 MET A O 1
ATOM 4687 N N . THR A 1 607 ? 15.651 -14.666 17.699 1.00 79.44 607 THR A N 1
ATOM 4688 C CA . THR A 1 607 ? 15.250 -13.842 16.547 1.00 79.44 607 THR A CA 1
ATOM 4689 C C . THR A 1 607 ? 16.142 -14.087 15.326 1.00 79.44 607 THR A C 1
ATOM 4691 O O . THR A 1 607 ? 15.638 -14.216 14.209 1.00 79.44 607 THR A O 1
ATOM 4694 N N . LEU A 1 608 ? 17.458 -14.175 15.529 1.00 76.50 608 LEU A N 1
ATOM 4695 C CA . LEU A 1 608 ? 18.445 -14.414 14.472 1.00 76.50 608 LEU A CA 1
ATOM 4696 C C . LEU A 1 608 ? 18.462 -15.880 14.001 1.00 76.50 608 LEU A C 1
ATOM 4698 O O . LEU A 1 608 ? 18.740 -16.136 12.831 1.00 76.50 608 LEU A O 1
ATOM 4702 N N . GLU A 1 609 ? 18.122 -16.838 14.869 1.00 78.75 609 GLU A N 1
ATOM 4703 C CA . GLU A 1 609 ? 17.946 -18.253 14.507 1.00 78.75 609 GLU A CA 1
ATOM 4704 C C . GLU A 1 609 ? 16.661 -18.498 13.695 1.00 78.75 609 GLU A C 1
ATOM 4706 O O . GLU A 1 609 ? 16.660 -19.331 12.785 1.00 78.75 609 GLU A O 1
ATOM 4711 N N . LEU A 1 610 ? 15.579 -17.759 13.975 1.00 78.00 610 LEU A N 1
ATOM 4712 C CA . LEU A 1 610 ? 14.322 -17.820 13.213 1.00 78.00 610 LEU A CA 1
ATOM 4713 C C . LEU A 1 610 ? 14.458 -17.252 11.792 1.00 78.00 610 LEU A C 1
ATOM 4715 O O . LEU A 1 610 ? 13.770 -17.714 10.879 1.00 78.00 610 LEU A O 1
ATOM 4719 N N . ASP A 1 611 ? 15.337 -16.266 11.599 1.00 73.69 611 ASP A N 1
ATOM 4720 C CA . ASP A 1 611 ? 15.624 -15.656 10.299 1.00 73.69 611 ASP A CA 1
ATOM 4721 C C . ASP A 1 611 ? 17.143 -15.535 10.060 1.00 73.69 611 ASP A C 1
ATOM 4723 O O . ASP A 1 611 ? 17.725 -14.453 10.211 1.00 73.69 611 ASP A O 1
ATOM 4727 N N . PRO A 1 612 ? 17.803 -16.630 9.626 1.00 67.75 612 PRO A N 1
ATOM 4728 C CA . PRO A 1 612 ? 19.250 -16.663 9.413 1.00 67.75 612 PRO A CA 1
ATOM 4729 C C . PRO A 1 612 ? 19.750 -15.650 8.376 1.00 67.75 612 PRO A C 1
ATOM 4731 O O . PRO A 1 612 ? 20.947 -15.372 8.315 1.00 67.75 612 PRO A O 1
ATOM 4734 N N . ALA A 1 613 ? 18.863 -15.103 7.534 1.00 66.75 613 ALA A N 1
ATOM 4735 C CA . ALA A 1 613 ? 19.224 -14.062 6.579 1.00 66.75 613 ALA A CA 1
ATOM 4736 C C . ALA A 1 613 ? 19.642 -12.758 7.280 1.00 66.75 613 ALA A C 1
ATOM 4738 O O . ALA A 1 613 ? 20.514 -12.065 6.772 1.00 66.75 613 ALA A O 1
ATOM 4739 N N . ARG A 1 614 ? 19.099 -12.467 8.469 1.00 72.44 614 ARG A N 1
ATOM 4740 C CA . ARG A 1 614 ? 19.425 -11.252 9.237 1.00 72.44 614 ARG A CA 1
ATOM 4741 C C . ARG A 1 614 ? 20.817 -11.284 9.843 1.00 72.44 614 ARG A C 1
ATOM 4743 O O . ARG A 1 614 ? 21.479 -10.256 9.899 1.00 72.44 614 ARG A O 1
ATOM 4750 N N . PHE A 1 615 ? 21.271 -12.461 10.272 1.00 76.75 615 PHE A N 1
ATOM 4751 C CA . PHE A 1 615 ? 22.649 -12.632 10.731 1.00 76.75 615 PHE A CA 1
ATOM 4752 C C . PHE A 1 615 ? 23.632 -12.639 9.560 1.00 76.75 615 PHE A C 1
ATOM 4754 O O . PHE A 1 615 ? 24.742 -12.135 9.689 1.00 76.75 615 PHE A O 1
ATOM 4761 N N . LYS A 1 616 ? 23.215 -13.142 8.387 1.00 68.75 616 LYS A N 1
ATOM 4762 C CA . LYS A 1 616 ? 24.028 -13.060 7.165 1.00 68.75 616 LYS A CA 1
ATOM 4763 C C . LYS A 1 616 ? 24.344 -11.626 6.756 1.00 68.75 616 LYS A C 1
ATOM 4765 O O . LYS A 1 616 ? 25.321 -11.451 6.045 1.00 68.75 616 LYS A O 1
ATOM 4770 N N . ASP A 1 617 ? 23.564 -10.633 7.184 1.00 70.94 617 ASP A N 1
ATOM 4771 C CA . ASP A 1 617 ? 23.837 -9.213 6.931 1.00 70.94 617 ASP A CA 1
ATOM 4772 C C . ASP A 1 617 ? 24.987 -8.637 7.773 1.00 70.94 617 ASP A C 1
ATOM 4774 O O . ASP A 1 617 ? 25.524 -7.586 7.422 1.00 70.94 617 ASP A O 1
ATOM 4778 N N . PHE A 1 618 ? 25.430 -9.344 8.819 1.00 82.12 618 PHE A N 1
ATOM 4779 C CA . PHE A 1 618 ? 26.664 -9.013 9.525 1.00 82.12 618 PHE A CA 1
ATOM 4780 C C . PHE A 1 618 ? 27.885 -9.326 8.649 1.00 82.12 618 PHE A C 1
ATOM 4782 O O . PHE A 1 618 ? 28.076 -10.462 8.211 1.00 82.12 618 PHE A O 1
ATOM 4789 N N . GLN A 1 619 ? 28.749 -8.336 8.436 1.00 85.75 619 GLN A N 1
ATOM 4790 C CA . GLN A 1 619 ? 30.010 -8.511 7.718 1.00 85.75 619 GLN A CA 1
ATOM 4791 C C . GLN A 1 619 ? 31.084 -7.594 8.297 1.00 85.75 619 GLN A C 1
ATOM 4793 O O . GLN A 1 619 ? 30.839 -6.409 8.524 1.00 85.75 619 GLN A O 1
ATOM 4798 N N . THR A 1 620 ? 32.287 -8.132 8.478 1.00 89.88 620 THR A N 1
ATOM 4799 C CA . THR A 1 620 ? 33.476 -7.343 8.802 1.00 89.88 620 THR A CA 1
ATOM 4800 C C . THR A 1 620 ? 34.116 -6.863 7.504 1.00 89.88 620 THR A C 1
ATOM 4802 O O . THR A 1 620 ? 34.491 -7.670 6.647 1.00 89.88 620 THR A O 1
ATOM 4805 N N . VAL A 1 621 ? 34.226 -5.546 7.352 1.00 91.25 621 VAL A N 1
ATOM 4806 C CA . VAL A 1 621 ? 34.862 -4.897 6.204 1.00 91.25 621 VAL A CA 1
ATOM 4807 C C . VAL A 1 621 ? 36.067 -4.112 6.689 1.00 91.25 621 VAL A C 1
ATOM 4809 O O . VAL A 1 621 ? 35.953 -3.272 7.578 1.00 91.25 621 VAL A O 1
ATOM 4812 N N . ILE A 1 622 ? 37.225 -4.369 6.094 1.00 91.75 622 ILE A N 1
ATOM 4813 C CA . ILE A 1 622 ? 38.485 -3.716 6.445 1.00 91.75 622 ILE A CA 1
ATOM 4814 C C . ILE A 1 622 ? 38.882 -2.802 5.292 1.00 91.75 622 ILE A C 1
ATOM 4816 O O . ILE A 1 622 ? 38.983 -3.271 4.159 1.00 91.75 622 ILE A O 1
ATOM 4820 N N . THR A 1 623 ? 39.124 -1.517 5.559 1.00 91.12 623 THR A N 1
ATOM 4821 C CA . THR A 1 623 ? 39.696 -0.601 4.559 1.00 91.12 623 THR A CA 1
ATOM 4822 C C . THR A 1 623 ? 41.124 -0.240 4.913 1.00 91.12 623 THR A C 1
ATOM 4824 O O . THR A 1 623 ? 41.450 0.086 6.060 1.00 91.12 623 THR A O 1
ATOM 4827 N N . SER A 1 624 ? 41.985 -0.292 3.903 1.00 89.38 624 SER A N 1
ATOM 4828 C CA . SER A 1 624 ? 43.400 -0.010 4.042 1.00 89.38 624 SER A CA 1
ATOM 4829 C C . SER A 1 624 ? 43.921 0.793 2.856 1.00 89.38 624 SER A C 1
ATOM 4831 O O . SER A 1 624 ? 43.513 0.586 1.715 1.00 89.38 624 SER A O 1
ATOM 4833 N N . THR A 1 625 ? 44.854 1.700 3.140 1.00 86.62 625 THR A N 1
ATOM 4834 C CA . THR A 1 625 ? 45.554 2.495 2.122 1.00 86.62 625 THR A CA 1
ATOM 4835 C C . THR A 1 625 ? 46.813 1.794 1.605 1.00 86.62 625 THR A C 1
ATOM 4837 O O . THR A 1 625 ? 47.520 2.368 0.782 1.00 86.62 625 THR A O 1
ATOM 4840 N N . PHE A 1 626 ? 47.129 0.589 2.099 1.00 86.62 626 PHE A N 1
ATOM 4841 C CA . PHE A 1 626 ? 48.184 -0.238 1.515 1.00 86.62 626 PHE A CA 1
ATOM 4842 C C . PHE A 1 626 ? 47.796 -0.646 0.090 1.00 86.62 626 PHE A C 1
ATOM 4844 O O . PHE A 1 626 ? 46.626 -0.898 -0.208 1.00 86.62 626 PHE A O 1
ATOM 4851 N N . ASP A 1 627 ? 48.791 -0.708 -0.780 1.00 85.12 627 ASP A N 1
ATOM 4852 C CA . ASP A 1 627 ? 48.696 -1.338 -2.087 1.00 85.12 627 ASP A CA 1
ATOM 4853 C C . ASP A 1 627 ? 48.833 -2.864 -1.962 1.00 85.12 627 ASP A C 1
ATOM 4855 O O . ASP A 1 627 ? 48.974 -3.422 -0.868 1.00 85.12 627 ASP A O 1
ATOM 4859 N N . LEU A 1 628 ? 48.747 -3.569 -3.091 1.00 85.00 628 LEU A N 1
ATOM 4860 C CA . LEU A 1 628 ? 48.803 -5.029 -3.087 1.00 85.00 628 LEU A CA 1
ATOM 4861 C C . LEU A 1 628 ? 50.156 -5.566 -2.586 1.00 85.00 628 LEU A C 1
ATOM 4863 O O . LEU A 1 628 ? 50.187 -6.598 -1.918 1.00 85.00 628 LEU A O 1
ATOM 4867 N N . GLU A 1 629 ? 51.257 -4.862 -2.861 1.00 82.88 629 GLU A N 1
ATOM 4868 C CA . GLU A 1 629 ? 52.594 -5.231 -2.381 1.00 82.88 629 GLU A CA 1
ATOM 4869 C C . GLU A 1 629 ? 52.721 -5.018 -0.862 1.00 82.88 629 GLU A C 1
ATOM 4871 O O . GLU A 1 629 ? 53.154 -5.918 -0.133 1.00 82.88 629 GLU A O 1
ATOM 4876 N N . GLY A 1 630 ? 52.252 -3.873 -0.357 1.00 81.25 630 GLY A N 1
ATOM 4877 C CA . GLY A 1 630 ? 52.238 -3.537 1.065 1.00 81.25 630 GLY A CA 1
ATOM 4878 C C . GLY A 1 630 ? 51.255 -4.364 1.899 1.00 81.25 630 GLY A C 1
ATOM 4879 O O . GLY A 1 630 ? 51.454 -4.525 3.104 1.00 81.25 630 GLY A O 1
ATOM 4880 N N . ALA A 1 631 ? 50.229 -4.958 1.282 1.00 82.62 631 ALA A N 1
ATOM 4881 C CA . ALA A 1 631 ? 49.288 -5.848 1.964 1.00 82.62 631 ALA A CA 1
ATOM 4882 C C . ALA A 1 631 ? 49.944 -7.119 2.525 1.00 82.62 631 ALA A C 1
ATOM 4884 O O . ALA A 1 631 ? 49.410 -7.715 3.461 1.00 82.62 631 ALA A O 1
ATOM 4885 N N . SER A 1 632 ? 51.128 -7.499 2.032 1.00 81.81 632 SER A N 1
ATOM 4886 C CA . SER A 1 632 ? 51.933 -8.582 2.612 1.00 81.81 632 SER A CA 1
ATOM 4887 C C . SER A 1 632 ? 52.230 -8.360 4.104 1.00 81.81 632 SER A C 1
ATOM 4889 O O . SER A 1 632 ? 52.197 -9.315 4.881 1.00 81.81 632 SER A O 1
ATOM 4891 N N . HIS A 1 633 ? 52.394 -7.102 4.535 1.00 83.19 633 HIS A N 1
ATOM 4892 C CA . HIS A 1 633 ? 52.600 -6.721 5.937 1.00 83.19 633 HIS A CA 1
ATOM 4893 C C . HIS A 1 633 ? 51.362 -6.913 6.827 1.00 83.19 633 HIS A C 1
ATOM 4895 O O . HIS A 1 633 ? 51.483 -6.880 8.052 1.00 83.19 633 HIS A O 1
ATOM 4901 N N . LEU A 1 634 ? 50.178 -7.104 6.238 1.00 86.69 634 LEU A N 1
ATOM 4902 C CA . LEU A 1 634 ? 48.926 -7.320 6.967 1.00 86.69 634 LEU A CA 1
ATOM 4903 C C . LEU A 1 634 ? 48.656 -8.802 7.259 1.00 86.69 634 LEU A C 1
ATOM 4905 O O . LEU A 1 634 ? 47.846 -9.101 8.137 1.00 86.69 634 LEU A O 1
ATOM 4909 N N . THR A 1 635 ? 49.356 -9.711 6.574 1.00 85.31 635 THR A N 1
ATOM 4910 C CA . THR A 1 635 ? 49.164 -11.169 6.673 1.00 85.31 635 THR A CA 1
ATOM 4911 C C . THR A 1 635 ? 49.264 -11.671 8.113 1.00 85.31 635 THR A C 1
ATOM 4913 O O . THR A 1 635 ? 48.393 -12.402 8.575 1.00 85.31 635 THR A O 1
ATOM 4916 N N . ASP A 1 636 ? 50.276 -11.207 8.850 1.00 85.06 636 ASP A N 1
ATOM 4917 C CA . ASP A 1 636 ? 50.510 -11.601 10.246 1.00 85.06 636 ASP A CA 1
ATOM 4918 C C . ASP A 1 636 ? 49.772 -10.698 11.251 1.00 85.06 636 ASP A C 1
ATOM 4920 O O . ASP A 1 636 ? 49.880 -10.872 12.464 1.00 85.06 636 ASP A O 1
ATOM 4924 N N . LYS A 1 637 ? 49.031 -9.693 10.769 1.00 87.25 637 LYS A N 1
ATOM 4925 C CA . LYS A 1 637 ? 48.365 -8.675 11.597 1.00 87.25 637 LYS A CA 1
ATOM 4926 C C . LYS A 1 637 ? 46.859 -8.854 11.681 1.00 87.25 637 LYS A C 1
ATOM 4928 O O . LYS A 1 637 ? 46.277 -8.453 12.684 1.00 87.25 637 LYS A O 1
ATOM 4933 N N . ILE A 1 638 ? 46.237 -9.472 10.680 1.00 90.75 638 ILE A N 1
ATOM 4934 C CA . ILE A 1 638 ? 44.793 -9.715 10.640 1.00 90.75 638 ILE A CA 1
ATOM 4935 C C . ILE A 1 638 ? 44.531 -11.223 10.794 1.00 90.75 638 ILE A C 1
ATOM 4937 O O . ILE A 1 638 ? 45.066 -12.011 10.011 1.00 90.75 638 ILE A O 1
ATOM 4941 N N . PRO A 1 639 ? 43.709 -11.655 11.767 1.00 91.25 639 PRO A N 1
ATOM 4942 C CA . PRO A 1 639 ? 43.331 -13.057 11.898 1.00 91.25 639 PRO A CA 1
ATOM 4943 C C . PRO A 1 639 ? 42.656 -13.595 10.634 1.00 91.25 639 PRO A C 1
ATOM 4945 O O . PRO A 1 639 ? 41.869 -12.901 9.996 1.00 91.25 639 PRO A O 1
ATOM 4948 N N . PHE A 1 640 ? 42.945 -14.851 10.285 1.00 89.44 640 PHE A N 1
ATOM 4949 C CA . PHE A 1 640 ? 42.364 -15.534 9.119 1.00 89.44 640 PHE A CA 1
ATOM 4950 C C . PHE A 1 640 ? 42.542 -14.775 7.793 1.00 89.44 640 PHE A C 1
ATOM 4952 O O . PHE A 1 640 ? 41.702 -14.885 6.905 1.00 89.44 640 PHE A O 1
ATOM 4959 N N . PHE A 1 641 ? 43.649 -14.039 7.628 1.00 88.19 641 PHE A N 1
ATOM 4960 C CA . PHE A 1 641 ? 43.915 -13.233 6.431 1.00 88.19 641 PHE A CA 1
ATOM 4961 C C . PHE A 1 641 ? 43.744 -14.007 5.110 1.00 88.19 641 PHE A C 1
ATOM 4963 O O . PHE A 1 641 ? 43.208 -13.474 4.144 1.00 88.19 641 PHE A O 1
ATOM 4970 N N . SER A 1 642 ? 44.133 -15.287 5.073 1.00 84.00 642 SER A N 1
ATOM 4971 C CA . SER A 1 642 ? 43.984 -16.157 3.895 1.00 84.00 642 SER A CA 1
ATOM 4972 C C . SER A 1 642 ? 42.532 -16.510 3.538 1.00 84.00 642 SER A C 1
ATOM 4974 O O . SER A 1 642 ? 42.271 -16.946 2.417 1.00 84.00 642 SER A O 1
ATOM 4976 N N . GLU A 1 643 ? 41.585 -16.330 4.463 1.00 86.88 643 GLU A N 1
ATOM 4977 C CA . GLU A 1 643 ? 40.147 -16.535 4.247 1.00 86.88 643 GLU A CA 1
ATOM 4978 C C . GLU A 1 643 ? 39.452 -15.257 3.726 1.00 86.88 643 GLU A C 1
ATOM 4980 O O . GLU A 1 643 ? 38.293 -15.315 3.304 1.00 86.88 643 GLU A O 1
ATOM 4985 N N . LEU A 1 644 ? 40.145 -14.108 3.723 1.00 87.88 644 LEU A N 1
ATOM 4986 C CA . LEU A 1 644 ? 39.589 -12.824 3.297 1.00 87.88 644 LEU A CA 1
ATOM 4987 C C . LEU A 1 644 ? 39.425 -12.731 1.774 1.00 87.88 644 LEU A C 1
ATOM 4989 O O . LEU A 1 644 ? 40.212 -13.242 0.975 1.00 87.88 644 LEU A O 1
ATOM 4993 N N . ALA A 1 645 ? 38.389 -12.008 1.371 1.00 91.44 645 ALA A N 1
ATOM 4994 C CA . ALA A 1 645 ? 38.190 -11.526 0.018 1.00 91.44 645 ALA A CA 1
ATOM 4995 C C . ALA A 1 645 ? 38.943 -10.198 -0.164 1.00 91.44 645 ALA A C 1
ATOM 4997 O O . ALA A 1 645 ? 38.415 -9.130 0.155 1.00 91.44 645 ALA A O 1
ATOM 4998 N N . THR A 1 646 ? 40.183 -10.264 -0.654 1.00 92.38 646 THR A N 1
ATOM 4999 C CA . THR A 1 646 ? 41.013 -9.073 -0.906 1.00 92.38 646 THR A CA 1
ATOM 5000 C C . THR A 1 646 ? 40.639 -8.414 -2.233 1.00 92.38 646 THR A C 1
ATOM 5002 O O . THR A 1 646 ? 40.866 -8.977 -3.305 1.00 92.38 646 THR A O 1
ATOM 5005 N N . LEU A 1 647 ? 40.075 -7.211 -2.166 1.00 92.31 647 LEU A N 1
ATOM 5006 C CA . LEU A 1 647 ? 39.665 -6.389 -3.300 1.00 92.31 647 LEU A CA 1
ATOM 5007 C C . LEU A 1 647 ? 40.625 -5.209 -3.456 1.00 92.31 647 LEU A C 1
ATOM 5009 O O . LEU A 1 647 ? 40.760 -4.398 -2.544 1.00 92.31 647 LEU A O 1
ATOM 5013 N N . VAL A 1 648 ? 41.260 -5.096 -4.617 1.00 91.62 648 VAL A N 1
ATOM 5014 C CA . VAL A 1 648 ? 42.115 -3.964 -4.988 1.00 91.62 648 VAL A CA 1
ATOM 5015 C C . VAL A 1 648 ? 41.315 -3.049 -5.906 1.00 91.62 648 VAL A C 1
ATOM 5017 O O . VAL A 1 648 ? 40.793 -3.505 -6.923 1.00 91.62 648 VAL A O 1
ATOM 5020 N N . ILE A 1 649 ? 41.187 -1.772 -5.554 1.00 88.31 649 ILE A N 1
ATOM 5021 C CA . ILE A 1 649 ? 40.507 -0.798 -6.414 1.00 88.31 649 ILE A CA 1
ATOM 5022 C C . ILE A 1 649 ? 41.476 -0.305 -7.480 1.00 88.31 649 ILE A C 1
ATOM 5024 O O . ILE A 1 649 ? 42.535 0.212 -7.141 1.00 88.31 649 ILE A O 1
ATOM 5028 N N . ASP A 1 650 ? 41.093 -0.431 -8.751 1.00 84.81 650 ASP A N 1
ATOM 5029 C CA . ASP A 1 650 ? 41.809 0.199 -9.861 1.00 84.81 650 ASP A CA 1
ATOM 5030 C C . ASP A 1 650 ? 41.619 1.728 -9.801 1.00 84.81 650 ASP A C 1
ATOM 5032 O O . ASP A 1 650 ? 40.493 2.199 -10.019 1.00 84.81 650 ASP A O 1
ATOM 5036 N N . PRO A 1 651 ? 42.669 2.526 -9.529 1.00 71.44 651 PRO A N 1
ATOM 5037 C CA . PRO A 1 651 ? 42.539 3.975 -9.412 1.00 71.44 651 PRO A CA 1
ATOM 5038 C C . PRO A 1 651 ? 42.060 4.644 -10.710 1.00 71.44 651 PRO A C 1
ATOM 5040 O O . PRO A 1 651 ? 41.304 5.613 -10.653 1.00 71.44 651 PRO A O 1
ATOM 5043 N N . ALA A 1 652 ? 42.408 4.095 -11.882 1.00 71.00 652 ALA A N 1
ATOM 5044 C CA . ALA A 1 652 ? 41.991 4.643 -13.177 1.00 71.00 652 ALA A CA 1
ATOM 5045 C C . ALA A 1 652 ? 40.472 4.518 -13.406 1.00 71.00 652 ALA A C 1
ATOM 5047 O O . ALA A 1 652 ? 39.864 5.311 -14.123 1.00 71.00 652 ALA A O 1
ATOM 5048 N N . SER A 1 653 ? 39.829 3.557 -12.737 1.00 71.81 653 SER A N 1
ATOM 5049 C CA . SER A 1 653 ? 38.382 3.343 -12.823 1.00 71.81 653 SER A CA 1
ATOM 5050 C C . SER A 1 653 ? 37.550 4.398 -12.083 1.00 71.81 653 SER A C 1
ATOM 5052 O O . SER A 1 653 ? 36.325 4.414 -12.223 1.00 71.81 653 SER A O 1
ATOM 5054 N N . ILE A 1 654 ? 38.181 5.268 -11.286 1.00 60.38 654 ILE A N 1
ATOM 5055 C CA . ILE A 1 654 ? 37.497 6.302 -10.501 1.00 60.38 654 ILE A CA 1
ATOM 5056 C C . ILE A 1 654 ? 37.128 7.489 -11.383 1.00 60.38 654 ILE A C 1
ATOM 5058 O O . ILE A 1 654 ? 36.004 7.956 -11.273 1.00 60.38 654 ILE A O 1
ATOM 5062 N N . ASP A 1 655 ? 38.000 7.935 -12.288 1.00 50.53 655 ASP A N 1
ATOM 5063 C CA . ASP A 1 655 ? 37.687 9.017 -13.237 1.00 50.53 655 ASP A CA 1
ATOM 5064 C C . ASP A 1 655 ? 36.630 8.577 -14.250 1.00 50.53 655 ASP A C 1
ATOM 5066 O O . ASP A 1 655 ? 35.697 9.320 -14.578 1.00 50.53 655 ASP A O 1
ATOM 5070 N N . ASP A 1 656 ? 36.696 7.311 -14.664 1.00 47.03 656 ASP A N 1
ATOM 5071 C CA . ASP A 1 656 ? 35.608 6.668 -15.382 1.00 47.03 656 ASP A CA 1
ATOM 5072 C C . ASP A 1 656 ? 34.358 6.629 -14.508 1.00 47.03 656 ASP A C 1
ATOM 5074 O O . ASP A 1 656 ? 33.311 7.056 -14.959 1.00 47.03 656 ASP A O 1
ATOM 5078 N N . PHE A 1 657 ? 34.396 6.228 -13.240 1.00 39.25 657 PHE A N 1
ATOM 5079 C CA . PHE A 1 657 ? 33.208 6.253 -12.385 1.00 39.25 657 PHE A CA 1
ATOM 5080 C C . PHE A 1 657 ? 32.663 7.672 -12.146 1.00 39.25 657 PHE A C 1
ATOM 5082 O O . PHE A 1 657 ? 31.455 7.854 -12.209 1.00 39.25 657 PHE A O 1
ATOM 5089 N N . VAL A 1 658 ? 33.490 8.694 -11.952 1.00 38.38 658 VAL A N 1
ATOM 5090 C CA . VAL A 1 658 ? 33.078 10.096 -11.757 1.00 38.38 658 VAL A CA 1
ATOM 5091 C C . VAL A 1 658 ? 32.501 10.686 -13.049 1.00 38.38 658 VAL A C 1
ATOM 5093 O O . VAL A 1 658 ? 31.533 11.443 -13.002 1.00 38.38 658 VAL A O 1
ATOM 5096 N N . SER A 1 659 ? 33.013 10.283 -14.216 1.00 34.81 659 SER A N 1
ATOM 5097 C CA . SER A 1 659 ? 32.467 10.675 -15.523 1.00 34.81 659 SER A CA 1
ATOM 5098 C C . SER A 1 659 ? 31.266 9.824 -15.964 1.00 34.81 659 SER A C 1
ATOM 5100 O O . SER A 1 659 ? 30.435 10.268 -16.765 1.00 34.81 659 SER A O 1
ATOM 5102 N N . THR A 1 660 ? 31.144 8.588 -15.462 1.00 33.16 660 THR A N 1
ATOM 5103 C CA . THR A 1 660 ? 30.167 7.599 -15.937 1.00 33.16 660 THR A CA 1
ATOM 5104 C C . THR A 1 660 ? 29.006 7.304 -15.006 1.00 33.16 660 THR A C 1
ATOM 5106 O O . THR A 1 660 ? 27.928 6.916 -15.489 1.00 33.16 660 THR A O 1
ATOM 5109 N N . SER A 1 661 ? 29.198 7.500 -13.710 1.00 29.83 661 SER A N 1
ATOM 5110 C CA . SER A 1 661 ? 28.157 7.511 -12.704 1.00 29.83 661 SER A CA 1
ATOM 5111 C C . SER A 1 661 ? 27.745 8.963 -12.480 1.00 29.83 661 SER A C 1
ATOM 5113 O O . SER A 1 661 ? 28.573 9.850 -12.326 1.00 29.83 661 SER A O 1
ATOM 5115 N N . ASN A 1 662 ? 26.437 9.224 -12.482 1.00 29.75 662 ASN A N 1
ATOM 5116 C CA . ASN A 1 662 ? 25.877 10.491 -12.014 1.00 29.75 662 ASN A CA 1
ATOM 5117 C C . ASN A 1 662 ? 26.066 10.602 -10.488 1.00 29.75 662 ASN A C 1
ATOM 5119 O O . ASN A 1 662 ? 25.090 10.685 -9.744 1.00 29.75 662 ASN A O 1
ATOM 5123 N N . LEU A 1 663 ? 27.313 10.575 -10.027 1.00 26.94 663 LEU A N 1
ATOM 5124 C CA . LEU A 1 663 ? 27.760 11.103 -8.750 1.00 26.94 663 LEU A CA 1
ATOM 5125 C C . LEU A 1 663 ? 28.171 12.561 -8.959 1.00 26.94 663 LEU A C 1
ATOM 5127 O O . LEU A 1 663 ? 29.241 13.021 -8.587 1.00 26.94 663 LEU A O 1
ATOM 5131 N N . THR A 1 664 ? 27.234 13.339 -9.494 1.00 28.39 664 THR A N 1
ATOM 5132 C CA . THR A 1 664 ? 27.101 14.729 -9.078 1.00 28.39 664 THR A CA 1
ATOM 5133 C C . THR A 1 664 ? 26.612 14.727 -7.637 1.00 28.39 664 THR A C 1
ATOM 5135 O O . THR A 1 664 ? 25.414 14.827 -7.375 1.00 28.39 664 THR A O 1
ATOM 5138 N N . VAL A 1 665 ? 27.546 14.570 -6.706 1.00 29.67 665 VAL A N 1
ATOM 5139 C CA . VAL A 1 665 ? 27.423 15.254 -5.417 1.00 29.67 665 VAL A CA 1
ATOM 5140 C C . VAL A 1 665 ? 28.525 16.302 -5.268 1.00 29.67 665 VAL A C 1
ATOM 5142 O O . VAL A 1 665 ? 28.245 17.335 -4.685 1.00 29.67 665 VAL A O 1
ATOM 5145 N N . PHE A 1 666 ? 29.682 16.183 -5.930 1.00 26.34 666 PHE A N 1
ATOM 5146 C CA . PHE A 1 666 ? 30.643 17.291 -6.031 1.00 26.34 666 PHE A CA 1
ATOM 5147 C C . PHE A 1 666 ? 31.420 17.198 -7.353 1.00 26.34 666 PHE A C 1
ATOM 5149 O O . PHE A 1 666 ? 32.246 16.310 -7.510 1.00 26.34 666 PHE A O 1
ATOM 5156 N N . GLY A 1 667 ? 31.127 18.066 -8.332 1.00 26.89 667 GLY A N 1
ATOM 5157 C CA . GLY A 1 667 ? 31.934 18.150 -9.563 1.00 26.89 667 GLY A CA 1
ATOM 5158 C C . GLY A 1 667 ? 31.286 18.790 -10.797 1.00 26.89 667 GLY A C 1
ATOM 5159 O O . GLY A 1 667 ? 32.001 19.293 -11.654 1.00 26.89 667 GLY A O 1
ATOM 5160 N N . ALA A 1 668 ? 29.953 18.853 -10.907 1.00 25.25 668 ALA A N 1
ATOM 5161 C CA . ALA A 1 668 ? 29.286 19.481 -12.058 1.00 25.25 668 ALA A CA 1
ATOM 5162 C C . ALA A 1 668 ? 28.509 20.741 -11.653 1.00 25.25 668 ALA A C 1
ATOM 5164 O O . ALA A 1 668 ? 27.285 20.740 -11.632 1.00 25.25 668 ALA A O 1
ATOM 5165 N N . ASN A 1 669 ? 29.239 21.815 -11.351 1.00 28.75 669 ASN A N 1
ATOM 5166 C CA . ASN A 1 669 ? 28.690 23.169 -11.203 1.00 28.75 669 ASN A CA 1
ATOM 5167 C C . ASN A 1 669 ? 29.426 24.189 -12.095 1.00 28.75 669 ASN A C 1
ATOM 5169 O O . ASN A 1 669 ? 29.490 25.357 -11.758 1.00 28.75 669 ASN A O 1
ATOM 5173 N N . ALA A 1 670 ? 29.975 23.769 -13.242 1.00 31.14 670 ALA A N 1
ATOM 5174 C CA . ALA A 1 670 ? 30.708 24.668 -14.151 1.00 31.14 670 ALA A CA 1
ATOM 5175 C C . ALA A 1 670 ? 30.058 24.854 -15.541 1.00 31.14 670 ALA A C 1
ATOM 5177 O O . ALA A 1 670 ? 30.653 25.452 -16.428 1.00 31.14 670 ALA A O 1
ATOM 5178 N N . ARG A 1 671 ? 28.841 24.340 -15.780 1.00 30.11 671 ARG A N 1
ATOM 5179 C CA . ARG A 1 671 ? 28.092 24.589 -17.039 1.00 30.11 671 ARG A CA 1
ATOM 5180 C C . ARG A 1 671 ? 26.693 25.182 -16.846 1.00 30.11 671 ARG A C 1
ATOM 5182 O O . ARG A 1 671 ? 26.026 25.456 -17.833 1.00 30.11 671 ARG A O 1
ATOM 5189 N N . GLY A 1 672 ? 26.274 25.405 -15.598 1.00 30.92 672 GLY A N 1
ATOM 5190 C CA . GLY A 1 672 ? 25.099 26.223 -15.268 1.00 30.92 672 GLY A CA 1
ATOM 5191 C C . GLY A 1 672 ? 25.400 27.725 -15.219 1.00 30.92 672 GLY A C 1
ATOM 5192 O O . GLY A 1 672 ? 24.474 28.524 -15.160 1.00 30.92 672 GLY A O 1
ATOM 5193 N N . ASP A 1 673 ? 26.680 28.108 -15.280 1.00 34.81 673 ASP A N 1
ATOM 5194 C CA . ASP A 1 673 ? 27.102 29.509 -15.213 1.00 34.81 673 ASP A CA 1
ATOM 5195 C C . ASP A 1 673 ? 26.931 30.264 -16.536 1.00 34.81 673 ASP A C 1
ATOM 5197 O O . ASP A 1 673 ? 26.821 31.480 -16.518 1.00 34.81 673 ASP A O 1
ATOM 5201 N N . HIS A 1 674 ? 26.837 29.598 -17.693 1.00 32.59 674 HIS A N 1
ATOM 5202 C CA . HIS A 1 674 ? 26.794 30.323 -18.971 1.00 32.59 674 HIS A CA 1
ATOM 5203 C C . HIS A 1 674 ? 25.480 31.101 -19.180 1.00 32.59 674 HIS A C 1
ATOM 5205 O O . HIS A 1 674 ? 25.507 32.232 -19.656 1.00 32.59 674 HIS A O 1
ATOM 5211 N N . ASP A 1 675 ? 24.345 30.558 -18.729 1.00 35.75 675 ASP A N 1
ATOM 5212 C CA . ASP A 1 675 ? 23.047 31.249 -18.783 1.00 35.75 675 ASP A CA 1
ATOM 5213 C C . ASP A 1 675 ? 22.942 32.357 -17.715 1.00 35.75 675 ASP A C 1
ATOM 5215 O O . ASP A 1 675 ? 22.303 33.388 -17.937 1.00 35.75 675 ASP A O 1
ATOM 5219 N N . GLY A 1 676 ? 23.622 32.186 -16.574 1.00 33.69 676 GLY A N 1
ATOM 5220 C CA . GLY A 1 676 ? 23.775 33.226 -15.552 1.00 33.69 676 GLY A CA 1
ATOM 5221 C C . GLY A 1 676 ? 24.649 34.389 -16.030 1.00 33.69 676 GLY A C 1
ATOM 5222 O O . GLY A 1 676 ? 24.292 35.549 -15.822 1.00 33.69 676 GLY A O 1
ATOM 5223 N N . ILE A 1 677 ? 25.737 34.078 -16.738 1.00 34.50 677 ILE A N 1
ATOM 5224 C CA . ILE A 1 677 ? 26.660 35.036 -17.359 1.00 34.50 677 ILE A CA 1
ATOM 5225 C C . ILE A 1 677 ? 25.974 35.788 -18.506 1.00 34.50 677 ILE A C 1
ATOM 5227 O O . ILE A 1 677 ? 26.110 37.003 -18.583 1.00 34.50 677 ILE A O 1
ATOM 5231 N N . MET A 1 678 ? 25.166 35.130 -19.347 1.00 37.72 678 MET A N 1
ATOM 5232 C CA . MET A 1 678 ? 24.425 35.809 -20.422 1.00 37.72 678 MET A CA 1
ATOM 5233 C C . MET A 1 678 ? 23.318 36.728 -19.886 1.00 37.72 678 MET A C 1
ATOM 5235 O O . MET A 1 678 ? 23.144 37.832 -20.397 1.00 37.72 678 MET A O 1
ATOM 5239 N N . HIS A 1 679 ? 22.626 36.348 -18.807 1.00 40.44 679 HIS A N 1
ATOM 5240 C CA . HIS A 1 679 ? 21.665 37.238 -18.144 1.00 40.44 679 HIS A CA 1
ATOM 5241 C C . HIS A 1 679 ? 22.332 38.386 -17.378 1.00 40.44 679 HIS A C 1
ATOM 5243 O O . HIS A 1 679 ? 21.764 39.479 -17.300 1.00 40.44 679 HIS A O 1
ATOM 5249 N N . MET A 1 680 ? 23.548 38.181 -16.862 1.00 35.91 680 MET A N 1
ATOM 5250 C CA . MET A 1 680 ? 24.391 39.268 -16.364 1.00 35.91 680 MET A CA 1
ATOM 5251 C C . MET A 1 680 ? 24.856 40.185 -17.501 1.00 35.91 680 MET A C 1
ATOM 5253 O O . MET A 1 680 ? 24.720 41.397 -17.369 1.00 35.91 680 MET A O 1
ATOM 5257 N N . ALA A 1 681 ? 25.299 39.649 -18.640 1.00 35.03 681 ALA A N 1
ATOM 5258 C CA . ALA A 1 681 ? 25.728 40.422 -19.807 1.00 35.03 681 ALA A CA 1
ATOM 5259 C C . ALA A 1 681 ? 24.581 41.258 -20.399 1.00 35.03 681 ALA A C 1
ATOM 5261 O O . ALA A 1 681 ? 24.764 42.438 -20.694 1.00 35.03 681 ALA A O 1
ATOM 5262 N N . GLU A 1 682 ? 23.371 40.700 -20.484 1.00 42.22 682 GLU A N 1
ATOM 5263 C CA . GLU A 1 682 ? 22.159 41.420 -20.889 1.00 42.22 682 GLU A CA 1
ATOM 5264 C C . GLU A 1 682 ? 21.773 42.510 -19.881 1.00 42.22 682 GLU A C 1
ATOM 5266 O O . GLU A 1 682 ? 21.406 43.618 -20.278 1.00 42.22 682 GLU A O 1
ATOM 5271 N N . ALA A 1 683 ? 21.880 42.238 -18.576 1.00 38.62 683 ALA A N 1
ATOM 5272 C CA . ALA A 1 683 ? 21.615 43.229 -17.535 1.00 38.62 683 ALA A CA 1
ATOM 5273 C C . ALA A 1 683 ? 22.645 44.372 -17.558 1.00 38.62 683 ALA A C 1
ATOM 5275 O O . ALA A 1 683 ? 22.274 45.537 -17.417 1.00 38.62 683 ALA A O 1
ATOM 5276 N N . ILE A 1 684 ? 23.921 44.062 -17.797 1.00 39.44 684 ILE A N 1
ATOM 5277 C CA . ILE A 1 684 ? 25.031 45.019 -17.879 1.00 39.44 684 ILE A CA 1
ATOM 5278 C C . ILE A 1 684 ? 24.939 45.865 -19.155 1.00 39.44 684 ILE A C 1
ATOM 5280 O O . ILE A 1 684 ? 25.068 47.089 -19.083 1.00 39.44 684 ILE A O 1
ATOM 5284 N N . ALA A 1 685 ? 24.630 45.262 -20.304 1.00 39.41 685 ALA A N 1
ATOM 5285 C CA . ALA A 1 685 ? 24.393 45.969 -21.564 1.00 39.41 685 ALA A CA 1
ATOM 5286 C C . ALA A 1 685 ? 23.233 46.974 -21.426 1.00 39.41 685 ALA A C 1
ATOM 5288 O O . ALA A 1 685 ? 23.347 48.144 -21.802 1.00 39.41 685 ALA A O 1
ATOM 5289 N N . LYS A 1 686 ? 22.157 46.558 -20.746 1.00 41.53 686 LYS A N 1
ATOM 5290 C CA . LYS A 1 686 ? 20.974 47.382 -20.466 1.00 41.53 686 LYS A CA 1
ATOM 5291 C C . LYS A 1 686 ? 21.238 48.492 -19.443 1.00 41.53 686 LYS A C 1
ATOM 5293 O O . LYS A 1 686 ? 20.682 49.578 -19.582 1.00 41.53 686 LYS A O 1
ATOM 5298 N N . MET A 1 687 ? 22.110 48.255 -18.459 1.00 37.00 687 MET A N 1
ATOM 5299 C CA . MET A 1 687 ? 22.560 49.271 -17.494 1.00 37.00 687 MET A CA 1
ATOM 5300 C C . MET A 1 687 ? 23.523 50.299 -18.106 1.00 37.00 687 MET A C 1
ATOM 5302 O O . MET A 1 687 ? 23.586 51.429 -17.628 1.00 37.00 687 MET A O 1
ATOM 5306 N N . ARG A 1 688 ? 24.253 49.937 -19.169 1.00 38.59 688 ARG A N 1
ATOM 5307 C CA . ARG A 1 688 ? 25.212 50.817 -19.866 1.00 38.59 688 ARG A CA 1
ATOM 5308 C C . ARG A 1 688 ? 24.667 51.434 -21.161 1.00 38.59 688 ARG A C 1
ATOM 5310 O O . ARG A 1 688 ? 25.373 52.218 -21.788 1.00 38.59 688 ARG A O 1
ATOM 5317 N N . GLY A 1 689 ? 23.435 51.099 -21.556 1.00 39.44 689 GLY A N 1
ATOM 5318 C CA . GLY A 1 689 ? 22.787 51.609 -22.771 1.00 39.44 689 GLY A CA 1
ATOM 5319 C C . GLY A 1 689 ? 23.411 51.117 -24.085 1.00 39.44 689 GLY A C 1
ATOM 5320 O O . GLY A 1 689 ? 23.315 51.821 -25.086 1.00 39.44 689 GLY A O 1
ATOM 5321 N N . LYS A 1 690 ? 24.062 49.946 -24.085 1.00 45.72 690 LYS A N 1
ATOM 5322 C CA . LYS A 1 690 ? 24.724 49.330 -25.254 1.00 45.72 690 LYS A CA 1
ATOM 5323 C C . LYS A 1 690 ? 24.082 47.977 -25.611 1.00 45.72 690 LYS A C 1
ATOM 5325 O O . LYS A 1 690 ? 23.334 47.430 -24.802 1.00 45.72 690 LYS A O 1
ATOM 5330 N N . SER A 1 691 ? 24.364 47.440 -26.803 1.00 46.50 691 SER A N 1
ATOM 5331 C CA . SER A 1 691 ? 23.980 46.067 -27.180 1.00 46.50 691 SER A CA 1
ATOM 5332 C C . SER A 1 691 ? 25.019 45.039 -26.702 1.00 46.50 691 SER A C 1
ATOM 5334 O O . SER A 1 691 ? 26.167 45.391 -26.421 1.00 46.50 691 SER A O 1
ATOM 5336 N N . VAL A 1 692 ? 24.619 43.770 -26.569 1.00 39.66 692 VAL A N 1
ATOM 5337 C CA . VAL A 1 692 ? 25.518 42.681 -26.140 1.00 39.66 692 VAL A CA 1
ATOM 5338 C C . VAL A 1 692 ? 26.563 42.386 -27.229 1.00 39.66 692 VAL A C 1
ATOM 5340 O O . VAL A 1 692 ? 27.700 42.049 -26.911 1.00 39.66 692 VAL A O 1
ATOM 5343 N N . GLU A 1 693 ? 26.232 42.602 -28.507 1.00 42.41 693 GLU A N 1
ATOM 5344 C CA . GLU A 1 693 ? 27.165 42.444 -29.627 1.00 42.41 693 GLU A CA 1
ATOM 5345 C C . GLU A 1 693 ? 28.280 43.511 -29.651 1.00 42.41 693 GLU A C 1
ATOM 5347 O O . GLU A 1 693 ? 29.421 43.182 -29.981 1.00 42.41 693 GLU A O 1
ATOM 5352 N N . ASP A 1 694 ? 27.998 44.752 -29.230 1.00 42.50 694 ASP A N 1
ATOM 5353 C CA . ASP A 1 694 ? 29.012 45.819 -29.104 1.00 42.50 694 ASP A CA 1
ATOM 5354 C C . ASP A 1 694 ? 30.055 45.500 -28.012 1.00 42.50 694 ASP A C 1
ATOM 5356 O O . ASP A 1 694 ? 31.227 45.849 -28.140 1.00 42.50 694 ASP A O 1
ATOM 5360 N N . LEU A 1 695 ? 29.631 44.803 -26.950 1.00 42.38 695 LEU A N 1
ATOM 5361 C CA . LEU A 1 695 ? 30.479 44.317 -25.851 1.00 42.38 695 LEU A CA 1
ATOM 5362 C C . LEU A 1 695 ? 31.410 43.182 -26.303 1.00 42.38 695 LEU A C 1
ATOM 5364 O O . LEU A 1 695 ? 32.575 43.143 -25.918 1.00 42.38 695 LEU A O 1
ATOM 5368 N N . ILE A 1 696 ? 30.919 42.284 -27.159 1.00 38.78 696 ILE A N 1
ATOM 5369 C CA . ILE A 1 696 ? 31.688 41.143 -27.678 1.00 38.78 696 ILE A CA 1
ATOM 5370 C C . ILE A 1 696 ? 32.719 41.598 -28.728 1.00 38.78 696 ILE A C 1
ATOM 5372 O O . ILE A 1 696 ? 33.841 41.087 -28.757 1.00 38.78 696 ILE A O 1
ATOM 5376 N N . ALA A 1 697 ? 32.375 42.586 -29.561 1.00 39.88 697 ALA A N 1
ATOM 5377 C CA . ALA A 1 697 ? 33.284 43.157 -30.557 1.00 39.88 697 ALA A CA 1
ATOM 5378 C C . ALA A 1 697 ? 34.480 43.904 -29.928 1.00 39.88 697 ALA A C 1
ATOM 5380 O O . ALA A 1 697 ? 35.580 43.864 -30.482 1.00 39.88 697 ALA A O 1
ATOM 5381 N N . GLU A 1 698 ? 34.297 44.531 -28.758 1.00 40.94 698 GLU A N 1
ATOM 5382 C CA . GLU A 1 698 ? 35.379 45.160 -27.980 1.00 40.94 698 GLU A CA 1
ATOM 5383 C C . GLU A 1 69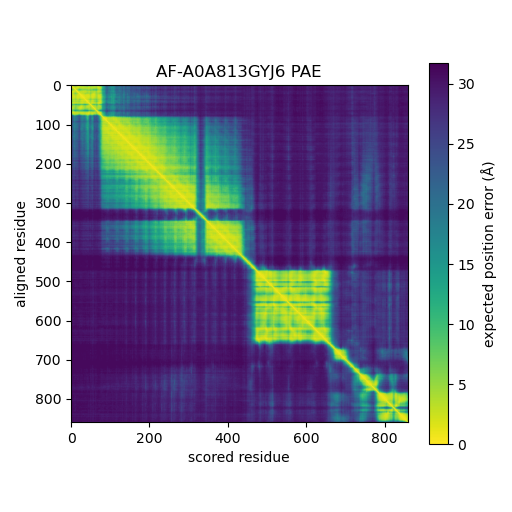8 ? 36.339 44.106 -27.376 1.00 40.94 698 GLU A C 1
ATOM 5385 O O . GLU A 1 698 ? 37.551 44.326 -27.341 1.00 40.94 698 GLU A O 1
ATOM 5390 N N . CYS A 1 699 ? 35.836 42.926 -26.987 1.00 34.56 699 CYS A N 1
ATOM 5391 C CA . CYS A 1 699 ? 36.640 41.826 -26.431 1.00 34.56 699 CYS A CA 1
ATOM 5392 C C . CYS A 1 699 ? 37.454 41.049 -27.486 1.00 34.56 699 CYS A C 1
ATOM 5394 O O . CYS A 1 699 ? 38.531 40.532 -27.184 1.00 34.56 699 CYS A O 1
ATOM 5396 N N . GLY A 1 700 ? 36.981 40.982 -28.736 1.00 32.38 700 GLY A N 1
ATOM 5397 C CA . GLY A 1 700 ? 37.636 40.235 -29.820 1.00 32.38 700 GLY A CA 1
ATOM 5398 C C . GLY A 1 700 ? 38.978 40.809 -30.303 1.00 32.38 700 GLY A C 1
ATOM 5399 O O . GLY A 1 700 ? 39.738 40.110 -30.969 1.00 32.38 700 GLY A O 1
ATOM 5400 N N . ALA A 1 701 ? 39.310 42.058 -29.962 1.00 30.95 701 ALA A N 1
ATOM 5401 C CA . ALA A 1 701 ? 40.523 42.731 -30.439 1.00 30.95 701 ALA A CA 1
ATOM 5402 C C . ALA A 1 701 ? 41.803 42.396 -29.641 1.00 30.95 701 ALA A C 1
ATOM 5404 O O . ALA A 1 701 ? 42.894 42.779 -30.064 1.00 30.95 701 ALA A O 1
ATOM 5405 N N . SER A 1 702 ? 41.701 41.690 -28.506 1.00 30.50 702 SER A N 1
ATOM 5406 C CA . SER A 1 702 ? 42.807 41.567 -27.538 1.00 30.50 702 SER A CA 1
ATOM 5407 C C . SER A 1 702 ? 43.481 40.188 -27.461 1.00 30.50 702 SER A C 1
ATOM 5409 O O . SER A 1 702 ? 44.415 40.023 -26.680 1.00 30.50 702 SER A O 1
ATOM 5411 N N . ALA A 1 703 ? 43.066 39.195 -28.255 1.00 26.05 703 ALA A N 1
ATOM 5412 C CA . ALA A 1 703 ? 43.599 37.831 -28.143 1.00 26.05 703 ALA A CA 1
ATOM 5413 C C . ALA A 1 703 ? 43.910 37.185 -29.506 1.00 26.05 703 ALA A C 1
ATOM 5415 O O . ALA A 1 703 ? 43.377 36.143 -29.873 1.00 26.05 703 ALA A O 1
ATOM 5416 N N . THR A 1 704 ? 44.815 37.804 -30.265 1.00 30.08 704 THR A N 1
ATOM 5417 C CA . THR A 1 704 ? 45.673 37.082 -31.222 1.00 30.08 704 THR A CA 1
ATOM 5418 C C . THR A 1 704 ? 47.059 36.915 -30.604 1.00 30.08 704 THR A C 1
ATOM 5420 O O . THR A 1 704 ? 47.586 37.918 -30.118 1.00 30.08 704 THR A O 1
ATOM 5423 N N . LYS A 1 705 ? 47.652 35.714 -30.751 1.00 23.53 705 LYS A N 1
ATOM 5424 C CA . LYS A 1 705 ? 48.956 35.200 -30.244 1.00 23.53 705 LYS A CA 1
ATOM 5425 C C . LYS A 1 705 ? 48.777 34.375 -28.963 1.00 23.53 705 LYS A C 1
ATOM 5427 O O . LYS A 1 705 ? 48.287 34.909 -27.982 1.00 23.53 705 LYS A O 1
ATOM 5432 N N . THR A 1 706 ? 49.108 33.087 -28.880 1.00 23.48 706 THR A N 1
ATOM 5433 C CA . THR A 1 706 ? 50.054 32.201 -29.604 1.00 23.48 706 THR A CA 1
ATOM 5434 C C . THR A 1 706 ? 49.631 30.750 -29.288 1.00 23.48 706 THR A C 1
ATOM 5436 O O . THR A 1 706 ? 49.327 30.480 -28.129 1.00 23.48 706 THR A O 1
ATOM 5439 N N . ASP A 1 707 ? 49.342 29.904 -30.289 1.00 25.05 707 ASP A N 1
ATOM 5440 C CA . ASP A 1 707 ? 50.210 28.853 -30.896 1.00 25.05 707 ASP A CA 1
ATOM 5441 C C . ASP A 1 707 ? 50.482 27.658 -29.945 1.00 25.05 707 ASP A C 1
ATOM 5443 O O . ASP A 1 707 ? 50.877 27.875 -28.807 1.00 25.05 707 ASP A O 1
ATOM 5447 N N . ALA A 1 708 ? 50.370 26.366 -30.286 1.00 23.78 708 ALA A N 1
ATOM 5448 C CA . ALA A 1 708 ? 50.137 25.608 -31.526 1.00 23.78 708 ALA A CA 1
ATOM 5449 C C . ALA A 1 708 ? 49.896 24.118 -31.110 1.00 23.78 708 ALA A C 1
ATOM 5451 O O . ALA A 1 708 ? 50.453 23.678 -30.107 1.00 23.78 708 ALA A O 1
ATOM 5452 N N . GLU A 1 709 ? 48.892 23.397 -31.631 1.00 23.09 709 GLU A N 1
ATOM 5453 C CA . GLU A 1 709 ? 48.893 22.475 -32.802 1.00 23.09 709 GLU A CA 1
ATOM 5454 C C . GLU A 1 709 ? 49.163 20.971 -32.515 1.00 23.09 709 GLU A C 1
ATOM 5456 O O . GLU A 1 709 ? 50.281 20.593 -32.195 1.00 23.09 709 GLU A O 1
ATOM 5461 N N . GLY A 1 710 ? 48.118 20.145 -32.745 1.00 26.11 710 GLY A N 1
ATOM 5462 C CA . GLY A 1 710 ? 48.072 18.852 -33.487 1.00 26.11 710 GLY A CA 1
ATOM 5463 C C . GLY A 1 710 ? 48.890 17.614 -33.045 1.00 26.11 710 GLY A C 1
ATOM 5464 O O . GLY A 1 710 ? 49.866 17.764 -32.324 1.00 26.11 710 GLY A O 1
ATOM 5465 N N . PRO A 1 711 ? 48.566 16.375 -33.514 1.00 30.75 711 PRO A N 1
ATOM 5466 C CA . PRO A 1 711 ? 47.786 16.056 -34.721 1.00 30.75 711 PRO A CA 1
ATOM 5467 C C . PRO A 1 711 ? 46.696 14.954 -34.588 1.00 30.75 711 PRO A C 1
ATOM 5469 O O . PRO A 1 711 ? 46.570 14.251 -33.587 1.00 30.75 711 PRO A O 1
ATOM 5472 N N . ASP A 1 712 ? 45.920 14.835 -35.668 1.00 27.11 712 ASP A N 1
ATOM 5473 C CA . ASP A 1 712 ? 44.778 13.950 -35.933 1.00 27.11 712 ASP A CA 1
ATOM 5474 C C . ASP A 1 712 ? 45.028 12.430 -35.837 1.00 27.11 712 ASP A C 1
ATOM 5476 O O . ASP A 1 712 ? 46.102 11.929 -36.169 1.00 27.11 712 ASP A O 1
ATOM 5480 N N . GLY A 1 713 ? 43.960 11.675 -35.528 1.00 23.89 713 GLY A N 1
ATOM 5481 C CA . GLY A 1 713 ? 43.944 10.211 -35.628 1.00 23.89 713 GLY A CA 1
ATOM 5482 C C . GLY A 1 713 ? 42.594 9.533 -35.342 1.00 23.89 713 GLY A C 1
ATOM 5483 O O . GLY A 1 713 ? 42.422 8.949 -34.286 1.00 23.89 713 GLY A O 1
ATOM 5484 N N . GLN A 1 714 ? 41.674 9.612 -36.311 1.00 22.78 714 GLN A N 1
ATOM 5485 C CA . GLN A 1 714 ? 40.606 8.658 -36.690 1.00 22.78 714 GLN A CA 1
ATOM 5486 C C . GLN A 1 714 ? 39.639 8.034 -35.647 1.00 22.78 714 GLN A C 1
ATOM 5488 O O . GLN A 1 714 ? 39.999 7.332 -34.710 1.00 22.78 714 GLN A O 1
ATOM 5493 N N . LEU A 1 715 ? 38.346 8.211 -35.957 1.00 35.72 715 LEU A N 1
ATOM 5494 C CA . LEU A 1 715 ? 37.169 7.553 -35.382 1.00 35.72 715 LEU A CA 1
ATOM 5495 C C . LEU A 1 715 ? 37.186 6.017 -35.523 1.00 35.72 715 LEU A C 1
ATOM 5497 O O . LEU A 1 715 ? 37.255 5.536 -36.648 1.00 35.72 715 LEU A O 1
ATOM 5501 N N . GLU A 1 716 ? 36.891 5.292 -34.433 1.00 22.36 716 GLU A N 1
ATOM 5502 C CA . GLU A 1 716 ? 36.049 4.076 -34.437 1.00 22.36 716 GLU A CA 1
ATOM 5503 C C . GLU A 1 716 ? 35.295 3.885 -33.090 1.00 22.36 716 GLU A C 1
ATOM 5505 O O . GLU A 1 716 ? 35.798 4.302 -32.046 1.00 22.36 716 GLU A O 1
ATOM 5510 N N . PRO A 1 717 ? 34.079 3.284 -33.062 1.00 38.31 717 PRO A N 1
ATOM 5511 C CA . PRO A 1 717 ? 33.223 3.242 -31.869 1.00 38.31 717 PRO A CA 1
ATOM 5512 C C . PRO A 1 717 ? 33.191 1.863 -31.169 1.00 38.31 717 PRO A C 1
ATOM 5514 O O . PRO A 1 717 ? 33.026 0.850 -31.851 1.00 38.31 717 PRO A O 1
ATOM 5517 N N . PRO A 1 718 ? 33.143 1.783 -29.818 1.00 27.42 718 PRO A N 1
ATOM 5518 C CA . PRO A 1 718 ? 32.722 0.560 -29.142 1.00 27.42 718 PRO A CA 1
ATOM 5519 C C . PRO A 1 718 ? 31.406 0.701 -28.352 1.00 27.42 718 PRO A C 1
ATOM 5521 O O . PRO A 1 718 ? 31.213 1.488 -27.428 1.00 27.42 718 PRO A O 1
ATOM 5524 N N . LEU A 1 719 ? 30.483 -0.151 -28.789 1.00 29.59 719 LEU A N 1
ATOM 5525 C CA . LEU A 1 719 ? 29.462 -0.929 -28.074 1.00 29.59 719 LEU A CA 1
ATOM 5526 C C . LEU A 1 719 ? 29.764 -1.168 -26.568 1.00 29.59 719 LEU A C 1
ATOM 5528 O O . LEU A 1 719 ? 30.917 -1.287 -26.197 1.00 29.59 719 LEU A O 1
ATOM 5532 N N . LYS A 1 720 ? 28.853 -1.444 -25.620 1.00 36.12 720 LYS A N 1
ATOM 5533 C CA . LYS A 1 720 ? 27.383 -1.450 -25.427 1.00 36.12 720 LYS A CA 1
ATOM 5534 C C . LYS A 1 720 ? 27.178 -1.878 -23.950 1.00 36.12 720 LYS A C 1
ATOM 5536 O O . LYS A 1 720 ? 27.646 -2.944 -23.574 1.00 36.12 720 LYS A O 1
ATOM 5541 N N . GLY A 1 721 ? 26.384 -1.153 -23.148 1.00 30.03 721 GLY A N 1
ATOM 5542 C CA . GLY A 1 721 ? 25.962 -1.587 -21.796 1.00 30.03 721 GLY A CA 1
ATOM 5543 C C . GLY A 1 721 ? 24.587 -1.028 -21.383 1.00 30.03 721 GLY A C 1
ATOM 5544 O O . GLY A 1 721 ? 24.411 0.176 -21.206 1.00 30.03 721 GLY A O 1
ATOM 5545 N N . LYS A 1 722 ? 23.566 -1.896 -21.274 1.00 36.44 722 LYS A N 1
ATOM 5546 C CA . LYS A 1 722 ? 22.121 -1.566 -21.399 1.00 36.44 722 LYS A CA 1
ATOM 5547 C C . LYS A 1 722 ? 21.429 -0.836 -20.226 1.00 36.44 722 LYS A C 1
ATOM 5549 O O . LYS A 1 722 ? 20.304 -0.384 -20.421 1.00 36.44 722 LYS A O 1
ATOM 5554 N N . ARG A 1 723 ? 22.043 -0.652 -19.050 1.00 34.62 723 ARG A N 1
ATOM 5555 C CA . ARG A 1 723 ? 21.426 0.115 -17.932 1.00 34.62 723 ARG A CA 1
ATOM 5556 C C . ARG A 1 723 ? 21.867 1.573 -17.843 1.00 34.62 723 ARG A C 1
ATOM 5558 O O . ARG A 1 723 ? 21.085 2.418 -17.417 1.00 34.62 723 ARG A O 1
ATOM 5565 N N . ARG A 1 724 ? 23.055 1.881 -18.364 1.00 29.73 724 ARG A N 1
ATOM 5566 C CA . ARG A 1 724 ? 23.527 3.254 -18.572 1.00 29.73 724 ARG A CA 1
ATOM 5567 C C . ARG A 1 724 ? 22.654 3.995 -19.595 1.00 29.73 724 ARG A C 1
ATOM 5569 O O . ARG A 1 724 ? 22.396 5.178 -19.434 1.00 29.73 724 ARG A O 1
ATOM 5576 N N . ARG A 1 725 ? 22.067 3.273 -20.561 1.00 32.03 725 ARG A N 1
ATOM 5577 C CA . ARG A 1 725 ? 21.251 3.820 -21.660 1.00 32.03 725 ARG A CA 1
ATOM 5578 C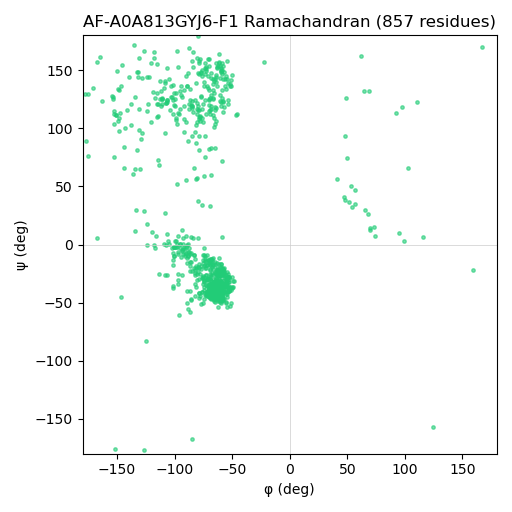 C . ARG A 1 725 ? 19.987 4.585 -21.259 1.00 32.03 725 ARG A C 1
ATOM 5580 O O . ARG A 1 725 ? 19.599 5.428 -22.038 1.00 32.03 725 ARG A O 1
ATOM 5587 N N . TRP A 1 726 ? 19.330 4.342 -20.125 1.00 32.50 726 TRP A N 1
ATOM 5588 C CA . TRP A 1 726 ? 18.073 5.059 -19.808 1.00 32.50 726 TRP A CA 1
ATOM 5589 C C . TRP A 1 726 ? 18.307 6.367 -19.047 1.00 32.50 726 TRP A C 1
ATOM 5591 O O . TRP A 1 726 ? 17.704 7.383 -19.376 1.00 32.50 726 TRP A O 1
ATOM 5601 N N . ARG A 1 727 ? 19.255 6.371 -18.100 1.00 30.38 727 ARG A N 1
ATOM 5602 C CA . ARG A 1 727 ? 19.714 7.599 -17.429 1.00 30.38 727 ARG A CA 1
ATOM 5603 C C . ARG A 1 727 ? 20.542 8.478 -18.369 1.00 30.38 727 ARG A C 1
ATOM 5605 O O . ARG A 1 727 ? 20.329 9.684 -18.392 1.00 30.38 727 ARG A O 1
ATOM 5612 N N . LEU A 1 728 ? 21.393 7.874 -19.207 1.00 32.78 728 LEU A N 1
ATOM 5613 C CA . LEU A 1 728 ? 22.120 8.603 -20.245 1.00 32.78 728 LEU A CA 1
ATOM 5614 C C . LEU A 1 728 ? 21.235 9.002 -21.420 1.00 32.78 728 LEU A C 1
ATOM 5616 O O . LEU A 1 728 ? 21.498 10.062 -21.930 1.00 32.78 728 LEU A O 1
ATOM 5620 N N . ARG A 1 729 ? 20.176 8.287 -21.841 1.00 34.41 729 ARG A N 1
ATOM 5621 C CA . ARG A 1 729 ? 19.314 8.790 -22.940 1.00 34.41 729 ARG A CA 1
ATOM 5622 C C . ARG A 1 729 ? 18.459 9.984 -22.540 1.00 34.41 729 ARG A C 1
ATOM 5624 O O . ARG A 1 729 ? 18.208 10.807 -23.396 1.00 34.41 729 ARG A O 1
ATOM 5631 N N . ILE A 1 730 ? 18.056 10.137 -21.279 1.00 36.50 730 ILE A N 1
ATOM 5632 C CA . ILE A 1 730 ? 17.375 11.369 -20.836 1.00 36.50 730 ILE A CA 1
ATOM 5633 C C . ILE A 1 730 ? 18.387 12.520 -20.699 1.00 36.50 730 ILE A C 1
ATOM 5635 O O . ILE A 1 730 ? 18.098 13.637 -21.114 1.00 36.50 730 ILE A O 1
ATOM 5639 N N . ALA A 1 731 ? 19.596 12.240 -20.197 1.00 31.38 731 ALA A N 1
ATOM 5640 C CA . ALA A 1 731 ? 20.666 13.235 -20.072 1.00 31.38 731 ALA A CA 1
ATOM 5641 C C . ALA A 1 731 ? 21.365 13.583 -21.410 1.00 31.38 731 ALA A C 1
ATOM 5643 O O . ALA A 1 731 ? 21.839 14.699 -21.576 1.00 31.38 731 ALA A O 1
ATOM 5644 N N . SER A 1 732 ? 21.400 12.664 -22.380 1.00 35.28 732 SER A N 1
ATOM 5645 C CA . SER A 1 732 ? 22.048 12.805 -23.695 1.00 35.28 732 SER A CA 1
ATOM 5646 C C . SER A 1 732 ? 21.068 13.117 -24.827 1.00 35.28 732 SER A C 1
ATOM 5648 O O . SER A 1 732 ? 21.513 13.474 -25.910 1.00 35.28 732 SER A O 1
ATOM 5650 N N . ALA A 1 733 ? 19.751 12.977 -24.619 1.00 34.59 733 ALA A N 1
ATOM 5651 C CA . ALA A 1 733 ? 18.730 13.445 -25.565 1.00 34.59 733 ALA A CA 1
ATOM 5652 C C . ALA A 1 733 ? 18.234 14.866 -25.257 1.00 34.59 733 ALA A C 1
ATOM 5654 O O . ALA A 1 733 ? 17.300 15.333 -25.902 1.00 34.59 733 ALA A O 1
ATOM 5655 N N . MET A 1 734 ? 18.828 15.562 -24.284 1.00 37.09 734 MET A N 1
ATOM 5656 C CA . MET A 1 734 ? 18.422 16.924 -23.939 1.00 37.09 734 MET A CA 1
ATOM 5657 C C . MET A 1 734 ? 19.603 17.889 -23.749 1.00 37.09 734 MET A C 1
ATOM 5659 O O . MET A 1 734 ? 19.753 18.448 -22.664 1.00 37.09 734 MET A O 1
ATOM 5663 N N . PRO A 1 735 ? 20.396 18.184 -24.797 1.00 33.25 735 PRO A N 1
ATOM 5664 C CA . PRO A 1 735 ? 21.210 19.399 -24.804 1.00 33.25 735 PRO A CA 1
ATOM 5665 C C . PRO A 1 735 ? 20.358 20.683 -24.869 1.00 33.25 735 PRO A C 1
ATOM 5667 O O . PRO A 1 735 ? 20.882 21.764 -24.654 1.00 33.25 735 PRO A O 1
ATOM 5670 N N . SER A 1 736 ? 19.053 20.588 -25.168 1.00 40.72 736 SER A N 1
ATOM 5671 C CA . SER A 1 736 ? 18.214 21.736 -25.555 1.00 40.72 736 SER A CA 1
ATOM 5672 C C . SER A 1 736 ? 16.960 21.961 -24.695 1.00 40.72 736 SER A C 1
ATOM 5674 O O . SER A 1 736 ? 16.016 22.616 -25.139 1.00 40.72 736 SER A O 1
ATOM 5676 N N . VAL A 1 737 ? 16.878 21.384 -23.491 1.00 41.34 737 VAL A N 1
ATOM 5677 C CA . VAL A 1 737 ? 15.698 21.532 -22.619 1.00 41.34 737 VAL A CA 1
ATOM 5678 C C . VAL A 1 737 ? 16.023 22.444 -21.442 1.00 41.34 737 VAL A C 1
ATOM 5680 O O . VAL A 1 737 ? 16.921 22.147 -20.659 1.00 41.34 737 VAL A O 1
ATOM 5683 N N . SER A 1 738 ? 15.257 23.534 -21.322 1.00 42.22 738 SER A N 1
ATOM 5684 C CA . SER A 1 738 ? 15.400 24.553 -20.278 1.00 42.22 738 SER A CA 1
ATOM 5685 C C . SER A 1 738 ? 15.344 23.958 -18.868 1.00 42.22 738 SER A C 1
ATOM 5687 O O . SER A 1 738 ? 14.557 23.045 -18.592 1.00 42.22 738 SER A O 1
ATOM 5689 N N . ASP A 1 739 ? 16.118 24.519 -17.942 1.00 42.00 739 ASP A N 1
ATOM 5690 C CA . ASP A 1 739 ? 16.226 24.015 -16.567 1.00 42.00 739 ASP A CA 1
ATOM 5691 C C . ASP A 1 739 ? 14.887 24.009 -15.813 1.00 42.00 739 ASP A C 1
ATOM 5693 O O . ASP A 1 739 ? 14.625 23.116 -15.007 1.00 42.00 739 ASP A O 1
ATOM 5697 N N . SER A 1 740 ? 13.953 24.887 -16.191 1.00 41.47 740 SER A N 1
ATOM 5698 C CA . SER A 1 740 ? 12.564 24.893 -15.709 1.00 41.47 740 SER A CA 1
ATOM 5699 C C . SER A 1 740 ? 11.784 23.602 -16.008 1.00 41.47 740 SER A C 1
ATOM 5701 O O . SER A 1 740 ? 10.926 23.189 -15.223 1.00 41.47 740 SER A O 1
ATOM 5703 N N . LYS A 1 741 ? 12.074 22.927 -17.127 1.00 41.84 741 LYS A N 1
ATOM 5704 C CA . LYS A 1 741 ? 11.447 21.652 -17.509 1.00 41.84 741 LYS A CA 1
ATOM 5705 C C . LYS A 1 741 ? 12.123 20.468 -16.816 1.00 41.84 741 LYS A C 1
ATOM 5707 O O . LYS A 1 741 ? 11.427 19.531 -16.427 1.00 41.84 741 LYS A O 1
ATOM 5712 N N . LYS A 1 742 ? 13.440 20.536 -16.578 1.00 41.22 742 LYS A N 1
ATOM 5713 C CA . LYS A 1 742 ? 14.179 19.545 -15.772 1.00 41.22 742 LYS A CA 1
ATOM 5714 C C . LYS A 1 742 ? 13.701 19.547 -14.317 1.00 41.22 742 LYS A C 1
ATOM 5716 O O . LYS A 1 742 ? 13.466 18.482 -13.753 1.00 41.22 742 LYS A O 1
ATOM 5721 N N . LEU A 1 743 ? 13.461 20.729 -13.749 1.00 41.53 743 LEU A N 1
ATOM 5722 C CA . LEU A 1 743 ? 12.931 20.907 -12.395 1.00 41.53 743 LEU A CA 1
ATOM 5723 C C . LEU A 1 743 ? 11.528 20.300 -12.229 1.00 41.53 743 LEU A C 1
ATOM 5725 O O . LEU A 1 743 ? 11.274 19.568 -11.274 1.00 41.53 743 LEU A O 1
ATOM 5729 N N . LYS A 1 744 ? 10.635 20.542 -13.201 1.00 42.66 744 LYS A N 1
ATOM 5730 C CA . LYS A 1 744 ? 9.288 19.944 -13.244 1.00 42.66 744 LYS A CA 1
ATOM 5731 C C . LYS A 1 744 ? 9.340 18.420 -13.358 1.00 42.66 744 LYS A C 1
ATOM 5733 O O . LYS A 1 744 ? 8.561 17.728 -12.710 1.00 42.66 744 LYS A O 1
ATOM 5738 N N . LEU A 1 745 ? 10.286 17.890 -14.134 1.00 41.06 745 LEU A N 1
ATOM 5739 C CA . LEU A 1 745 ? 10.509 16.450 -14.265 1.00 41.06 745 LEU A CA 1
ATOM 5740 C C . LEU A 1 745 ? 11.045 15.834 -12.960 1.00 41.06 745 LEU A C 1
ATOM 5742 O O . LEU A 1 745 ? 10.644 14.736 -12.581 1.00 41.06 745 LEU A O 1
ATOM 5746 N N . LEU A 1 746 ? 11.906 16.552 -12.234 1.00 41.03 746 LEU A N 1
ATOM 5747 C CA . LEU A 1 746 ? 12.433 16.122 -10.938 1.00 41.03 746 LEU A CA 1
ATOM 5748 C C . LEU A 1 746 ? 11.347 16.146 -9.846 1.00 41.03 746 LEU A C 1
ATOM 5750 O O . LEU A 1 746 ? 11.231 15.192 -9.078 1.00 41.03 746 LEU A O 1
ATOM 5754 N N . GLN A 1 747 ? 10.491 17.176 -9.830 1.00 41.94 747 GLN A N 1
ATOM 5755 C CA . GLN A 1 747 ? 9.289 17.240 -8.984 1.00 41.94 747 GLN A CA 1
ATOM 5756 C C . GLN A 1 747 ? 8.313 16.089 -9.291 1.00 41.94 747 GLN A C 1
ATOM 5758 O O . GLN A 1 747 ? 7.749 15.477 -8.378 1.00 41.94 747 GLN A O 1
ATOM 5763 N N . LEU A 1 748 ? 8.159 15.729 -10.567 1.00 42.69 748 LEU A N 1
ATOM 5764 C CA . LEU A 1 748 ? 7.349 14.592 -11.008 1.00 42.69 748 LEU A CA 1
ATOM 5765 C C . LEU A 1 748 ? 7.946 13.245 -10.556 1.00 42.69 748 LEU A C 1
ATOM 5767 O O . LEU A 1 748 ? 7.223 12.367 -10.090 1.00 42.69 748 LEU A O 1
ATOM 5771 N N . CYS A 1 749 ? 9.268 13.087 -10.607 1.00 43.16 749 CYS A N 1
ATOM 5772 C CA . CYS A 1 749 ? 9.970 11.893 -10.123 1.00 43.16 749 CYS A CA 1
ATOM 5773 C C . CYS A 1 749 ? 9.922 11.748 -8.589 1.00 43.16 749 CYS A C 1
ATOM 5775 O O . CYS A 1 749 ? 9.724 10.650 -8.066 1.00 43.16 749 CYS A O 1
ATOM 5777 N N . LEU A 1 750 ? 10.071 12.849 -7.845 1.00 40.28 750 LEU A N 1
ATOM 5778 C CA . LEU A 1 750 ? 10.002 12.842 -6.379 1.00 40.28 750 LEU A CA 1
ATOM 5779 C C . LEU A 1 750 ? 8.573 12.592 -5.875 1.00 40.28 750 LEU A C 1
ATOM 5781 O O . LEU A 1 750 ? 8.383 11.859 -4.902 1.00 40.28 750 LEU A O 1
ATOM 5785 N N . SER A 1 751 ? 7.560 13.131 -6.561 1.00 43.12 751 SER A N 1
ATOM 5786 C CA . SER A 1 751 ? 6.150 12.859 -6.248 1.00 43.12 751 SER A CA 1
ATOM 5787 C C . SER A 1 751 ? 5.743 11.418 -6.578 1.00 43.12 751 SER A C 1
ATOM 5789 O O . SER A 1 751 ? 5.081 10.781 -5.763 1.00 43.12 751 SER A O 1
ATOM 5791 N N . THR A 1 752 ? 6.206 10.850 -7.696 1.00 42.16 752 THR A N 1
ATOM 5792 C CA . THR A 1 752 ? 5.927 9.447 -8.072 1.00 42.16 752 THR A CA 1
ATOM 5793 C C . THR A 1 752 ? 6.641 8.429 -7.178 1.00 42.16 752 THR A C 1
ATOM 5795 O O . THR A 1 752 ? 6.021 7.452 -6.754 1.00 42.16 752 THR A O 1
ATOM 5798 N N . SER A 1 753 ? 7.900 8.678 -6.801 1.00 42.06 753 SER A N 1
ATOM 5799 C CA . SER A 1 753 ? 8.632 7.857 -5.822 1.00 42.06 753 SER A CA 1
ATOM 5800 C C . SER A 1 753 ? 7.960 7.875 -4.440 1.00 42.06 753 SER A C 1
ATOM 5802 O O . SER A 1 753 ? 7.829 6.843 -3.775 1.00 42.06 753 SER A O 1
ATOM 5804 N N . ARG A 1 754 ? 7.426 9.033 -4.027 1.00 50.69 754 ARG A N 1
ATOM 5805 C CA . ARG A 1 754 ? 6.657 9.156 -2.783 1.00 50.69 754 ARG A CA 1
ATOM 5806 C C . ARG A 1 754 ? 5.301 8.457 -2.860 1.00 50.69 754 ARG A C 1
ATOM 5808 O O . ARG A 1 754 ? 4.930 7.804 -1.890 1.00 50.69 754 ARG A O 1
ATOM 5815 N N . SER A 1 755 ? 4.586 8.541 -3.979 1.00 45.91 755 SER A N 1
ATOM 5816 C CA . SER A 1 755 ? 3.336 7.796 -4.178 1.00 45.91 755 SER A CA 1
ATOM 5817 C C . SER A 1 755 ? 3.564 6.288 -4.090 1.00 45.91 755 SER A C 1
ATOM 5819 O O . SER A 1 755 ? 2.784 5.600 -3.442 1.00 45.91 755 SER A O 1
ATOM 5821 N N . ALA A 1 756 ? 4.680 5.781 -4.623 1.00 45.94 756 ALA A N 1
ATOM 5822 C CA . ALA A 1 756 ? 5.069 4.380 -4.469 1.00 45.94 756 ALA A CA 1
ATOM 5823 C C . ALA A 1 756 ? 5.408 4.013 -3.008 1.00 45.94 756 ALA A C 1
ATOM 5825 O O . ALA A 1 756 ? 4.989 2.962 -2.521 1.00 45.94 756 ALA A O 1
ATOM 5826 N N . ARG A 1 757 ? 6.102 4.893 -2.269 1.00 43.88 757 ARG A N 1
ATOM 5827 C CA . ARG A 1 757 ? 6.407 4.696 -0.838 1.00 43.88 757 ARG A CA 1
ATOM 5828 C C . ARG A 1 757 ? 5.150 4.734 0.036 1.00 43.88 757 ARG A C 1
ATOM 5830 O O . ARG A 1 757 ? 4.971 3.861 0.877 1.00 43.88 757 ARG A O 1
ATOM 5837 N N . ASN A 1 758 ? 4.261 5.700 -0.185 1.00 46.69 758 ASN A N 1
ATOM 5838 C CA . ASN A 1 758 ? 2.992 5.823 0.534 1.00 46.69 758 ASN A CA 1
ATOM 5839 C C . ASN A 1 758 ? 2.014 4.706 0.168 1.00 46.69 758 ASN A C 1
ATOM 5841 O O . ASN A 1 758 ? 1.224 4.304 1.012 1.00 46.69 758 ASN A O 1
ATOM 5845 N N . PHE A 1 759 ? 2.109 4.153 -1.040 1.00 43.09 759 PHE A N 1
ATOM 5846 C CA . PHE A 1 759 ? 1.406 2.935 -1.429 1.00 43.09 759 PHE A CA 1
ATOM 5847 C C . PHE A 1 759 ? 1.938 1.704 -0.678 1.00 43.09 759 PHE A C 1
ATOM 5849 O O . PHE A 1 759 ? 1.150 0.898 -0.192 1.00 43.09 759 PHE A O 1
ATOM 5856 N N . GLY A 1 760 ? 3.256 1.591 -0.489 1.00 45.16 760 GLY A N 1
ATOM 5857 C CA . GLY A 1 760 ? 3.856 0.566 0.375 1.00 45.16 760 GLY A CA 1
ATOM 5858 C C . GLY A 1 760 ? 3.451 0.705 1.848 1.00 45.16 760 GLY A C 1
ATOM 5859 O O . GLY A 1 760 ? 3.082 -0.281 2.481 1.00 45.16 760 GLY A O 1
ATOM 5860 N N . VAL A 1 761 ? 3.433 1.932 2.377 1.00 47.25 761 VAL A N 1
ATOM 5861 C CA . VAL A 1 761 ? 2.941 2.243 3.734 1.00 47.25 761 VAL A CA 1
ATOM 5862 C C . VAL A 1 761 ? 1.443 1.946 3.864 1.00 47.25 761 VAL A C 1
ATOM 5864 O O . VAL A 1 761 ? 1.026 1.359 4.859 1.00 47.25 761 VAL A O 1
ATOM 5867 N N . ALA A 1 762 ? 0.637 2.261 2.845 1.00 46.31 762 ALA A N 1
ATOM 5868 C CA . ALA A 1 762 ? -0.785 1.919 2.801 1.00 46.31 762 ALA A CA 1
ATOM 5869 C C . ALA A 1 762 ? -1.009 0.406 2.814 1.00 46.31 762 ALA A C 1
ATOM 5871 O O . ALA A 1 762 ? -1.886 -0.078 3.525 1.00 46.31 762 ALA A O 1
ATOM 5872 N N . LEU A 1 763 ? -0.218 -0.342 2.040 1.00 45.16 763 LEU A N 1
ATOM 5873 C CA . LEU A 1 763 ? -0.270 -1.800 2.008 1.00 45.16 763 LEU A CA 1
ATOM 5874 C C . LEU A 1 763 ? 0.123 -2.399 3.358 1.00 45.16 763 LEU A C 1
ATOM 5876 O O . LEU A 1 763 ? -0.571 -3.293 3.830 1.00 45.16 763 LEU A O 1
ATOM 5880 N N . TYR A 1 764 ? 1.177 -1.895 4.003 1.00 47.38 764 TYR A N 1
ATOM 5881 C CA . TYR A 1 764 ? 1.612 -2.356 5.323 1.00 47.38 764 TYR A CA 1
ATOM 5882 C C . TYR A 1 764 ? 0.580 -2.040 6.418 1.00 47.38 764 TYR A C 1
ATOM 5884 O O . TYR A 1 764 ? 0.195 -2.924 7.181 1.00 47.38 764 TYR A O 1
ATOM 5892 N N . ASN A 1 765 ? 0.061 -0.811 6.464 1.00 55.31 765 ASN A N 1
ATOM 5893 C CA . ASN A 1 765 ? -0.927 -0.399 7.466 1.00 55.31 765 ASN A CA 1
ATOM 5894 C C . ASN A 1 765 ? -2.259 -1.135 7.317 1.00 55.31 765 ASN A C 1
ATOM 5896 O O . ASN A 1 765 ? -2.864 -1.502 8.318 1.00 55.31 765 ASN A O 1
ATOM 5900 N N . ASN A 1 766 ? -2.683 -1.403 6.078 1.00 48.06 766 ASN A N 1
ATOM 5901 C CA . ASN A 1 766 ? -3.890 -2.180 5.787 1.00 48.06 766 ASN A CA 1
ATOM 5902 C C . ASN A 1 766 ? -3.664 -3.703 5.805 1.00 48.06 766 ASN A C 1
ATOM 5904 O O . ASN A 1 766 ? -4.573 -4.451 5.454 1.00 48.06 766 ASN A O 1
ATOM 5908 N N . SER A 1 767 ? -2.472 -4.179 6.177 1.00 49.19 767 SER A N 1
ATOM 5909 C CA . SER A 1 767 ? -2.192 -5.609 6.355 1.00 49.19 767 SER A CA 1
ATOM 5910 C C . SER A 1 767 ? -1.631 -5.894 7.748 1.00 49.19 767 SER A C 1
ATOM 5912 O O . SER A 1 767 ? -2.389 -6.238 8.649 1.00 49.19 767 SER A O 1
ATOM 5914 N N . ALA A 1 768 ? -0.327 -5.708 7.956 1.00 40.84 768 ALA A N 1
ATOM 5915 C CA . ALA A 1 768 ? 0.339 -5.931 9.238 1.00 40.84 768 ALA A CA 1
ATOM 5916 C C . ALA A 1 768 ? -0.170 -4.982 10.340 1.00 40.84 768 ALA A C 1
ATOM 5918 O O . ALA A 1 768 ? -0.339 -5.406 11.482 1.00 40.84 768 ALA A O 1
ATOM 5919 N N . GLY A 1 769 ? -0.490 -3.730 9.990 1.00 42.56 769 GLY A N 1
ATOM 5920 C CA . GLY A 1 769 ? -1.062 -2.754 10.925 1.00 42.56 769 GLY A CA 1
ATOM 5921 C C . GLY A 1 769 ? -2.441 -3.150 11.473 1.00 42.56 769 GLY A C 1
ATOM 5922 O O . GLY A 1 769 ? -2.730 -2.940 12.646 1.00 42.56 769 GLY A O 1
ATOM 5923 N N . MET A 1 770 ? -3.270 -3.808 10.654 1.00 44.56 770 MET A N 1
ATOM 5924 C CA . MET A 1 770 ? -4.570 -4.357 11.072 1.00 44.56 770 MET A CA 1
ATOM 5925 C C . MET A 1 770 ? -4.450 -5.608 11.955 1.00 44.56 770 MET A C 1
ATOM 5927 O O . MET A 1 770 ? -5.390 -5.944 12.670 1.00 44.56 770 MET A O 1
ATOM 5931 N N . LEU A 1 771 ? -3.302 -6.287 11.920 1.00 40.78 771 LEU A N 1
ATOM 5932 C CA . LEU A 1 771 ? -3.004 -7.482 12.717 1.00 40.78 771 LEU A CA 1
ATOM 5933 C C . LEU A 1 771 ? -2.278 -7.152 14.036 1.00 40.78 771 LEU A C 1
ATOM 5935 O O . LEU A 1 771 ? -1.775 -8.056 14.698 1.00 40.78 771 LEU A O 1
ATOM 5939 N N . GLY A 1 772 ? -2.240 -5.871 14.428 1.00 38.62 7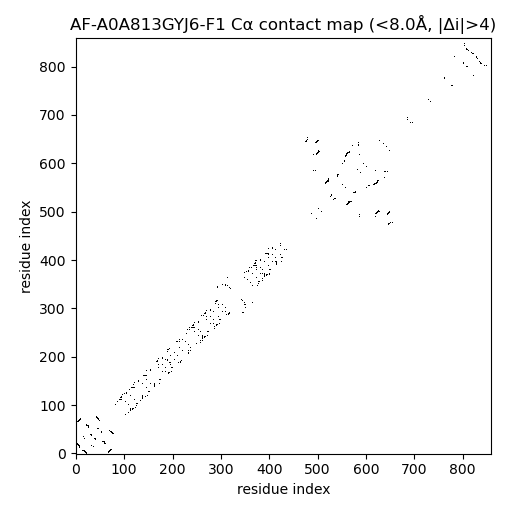72 GLY A N 1
ATOM 5940 C CA . GLY A 1 772 ? -1.713 -5.411 15.717 1.00 38.62 772 GLY A CA 1
ATOM 5941 C C . GLY A 1 772 ? -0.284 -4.859 15.685 1.00 38.62 772 GLY A C 1
ATOM 5942 O O . GLY A 1 772 ? 0.232 -4.488 16.737 1.00 38.62 772 GLY A O 1
ATOM 5943 N N . ALA A 1 773 ? 0.360 -4.770 14.515 1.00 44.38 773 ALA A N 1
ATOM 5944 C CA . ALA A 1 773 ? 1.647 -4.086 14.384 1.00 44.38 773 ALA A CA 1
ATOM 5945 C C . ALA A 1 773 ? 1.466 -2.558 14.367 1.00 44.38 773 ALA A C 1
ATOM 5947 O O . ALA A 1 773 ? 0.476 -2.042 13.849 1.00 44.38 773 ALA A O 1
ATOM 5948 N N . SER A 1 774 ? 2.440 -1.811 14.890 1.00 47.84 774 SER A N 1
ATOM 5949 C CA . SER A 1 774 ? 2.380 -0.345 14.904 1.00 47.84 774 SER A CA 1
ATOM 5950 C C . SER A 1 774 ? 2.265 0.221 13.476 1.00 47.84 774 SER A C 1
ATOM 5952 O O . SER A 1 774 ? 3.102 -0.111 12.627 1.00 47.84 774 SER A O 1
ATOM 5954 N N . PRO A 1 775 ? 1.260 1.068 13.178 1.00 47.25 775 PRO A N 1
ATOM 5955 C CA . PRO A 1 775 ? 1.070 1.616 11.841 1.00 47.25 775 PRO A CA 1
ATOM 5956 C C . PRO A 1 775 ? 2.219 2.559 11.459 1.00 47.25 775 PRO A C 1
ATOM 5958 O O . PRO A 1 775 ? 2.608 3.449 12.215 1.00 47.25 775 PRO A O 1
ATOM 5961 N N . LEU A 1 776 ? 2.750 2.374 10.253 1.00 46.75 776 LEU A N 1
ATOM 5962 C CA . LEU A 1 776 ? 3.765 3.227 9.644 1.00 46.75 776 LEU A CA 1
ATOM 5963 C C . LEU A 1 776 ? 3.150 4.575 9.246 1.00 46.75 776 LEU A C 1
ATOM 5965 O O . LEU A 1 776 ? 2.071 4.638 8.662 1.00 46.75 776 LEU A O 1
ATOM 5969 N N . GLN A 1 777 ? 3.834 5.683 9.509 1.00 43.38 777 GLN A N 1
ATOM 5970 C CA . GLN A 1 777 ? 3.332 6.996 9.098 1.00 43.38 777 GLN A CA 1
ATOM 5971 C C . GLN A 1 777 ? 3.486 7.214 7.586 1.00 43.38 777 GLN A C 1
ATOM 5973 O O . GLN A 1 777 ? 4.532 6.931 6.997 1.00 43.38 777 GLN A O 1
ATOM 5978 N N . TYR A 1 778 ? 2.446 7.767 6.956 1.00 48.88 778 TYR A N 1
ATOM 5979 C CA . TYR A 1 778 ? 2.512 8.230 5.571 1.00 48.88 778 TYR A CA 1
ATOM 5980 C C . TYR A 1 778 ? 3.520 9.376 5.442 1.00 48.88 778 TYR A C 1
ATOM 5982 O O . TYR A 1 778 ? 3.524 10.309 6.247 1.00 48.88 778 TYR A O 1
ATOM 5990 N N . ALA A 1 779 ? 4.349 9.351 4.398 1.00 43.16 779 ALA A N 1
ATOM 5991 C CA . ALA A 1 779 ? 5.221 10.473 4.084 1.00 43.16 779 ALA A CA 1
ATOM 5992 C C . ALA A 1 779 ? 4.354 11.686 3.700 1.00 43.16 779 ALA A C 1
ATOM 5994 O O . ALA A 1 779 ? 3.638 11.639 2.694 1.00 43.16 779 ALA A O 1
ATOM 5995 N N . ARG A 1 780 ? 4.408 12.760 4.503 1.00 44.81 780 ARG A N 1
ATOM 5996 C CA . ARG A 1 780 ? 3.668 14.014 4.262 1.00 44.81 780 ARG A CA 1
ATOM 5997 C C . ARG A 1 780 ? 4.014 14.606 2.889 1.00 44.81 780 ARG A C 1
ATOM 5999 O O . ARG A 1 780 ? 5.137 14.446 2.407 1.00 44.81 780 ARG A O 1
ATOM 6006 N N . ALA A 1 781 ? 3.048 15.286 2.263 1.00 46.34 781 ALA A N 1
ATOM 6007 C CA . ALA A 1 781 ? 3.270 16.046 1.033 1.00 46.34 781 ALA A CA 1
ATOM 6008 C C . ALA A 1 781 ? 4.417 17.052 1.233 1.00 46.34 781 ALA A C 1
ATOM 6010 O O . ALA A 1 781 ? 4.564 17.620 2.313 1.00 46.34 781 ALA A O 1
ATOM 6011 N N . LEU A 1 782 ? 5.250 17.249 0.204 1.00 44.41 782 LEU A N 1
ATOM 6012 C CA . LEU A 1 782 ? 6.192 18.365 0.209 1.00 44.41 782 LEU A CA 1
ATOM 6013 C C . LEU A 1 782 ? 5.287 19.592 0.080 1.00 44.41 782 LEU A C 1
ATOM 6015 O O . LEU A 1 782 ? 4.411 19.564 -0.792 1.00 44.41 782 LEU A O 1
ATOM 6019 N N . PRO A 1 783 ? 5.420 20.609 0.944 1.00 47.31 783 PRO A N 1
ATOM 6020 C CA . PRO A 1 783 ? 4.722 21.864 0.713 1.00 47.31 783 PRO A CA 1
ATOM 6021 C C . PRO A 1 783 ? 5.016 22.334 -0.715 1.00 47.31 783 PRO A C 1
ATOM 6023 O O . PRO A 1 783 ? 6.109 22.115 -1.235 1.00 47.31 783 PRO A O 1
ATOM 6026 N N . ASN A 1 784 ? 4.019 22.902 -1.386 1.00 46.56 784 ASN A N 1
ATOM 6027 C CA . ASN A 1 784 ? 4.211 23.441 -2.726 1.00 46.56 784 ASN A CA 1
ATOM 6028 C C . ASN A 1 784 ? 5.155 24.647 -2.586 1.00 46.56 784 ASN A C 1
ATOM 6030 O O . ASN A 1 784 ? 4.773 25.628 -1.954 1.00 46.56 784 ASN A O 1
ATOM 6034 N N . PHE A 1 785 ? 6.384 24.558 -3.093 1.00 51.97 785 PHE A N 1
ATOM 6035 C CA . PHE A 1 785 ? 7.364 25.643 -3.019 1.00 51.97 785 PHE A CA 1
ATOM 6036 C C . PHE A 1 785 ? 7.939 25.947 -4.402 1.00 51.97 785 PHE A C 1
ATOM 6038 O O . PHE A 1 785 ? 8.144 25.031 -5.203 1.00 51.97 785 PHE A O 1
ATOM 6045 N N . ASP A 1 786 ? 8.199 27.227 -4.681 1.00 55.81 786 ASP A N 1
ATOM 6046 C CA . ASP A 1 786 ? 8.952 27.664 -5.858 1.00 55.81 786 ASP A CA 1
ATOM 6047 C C . ASP A 1 786 ? 10.460 27.585 -5.549 1.00 55.81 786 ASP A C 1
ATOM 6049 O O . ASP A 1 786 ? 10.956 28.336 -4.705 1.00 55.81 786 ASP A O 1
ATOM 6053 N N . PRO A 1 787 ? 11.228 26.699 -6.211 1.00 56.31 787 PRO A N 1
ATOM 6054 C CA . PRO A 1 787 ? 12.657 26.565 -5.941 1.00 56.31 787 PRO A CA 1
ATOM 6055 C C . PRO A 1 787 ? 13.459 27.826 -6.283 1.00 56.31 787 PRO A C 1
ATOM 6057 O O . PRO A 1 787 ? 14.503 28.058 -5.675 1.00 56.31 787 PRO A O 1
ATOM 6060 N N . ALA A 1 788 ? 12.978 28.660 -7.214 1.00 56.12 788 ALA A N 1
ATOM 6061 C CA . ALA A 1 788 ? 13.628 29.928 -7.531 1.00 56.12 788 ALA A CA 1
ATOM 6062 C C . ALA A 1 788 ? 13.452 30.943 -6.389 1.00 56.12 788 ALA A C 1
ATOM 6064 O O . ALA A 1 788 ? 14.388 31.665 -6.044 1.00 56.12 788 ALA A O 1
ATOM 6065 N N . GLU A 1 789 ? 12.269 30.979 -5.777 1.00 62.25 789 GLU A N 1
ATOM 6066 C CA . GLU A 1 789 ? 11.980 31.808 -4.607 1.00 62.25 789 GLU A CA 1
ATOM 6067 C C . GLU A 1 789 ? 12.711 31.311 -3.353 1.00 62.25 789 GLU A C 1
ATOM 6069 O O . GLU A 1 789 ? 13.301 32.114 -2.627 1.00 62.25 789 GLU A O 1
ATOM 6074 N N . MET A 1 790 ? 12.775 29.994 -3.137 1.00 64.94 790 MET A N 1
ATOM 6075 C CA . MET A 1 790 ? 13.554 29.405 -2.043 1.00 64.94 790 MET A CA 1
ATOM 6076 C C . MET A 1 790 ? 15.051 29.667 -2.185 1.00 64.94 790 MET A C 1
ATOM 6078 O O . MET A 1 790 ? 15.683 30.074 -1.215 1.00 64.94 790 MET A O 1
ATOM 6082 N N . SER A 1 791 ? 15.613 29.484 -3.383 1.00 64.94 791 SER A N 1
ATOM 6083 C CA . SER A 1 791 ? 17.025 29.779 -3.648 1.00 64.94 791 SER A CA 1
ATOM 6084 C C . SER A 1 791 ? 17.340 31.251 -3.366 1.00 64.94 791 SER A C 1
ATOM 6086 O O . SER A 1 791 ? 18.261 31.556 -2.609 1.00 64.94 791 SER A O 1
ATOM 6088 N N . ARG A 1 792 ? 16.505 32.179 -3.863 1.00 65.75 792 ARG A N 1
ATOM 6089 C CA . ARG A 1 792 ? 16.625 33.615 -3.553 1.00 65.75 792 ARG A CA 1
ATOM 6090 C C . ARG A 1 792 ? 16.552 33.897 -2.051 1.00 65.75 792 ARG A C 1
ATOM 6092 O O . ARG A 1 792 ? 17.285 34.746 -1.553 1.00 65.75 792 ARG A O 1
ATOM 6099 N N . THR A 1 793 ? 15.680 33.200 -1.332 1.00 70.31 793 THR A N 1
ATOM 6100 C CA . THR A 1 793 ? 15.515 33.378 0.116 1.00 70.31 793 THR A CA 1
ATOM 6101 C C . THR A 1 793 ? 16.727 32.848 0.886 1.00 70.31 793 THR A C 1
ATOM 6103 O O . THR A 1 793 ? 17.232 33.555 1.754 1.00 70.31 793 THR A O 1
ATOM 6106 N N . LEU A 1 794 ? 17.264 31.678 0.524 1.00 72.94 794 LEU A N 1
ATOM 6107 C CA . LEU A 1 794 ? 18.486 31.116 1.115 1.00 72.94 794 LEU A CA 1
ATOM 6108 C C . LEU A 1 794 ? 19.697 32.027 0.903 1.00 72.94 794 LEU A C 1
ATOM 6110 O O . LEU A 1 794 ? 20.415 32.320 1.859 1.00 72.94 794 LEU A O 1
ATOM 6114 N N . TRP A 1 795 ? 19.882 32.546 -0.315 1.00 72.94 795 TRP A N 1
ATOM 6115 C CA . TRP A 1 795 ? 20.959 33.494 -0.609 1.00 72.94 795 TRP A CA 1
ATOM 6116 C C . TRP A 1 795 ? 20.831 34.795 0.188 1.00 72.94 795 TRP A C 1
ATOM 6118 O O . TRP A 1 795 ? 21.834 35.319 0.669 1.00 72.94 795 TRP A O 1
ATOM 6128 N N . ARG A 1 796 ? 19.608 35.300 0.399 1.00 72.75 796 ARG A N 1
ATOM 6129 C CA . ARG A 1 796 ? 19.374 36.479 1.250 1.00 72.75 796 ARG A CA 1
ATOM 6130 C C . ARG A 1 796 ? 19.680 36.203 2.719 1.00 72.75 796 ARG A C 1
ATOM 6132 O O . ARG A 1 796 ? 20.339 37.025 3.347 1.00 72.75 796 ARG A O 1
ATOM 6139 N N . VAL A 1 797 ? 19.242 35.063 3.254 1.00 76.38 797 VAL A N 1
ATOM 6140 C CA . VAL A 1 797 ? 19.456 34.694 4.663 1.00 76.38 797 VAL A CA 1
ATOM 6141 C C . VAL A 1 797 ? 20.943 34.486 4.955 1.00 76.38 797 VAL A C 1
ATOM 6143 O O . VAL A 1 797 ? 21.466 35.087 5.890 1.00 76.38 797 VAL A O 1
ATOM 6146 N N . HIS A 1 798 ? 21.654 33.712 4.132 1.00 75.44 798 HIS A N 1
ATOM 6147 C CA . HIS A 1 798 ? 23.093 33.508 4.321 1.00 75.44 798 HIS A CA 1
ATOM 6148 C C . HIS A 1 798 ? 23.906 34.773 4.033 1.00 75.44 798 HIS A C 1
ATOM 6150 O O . HIS A 1 798 ? 24.864 35.050 4.749 1.00 75.44 798 HIS A O 1
ATOM 6156 N N . GLY A 1 799 ? 23.505 35.584 3.049 1.00 73.00 799 GLY A N 1
ATOM 6157 C CA . GLY A 1 799 ? 24.114 36.892 2.804 1.00 73.00 799 GLY A CA 1
ATOM 6158 C C . GLY A 1 799 ? 23.969 37.838 4.000 1.00 73.00 799 GLY A C 1
ATOM 6159 O O . GLY A 1 799 ? 24.931 38.507 4.372 1.00 73.00 799 GLY A O 1
ATOM 6160 N N . GLN A 1 800 ? 22.804 37.852 4.651 1.00 78.12 800 GLN A N 1
ATOM 6161 C CA . GLN A 1 800 ? 22.575 38.624 5.873 1.00 78.12 800 GLN A CA 1
ATOM 6162 C C . GLN A 1 800 ? 23.443 38.118 7.036 1.00 78.12 800 GLN A C 1
ATOM 6164 O O . GLN A 1 800 ? 24.145 38.920 7.653 1.00 78.12 800 GLN A O 1
ATOM 6169 N N . GLN A 1 801 ? 23.486 36.802 7.261 1.00 77.38 801 GLN A N 1
ATOM 6170 C CA . GLN A 1 801 ? 24.344 36.177 8.274 1.00 77.38 801 GLN A CA 1
ATOM 6171 C C . GLN A 1 801 ? 25.832 36.505 8.072 1.00 77.38 801 GLN A C 1
ATOM 6173 O O . GLN A 1 801 ? 26.526 36.899 9.007 1.00 77.38 801 GLN A O 1
ATOM 6178 N N . LEU A 1 802 ? 26.326 36.381 6.837 1.00 73.88 802 LEU A N 1
ATOM 6179 C CA . LEU A 1 802 ? 27.739 36.555 6.501 1.00 73.88 802 LEU A CA 1
ATOM 6180 C C . LEU A 1 802 ? 28.187 38.016 6.458 1.00 73.88 802 LEU A C 1
ATOM 6182 O O . LEU A 1 802 ? 29.301 38.311 6.885 1.00 73.88 802 LEU A O 1
ATOM 6186 N N . LEU A 1 803 ? 27.373 38.920 5.905 1.00 69.00 803 LEU A N 1
ATOM 6187 C CA . LEU A 1 803 ? 27.800 40.291 5.596 1.00 69.00 803 LEU A CA 1
ATOM 6188 C C . LEU A 1 803 ? 27.320 41.314 6.627 1.00 69.00 803 LEU A C 1
ATOM 6190 O O . LEU A 1 803 ? 28.066 42.242 6.950 1.00 69.00 803 LEU A O 1
ATOM 6194 N N . LEU A 1 804 ? 26.105 41.146 7.156 1.00 71.25 804 LEU A N 1
ATOM 6195 C CA . LEU A 1 804 ? 25.491 42.102 8.078 1.00 71.25 804 LEU A CA 1
ATOM 6196 C C . LEU A 1 804 ? 25.708 41.677 9.531 1.00 71.25 804 LEU A C 1
ATOM 6198 O O . LEU A 1 804 ? 26.398 42.385 10.270 1.00 71.25 804 LEU A O 1
ATOM 6202 N N . ASP A 1 805 ? 25.199 40.503 9.903 1.00 78.12 805 ASP A N 1
ATOM 6203 C CA . ASP A 1 805 ? 25.200 40.024 11.290 1.00 78.12 805 ASP A CA 1
ATOM 6204 C C . ASP A 1 805 ? 26.599 39.556 11.718 1.00 78.12 805 ASP A C 1
ATOM 6206 O O . ASP A 1 805 ? 27.026 39.762 12.852 1.00 78.12 805 ASP A O 1
ATOM 6210 N N . GLY A 1 806 ? 27.352 38.980 10.777 1.00 68.56 806 GLY A N 1
ATOM 6211 C CA . GLY A 1 806 ? 28.697 38.464 10.999 1.00 68.56 806 GLY A CA 1
ATOM 6212 C C . GLY A 1 806 ? 28.766 37.178 11.802 1.00 68.56 806 GLY A C 1
ATOM 6213 O O . GLY A 1 806 ? 29.847 36.815 12.245 1.00 68.56 806 GLY A O 1
ATOM 6214 N N . LEU A 1 807 ? 27.642 36.490 11.951 1.00 73.44 807 LEU A N 1
ATOM 6215 C CA . LEU A 1 807 ? 27.510 35.181 12.569 1.00 73.44 807 LEU A CA 1
ATOM 6216 C C . LEU A 1 807 ? 26.839 34.281 11.543 1.00 73.44 807 LEU A C 1
ATOM 6218 O O . LEU A 1 807 ? 25.694 34.526 11.163 1.00 73.44 807 LEU A O 1
ATOM 6222 N N . PHE A 1 808 ? 27.555 33.266 11.068 1.00 70.12 808 PHE A N 1
ATOM 6223 C CA . PHE A 1 808 ? 27.064 32.419 9.987 1.00 70.12 808 PHE A CA 1
ATOM 6224 C C . PHE A 1 808 ? 27.239 30.933 10.290 1.00 70.12 808 PHE A C 1
ATOM 6226 O O . PHE A 1 808 ? 28.167 30.521 10.989 1.00 70.12 808 PHE A O 1
ATOM 6233 N N . SER A 1 809 ? 26.313 30.135 9.755 1.00 73.06 809 SER A N 1
ATOM 6234 C CA . SER A 1 809 ? 26.383 28.675 9.797 1.00 73.06 809 SER A CA 1
ATOM 6235 C C . SER A 1 809 ? 27.452 28.186 8.821 1.00 73.06 809 SER A C 1
ATOM 6237 O O . SER A 1 809 ? 27.404 28.520 7.636 1.00 73.06 809 SER A O 1
ATOM 6239 N N . THR A 1 810 ? 28.419 27.410 9.313 1.00 66.75 810 THR A N 1
ATOM 6240 C CA . THR A 1 810 ? 29.543 26.915 8.500 1.00 66.75 810 THR A CA 1
ATOM 6241 C C . THR A 1 810 ? 29.238 25.620 7.755 1.00 66.75 810 THR A C 1
ATOM 6243 O O . THR A 1 810 ? 30.039 25.212 6.921 1.00 66.75 810 THR A O 1
ATOM 6246 N N . ASP A 1 811 ? 28.092 24.991 8.025 1.00 65.69 811 ASP A N 1
ATOM 6247 C CA . ASP A 1 811 ? 27.674 23.737 7.390 1.00 65.69 811 ASP A CA 1
ATOM 6248 C C . ASP A 1 811 ? 26.233 23.810 6.839 1.00 65.69 811 ASP A C 1
ATOM 6250 O O . ASP A 1 811 ? 25.318 23.132 7.323 1.00 65.69 811 ASP A O 1
ATOM 6254 N N . PRO A 1 812 ? 25.974 24.672 5.834 1.00 60.72 812 PRO A N 1
ATOM 6255 C CA . PRO A 1 812 ? 24.647 24.832 5.250 1.00 60.72 812 PRO A CA 1
ATOM 6256 C C . PRO A 1 812 ? 24.362 23.731 4.215 1.00 60.72 812 PRO A C 1
ATOM 6258 O O . PRO A 1 812 ? 24.078 24.005 3.047 1.00 60.72 812 PRO A O 1
ATOM 6261 N N . HIS A 1 813 ? 24.452 22.463 4.617 1.00 63.00 813 HIS A N 1
ATOM 6262 C CA . HIS A 1 813 ? 24.104 21.349 3.744 1.00 63.00 813 HIS A CA 1
ATOM 6263 C C . HIS A 1 813 ? 22.576 21.148 3.675 1.00 63.00 813 HIS A C 1
ATOM 6265 O O . HIS A 1 813 ? 21.861 21.467 4.630 1.00 63.00 813 HIS A O 1
ATOM 6271 N N . PRO A 1 814 ? 22.028 20.538 2.605 1.00 59.00 814 PRO A N 1
ATOM 6272 C CA . PRO A 1 814 ? 20.578 20.387 2.431 1.00 59.00 814 PRO A CA 1
ATOM 6273 C C . PRO A 1 814 ? 19.847 19.688 3.590 1.00 59.00 814 PRO A C 1
ATOM 6275 O O . PRO A 1 814 ? 18.667 19.941 3.803 1.00 59.00 814 PRO A O 1
ATOM 6278 N N . GLY A 1 815 ? 20.537 18.836 4.359 1.00 60.62 815 GLY A N 1
ATOM 6279 C CA . GLY A 1 815 ? 19.990 18.199 5.564 1.00 60.62 815 GLY A CA 1
ATOM 6280 C C . GLY A 1 815 ? 19.676 19.148 6.735 1.00 60.62 815 GLY A C 1
ATOM 6281 O O . GLY A 1 815 ? 18.876 18.778 7.587 1.00 60.62 815 GLY A O 1
ATOM 6282 N N . ASN A 1 816 ? 20.232 20.367 6.743 1.00 70.75 816 ASN A N 1
ATOM 6283 C CA . ASN A 1 816 ? 20.083 21.371 7.811 1.00 70.75 816 ASN A CA 1
ATOM 6284 C C . ASN A 1 816 ? 19.034 22.442 7.472 1.00 70.75 816 ASN A C 1
ATOM 6286 O O . ASN A 1 816 ? 18.813 23.392 8.223 1.00 70.75 816 ASN A O 1
ATOM 6290 N N . ILE A 1 817 ? 18.363 22.293 6.328 1.00 71.06 817 ILE A N 1
ATOM 6291 C CA . ILE A 1 817 ? 17.361 23.229 5.831 1.00 71.06 817 ILE A CA 1
ATOM 6292 C C . ILE A 1 817 ? 16.014 22.508 5.811 1.00 71.06 817 ILE A C 1
ATOM 6294 O O . ILE A 1 817 ? 15.758 21.621 4.997 1.00 71.06 817 ILE A O 1
ATOM 6298 N N . LEU A 1 818 ? 15.126 22.909 6.712 1.00 67.94 818 LEU A N 1
ATOM 6299 C CA . LEU A 1 818 ? 13.741 22.471 6.751 1.00 67.94 818 LEU A CA 1
ATOM 6300 C C . LEU A 1 818 ? 12.864 23.391 5.910 1.00 67.94 818 LEU A C 1
ATOM 6302 O O . LEU A 1 818 ? 12.921 24.613 6.009 1.00 67.94 818 LEU A O 1
ATOM 6306 N N . VAL A 1 819 ? 11.972 22.790 5.131 1.00 67.56 819 VAL A N 1
ATOM 6307 C CA . VAL A 1 819 ? 10.887 23.515 4.468 1.00 67.56 819 VAL A CA 1
ATOM 6308 C C . VAL A 1 819 ? 9.630 23.339 5.313 1.00 67.56 819 VAL A C 1
ATOM 6310 O O . VAL A 1 819 ? 9.056 22.249 5.382 1.00 67.56 819 VAL A O 1
ATOM 6313 N N . CYS A 1 820 ? 9.221 24.403 5.997 1.00 63.28 820 CYS A N 1
ATOM 6314 C CA . CYS A 1 820 ? 8.095 24.396 6.921 1.00 63.28 820 CYS A CA 1
ATOM 6315 C C . CYS A 1 820 ? 6.774 24.443 6.136 1.00 63.28 820 CYS A C 1
ATOM 6317 O O . CYS A 1 820 ? 6.396 25.466 5.568 1.00 63.28 820 CYS A O 1
ATOM 6319 N N . GLY A 1 821 ? 6.067 23.310 6.085 1.00 52.78 821 GLY A N 1
ATOM 6320 C CA . GLY A 1 821 ? 4.765 23.186 5.430 1.00 52.78 821 GLY A CA 1
ATOM 6321 C C . GLY A 1 821 ? 3.613 23.437 6.398 1.00 52.78 821 GLY A C 1
ATOM 6322 O O . GLY A 1 821 ? 3.206 22.519 7.106 1.00 52.78 821 GLY A O 1
ATOM 6323 N N . GLY A 1 822 ? 3.094 24.662 6.408 1.00 45.44 822 GLY A N 1
ATOM 6324 C CA . GLY A 1 822 ? 1.912 25.050 7.187 1.00 45.44 822 GLY A CA 1
ATOM 6325 C C . GLY A 1 822 ? 1.088 26.118 6.477 1.00 45.44 822 GLY A C 1
ATOM 6326 O O . GLY A 1 822 ? -0.111 25.940 6.297 1.00 45.44 822 GLY A O 1
ATOM 6327 N N . ASP A 1 823 ? 1.755 27.136 5.935 1.00 42.41 823 ASP A N 1
ATOM 6328 C CA . ASP A 1 823 ? 1.107 28.235 5.226 1.00 42.41 823 ASP A CA 1
ATOM 6329 C C . ASP A 1 823 ? 1.603 28.318 3.780 1.00 42.41 823 ASP A C 1
ATOM 6331 O O . ASP A 1 823 ? 2.694 27.851 3.445 1.00 42.41 823 ASP A O 1
ATOM 6335 N N . LYS A 1 824 ? 0.789 28.910 2.901 1.00 43.56 824 LYS A N 1
ATOM 6336 C CA . LYS A 1 824 ? 0.993 29.006 1.440 1.00 43.56 824 LYS A CA 1
ATOM 6337 C C . LYS A 1 824 ? 2.293 29.719 0.995 1.00 43.56 824 LYS A C 1
ATOM 6339 O O . LYS A 1 824 ? 2.454 29.950 -0.196 1.00 43.56 824 LYS A O 1
ATOM 6344 N N . SER A 1 825 ? 3.192 30.073 1.913 1.00 48.97 825 SER A N 1
ATOM 6345 C CA . SER A 1 825 ? 4.428 30.829 1.682 1.00 48.97 825 SER A CA 1
ATOM 6346 C C . SER A 1 825 ? 5.727 30.018 1.790 1.00 48.97 825 SER A C 1
ATOM 6348 O O . SER A 1 825 ? 6.789 30.593 1.592 1.00 48.97 825 SER A O 1
ATOM 6350 N N . GLY A 1 826 ? 5.692 28.709 2.083 1.00 53.78 826 GLY A N 1
ATOM 6351 C CA . GLY A 1 826 ? 6.893 27.858 1.989 1.00 53.78 826 GLY A CA 1
ATOM 6352 C C . GLY A 1 826 ? 8.087 28.346 2.826 1.00 53.78 826 GLY A C 1
ATOM 6353 O O . GLY A 1 826 ? 9.204 28.422 2.320 1.00 53.78 826 GLY A O 1
ATOM 6354 N N . GLY A 1 827 ? 7.853 28.708 4.092 1.00 61.59 827 GLY A N 1
ATOM 6355 C CA . GLY A 1 827 ? 8.898 29.222 4.984 1.00 61.59 827 GLY A CA 1
ATOM 6356 C C . GLY A 1 827 ? 10.067 28.247 5.180 1.00 61.59 827 GLY A C 1
ATOM 6357 O O . GLY A 1 827 ? 9.880 27.029 5.203 1.00 61.59 827 GLY A O 1
ATOM 6358 N N . LEU A 1 828 ? 11.276 28.789 5.344 1.00 70.69 828 LEU A N 1
ATOM 6359 C CA . LEU A 1 828 ? 12.504 28.026 5.582 1.00 70.69 828 LEU A CA 1
ATOM 6360 C C . LEU A 1 828 ? 12.852 28.038 7.073 1.00 70.69 828 LEU A C 1
ATOM 6362 O O . LEU A 1 828 ? 12.976 29.102 7.675 1.00 70.69 828 LEU A O 1
ATOM 6366 N N . GLY A 1 829 ? 13.020 26.859 7.659 1.00 72.88 829 GLY A N 1
ATOM 6367 C CA . GLY A 1 829 ? 13.609 26.675 8.978 1.00 72.88 829 GLY A CA 1
ATOM 6368 C C . GLY A 1 829 ? 15.046 26.199 8.829 1.00 72.88 829 GLY A C 1
ATOM 6369 O O . GLY A 1 829 ? 15.294 25.211 8.151 1.00 72.88 829 GLY A O 1
ATOM 6370 N N . LEU A 1 830 ? 15.997 26.879 9.456 1.00 71.75 830 LEU A N 1
ATOM 6371 C CA . LEU A 1 830 ? 17.362 26.368 9.578 1.00 71.75 830 LEU A CA 1
ATOM 6372 C C . LEU A 1 830 ? 17.465 25.582 10.884 1.00 71.75 830 LEU A C 1
ATOM 6374 O O . LEU A 1 830 ? 16.990 26.046 11.923 1.00 71.75 830 LEU A O 1
ATOM 6378 N N . ILE A 1 831 ? 18.046 24.390 10.820 1.00 69.31 831 ILE A N 1
ATOM 6379 C CA . ILE A 1 831 ? 18.290 23.528 11.977 1.00 69.31 831 ILE A CA 1
ATOM 6380 C C . ILE A 1 831 ? 19.755 23.120 12.029 1.00 69.31 831 ILE A C 1
ATOM 6382 O O . ILE A 1 831 ? 20.479 23.302 11.059 1.00 69.31 831 ILE A O 1
ATOM 6386 N N . ASP A 1 832 ? 20.153 22.569 13.173 1.00 61.97 832 ASP A N 1
ATOM 6387 C CA . ASP A 1 832 ? 21.512 22.103 13.444 1.00 61.97 832 ASP A CA 1
ATOM 6388 C C . ASP A 1 832 ? 22.585 23.146 13.092 1.00 61.97 832 ASP A C 1
ATOM 6390 O O . ASP A 1 832 ? 23.322 23.067 12.113 1.00 61.97 832 ASP A O 1
ATOM 6394 N N . PHE A 1 833 ? 22.679 24.164 13.945 1.00 63.81 833 PHE A N 1
ATOM 6395 C CA . PHE A 1 833 ? 23.743 25.166 13.893 1.00 63.81 833 PHE A CA 1
ATOM 6396 C C . PHE A 1 833 ? 25.069 24.611 14.450 1.00 63.81 833 PHE A C 1
ATOM 6398 O O . PHE A 1 833 ? 25.802 25.345 15.108 1.00 63.81 833 PHE A O 1
ATOM 6405 N N . GLY A 1 834 ? 25.352 23.316 14.254 1.00 55.03 834 GLY A N 1
ATOM 6406 C CA . GLY A 1 834 ? 26.368 22.542 14.975 1.00 55.03 834 GLY A CA 1
ATOM 6407 C C . GLY A 1 834 ? 27.757 23.184 15.031 1.00 55.03 834 GLY A C 1
ATOM 6408 O O . GLY A 1 834 ? 28.472 22.999 16.017 1.00 55.03 834 GLY A O 1
ATOM 6409 N N . GLN A 1 835 ? 28.111 24.011 14.038 1.00 61.31 835 GLN A N 1
ATOM 6410 C CA . GLN A 1 835 ? 29.185 25.000 14.144 1.00 61.31 835 GLN A CA 1
ATOM 6411 C C . GLN A 1 835 ? 28.745 26.362 13.575 1.00 61.31 835 GLN A C 1
ATOM 6413 O O . GLN A 1 835 ? 28.273 26.476 12.441 1.00 61.31 835 GLN A O 1
ATOM 6418 N N . VAL A 1 836 ? 28.901 27.408 14.392 1.00 63.66 836 VAL A N 1
ATOM 6419 C CA . VAL A 1 836 ? 28.679 28.814 14.024 1.00 63.66 836 VAL A CA 1
ATOM 6420 C C . VAL A 1 836 ? 29.994 29.551 14.199 1.00 63.66 836 VAL A C 1
ATOM 6422 O O . VAL A 1 836 ? 30.633 29.445 15.247 1.00 63.66 836 VAL A O 1
ATOM 6425 N N . CYS A 1 837 ? 30.389 30.314 13.185 1.00 67.88 837 CYS A N 1
ATOM 6426 C CA . CYS A 1 837 ? 31.575 31.154 13.256 1.00 67.88 837 CYS A CA 1
ATOM 6427 C C . CYS A 1 837 ? 31.200 32.631 13.221 1.00 67.88 837 CYS A C 1
ATOM 6429 O O . CYS A 1 837 ? 30.328 33.059 12.461 1.00 67.88 837 CYS A O 1
ATOM 6431 N N . GLU A 1 838 ? 31.908 33.411 14.033 1.00 79.75 838 GLU A N 1
ATOM 6432 C CA . GLU A 1 838 ? 31.833 34.864 14.022 1.00 79.75 838 GLU A CA 1
ATOM 6433 C C . GLU A 1 838 ? 32.942 35.434 13.129 1.00 79.75 838 GLU A C 1
ATOM 6435 O O . GLU A 1 838 ? 34.122 35.100 13.262 1.00 79.75 838 GLU A O 1
ATOM 6440 N N . LEU A 1 839 ? 32.566 36.308 12.203 1.00 72.62 839 LEU A N 1
ATOM 6441 C CA . LEU A 1 839 ? 33.474 37.023 11.321 1.00 72.62 839 LEU A CA 1
ATOM 6442 C C . LEU A 1 839 ? 33.642 38.456 11.806 1.00 72.62 839 LEU A C 1
ATOM 6444 O O . LEU A 1 839 ? 32.673 39.209 11.911 1.00 72.62 839 LEU A O 1
ATOM 6448 N N . SER A 1 840 ? 34.892 38.878 11.998 1.00 77.50 840 SER A N 1
ATOM 6449 C CA . SER A 1 840 ? 35.195 40.281 12.288 1.00 77.50 840 SER A CA 1
ATOM 6450 C C . SER A 1 840 ? 34.706 41.201 11.163 1.00 77.50 840 SER A C 1
ATOM 6452 O O . SER A 1 840 ? 34.718 40.828 9.987 1.00 77.50 840 SER A O 1
ATOM 6454 N N . VAL A 1 841 ? 34.344 42.441 11.501 1.00 72.88 841 VAL A N 1
ATOM 6455 C CA . VAL A 1 841 ? 33.892 43.450 10.523 1.00 72.88 841 VAL A CA 1
ATOM 6456 C C . VAL A 1 841 ? 34.896 43.615 9.374 1.00 72.88 841 VAL A C 1
ATOM 6458 O O . VAL A 1 841 ? 34.499 43.710 8.215 1.00 72.88 841 VAL A O 1
ATOM 6461 N N . GLN A 1 842 ? 36.203 43.580 9.661 1.00 72.31 842 GLN A N 1
ATOM 6462 C CA . GLN A 1 842 ? 37.241 43.675 8.629 1.00 72.31 842 GLN A CA 1
ATOM 6463 C C . GLN A 1 842 ? 37.220 42.488 7.659 1.00 72.31 842 GLN A C 1
ATOM 6465 O O . GLN A 1 842 ? 37.357 42.686 6.452 1.00 72.31 842 GLN A O 1
ATOM 6470 N N . THR A 1 843 ? 37.019 41.267 8.160 1.00 68.69 843 THR A N 1
ATOM 6471 C CA . THR A 1 843 ? 36.904 40.066 7.322 1.00 68.69 843 THR A CA 1
ATOM 6472 C C . THR A 1 843 ? 35.655 40.126 6.445 1.00 68.69 843 THR A C 1
ATOM 6474 O O . THR A 1 843 ? 35.743 39.847 5.252 1.00 68.69 843 THR A O 1
ATOM 6477 N N . ARG A 1 844 ? 34.518 40.578 6.989 1.00 74.62 844 ARG A N 1
ATOM 6478 C CA . ARG A 1 844 ? 33.263 40.726 6.227 1.00 74.62 844 ARG A CA 1
ATOM 6479 C C . ARG A 1 844 ? 33.381 41.752 5.107 1.00 74.62 844 ARG A C 1
ATOM 6481 O O . ARG A 1 844 ? 32.936 41.493 3.997 1.00 74.62 844 ARG A O 1
ATOM 6488 N N . VAL A 1 845 ? 34.045 42.882 5.359 1.00 70.69 845 VAL A N 1
ATOM 6489 C CA . VAL A 1 845 ? 34.304 43.905 4.329 1.00 70.69 845 VAL A CA 1
ATOM 6490 C C . VAL A 1 845 ? 35.218 43.370 3.224 1.00 70.69 845 VAL A C 1
ATOM 6492 O O . VAL A 1 845 ? 34.979 43.652 2.052 1.00 70.69 845 VAL A O 1
ATOM 6495 N N . ARG A 1 846 ? 36.246 42.581 3.562 1.00 66.44 846 ARG A N 1
ATOM 6496 C CA . ARG A 1 846 ? 37.112 41.932 2.560 1.00 66.44 846 ARG A CA 1
ATOM 6497 C C . ARG A 1 846 ? 36.344 40.908 1.729 1.00 66.44 846 ARG A C 1
ATOM 6499 O O . ARG A 1 846 ? 36.492 40.898 0.515 1.00 66.44 846 ARG A O 1
ATOM 6506 N N . PHE A 1 847 ? 35.491 40.110 2.364 1.00 65.75 847 PHE A N 1
ATOM 6507 C CA . PHE A 1 847 ? 34.656 39.125 1.683 1.00 65.75 847 PHE A CA 1
ATOM 6508 C C . PHE A 1 847 ? 33.610 39.784 0.769 1.00 65.75 847 PHE A C 1
ATOM 6510 O O . PHE A 1 847 ? 33.454 39.379 -0.375 1.00 65.75 847 PHE A O 1
ATOM 6517 N N . ALA A 1 848 ? 32.967 40.870 1.216 1.00 67.56 848 ALA A N 1
ATOM 6518 C CA . ALA A 1 848 ? 32.063 41.667 0.384 1.00 67.56 848 ALA A CA 1
ATOM 6519 C C . ALA A 1 848 ? 32.779 42.260 -0.839 1.00 67.56 848 ALA A C 1
ATOM 6521 O O . ALA A 1 848 ? 32.248 42.219 -1.942 1.00 67.56 848 ALA A O 1
ATOM 6522 N N . ARG A 1 849 ? 33.999 42.781 -0.655 1.00 60.53 849 ARG A N 1
ATOM 6523 C CA . ARG A 1 849 ? 34.825 43.293 -1.758 1.00 60.53 849 ARG A CA 1
ATOM 6524 C C . ARG A 1 849 ? 35.234 42.196 -2.729 1.00 60.53 849 ARG A C 1
ATOM 6526 O O . ARG A 1 849 ? 35.193 42.449 -3.918 1.00 60.53 849 ARG A O 1
ATOM 6533 N N . LEU A 1 850 ? 35.572 41.005 -2.237 1.00 63.03 850 LEU A N 1
ATOM 6534 C CA . LEU A 1 850 ? 35.861 39.842 -3.074 1.00 63.03 850 LEU A CA 1
ATOM 6535 C C . LEU A 1 850 ? 34.635 39.434 -3.899 1.00 63.03 850 LEU A C 1
ATOM 6537 O O . LEU A 1 850 ? 34.770 39.208 -5.088 1.00 63.03 850 LEU A O 1
ATOM 6541 N N . ILE A 1 851 ? 33.436 39.398 -3.307 1.00 59.22 851 ILE A N 1
ATOM 6542 C CA . ILE A 1 851 ? 32.195 39.103 -4.046 1.00 59.22 851 ILE A CA 1
ATOM 6543 C C . ILE A 1 851 ? 31.919 40.178 -5.103 1.00 59.22 851 ILE A C 1
ATOM 6545 O O . ILE A 1 851 ? 31.529 39.848 -6.215 1.00 59.22 851 ILE A O 1
ATOM 6549 N N . VAL A 1 852 ? 32.136 41.457 -4.779 1.00 61.12 852 VAL A N 1
ATOM 6550 C CA . VAL A 1 852 ? 31.981 42.565 -5.735 1.00 61.12 852 VAL A CA 1
ATOM 6551 C C . VAL A 1 852 ? 33.045 42.517 -6.833 1.00 61.12 852 VAL A C 1
ATOM 6553 O O . VAL A 1 852 ? 32.704 42.790 -7.972 1.00 61.12 852 VAL A O 1
ATOM 6556 N N . ALA A 1 853 ? 34.290 42.150 -6.520 1.00 53.62 853 ALA A N 1
ATOM 6557 C CA . ALA A 1 853 ? 35.381 41.997 -7.485 1.00 53.62 853 ALA A CA 1
ATOM 6558 C C . ALA A 1 853 ? 35.151 40.794 -8.410 1.00 53.62 853 ALA A C 1
ATOM 6560 O O . ALA A 1 853 ? 35.223 40.944 -9.621 1.00 53.62 853 ALA A O 1
ATOM 6561 N N . LEU A 1 854 ? 34.734 39.647 -7.859 1.00 47.81 854 LEU A N 1
ATOM 6562 C CA . LEU A 1 854 ? 34.307 38.471 -8.625 1.00 47.81 854 LEU A CA 1
ATOM 6563 C C . LEU A 1 854 ? 33.087 38.776 -9.509 1.00 47.81 854 LEU A C 1
ATOM 6565 O O . LEU A 1 854 ? 33.006 38.281 -10.623 1.00 47.81 854 LEU A O 1
ATOM 6569 N N . ALA A 1 855 ? 32.150 39.608 -9.037 1.00 47.19 855 ALA A N 1
ATOM 6570 C CA . ALA A 1 855 ? 30.992 40.057 -9.819 1.00 47.19 855 ALA A CA 1
ATOM 6571 C C . ALA A 1 855 ? 31.319 41.183 -10.820 1.00 47.19 855 ALA A C 1
ATOM 6573 O O . ALA A 1 855 ? 30.522 41.455 -11.716 1.00 47.19 855 ALA A O 1
ATOM 6574 N N . ALA A 1 856 ? 32.455 41.859 -10.646 1.00 44.69 856 ALA A N 1
ATOM 6575 C CA . ALA A 1 856 ? 33.001 42.853 -11.563 1.00 44.69 856 ALA A CA 1
ATOM 6576 C C . ALA A 1 856 ? 34.034 42.250 -12.535 1.00 44.69 856 ALA A C 1
ATOM 6578 O O . ALA A 1 856 ? 34.513 42.983 -13.396 1.00 44.69 856 ALA A O 1
ATOM 6579 N N . GLU A 1 857 ? 34.345 40.952 -12.385 1.00 42.00 857 GLU A N 1
ATOM 6580 C CA . GLU A 1 857 ? 35.407 40.207 -13.080 1.00 42.00 857 GLU A CA 1
ATOM 6581 C C . GLU A 1 857 ? 36.760 40.950 -13.093 1.00 42.00 857 GLU A C 1
ATOM 6583 O O . GLU A 1 857 ? 37.465 40.982 -14.097 1.00 42.00 857 GLU A O 1
ATOM 6588 N N . ASP A 1 858 ? 37.102 41.578 -11.965 1.00 39.41 858 ASP A N 1
ATOM 6589 C CA . ASP A 1 858 ? 38.405 42.212 -11.721 1.00 39.41 858 ASP A CA 1
ATOM 6590 C C . ASP A 1 858 ? 39.371 41.118 -11.210 1.00 39.41 858 ASP A C 1
ATOM 6592 O O . ASP A 1 858 ? 39.065 40.489 -10.190 1.00 39.41 858 ASP A O 1
ATOM 6596 N N . ASP A 1 859 ? 40.474 40.854 -11.929 1.00 46.53 859 ASP A N 1
ATOM 6597 C CA . ASP A 1 859 ? 41.457 39.782 -11.628 1.00 46.53 859 ASP A CA 1
ATOM 6598 C C . ASP A 1 859 ? 42.126 39.907 -10.240 1.00 46.53 859 ASP A C 1
ATOM 6600 O O . ASP A 1 859 ? 42.622 41.010 -9.888 1.00 46.53 859 ASP A O 1
#

InterPro domains:
  IPR000626 Ubiquitin-like domain [PS50053] (4-49)
  IPR004147 ABC1 atypical kinase-like domain [PF03109] (784-858)
  IPR025197 Domain of unknown function DUF4116 [PF13475] (82-129)
  IPR025197 Domain of unknown function DUF4116 [PF13475] (131-178)
  IPR025197 Domain of unknown function DUF4116 [PF13475] (282-315)
  IPR025197 Domain of unknown function DUF4116 [PF13475] (344-381)
  IPR025197 Domain of unknown function DUF4116 [PF13475] (383-431)
  IPR029071 Ubiquitin-like domain superfamily [SSF54236] (4-48)
  IPR051130 Mitochondrial structure and function regulator [PTHR43173] (784-858)